Protein AF-0000000085169275 (afdb_homodimer)

InterPro domains:
  IPR006862 Acyl-CoA thioester hydrolase/bile acid-CoA amino acid N-acetyltransferase [PF04775] (16-142)
  IPR014940 BAAT/Acyl-CoA thioester hydrolase C-terminal [PF08840] (205-434)
  IPR016662 Acyl-CoA thioesterase, long chain [PIRSF016521] (6-436)
  IPR029058 Alpha/Beta hydrolase fold [G3DSA:3.40.50.1820] (133-433)
  IPR029058 Alpha/Beta hydrolase fold [SSF53474] (68-431)
  IPR042490 Acyl-CoA thioester hydrolase/BAAT, N-terminal [G3DSA:2.60.40.2240] (1-129)

Structure (mmCIF, N/CA/C/O backbone):
data_AF-0000000085169275-model_v1
#
loop_
_entity.id
_entity.type
_entity.pdbx_description
1 polymer 'Acyl coenzyme A thioester hydrolase protein'
#
loop_
_atom_site.group_PDB
_atom_site.id
_atom_site.type_symbol
_atom_site.label_atom_id
_atom_site.label_alt_id
_atom_site.label_comp_id
_atom_site.label_asym_id
_atom_site.label_entity_id
_atom_site.label_seq_id
_atom_site.pdbx_PDB_ins_code
_atom_site.Cartn_x
_atom_site.Cartn_y
_atom_site.Cartn_z
_atom_site.occupancy
_atom_site.B_iso_or_equiv
_atom_site.auth_seq_id
_atom_site.auth_comp_id
_atom_site.auth_asym_id
_atom_site.auth_atom_id
_atom_site.pdbx_PDB_model_num
ATOM 1 N N . MET A 1 1 ? -30 19.844 -16.094 1 46.97 1 MET A N 1
ATOM 2 C CA . MET A 1 1 ? -29.516 19.359 -14.812 1 46.97 1 MET A CA 1
ATOM 3 C C . MET A 1 1 ? -28.266 18.5 -14.984 1 46.97 1 MET A C 1
ATOM 5 O O . MET A 1 1 ? -28.203 17.688 -15.898 1 46.97 1 MET A O 1
ATOM 9 N N . PRO A 1 2 ? -27.172 18.828 -14.406 1 62.31 2 PRO A N 1
ATOM 10 C CA . PRO A 1 2 ? -25.984 18.062 -14.766 1 62.31 2 PRO A CA 1
ATOM 11 C C . PRO A 1 2 ? -26.141 16.578 -14.469 1 62.31 2 PRO A C 1
ATOM 13 O O . PRO A 1 2 ? -26.734 16.203 -13.461 1 62.31 2 PRO A O 1
ATOM 16 N N . ASN A 1 3 ? -25.922 15.734 -15.469 1 85 3 ASN A N 1
ATOM 17 C CA . ASN A 1 3 ? -26.078 14.289 -15.414 1 85 3 ASN A CA 1
ATOM 18 C C . ASN A 1 3 ? -24.734 13.57 -15.438 1 85 3 ASN A C 1
ATOM 20 O O . ASN A 1 3 ? -23.875 13.867 -16.281 1 85 3 ASN A O 1
ATOM 24 N N . PHE A 1 4 ? -24.672 12.797 -14.398 1 91.81 4 PHE A N 1
ATOM 25 C CA . PHE A 1 4 ? -23.453 11.984 -14.367 1 91.81 4 PHE A CA 1
ATOM 26 C C . PHE A 1 4 ? -23.375 11.07 -15.586 1 91.81 4 PHE A C 1
ATOM 28 O O . PHE A 1 4 ? -24.406 10.656 -16.125 1 91.81 4 PHE A O 1
ATOM 35 N N . SER A 1 5 ? -22.312 10.891 -16.078 1 96.75 5 SER A N 1
ATOM 36 C CA . SER A 1 5 ? -21.969 9.742 -16.922 1 96.75 5 SER A CA 1
ATOM 37 C C . SER A 1 5 ? -20.766 8.992 -16.359 1 96.75 5 SER A C 1
ATOM 39 O O . SER A 1 5 ? -19.906 9.578 -15.688 1 96.75 5 SER A O 1
ATOM 41 N N . ILE A 1 6 ? -20.734 7.711 -16.516 1 97.94 6 ILE A N 1
ATOM 42 C CA . ILE A 1 6 ? -19.609 6.879 -16.078 1 97.94 6 ILE A CA 1
ATOM 43 C C . ILE A 1 6 ? -19.234 5.91 -17.203 1 97.94 6 ILE A C 1
ATOM 45 O O . ILE A 1 6 ? -20.094 5.23 -17.766 1 97.94 6 ILE A O 1
ATOM 49 N N . ASP A 1 7 ? -17.922 5.902 -17.516 1 98.25 7 ASP A N 1
ATOM 50 C CA . ASP A 1 7 ? -17.406 5.082 -18.609 1 98.25 7 ASP A CA 1
ATOM 51 C C . ASP A 1 7 ? -16.266 4.191 -18.125 1 98.25 7 ASP A C 1
ATOM 53 O O . ASP A 1 7 ? -15.508 4.574 -17.234 1 98.25 7 ASP A O 1
ATOM 57 N N . VAL A 1 8 ? -16.234 3.006 -18.688 1 98.25 8 VAL A N 1
ATOM 58 C CA . VAL A 1 8 ? -15.18 2.037 -18.406 1 98.25 8 VAL A CA 1
ATOM 59 C C . VAL A 1 8 ? -14.492 1.615 -19.703 1 98.25 8 VAL A C 1
ATOM 61 O O . VAL A 1 8 ? -15.156 1.294 -20.688 1 98.25 8 VAL A O 1
ATOM 64 N N . SER A 1 9 ? -13.141 1.667 -19.672 1 97.31 9 SER A N 1
ATOM 65 C CA . SER A 1 9 ? -12.383 1.229 -20.844 1 97.31 9 SER A CA 1
ATOM 66 C C . SER A 1 9 ? -11.18 0.385 -20.438 1 97.31 9 SER A C 1
ATOM 68 O O . SER A 1 9 ? -10.352 0.825 -19.641 1 97.31 9 SER A O 1
ATOM 70 N N . PRO A 1 10 ? -10.992 -0.845 -21.062 1 97.06 10 PRO A N 1
ATOM 71 C CA . PRO A 1 10 ? -12.023 -1.525 -21.859 1 97.06 10 PRO A CA 1
ATOM 72 C C . PRO A 1 10 ? -13.188 -2.018 -21 1 97.06 10 PRO A C 1
ATOM 74 O O . PRO A 1 10 ? -12.992 -2.412 -19.844 1 97.06 10 PRO A O 1
ATOM 77 N N . ALA A 1 11 ? -14.375 -2.039 -21.516 1 98.25 11 ALA A N 1
ATOM 78 C CA . ALA A 1 11 ? -15.57 -2.457 -20.797 1 98.25 11 ALA A CA 1
ATOM 79 C C . ALA A 1 11 ? -15.586 -3.969 -20.578 1 98.25 11 ALA A C 1
ATOM 81 O O . ALA A 1 11 ? -16.125 -4.461 -19.594 1 98.25 11 ALA A O 1
ATOM 82 N N . ASP A 1 12 ? -15.086 -4.656 -21.547 1 98.38 12 ASP A N 1
ATOM 83 C CA . ASP A 1 12 ? -15.039 -6.117 -21.562 1 98.38 12 ASP A CA 1
ATOM 84 C C . ASP A 1 12 ? -13.648 -6.621 -21.938 1 98.38 12 ASP A C 1
ATOM 86 O O . ASP A 1 12 ? -13.188 -6.398 -23.062 1 98.38 12 ASP A O 1
ATOM 90 N N . ASP A 1 13 ? -12.961 -7.238 -21 1 98 13 ASP A N 1
ATOM 91 C CA . ASP A 1 13 ? -11.617 -7.762 -21.234 1 98 13 ASP A CA 1
ATOM 92 C C . ASP A 1 13 ? -11.242 -8.805 -20.188 1 98 13 ASP A C 1
ATOM 94 O O . ASP A 1 13 ? -12.055 -9.141 -19.312 1 98 13 ASP A O 1
ATOM 98 N N . LEU A 1 14 ? -10.086 -9.375 -20.344 1 97.88 14 LEU A N 1
ATOM 99 C CA . LEU A 1 14 ? -9.57 -10.359 -19.391 1 97.88 14 LEU A CA 1
ATOM 100 C C . LEU A 1 14 ? -9.422 -9.766 -18 1 97.88 14 LEU A C 1
ATOM 102 O O . LEU A 1 14 ? -9.297 -8.547 -17.844 1 97.88 14 LEU A O 1
ATOM 106 N N . ILE A 1 15 ? -9.438 -10.617 -17.031 1 98.06 15 ILE A N 1
ATOM 107 C CA . ILE A 1 15 ? -9.508 -10.25 -15.617 1 98.06 15 ILE A CA 1
ATOM 108 C C . ILE A 1 15 ? -8.227 -9.523 -15.203 1 98.06 15 ILE A C 1
ATOM 110 O O . ILE A 1 15 ? -8.227 -8.734 -14.258 1 98.06 15 ILE A O 1
ATOM 114 N N . ASP A 1 16 ? -7.078 -9.766 -15.891 1 96.75 16 ASP A N 1
ATOM 115 C CA . ASP A 1 16 ? -5.793 -9.203 -15.492 1 96.75 16 ASP A CA 1
ATOM 116 C C . ASP A 1 16 ? -5.527 -7.879 -16.219 1 96.75 16 ASP A C 1
ATOM 118 O O . ASP A 1 16 ? -4.414 -7.355 -16.172 1 96.75 16 ASP A O 1
ATOM 122 N N . VAL A 1 17 ? -6.531 -7.332 -16.938 1 95.81 17 VAL A N 1
ATOM 123 C CA . VAL A 1 17 ? -6.406 -6.051 -17.609 1 95.81 17 VAL A CA 1
ATOM 124 C C . VAL A 1 17 ? -7.055 -4.949 -16.781 1 95.81 17 VAL A C 1
ATOM 126 O O . VAL A 1 17 ? -8.25 -5.012 -16.469 1 95.81 17 VAL A O 1
ATOM 129 N N . PRO A 1 18 ? -6.242 -3.975 -16.375 1 96.31 18 PRO A N 1
ATOM 130 C CA . PRO A 1 18 ? -6.863 -2.869 -15.641 1 96.31 18 PRO A CA 1
ATOM 131 C C . PRO A 1 18 ? -7.828 -2.057 -16.5 1 96.31 18 PRO A C 1
ATOM 133 O O . PRO A 1 18 ? -7.73 -2.08 -17.734 1 96.31 18 PRO A O 1
ATOM 136 N N . ARG A 1 19 ? -8.742 -1.396 -15.82 1 97.81 19 ARG A N 1
ATOM 137 C CA . ARG A 1 19 ? -9.758 -0.597 -16.5 1 97.81 19 ARG A CA 1
ATOM 138 C C . ARG A 1 19 ? -9.641 0.876 -16.141 1 97.81 19 ARG A C 1
ATOM 140 O O . ARG A 1 19 ? -9.359 1.21 -14.977 1 97.81 19 ARG A O 1
ATOM 147 N N . ARG A 1 20 ? -9.812 1.676 -17.109 1 97.12 20 ARG A N 1
ATOM 148 C CA . ARG A 1 20 ? -9.977 3.1 -16.844 1 97.12 20 ARG A CA 1
ATOM 149 C C . ARG A 1 20 ? -11.438 3.436 -16.578 1 97.12 20 ARG A C 1
ATOM 151 O O . ARG A 1 20 ? -12.32 3.133 -17.391 1 97.12 20 ARG A O 1
ATOM 158 N N . ILE A 1 21 ? -11.703 4.008 -15.461 1 98.62 21 ILE A N 1
ATOM 159 C CA . ILE A 1 21 ? -13.047 4.41 -15.055 1 98.62 21 ILE A CA 1
ATOM 160 C C . ILE A 1 21 ? -13.117 5.93 -14.922 1 98.62 21 ILE A C 1
ATOM 162 O O . ILE A 1 21 ? -12.375 6.523 -14.133 1 98.62 21 ILE A O 1
ATOM 166 N N . ILE A 1 22 ? -14.023 6.555 -15.68 1 98.38 22 ILE A N 1
ATOM 167 C CA . ILE A 1 22 ? -14.117 8.008 -15.703 1 98.38 22 ILE A CA 1
ATOM 168 C C . ILE A 1 22 ? -15.562 8.438 -15.453 1 98.38 22 ILE A C 1
ATOM 170 O O . ILE A 1 22 ? -16.484 7.93 -16.094 1 98.38 22 ILE A O 1
ATOM 174 N N . VAL A 1 23 ? -15.727 9.289 -14.539 1 97.94 23 VAL A N 1
ATOM 175 C CA . VAL A 1 23 ? -17 9.953 -14.289 1 97.94 23 VAL A CA 1
ATOM 176 C C . VAL A 1 23 ? -16.969 11.375 -14.836 1 97.94 23 VAL A C 1
ATOM 178 O O . VAL A 1 23 ? -15.961 12.078 -14.695 1 97.94 23 VAL A O 1
ATOM 181 N N . ARG A 1 24 ? -18.031 11.805 -15.492 1 96.69 24 ARG A N 1
ATOM 182 C CA . ARG A 1 24 ? -18.172 13.172 -15.984 1 96.69 24 ARG A CA 1
ATOM 183 C C . ARG A 1 24 ? -19.516 13.766 -15.547 1 96.69 24 ARG A C 1
ATOM 185 O O . ARG A 1 24 ? -20.422 13.047 -15.125 1 96.69 24 ARG A O 1
ATOM 192 N N . GLY A 1 25 ? -19.609 15.109 -15.633 1 94 25 GLY A N 1
ATOM 193 C CA . GLY A 1 25 ? -20.875 15.797 -15.438 1 94 25 GLY A CA 1
ATOM 194 C C . GLY A 1 25 ? -21.047 16.312 -14.023 1 94 25 GLY A C 1
ATOM 195 O O . GLY A 1 25 ? -22.078 16.906 -13.703 1 94 25 GLY A O 1
ATOM 196 N N . ALA A 1 26 ? -20.047 16.078 -13.117 1 92.31 26 ALA A N 1
ATOM 197 C CA . ALA A 1 26 ? -20.125 16.609 -11.758 1 92.31 26 ALA A CA 1
ATOM 198 C C . ALA A 1 26 ? -19.828 18.109 -11.734 1 92.31 26 ALA A C 1
ATOM 200 O O . ALA A 1 26 ? -19.281 18.656 -12.703 1 92.31 26 ALA A O 1
ATOM 201 N N . HIS A 1 27 ? -20.281 18.766 -10.695 1 89.44 27 HIS A N 1
ATOM 202 C CA . HIS A 1 27 ? -19.797 20.125 -10.453 1 89.44 27 HIS A CA 1
ATOM 203 C C . HIS A 1 27 ? -18.344 20.109 -10.016 1 89.44 27 HIS A C 1
ATOM 205 O O . HIS A 1 27 ? -17.906 19.188 -9.328 1 89.44 27 HIS A O 1
ATOM 211 N N . PRO A 1 28 ? -17.609 21.109 -10.477 1 85.94 28 PRO A N 1
ATOM 212 C CA . PRO A 1 28 ? -16.234 21.203 -9.977 1 85.94 28 PRO A CA 1
ATOM 213 C C . PRO A 1 28 ? -16.156 21.141 -8.453 1 85.94 28 PRO A C 1
ATOM 215 O O . PRO A 1 28 ? -16.891 21.859 -7.762 1 85.94 28 PRO A O 1
ATOM 218 N N . GLY A 1 29 ? -15.312 20.219 -8.023 1 84.19 29 GLY A N 1
ATOM 219 C CA . GLY A 1 29 ? -15.086 20.125 -6.594 1 84.19 29 GLY A CA 1
ATOM 220 C C . GLY A 1 29 ? -16.141 19.312 -5.875 1 84.19 29 GLY A C 1
ATOM 221 O O . GLY A 1 29 ? -16.062 19.094 -4.664 1 84.19 29 GLY A O 1
ATOM 222 N N . GLU A 1 30 ? -17.078 18.766 -6.551 1 86.75 30 GLU A N 1
ATOM 223 C CA . GLU A 1 30 ? -18.172 17.984 -5.953 1 86.75 30 GLU A CA 1
ATOM 224 C C . GLU A 1 30 ? -17.703 16.594 -5.551 1 86.75 30 GLU A C 1
ATOM 226 O O . GLU A 1 30 ? -17 15.922 -6.316 1 86.75 30 GLU A O 1
ATOM 231 N N . PRO A 1 31 ? -18.016 16.203 -4.316 1 90.06 31 PRO A N 1
ATOM 232 C CA . PRO A 1 31 ? -17.797 14.797 -3.99 1 90.06 31 PRO A CA 1
ATOM 233 C C . PRO A 1 31 ? -18.719 13.859 -4.75 1 90.06 31 PRO A C 1
ATOM 235 O O . PRO A 1 31 ? -19.906 14.164 -4.906 1 90.06 31 PRO A O 1
ATOM 238 N N . VAL A 1 32 ? -18.156 12.828 -5.266 1 94 32 VAL A N 1
ATOM 239 C CA . VAL A 1 32 ? -18.906 11.82 -6.008 1 94 32 VAL A CA 1
ATOM 240 C C . VAL A 1 32 ? -18.641 10.438 -5.418 1 94 32 VAL A C 1
ATOM 242 O O . VAL A 1 32 ? -17.516 10.133 -5.023 1 94 32 VAL A O 1
ATOM 245 N N . ARG A 1 33 ? -19.688 9.695 -5.297 1 96.69 33 ARG A N 1
ATOM 246 C CA . ARG A 1 33 ? -19.547 8.328 -4.816 1 96.69 33 ARG A CA 1
ATOM 247 C C . ARG A 1 33 ? -19.672 7.328 -5.965 1 96.69 33 ARG A C 1
ATOM 249 O O . ARG A 1 33 ? -20.578 7.453 -6.801 1 96.69 33 ARG A O 1
ATOM 256 N N . ILE A 1 34 ? -18.781 6.387 -6.086 1 98.44 34 ILE A N 1
ATOM 257 C CA . ILE A 1 34 ? -18.891 5.262 -7.012 1 98.44 34 ILE A CA 1
ATOM 258 C C . ILE A 1 34 ? -19.078 3.965 -6.227 1 98.44 34 ILE A C 1
ATOM 260 O O . ILE A 1 34 ? -18.297 3.676 -5.309 1 98.44 34 ILE A O 1
ATOM 264 N N . SER A 1 35 ? -20.094 3.23 -6.512 1 98.56 35 SER A N 1
ATOM 265 C CA . SER A 1 35 ? -20.312 1.91 -5.934 1 98.56 35 SER A CA 1
ATOM 266 C C . SER A 1 35 ? -20.094 0.811 -6.965 1 98.56 35 SER A C 1
ATOM 268 O O . SER A 1 35 ? -20.359 1.004 -8.156 1 98.56 35 SER A O 1
ATOM 270 N N . SER A 1 36 ? -19.609 -0.301 -6.555 1 98.75 36 SER A N 1
ATOM 271 C CA . SER A 1 36 ? -19.406 -1.469 -7.406 1 98.75 36 SER A CA 1
ATOM 272 C C . SER A 1 36 ? -20.109 -2.693 -6.84 1 98.75 36 SER A C 1
ATOM 274 O O . SER A 1 36 ? -20.156 -2.891 -5.625 1 98.75 36 SER A O 1
ATOM 276 N N . ALA A 1 37 ? -20.703 -3.453 -7.684 1 98.69 37 ALA A N 1
ATOM 277 C CA . ALA A 1 37 ? -21.375 -4.699 -7.32 1 98.69 37 ALA A CA 1
ATOM 278 C C . ALA A 1 37 ? -21.078 -5.797 -8.344 1 98.69 37 ALA A C 1
ATOM 280 O O . ALA A 1 37 ? -21.312 -5.617 -9.539 1 98.69 37 ALA A O 1
ATOM 281 N N . THR A 1 38 ? -20.578 -6.895 -7.914 1 98.5 38 THR A N 1
ATOM 282 C CA . THR A 1 38 ? -20.266 -8.047 -8.75 1 98.5 38 THR A CA 1
ATOM 283 C C . THR A 1 38 ? -20.953 -9.305 -8.219 1 98.5 38 THR A C 1
ATOM 285 O O . THR A 1 38 ? -20.875 -9.594 -7.023 1 98.5 38 THR A O 1
ATOM 288 N N . LEU A 1 39 ? -21.578 -10 -9.086 1 96.19 39 LEU A N 1
ATOM 289 C CA . LEU A 1 39 ? -22.094 -11.305 -8.711 1 96.19 39 LEU A CA 1
ATOM 290 C C . LEU A 1 39 ? -21.047 -12.391 -8.906 1 96.19 39 LEU A C 1
ATOM 292 O O . LEU A 1 39 ? -20.547 -12.594 -10.023 1 96.19 39 LEU A O 1
ATOM 296 N N . ARG A 1 40 ? -20.703 -13.031 -7.852 1 95.62 40 ARG A N 1
ATOM 297 C CA . ARG A 1 40 ? -19.75 -14.125 -7.867 1 95.62 40 ARG A CA 1
ATOM 298 C C . ARG A 1 40 ? -20.359 -15.398 -7.305 1 95.62 40 ARG A C 1
ATOM 300 O O . ARG A 1 40 ? -20.609 -15.5 -6.102 1 95.62 40 ARG A O 1
ATOM 307 N N . ASN A 1 41 ? -20.594 -16.359 -8.172 1 94.75 41 ASN A N 1
ATOM 308 C CA . ASN A 1 41 ? -21.172 -17.641 -7.812 1 94.75 41 ASN A CA 1
ATOM 309 C C . ASN A 1 41 ? -22.422 -17.484 -6.957 1 94.75 41 ASN A C 1
ATOM 311 O O . ASN A 1 41 ? -22.531 -18.094 -5.895 1 94.75 41 ASN A O 1
ATOM 315 N N . GLY A 1 42 ? -23.172 -16.562 -7.297 1 93.44 42 GLY A N 1
ATOM 316 C CA . GLY A 1 42 ? -24.469 -16.391 -6.664 1 93.44 42 GLY A CA 1
ATOM 317 C C . GLY A 1 42 ? -24.438 -15.406 -5.508 1 93.44 42 GLY A C 1
ATOM 318 O O . GLY A 1 42 ? -25.484 -15.07 -4.949 1 93.44 42 GLY A O 1
ATOM 319 N N . THR A 1 43 ? -23.281 -14.898 -5.125 1 95.5 43 THR A N 1
ATOM 320 C CA . THR A 1 43 ? -23.156 -13.953 -4.027 1 95.5 43 THR A CA 1
ATOM 321 C C . THR A 1 43 ? -22.75 -12.578 -4.547 1 95.5 43 THR A C 1
ATOM 323 O O . THR A 1 43 ? -21.844 -12.461 -5.371 1 95.5 43 THR A O 1
ATOM 326 N N . GLN A 1 44 ? -23.391 -11.625 -4.004 1 97.25 44 GLN A N 1
ATOM 327 C CA . GLN A 1 44 ? -23.047 -10.258 -4.375 1 97.25 44 GLN A CA 1
ATOM 328 C C . GLN A 1 44 ? -21.859 -9.742 -3.566 1 97.25 44 GLN A C 1
ATOM 330 O O . GLN A 1 44 ? -21.812 -9.898 -2.344 1 97.25 44 GLN A O 1
ATOM 335 N N . TRP A 1 45 ? -20.938 -9.242 -4.246 1 98.38 45 TRP A N 1
ATOM 336 C CA . TRP A 1 45 ? -19.797 -8.531 -3.65 1 98.38 45 TRP A CA 1
ATOM 337 C C . TRP A 1 45 ? -19.875 -7.039 -3.947 1 98.38 45 TRP A C 1
ATOM 339 O O . TRP A 1 45 ? -20.188 -6.637 -5.07 1 98.38 45 TRP A O 1
ATOM 349 N N . ARG A 1 46 ? -19.594 -6.184 -2.934 1 98.5 46 ARG A N 1
ATOM 350 C CA . ARG A 1 46 ? -19.812 -4.754 -3.129 1 98.5 46 ARG A CA 1
ATOM 351 C C . ARG A 1 46 ? -18.672 -3.945 -2.523 1 98.5 46 ARG A C 1
ATOM 353 O O . ARG A 1 46 ? -17.984 -4.41 -1.602 1 98.5 46 ARG A O 1
ATOM 360 N N . SER A 1 47 ? -18.406 -2.764 -3.08 1 98.62 47 SER A N 1
ATOM 361 C CA . SER A 1 47 ? -17.531 -1.74 -2.518 1 98.62 47 SER A CA 1
ATOM 362 C C . SER A 1 47 ? -18.016 -0.34 -2.867 1 98.62 47 SER A C 1
ATOM 364 O O . SER A 1 47 ? -18.891 -0.177 -3.73 1 98.62 47 SER A O 1
ATOM 366 N N . THR A 1 48 ? -17.594 0.619 -2.15 1 98.31 48 THR A N 1
ATOM 367 C CA . THR A 1 48 ? -17.844 2.025 -2.439 1 98.31 48 THR A CA 1
ATOM 368 C C . THR A 1 48 ? -16.594 2.861 -2.221 1 98.31 48 THR A C 1
ATOM 370 O O . THR A 1 48 ? -15.719 2.484 -1.435 1 98.31 48 THR A O 1
ATOM 373 N N . ALA A 1 49 ? -16.484 3.941 -2.975 1 97.88 49 ALA A N 1
ATOM 374 C CA . ALA A 1 49 ? -15.438 4.941 -2.766 1 97.88 49 ALA A CA 1
ATOM 375 C C . ALA A 1 49 ? -15.93 6.336 -3.148 1 97.88 49 ALA A C 1
ATOM 377 O O . ALA A 1 49 ? -16.781 6.48 -4.023 1 97.88 49 ALA A O 1
ATOM 378 N N . CYS A 1 50 ? -15.438 7.324 -2.496 1 96.19 50 CYS A N 1
ATOM 379 C CA . CYS A 1 50 ? -15.781 8.719 -2.76 1 96.19 50 CYS A CA 1
ATOM 380 C C . CYS A 1 50 ? -14.586 9.477 -3.32 1 96.19 50 CYS A C 1
ATOM 382 O O . CYS A 1 50 ? -13.453 9.289 -2.867 1 96.19 50 CYS A O 1
ATOM 384 N N . TYR A 1 51 ? -14.859 10.289 -4.312 1 95.69 51 TYR A N 1
ATOM 385 C CA . TYR A 1 51 ? -13.859 11.109 -4.988 1 95.69 51 TYR A CA 1
ATOM 386 C C . TYR A 1 51 ? -14.305 12.562 -5.066 1 95.69 51 TYR A C 1
ATOM 388 O O . TYR A 1 51 ? -15.484 12.867 -4.871 1 95.69 51 TYR A O 1
ATOM 396 N N . ILE A 1 52 ? -13.359 13.445 -5.34 1 92.06 52 ILE A N 1
ATOM 397 C CA . ILE A 1 52 ? -13.672 14.844 -5.609 1 92.06 52 ILE A CA 1
ATOM 398 C C . ILE A 1 52 ? -13.492 15.133 -7.098 1 92.06 52 ILE A C 1
ATOM 400 O O . ILE A 1 52 ? -12.43 14.875 -7.664 1 92.06 52 ILE A O 1
ATOM 404 N N . ALA A 1 53 ? -14.508 15.641 -7.652 1 92.38 53 ALA A N 1
ATOM 405 C CA . ALA A 1 53 ? -14.43 15.992 -9.07 1 92.38 53 ALA A CA 1
ATOM 406 C C . ALA A 1 53 ? -13.414 17.109 -9.297 1 92.38 53 ALA A C 1
ATOM 408 O O . ALA A 1 53 ? -13.297 18.031 -8.484 1 92.38 53 ALA A O 1
ATOM 409 N N . ASP A 1 54 ? -12.773 17.047 -10.469 1 89.94 54 ASP A N 1
ATOM 410 C CA . ASP A 1 54 ? -11.789 18.062 -10.797 1 89.94 54 ASP A CA 1
ATOM 411 C C . ASP A 1 54 ? -12.469 19.344 -11.305 1 89.94 54 ASP A C 1
ATOM 413 O O . ASP A 1 54 ? -13.695 19.469 -11.211 1 89.94 54 ASP A O 1
ATOM 417 N N . ALA A 1 55 ? -11.672 20.328 -11.758 1 87.25 55 ALA A N 1
ATOM 418 C CA . ALA A 1 55 ? -12.172 21.641 -12.156 1 87.25 55 ALA A CA 1
ATOM 419 C C . ALA A 1 55 ? -13.094 21.531 -13.367 1 87.25 55 ALA A C 1
ATOM 421 O O . ALA A 1 55 ? -13.875 22.438 -13.648 1 87.25 55 ALA A O 1
ATOM 422 N N . HIS A 1 56 ? -13 20.359 -14.07 1 91.38 56 HIS A N 1
ATOM 423 C CA . HIS A 1 56 ? -13.828 20.141 -15.25 1 91.38 56 HIS A CA 1
ATOM 424 C C . HIS A 1 56 ? -15.008 19.219 -14.945 1 91.38 56 HIS A C 1
ATOM 426 O O . HIS A 1 56 ? -15.742 18.828 -15.852 1 91.38 56 HIS A O 1
ATOM 432 N N . GLY A 1 57 ? -15.125 18.875 -13.664 1 92.12 57 GLY A N 1
ATOM 433 C CA . GLY A 1 57 ? -16.234 18.016 -13.258 1 92.12 57 GLY A CA 1
ATOM 434 C C . GLY A 1 57 ? -16 16.562 -13.555 1 92.12 57 GLY A C 1
ATOM 435 O O . GLY A 1 57 ? -16.953 15.797 -13.742 1 92.12 57 GLY A O 1
ATOM 436 N N . ASN A 1 58 ? -14.75 16.156 -13.695 1 95.88 58 ASN A N 1
ATOM 437 C CA . ASN A 1 58 ? -14.406 14.773 -14.008 1 95.88 58 ASN A CA 1
ATOM 438 C C . ASN A 1 58 ? -13.75 14.078 -12.82 1 95.88 58 ASN A C 1
ATOM 440 O O . ASN A 1 58 ? -13.141 14.727 -11.977 1 95.88 58 ASN A O 1
ATOM 444 N N . VAL A 1 59 ? -14.031 12.797 -12.711 1 97.19 59 VAL A N 1
ATOM 445 C CA . VAL A 1 59 ? -13.273 11.898 -11.852 1 97.19 59 VAL A CA 1
ATOM 446 C C . VAL A 1 59 ? -12.641 10.789 -12.688 1 97.19 59 VAL A C 1
ATOM 448 O O . VAL A 1 59 ? -13.336 10.07 -13.406 1 97.19 59 VAL A O 1
ATOM 451 N N . ASP A 1 60 ? -11.352 10.758 -12.766 1 97.94 60 ASP A N 1
ATOM 452 C CA . ASP A 1 60 ? -10.594 9.633 -13.305 1 97.94 60 ASP A CA 1
ATOM 453 C C . ASP A 1 60 ? -10.039 8.766 -12.18 1 97.94 60 ASP A C 1
ATOM 455 O O . ASP A 1 60 ? -9.055 9.133 -11.531 1 97.94 60 ASP A O 1
ATOM 459 N N . VAL A 1 61 ? -10.578 7.555 -11.984 1 97.94 61 VAL A N 1
ATOM 460 C CA . VAL A 1 61 ? -10.258 6.688 -10.859 1 97.94 61 VAL A CA 1
ATOM 461 C C . VAL A 1 61 ? -8.766 6.375 -10.852 1 97.94 61 VAL A C 1
ATOM 463 O O . VAL A 1 61 ? -8.188 6.098 -9.797 1 97.94 61 VAL A O 1
ATOM 466 N N . SER A 1 62 ? -8.102 6.43 -12.008 1 97.44 62 SER A N 1
ATOM 467 C CA . SER A 1 62 ? -6.676 6.137 -12.094 1 97.44 62 SER A CA 1
ATOM 468 C C . SER A 1 62 ? -5.836 7.348 -11.695 1 97.44 62 SER A C 1
ATOM 470 O O . SER A 1 62 ? -4.613 7.242 -11.555 1 97.44 62 SER A O 1
ATOM 472 N N . MET A 1 63 ? -6.5 8.516 -11.484 1 95.81 63 MET A N 1
ATOM 473 C CA . MET A 1 63 ? -5.754 9.734 -11.195 1 95.81 63 MET A CA 1
ATOM 474 C C . MET A 1 63 ? -6.258 10.383 -9.906 1 95.81 63 MET A C 1
ATOM 476 O O . MET A 1 63 ? -5.492 11.047 -9.203 1 95.81 63 MET A O 1
ATOM 480 N N . ASN A 1 64 ? -7.547 10.242 -9.68 1 95.31 64 ASN A N 1
ATOM 481 C CA . ASN A 1 64 ? -8.148 10.859 -8.5 1 95.31 64 ASN A CA 1
ATOM 482 C C . ASN A 1 64 ? -8.07 9.938 -7.285 1 95.31 64 ASN A C 1
ATOM 484 O O . ASN A 1 64 ? -8.414 8.758 -7.371 1 95.31 64 ASN A O 1
ATOM 488 N N . PRO A 1 65 ? -7.625 10.414 -6.172 1 94.56 65 PRO A N 1
ATOM 489 C CA . PRO A 1 65 ? -7.602 9.586 -4.965 1 94.56 65 PRO A CA 1
ATOM 490 C C . PRO A 1 65 ? -8.992 9.391 -4.352 1 94.56 65 PRO A C 1
ATOM 492 O O . PRO A 1 65 ? -9.805 10.32 -4.355 1 94.56 65 PRO A O 1
ATOM 495 N N . ALA A 1 66 ? -9.227 8.18 -3.869 1 95.25 66 ALA A N 1
ATOM 496 C CA . ALA A 1 66 ? -10.398 7.953 -3.025 1 95.25 66 ALA A CA 1
ATOM 497 C C . ALA A 1 66 ? -10.234 8.625 -1.665 1 95.25 66 ALA A C 1
ATOM 499 O O . ALA A 1 66 ? -9.242 8.383 -0.967 1 95.25 66 ALA A O 1
ATOM 500 N N . ILE A 1 67 ? -11.227 9.414 -1.262 1 90.75 67 ILE A N 1
ATOM 501 C CA . ILE A 1 67 ? -11.086 10.18 -0.028 1 90.75 67 ILE A CA 1
ATOM 502 C C . ILE A 1 67 ? -11.875 9.5 1.092 1 90.75 67 ILE A C 1
ATOM 504 O O . ILE A 1 67 ? -11.719 9.852 2.266 1 90.75 67 ILE A O 1
ATOM 508 N N . ASP A 1 68 ? -12.758 8.609 0.74 1 90.88 68 ASP A N 1
ATOM 509 C CA . ASP A 1 68 ? -13.57 7.824 1.66 1 90.88 68 ASP A CA 1
ATOM 510 C C . ASP A 1 68 ? -14.023 6.52 1.01 1 90.88 68 ASP A C 1
ATOM 512 O O . ASP A 1 68 ? -13.844 6.324 -0.193 1 90.88 68 ASP A O 1
ATOM 516 N N . GLY A 1 69 ? -14.484 5.621 1.859 1 94.75 69 GLY A N 1
ATOM 517 C CA . GLY A 1 69 ? -14.984 4.363 1.331 1 94.75 69 GLY A CA 1
ATOM 518 C C . GLY A 1 69 ? -14.148 3.168 1.745 1 94.75 69 GLY A C 1
ATOM 519 O O . GLY A 1 69 ? -13.625 3.125 2.861 1 94.75 69 GLY A O 1
ATOM 520 N N . ASP A 1 70 ? -14.102 2.188 0.807 1 96.69 70 ASP A N 1
ATOM 521 C CA . ASP A 1 70 ? -13.594 0.866 1.166 1 96.69 70 ASP A CA 1
ATOM 522 C C . ASP A 1 70 ? -12.102 0.755 0.88 1 96.69 70 ASP A C 1
ATOM 524 O O . ASP A 1 70 ? -11.477 -0.264 1.186 1 96.69 70 ASP A O 1
ATOM 528 N N . TYR A 1 71 ? -11.539 1.78 0.302 1 93.81 71 TYR A N 1
ATOM 529 C CA . TYR A 1 71 ? -10.094 1.908 0.15 1 93.81 71 TYR A CA 1
ATOM 530 C C . TYR A 1 71 ? -9.688 3.371 0.042 1 93.81 71 TYR A C 1
ATOM 532 O O . TYR A 1 71 ? -10.539 4.258 -0.054 1 93.81 71 TYR A O 1
ATOM 540 N N . TYR A 1 72 ? -8.43 3.68 0.105 1 90.69 72 TYR A N 1
ATOM 541 C CA . TYR A 1 72 ? -7.961 5.051 -0.08 1 90.69 72 TYR A CA 1
ATOM 542 C C . TYR A 1 72 ? -6.715 5.09 -0.952 1 90.69 72 TYR A C 1
ATOM 544 O O . TYR A 1 72 ? -6.035 4.074 -1.122 1 90.69 72 TYR A O 1
ATOM 552 N N . GLY A 1 73 ? -6.484 6.277 -1.512 1 91.81 73 GLY A N 1
ATOM 553 C CA . GLY A 1 73 ? -5.391 6.473 -2.449 1 91.81 73 GLY A CA 1
ATOM 554 C C . GLY A 1 73 ? -5.824 6.375 -3.9 1 91.81 73 GLY A C 1
ATOM 555 O O . GLY A 1 73 ? -7.012 6.484 -4.207 1 91.81 73 GLY A O 1
ATOM 556 N N . ILE A 1 74 ? -4.812 6.32 -4.762 1 95.5 74 ILE A N 1
ATOM 557 C CA . ILE A 1 74 ? -5.074 6.191 -6.191 1 95.5 74 ILE A CA 1
ATOM 558 C C . ILE A 1 74 ? -4.891 4.734 -6.621 1 95.5 74 ILE A C 1
ATOM 560 O O . ILE A 1 74 ? -3.799 4.176 -6.48 1 95.5 74 ILE A O 1
ATOM 564 N N . ASP A 1 75 ? -5.949 4.156 -7.113 1 96.56 75 ASP A N 1
ATOM 565 C CA . ASP A 1 75 ? -5.938 2.785 -7.613 1 96.56 75 ASP A CA 1
ATOM 566 C C . ASP A 1 75 ? -7.031 2.572 -8.656 1 96.56 75 ASP A C 1
ATOM 568 O O . ASP A 1 75 ? -8.219 2.551 -8.328 1 96.56 75 ASP A O 1
ATOM 572 N N . PRO A 1 76 ? -6.652 2.365 -9.891 1 97.69 76 PRO A N 1
ATOM 573 C CA . PRO A 1 76 ? -7.676 2.262 -10.938 1 97.69 76 PRO A CA 1
ATOM 574 C C . PRO A 1 76 ? -8.633 1.094 -10.711 1 97.69 76 PRO A C 1
ATOM 576 O O . PRO A 1 76 ? -9.742 1.087 -11.25 1 97.69 76 PRO A O 1
ATOM 579 N N . MET A 1 77 ? -8.211 0.125 -9.898 1 98.38 77 MET A N 1
ATOM 580 C CA . MET A 1 77 ? -9.031 -1.073 -9.742 1 98.38 77 MET A CA 1
ATOM 581 C C . MET A 1 77 ? -9.43 -1.272 -8.281 1 98.38 77 MET A C 1
ATOM 583 O O . MET A 1 77 ? -9.852 -2.363 -7.895 1 98.38 77 MET A O 1
ATOM 587 N N . GLY A 1 78 ? -9.281 -0.224 -7.512 1 98.19 78 GLY A N 1
ATOM 588 C CA . GLY A 1 78 ? -9.602 -0.285 -6.094 1 98.19 78 GLY A CA 1
ATOM 589 C C . GLY A 1 78 ? -11.031 -0.689 -5.82 1 98.19 78 GLY A C 1
ATOM 590 O O . GLY A 1 78 ? -11.32 -1.35 -4.82 1 98.19 78 GLY A O 1
ATOM 591 N N . LEU A 1 79 ? -11.961 -0.353 -6.723 1 98.69 79 LEU A N 1
ATOM 592 C CA . LEU A 1 79 ? -13.391 -0.612 -6.57 1 98.69 79 LEU A CA 1
ATOM 593 C C . LEU A 1 79 ? -13.688 -2.102 -6.703 1 98.69 79 LEU A C 1
ATOM 595 O O . LEU A 1 79 ? -14.781 -2.553 -6.352 1 98.69 79 LEU A O 1
ATOM 599 N N . LEU A 1 80 ? -12.688 -2.861 -7.215 1 98.5 80 LEU A N 1
ATOM 600 C CA . LEU A 1 80 ? -12.898 -4.293 -7.387 1 98.5 80 LEU A CA 1
ATOM 601 C C . LEU A 1 80 ? -12.242 -5.082 -6.258 1 98.5 80 LEU A C 1
ATOM 603 O O . LEU A 1 80 ? -12.898 -5.883 -5.594 1 98.5 80 LEU A O 1
ATOM 607 N N . TRP A 1 81 ? -10.969 -4.852 -6.008 1 98.06 81 TRP A N 1
ATOM 608 C CA . TRP A 1 81 ? -10.289 -5.676 -5.016 1 98.06 81 TRP A CA 1
ATOM 609 C C . TRP A 1 81 ? -10.812 -5.383 -3.613 1 98.06 81 TRP A C 1
ATOM 611 O O . TRP A 1 81 ? -10.672 -6.203 -2.705 1 98.06 81 TRP A O 1
ATOM 621 N N . SER A 1 82 ? -11.477 -4.203 -3.385 1 98.38 82 SER A N 1
ATOM 622 C CA . SER A 1 82 ? -11.938 -3.82 -2.055 1 98.38 82 SER A CA 1
ATOM 623 C C . SER A 1 82 ? -13.352 -4.324 -1.795 1 98.38 82 SER A C 1
ATOM 625 O O . SER A 1 82 ? -13.93 -4.059 -0.738 1 98.38 82 SER A O 1
ATOM 627 N N . GLN A 1 83 ? -13.914 -5.086 -2.701 1 98.5 83 GLN A N 1
ATOM 628 C CA . GLN A 1 83 ? -15.266 -5.602 -2.506 1 98.5 83 GLN A CA 1
ATOM 629 C C . GLN A 1 83 ? -15.312 -6.578 -1.335 1 98.5 83 GLN A C 1
ATOM 631 O O . GLN A 1 83 ? -14.344 -7.289 -1.07 1 98.5 83 GLN A O 1
ATOM 636 N N . LYS A 1 84 ? -16.469 -6.578 -0.672 1 97.62 84 LYS A N 1
ATOM 637 C CA . LYS A 1 84 ? -16.812 -7.539 0.369 1 97.62 84 LYS A CA 1
ATOM 638 C C . LYS A 1 84 ? -18.109 -8.258 0.037 1 97.62 84 LYS A C 1
ATOM 640 O O . LYS A 1 84 ? -19.016 -7.68 -0.573 1 97.62 84 LYS A O 1
ATOM 645 N N . PRO A 1 85 ? -18.172 -9.516 0.416 1 96.62 85 PRO A N 1
ATOM 646 C CA . PRO A 1 85 ? -19.438 -10.203 0.182 1 96.62 85 PRO A CA 1
ATOM 647 C C . PRO A 1 85 ? -20.562 -9.672 1.06 1 96.62 85 PRO A C 1
ATOM 649 O O . PRO A 1 85 ? -20.344 -9.359 2.234 1 96.62 85 PRO A O 1
ATOM 652 N N . VAL A 1 86 ? -21.656 -9.492 0.459 1 96.31 86 VAL A N 1
ATOM 653 C CA . VAL A 1 86 ? -22.828 -9.031 1.202 1 96.31 86 VAL A CA 1
ATOM 654 C C . VAL A 1 86 ? -23.234 -10.086 2.229 1 96.31 86 VAL A C 1
ATOM 656 O O . VAL A 1 86 ? -23.609 -9.75 3.355 1 96.31 86 VAL A O 1
ATOM 659 N N . GLN A 1 87 ? -23.125 -11.328 1.789 1 91.12 87 GLN A N 1
ATOM 660 C CA . GLN A 1 87 ? -23.375 -12.43 2.711 1 91.12 87 GLN A CA 1
ATOM 661 C C . GLN A 1 87 ? -22.109 -12.859 3.43 1 91.12 87 GLN A C 1
ATOM 663 O O . GLN A 1 87 ? -21.125 -13.25 2.787 1 91.12 87 GLN A O 1
ATOM 668 N N . ALA A 1 88 ? -22.219 -12.875 4.727 1 85 88 ALA A N 1
ATOM 669 C CA . ALA A 1 88 ? -21.047 -13.211 5.547 1 85 88 ALA A CA 1
ATOM 670 C C . ALA A 1 88 ? -20.594 -14.641 5.297 1 85 88 ALA A C 1
ATOM 672 O O . ALA A 1 88 ? -21.422 -15.547 5.137 1 85 88 ALA A O 1
ATOM 673 N N . GLY A 1 89 ? -19.312 -14.859 5.27 1 84.62 89 GLY A N 1
ATOM 674 C CA . GLY A 1 89 ? -18.734 -16.203 5.195 1 84.62 89 GLY A CA 1
ATOM 675 C C . GLY A 1 89 ? -18.469 -16.656 3.775 1 84.62 89 GLY A C 1
ATOM 676 O O . GLY A 1 89 ? -17.812 -17.672 3.557 1 84.62 89 GLY A O 1
ATOM 677 N N . ARG A 1 90 ? -19.016 -15.914 2.826 1 86.88 90 ARG A N 1
ATOM 678 C CA . ARG A 1 90 ? -18.781 -16.281 1.435 1 86.88 90 ARG A CA 1
ATOM 679 C C . ARG A 1 90 ? -17.406 -15.844 0.968 1 86.88 90 ARG A C 1
ATOM 681 O O . ARG A 1 90 ? -16.938 -14.758 1.324 1 86.88 90 ARG A O 1
ATOM 688 N N . ARG A 1 91 ? -16.797 -16.766 0.142 1 89 91 ARG A N 1
ATOM 689 C CA . ARG A 1 91 ? -15.414 -16.453 -0.241 1 89 91 ARG A CA 1
ATOM 690 C C . ARG A 1 91 ? -15.18 -16.766 -1.716 1 89 91 ARG A C 1
ATOM 692 O O . ARG A 1 91 ? -14.078 -16.562 -2.227 1 89 91 ARG A O 1
ATOM 699 N N . ASP A 1 92 ? -16.203 -17.188 -2.451 1 89.31 92 ASP A N 1
ATOM 700 C CA . ASP A 1 92 ? -16.016 -17.531 -3.857 1 89.31 92 ASP A CA 1
ATOM 701 C C . ASP A 1 92 ? -15.672 -16.297 -4.68 1 89.31 92 ASP A C 1
ATOM 703 O O . ASP A 1 92 ? -16.438 -15.32 -4.688 1 89.31 92 ASP A O 1
ATOM 707 N N . GLN A 1 93 ? -14.648 -16.438 -5.418 1 92 93 GLN A N 1
ATOM 708 C CA . GLN A 1 93 ? -14.203 -15.281 -6.195 1 92 93 GLN A CA 1
ATOM 709 C C . GLN A 1 93 ? -14.672 -15.383 -7.645 1 92 93 GLN A C 1
ATOM 711 O O . GLN A 1 93 ? -14.711 -14.383 -8.359 1 92 93 GLN A O 1
ATOM 716 N N . PHE A 1 94 ? -14.984 -16.625 -8.055 1 94.94 94 PHE A N 1
ATOM 717 C CA . PHE A 1 94 ? -15.352 -16.875 -9.438 1 94.94 94 PHE A CA 1
ATOM 718 C C . PHE A 1 94 ? -16.641 -17.688 -9.523 1 94.94 94 PHE A C 1
ATOM 720 O O . PHE A 1 94 ? -17.094 -18.234 -8.516 1 94.94 94 PHE A O 1
ATOM 727 N N . HIS A 1 95 ? -17.172 -17.719 -10.727 1 95 95 HIS A N 1
ATOM 728 C CA . HIS A 1 95 ? -18.266 -18.625 -11 1 95 95 HIS A CA 1
ATOM 729 C C . HIS A 1 95 ? -17.797 -20.078 -11.047 1 95 95 HIS A C 1
ATOM 731 O O . HIS A 1 95 ? -16.609 -20.328 -11.312 1 95 95 HIS A O 1
ATOM 737 N N . ALA A 1 96 ? -18.734 -20.938 -10.766 1 93 96 ALA A N 1
ATOM 738 C CA . ALA A 1 96 ? -18.422 -22.344 -10.984 1 93 96 ALA A CA 1
ATOM 739 C C . ALA A 1 96 ? -18 -22.594 -12.43 1 93 96 ALA A C 1
ATOM 741 O O . ALA A 1 96 ? -17.078 -23.375 -12.695 1 93 96 ALA A O 1
ATOM 742 N N . ASP A 1 97 ? -18.703 -21.938 -13.297 1 95.62 97 ASP A N 1
ATOM 743 C CA . ASP A 1 97 ? -18.312 -21.953 -14.703 1 95.62 97 ASP A CA 1
ATOM 744 C C . ASP A 1 97 ? -17.281 -20.859 -15 1 95.62 97 ASP A C 1
ATOM 746 O O . ASP A 1 97 ? -17.641 -19.703 -15.203 1 95.62 97 ASP A O 1
ATOM 750 N N . VAL A 1 98 ? -16.031 -21.281 -15.188 1 95.56 98 VAL A N 1
ATOM 751 C CA . VAL A 1 98 ? -14.953 -20.312 -15.32 1 95.56 98 VAL A CA 1
ATOM 752 C C . VAL A 1 98 ? -15.039 -19.625 -16.688 1 95.56 98 VAL A C 1
ATOM 754 O O . VAL A 1 98 ? -14.422 -18.578 -16.906 1 95.56 98 VAL A O 1
ATOM 757 N N . MET A 1 99 ? -15.852 -20.188 -17.562 1 96.81 99 MET A N 1
ATOM 758 C CA . MET A 1 99 ? -16.016 -19.578 -18.875 1 96.81 99 MET A CA 1
ATOM 759 C C . MET A 1 99 ? -16.984 -18.406 -18.812 1 96.81 99 MET A C 1
ATOM 761 O O . MET A 1 99 ? -17.047 -17.594 -19.75 1 96.81 99 MET A O 1
ATOM 765 N N . ALA A 1 100 ? -17.781 -18.375 -17.797 1 96.75 100 ALA A N 1
ATOM 766 C CA . ALA A 1 100 ? -18.719 -17.281 -17.609 1 96.75 100 ALA A CA 1
ATOM 767 C C . ALA A 1 100 ? -18.016 -16.016 -17.125 1 96.75 100 ALA A C 1
ATOM 769 O O . ALA A 1 100 ? -17.172 -16.078 -16.234 1 96.75 100 ALA A O 1
ATOM 770 N N . PRO A 1 101 ? -18.359 -14.922 -17.734 1 97.06 101 PRO A N 1
ATOM 771 C CA . PRO A 1 101 ? -17.703 -13.68 -17.312 1 97.06 101 PRO A CA 1
ATOM 772 C C . PRO A 1 101 ? -18.188 -13.18 -15.961 1 97.06 101 PRO A C 1
ATOM 774 O O . PRO A 1 101 ? -19.297 -13.508 -15.539 1 97.06 101 PRO A O 1
ATOM 777 N N . LEU A 1 102 ? -17.406 -12.461 -15.25 1 97.88 102 LEU A N 1
ATOM 778 C CA . LEU A 1 102 ? -17.797 -11.703 -14.07 1 97.88 102 LEU A CA 1
ATOM 779 C C . LEU A 1 102 ? -18.281 -10.305 -14.453 1 97.88 102 LEU A C 1
ATOM 781 O O . LEU A 1 102 ? -17.531 -9.531 -15.055 1 97.88 102 LEU A O 1
ATOM 785 N N . GLU A 1 103 ? -19.469 -10 -14.109 1 98.25 103 GLU A N 1
ATOM 786 C CA . GLU A 1 103 ? -20.062 -8.703 -14.445 1 98.25 103 GLU A CA 1
ATOM 787 C C . GLU A 1 103 ? -20.172 -7.812 -13.219 1 98.25 103 GLU A C 1
ATOM 789 O O . GLU A 1 103 ? -20.766 -8.203 -12.211 1 98.25 103 GLU A O 1
ATOM 794 N N . THR A 1 104 ? -19.578 -6.672 -13.297 1 98.69 104 THR A N 1
ATOM 795 C CA . THR A 1 104 ? -19.625 -5.672 -12.242 1 98.69 104 THR A CA 1
ATOM 796 C C . THR A 1 104 ? -20.469 -4.473 -12.672 1 98.69 104 THR A C 1
ATOM 798 O O . THR A 1 104 ? -20.25 -3.908 -13.742 1 98.69 104 THR A O 1
ATOM 801 N N . THR A 1 105 ? -21.422 -4.086 -11.891 1 98.81 105 THR A N 1
ATOM 802 C CA . THR A 1 105 ? -22.141 -2.834 -12.086 1 98.81 105 THR A CA 1
ATOM 803 C C . THR A 1 105 ? -21.484 -1.702 -11.305 1 98.81 105 THR A C 1
ATOM 805 O O . THR A 1 105 ? -21.297 -1.808 -10.086 1 98.81 105 THR A O 1
ATOM 808 N N . LEU A 1 106 ? -21.078 -0.669 -11.984 1 98.69 106 LEU A N 1
ATOM 809 C CA . LEU A 1 106 ? -20.578 0.556 -11.367 1 98.69 106 LEU A CA 1
ATOM 810 C C . LEU A 1 106 ? -21.656 1.644 -11.391 1 98.69 106 LEU A C 1
ATOM 812 O O . LEU A 1 106 ? -22.266 1.897 -12.43 1 98.69 106 LEU A O 1
ATOM 816 N N . THR A 1 107 ? -21.906 2.252 -10.258 1 98.38 107 THR A N 1
ATOM 817 C CA . THR A 1 107 ? -22.906 3.314 -10.156 1 98.38 107 THR A CA 1
ATOM 818 C C . THR A 1 107 ? -22.297 4.559 -9.516 1 98.38 107 THR A C 1
ATOM 820 O O . THR A 1 107 ? -21.703 4.48 -8.438 1 98.38 107 THR A O 1
ATOM 823 N N . VAL A 1 108 ? -22.453 5.672 -10.172 1 97.5 108 VAL A N 1
ATOM 824 C CA . VAL A 1 108 ? -22.016 6.953 -9.625 1 97.5 108 VAL A CA 1
ATOM 825 C C . VAL A 1 108 ? -23.219 7.719 -9.078 1 97.5 108 VAL A C 1
ATOM 827 O O . VAL A 1 108 ? -24.297 7.715 -9.688 1 97.5 108 VAL A O 1
ATOM 830 N N . SER A 1 109 ? -23.047 8.266 -7.938 1 94.94 109 SER A N 1
ATOM 831 C CA . SER A 1 109 ? -24.078 9.078 -7.297 1 94.94 109 SER A CA 1
ATOM 832 C C . SER A 1 109 ? -23.469 10.297 -6.605 1 94.94 109 SER A C 1
ATOM 834 O O . SER A 1 109 ? -22.281 10.305 -6.281 1 94.94 109 SER A O 1
ATOM 836 N N . ALA A 1 110 ? -24.281 11.305 -6.48 1 88 110 ALA A N 1
ATOM 837 C CA . ALA A 1 110 ? -23.859 12.516 -5.785 1 88 110 ALA A CA 1
ATOM 838 C C . ALA A 1 110 ? -24.047 12.375 -4.277 1 88 110 ALA A C 1
ATOM 840 O O . ALA A 1 110 ? -24.891 11.609 -3.816 1 88 110 ALA A O 1
ATOM 841 N N . LEU A 1 111 ? -23.125 13.016 -3.578 1 84.94 111 LEU A N 1
ATOM 842 C CA . LEU A 1 111 ? -23.359 13.227 -2.154 1 84.94 111 LEU A CA 1
ATOM 843 C C . LEU A 1 111 ? -24.062 14.555 -1.906 1 84.94 111 LEU A C 1
ATOM 845 O O . LEU A 1 111 ? -23.781 15.547 -2.584 1 84.94 111 LEU A O 1
ATOM 849 N N . GLU A 1 112 ? -25.078 14.531 -1.14 1 77.69 112 GLU A N 1
ATOM 850 C CA . GLU A 1 112 ? -25.844 15.742 -0.876 1 77.69 112 GLU A CA 1
ATOM 851 C C . GLU A 1 112 ? -24.938 16.875 -0.423 1 77.69 112 GLU A C 1
ATOM 853 O O . GLU A 1 112 ? -24.141 16.719 0.495 1 77.69 112 GLU A O 1
ATOM 858 N N . GLN A 1 113 ? -24.922 17.891 -1.213 1 75.25 113 GLN A N 1
ATOM 859 C CA . GLN A 1 113 ? -24.219 19.125 -0.872 1 75.25 113 GLN A CA 1
ATOM 860 C C . GLN A 1 113 ? -25.172 20.312 -0.802 1 75.25 113 GLN A C 1
ATOM 862 O O . GLN A 1 113 ? -25.984 20.516 -1.711 1 75.25 113 GLN A O 1
ATOM 867 N N . PRO A 1 114 ? -25.094 20.969 0.318 1 73.38 114 PRO A N 1
ATOM 868 C CA . PRO A 1 114 ? -25.969 22.141 0.391 1 73.38 114 PRO A CA 1
ATOM 869 C C . PRO A 1 114 ? -25.766 23.109 -0.777 1 73.38 114 PRO A C 1
ATOM 871 O O . PRO A 1 114 ? -24.641 23.438 -1.127 1 73.38 114 PRO A O 1
ATOM 874 N N . GLY A 1 115 ? -26.859 23.484 -1.414 1 71.31 115 GLY A N 1
ATOM 875 C CA . GLY A 1 115 ? -26.828 24.531 -2.422 1 71.31 115 GLY A CA 1
ATOM 876 C C . GLY A 1 115 ? -26.547 24 -3.818 1 71.31 115 GLY A C 1
ATOM 877 O O . GLY A 1 115 ? -26.609 24.75 -4.793 1 71.31 115 GLY A O 1
ATOM 878 N N . LEU A 1 116 ? -26.188 22.797 -3.844 1 75.62 116 LEU A N 1
ATOM 879 C CA . LEU A 1 116 ? -25.891 22.25 -5.164 1 75.62 116 LEU A CA 1
ATOM 880 C C . LEU A 1 116 ? -27.031 21.344 -5.641 1 75.62 116 LEU A C 1
ATOM 882 O O . LEU A 1 116 ? -27.516 20.5 -4.887 1 75.62 116 LEU A O 1
ATOM 886 N N . PRO A 1 117 ? -27.562 21.641 -6.812 1 78.69 117 PRO A N 1
ATOM 887 C CA . PRO A 1 117 ? -28.578 20.734 -7.348 1 78.69 117 PRO A CA 1
ATOM 888 C C . PRO A 1 117 ? -28.062 19.297 -7.484 1 78.69 117 PRO A C 1
ATOM 890 O O . PRO A 1 117 ? -26.891 19.078 -7.816 1 78.69 117 PRO A O 1
ATOM 893 N N . PRO A 1 118 ? -28.906 18.406 -7.148 1 78.19 118 PRO A N 1
ATOM 894 C CA . PRO A 1 118 ? -28.469 17.016 -7.211 1 78.19 118 PRO A CA 1
ATOM 895 C C . PRO A 1 118 ? -28.25 16.531 -8.641 1 78.19 118 PRO A C 1
ATOM 897 O O . PRO A 1 118 ? -28.984 16.922 -9.555 1 78.19 118 PRO A O 1
ATOM 900 N N . CYS A 1 119 ? -27.203 15.789 -8.875 1 84 119 CYS A N 1
ATOM 901 C CA . CYS A 1 119 ? -26.922 15.148 -10.156 1 84 119 CYS A CA 1
ATOM 902 C C . CYS A 1 119 ? -27.594 13.781 -10.242 1 84 119 CYS A C 1
ATOM 904 O O . CYS A 1 119 ? -27.656 13.047 -9.25 1 84 119 CYS A O 1
ATOM 906 N N . THR A 1 120 ? -28.125 13.398 -11.359 1 89.69 120 THR A N 1
ATOM 907 C CA . THR A 1 120 ? -28.766 12.102 -11.562 1 89.69 120 THR A CA 1
ATOM 908 C C . THR A 1 120 ? -27.734 10.992 -11.609 1 89.69 120 THR A C 1
ATOM 910 O O . THR A 1 120 ? -26.734 11.094 -12.328 1 89.69 120 THR A O 1
ATOM 913 N N . PRO A 1 121 ? -27.953 9.984 -10.875 1 93.69 121 PRO A N 1
ATOM 914 C CA . PRO A 1 121 ? -27.031 8.859 -10.891 1 93.69 121 PRO A CA 1
ATOM 915 C C . PRO A 1 121 ? -26.922 8.195 -12.266 1 93.69 121 PRO A C 1
ATOM 917 O O . PRO A 1 121 ? -27.844 8.305 -13.078 1 93.69 121 PRO A O 1
ATOM 920 N N . ALA A 1 122 ? -25.844 7.566 -12.57 1 97 122 ALA A N 1
ATOM 921 C CA . ALA A 1 122 ? -25.578 6.812 -13.797 1 97 122 ALA A CA 1
ATOM 922 C C . ALA A 1 122 ? -24.875 5.496 -13.484 1 97 122 ALA A C 1
ATOM 924 O O . ALA A 1 122 ? -24.25 5.344 -12.4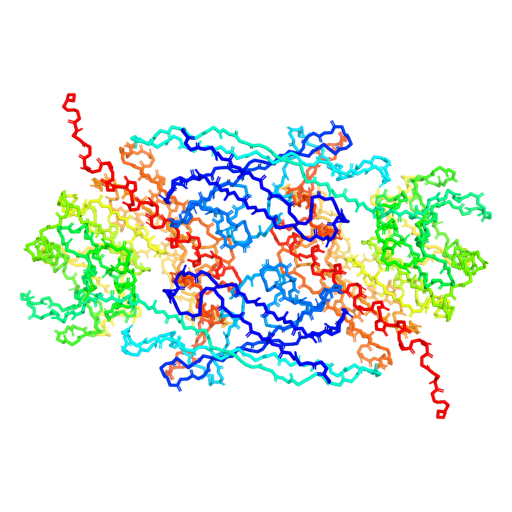3 1 97 122 ALA A O 1
ATOM 925 N N . SER A 1 123 ? -25.031 4.535 -14.359 1 97.75 123 SER A N 1
ATOM 926 C CA . SER A 1 123 ? -24.406 3.23 -14.164 1 97.75 123 SER A CA 1
ATOM 927 C C . SER A 1 123 ? -23.781 2.713 -15.453 1 97.75 123 SER A C 1
ATOM 929 O O . SER A 1 123 ? -24.156 3.15 -16.547 1 97.75 123 SER A O 1
ATOM 931 N N . THR A 1 124 ? -22.828 1.877 -15.383 1 98.19 124 THR A N 1
ATOM 932 C CA . THR A 1 124 ? -22.219 1.152 -16.484 1 98.19 124 THR A CA 1
ATOM 933 C C . THR A 1 124 ? -21.781 -0.242 -16.047 1 98.19 124 THR A C 1
ATOM 935 O O . THR A 1 124 ? -21.969 -0.618 -14.891 1 98.19 124 THR A O 1
ATOM 938 N N . ARG A 1 125 ? -21.359 -1.021 -17.016 1 98.31 125 ARG A N 1
ATOM 939 C CA . ARG A 1 125 ? -20.953 -2.389 -16.734 1 98.31 125 ARG A CA 1
ATOM 940 C C . ARG A 1 125 ? -19.469 -2.598 -17.047 1 98.31 125 ARG A C 1
ATOM 942 O O . ARG A 1 125 ? -18.984 -2.092 -18.062 1 98.31 125 ARG A O 1
ATOM 949 N N . LEU A 1 126 ? -18.781 -3.238 -16.203 1 98.5 126 LEU A N 1
ATOM 950 C CA . LEU A 1 126 ? -17.406 -3.721 -16.359 1 98.5 126 LEU A CA 1
ATOM 951 C C . LEU A 1 126 ? -17.359 -5.246 -16.344 1 98.5 126 LEU A C 1
ATOM 953 O O . LEU A 1 126 ? -17.828 -5.879 -15.398 1 98.5 126 LEU A O 1
ATOM 957 N N . VAL A 1 127 ? -16.797 -5.844 -17.422 1 98.62 127 VAL A N 1
ATOM 958 C CA . VAL A 1 127 ? -16.797 -7.297 -17.562 1 98.62 127 VAL A CA 1
ATOM 959 C C . VAL A 1 127 ? -15.367 -7.82 -17.484 1 98.62 127 VAL A C 1
ATOM 961 O O . VAL A 1 127 ? -14.484 -7.359 -18.203 1 98.62 127 VAL A O 1
ATOM 964 N N . GLN A 1 128 ? -15.141 -8.758 -16.594 1 98.31 128 GLN A N 1
ATOM 965 C CA . GLN A 1 128 ? -13.875 -9.477 -16.5 1 98.31 128 GLN A CA 1
ATOM 966 C C . GLN A 1 128 ? -14.023 -10.93 -16.953 1 98.31 128 GLN A C 1
ATOM 968 O O . GLN A 1 128 ? -14.992 -11.602 -16.594 1 98.31 128 GLN A O 1
ATOM 973 N N . ARG A 1 129 ? -13.062 -11.375 -17.75 1 98.38 129 ARG A N 1
ATOM 974 C CA . ARG A 1 129 ? -13.078 -12.742 -18.234 1 98.38 129 ARG A CA 1
ATOM 975 C C . ARG A 1 129 ? -11.797 -13.484 -17.844 1 98.38 129 ARG A C 1
ATOM 977 O O . ARG A 1 129 ? -10.711 -12.914 -17.875 1 98.38 129 ARG A O 1
ATOM 984 N N . LEU A 1 130 ? -11.992 -14.719 -17.438 1 98.06 130 LEU A N 1
ATOM 985 C CA . LEU A 1 130 ? -10.844 -15.594 -17.219 1 98.06 130 LEU A CA 1
ATOM 986 C C . LEU A 1 130 ? -10.383 -16.203 -18.531 1 98.06 130 LEU A C 1
ATOM 988 O O . LEU A 1 130 ? -9.18 -16.344 -18.781 1 98.06 130 LEU A O 1
ATOM 992 N N . ALA A 1 131 ? -11.328 -16.547 -19.344 1 98.25 131 ALA A N 1
ATOM 993 C CA . ALA A 1 131 ? -11.07 -17.125 -20.656 1 98.25 131 ALA A CA 1
ATOM 994 C C . ALA A 1 131 ? -11.453 -16.172 -21.781 1 98.25 131 ALA A C 1
ATOM 996 O O . ALA A 1 131 ? -12.609 -15.75 -21.875 1 98.25 131 ALA A O 1
ATOM 997 N N . GLY A 1 132 ? -10.484 -15.82 -22.594 1 97.25 132 GLY A N 1
ATOM 998 C CA . GLY A 1 132 ? -10.75 -14.984 -23.75 1 97.25 132 GLY A CA 1
ATOM 999 C C . GLY A 1 132 ? -11.5 -15.703 -24.859 1 97.25 132 GLY A C 1
ATOM 1000 O O . GLY A 1 132 ? -11.695 -16.922 -24.797 1 97.25 132 GLY A O 1
ATOM 1001 N N . ALA A 1 133 ? -11.906 -14.961 -25.859 1 96.69 133 ALA A N 1
ATOM 1002 C CA . ALA A 1 133 ? -12.602 -15.539 -27 1 96.69 133 ALA A CA 1
ATOM 1003 C C . ALA A 1 133 ? -11.734 -16.578 -27.703 1 96.69 133 ALA A C 1
ATOM 1005 O O . ALA A 1 133 ? -10.562 -16.328 -27.984 1 96.69 133 ALA A O 1
ATOM 1006 N N . GLY A 1 134 ? -12.234 -17.734 -27.875 1 98 134 GLY A N 1
ATOM 1007 C CA . GLY A 1 134 ? -11.539 -18.781 -28.625 1 98 134 GLY A CA 1
ATOM 1008 C C . GLY A 1 134 ? -10.828 -19.781 -27.719 1 98 134 GLY A C 1
ATOM 1009 O O . GLY A 1 134 ? -10.453 -20.859 -28.172 1 98 134 GLY A O 1
ATOM 1010 N N . VAL A 1 135 ? -10.633 -19.453 -26.453 1 98.62 135 VAL A N 1
ATOM 1011 C CA . VAL A 1 135 ? -10.039 -20.406 -25.516 1 98.62 135 VAL A CA 1
ATOM 1012 C C . VAL A 1 135 ? -10.977 -21.609 -25.344 1 98.62 135 VAL A C 1
ATOM 1014 O O . VAL A 1 135 ? -12.195 -21.438 -25.25 1 98.62 135 VAL A O 1
ATOM 1017 N N . THR A 1 136 ? -10.391 -22.797 -25.328 1 98.5 136 THR A N 1
ATOM 1018 C CA . THR A 1 136 ? -11.219 -23.984 -25.203 1 98.5 136 THR A CA 1
ATOM 1019 C C . THR A 1 136 ? -10.953 -24.688 -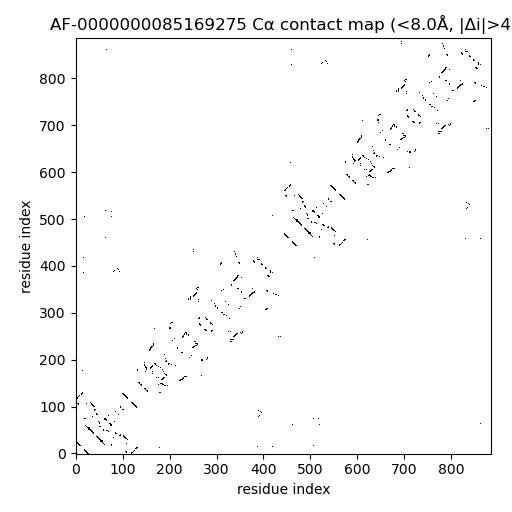23.875 1 98.5 136 THR A C 1
ATOM 1021 O O . THR A 1 136 ? -9.867 -24.547 -23.297 1 98.5 136 THR A O 1
ATOM 1024 N N . ARG A 1 137 ? -11.898 -25.312 -23.359 1 98.56 137 ARG A N 1
ATOM 1025 C CA . ARG A 1 137 ? -11.891 -26.078 -22.109 1 98.56 137 ARG A CA 1
ATOM 1026 C C . ARG A 1 137 ? -12.266 -27.531 -22.359 1 98.56 137 ARG A C 1
ATOM 1028 O O . ARG A 1 137 ? -13.266 -27.828 -23.031 1 98.56 137 ARG A O 1
ATOM 1035 N N . ARG A 1 138 ? -11.477 -28.469 -21.828 1 98.44 138 ARG A N 1
ATOM 1036 C CA . ARG A 1 138 ? -11.773 -29.891 -21.953 1 98.44 138 ARG A CA 1
ATOM 1037 C C . ARG A 1 138 ? -11.492 -30.625 -20.641 1 98.44 138 ARG A C 1
ATOM 1039 O O . ARG A 1 138 ? -10.383 -30.562 -20.109 1 98.44 138 ARG A O 1
ATOM 1046 N N . GLU A 1 139 ? -12.445 -31.359 -20.156 1 97.94 139 GLU A N 1
ATOM 1047 C CA . GLU A 1 139 ? -12.227 -32.219 -19 1 97.94 139 GLU A CA 1
ATOM 1048 C C . GLU A 1 139 ? -11.352 -33.406 -19.359 1 97.94 139 GLU A C 1
ATOM 1050 O O . GLU A 1 139 ? -11.492 -34 -20.438 1 97.94 139 GLU A O 1
ATOM 1055 N N . VAL A 1 140 ? -10.492 -33.75 -18.516 1 98.44 140 VAL A N 1
ATOM 1056 C CA . VAL A 1 140 ? -9.578 -34.875 -18.734 1 98.44 140 VAL A CA 1
ATOM 1057 C C . VAL A 1 140 ? -9.844 -35.969 -17.688 1 98.44 140 VAL A C 1
ATOM 1059 O O . VAL A 1 140 ? -9.812 -35.688 -16.484 1 98.44 140 VAL A O 1
ATOM 1062 N N . ARG A 1 141 ? -10.203 -37.125 -18.141 1 97.5 141 ARG A N 1
ATOM 1063 C CA . ARG A 1 141 ? -10.344 -38.344 -17.359 1 97.5 141 ARG A CA 1
ATOM 1064 C C . ARG A 1 141 ? -9.648 -39.531 -18.031 1 97.5 141 ARG A C 1
ATOM 1066 O O . ARG A 1 141 ? -10.305 -40.469 -18.484 1 97.5 141 ARG A O 1
ATOM 1073 N N . GLU A 1 142 ? -8.398 -39.375 -18.172 1 95.56 142 GLU A N 1
ATOM 1074 C CA . GLU A 1 142 ? -7.578 -40.344 -18.891 1 95.56 142 GLU A CA 1
ATOM 1075 C C . GLU A 1 142 ? -6.367 -40.781 -18.078 1 95.56 142 GLU A C 1
ATOM 1077 O O . GLU A 1 142 ? -5.762 -39.969 -17.375 1 95.56 142 GLU A O 1
ATOM 1082 N N . LEU A 1 143 ? -6.09 -42.125 -18.203 1 95.62 143 LEU A N 1
ATOM 1083 C CA . LEU A 1 143 ? -4.895 -42.656 -17.562 1 95.62 143 LEU A CA 1
ATOM 1084 C C . LEU A 1 143 ? -4.891 -42.375 -16.062 1 95.62 143 LEU A C 1
ATOM 1086 O O . LEU A 1 143 ? -3.844 -42.062 -15.492 1 95.62 143 LEU A O 1
ATOM 1090 N N . GLY A 1 144 ? -6.082 -42.312 -15.492 1 96 144 GLY A N 1
ATOM 1091 C CA . GLY A 1 144 ? -6.215 -42.031 -14.07 1 96 144 GLY A CA 1
ATOM 1092 C C . GLY A 1 144 ? -6.09 -40.562 -13.727 1 96 144 GLY A C 1
ATOM 1093 O O . GLY A 1 144 ? -6.262 -40.188 -12.57 1 96 144 GLY A O 1
ATOM 1094 N N . LEU A 1 145 ? -5.75 -39.781 -14.719 1 98.25 145 LEU A N 1
ATOM 1095 C CA . LEU A 1 145 ? -5.605 -38.344 -14.508 1 98.25 145 LEU A CA 1
ATOM 1096 C C . LEU A 1 145 ? -6.969 -37.688 -14.453 1 98.25 145 LEU A C 1
ATOM 1098 O O . LEU A 1 145 ? -7.879 -38.031 -15.195 1 98.25 145 LEU A O 1
ATOM 1102 N N . VAL A 1 146 ? -7.129 -36.75 -13.516 1 98.56 146 VAL A N 1
ATOM 1103 C CA . VAL A 1 146 ? -8.344 -35.969 -13.383 1 98.56 146 VAL A CA 1
ATOM 1104 C C . VAL A 1 146 ? -7.984 -34.469 -13.43 1 98.56 146 VAL A C 1
ATOM 1106 O O . VAL A 1 146 ? -7.223 -34 -12.594 1 98.56 146 VAL A O 1
ATOM 1109 N N . GLY A 1 147 ? -8.484 -33.781 -14.414 1 98.56 147 GLY A N 1
ATOM 1110 C CA . GLY A 1 147 ? -8.195 -32.344 -14.547 1 98.56 147 GLY A CA 1
ATOM 1111 C C . GLY A 1 147 ? -8.914 -31.719 -15.719 1 98.56 147 GLY A C 1
ATOM 1112 O O . GLY A 1 147 ? -9.945 -32.219 -16.172 1 98.56 147 GLY A O 1
ATOM 1113 N N . THR A 1 148 ? -8.531 -30.531 -16 1 98.75 148 THR A N 1
ATOM 1114 C CA . THR A 1 148 ? -9.086 -29.781 -17.125 1 98.75 148 THR A CA 1
ATOM 1115 C C . THR A 1 148 ? -7.969 -29.156 -17.953 1 98.75 148 THR A C 1
ATOM 1117 O O . THR A 1 148 ? -7.043 -28.547 -17.406 1 98.75 148 THR A O 1
ATOM 1120 N N . LEU A 1 149 ? -8.047 -29.344 -19.266 1 98.88 149 LEU A N 1
ATOM 1121 C CA . LEU A 1 149 ? -7.105 -28.734 -20.203 1 98.88 149 LEU A CA 1
ATOM 1122 C C . LEU A 1 149 ? -7.715 -27.516 -20.875 1 98.88 149 LEU A C 1
ATOM 1124 O O . LEU A 1 149 ? -8.836 -27.578 -21.391 1 98.88 149 LEU A O 1
ATOM 1128 N N . PHE A 1 150 ? -7.047 -26.422 -20.797 1 98.88 150 PHE A N 1
ATOM 1129 C CA . PHE A 1 150 ? -7.406 -25.203 -21.516 1 98.88 150 PHE A CA 1
ATOM 1130 C C . PHE A 1 150 ? -6.402 -24.922 -22.625 1 98.88 150 PHE A C 1
ATOM 1132 O O . PHE A 1 150 ? -5.191 -25 -22.406 1 98.88 150 PHE A O 1
ATOM 1139 N N . LEU A 1 151 ? -6.887 -24.594 -23.797 1 98.81 151 LEU A N 1
ATOM 1140 C CA . LEU A 1 151 ? -6.02 -24.281 -24.938 1 98.81 151 LEU A CA 1
ATOM 1141 C C . LEU A 1 151 ? -6.273 -22.875 -25.438 1 98.81 151 LEU A C 1
ATOM 1143 O O . LEU A 1 151 ? -7.414 -22.406 -25.438 1 98.81 151 LEU A O 1
ATOM 1147 N N . PRO A 1 152 ? -5.168 -22.203 -25.875 1 98.5 152 PRO A N 1
ATOM 1148 C CA . PRO A 1 152 ? -5.32 -20.859 -26.453 1 98.5 152 PRO A CA 1
ATOM 1149 C C . PRO A 1 152 ? -6.18 -20.859 -27.719 1 98.5 152 PRO A C 1
ATOM 1151 O O . PRO A 1 152 ? -6.406 -21.906 -28.312 1 98.5 152 PRO A O 1
ATOM 1154 N N . ALA A 1 153 ? -6.617 -19.672 -28.047 1 97.56 153 ALA A N 1
ATOM 1155 C CA . ALA A 1 153 ? -7.469 -19.484 -29.219 1 97.56 153 ALA A CA 1
ATOM 1156 C C . ALA A 1 153 ? -6.68 -19.703 -30.516 1 97.56 153 ALA A C 1
ATOM 1158 O O . ALA A 1 153 ? -7.234 -20.141 -31.516 1 97.56 153 ALA A O 1
ATOM 1159 N N . THR A 1 154 ? -5.422 -19.422 -30.5 1 96.69 154 THR A N 1
ATOM 1160 C CA . THR A 1 154 ? -4.594 -19.516 -31.688 1 96.69 154 THR A CA 1
ATOM 1161 C C . THR A 1 154 ? -4.109 -20.953 -31.891 1 96.69 154 THR A C 1
ATOM 1163 O O . THR A 1 154 ? -4.043 -21.734 -30.938 1 96.69 154 THR A O 1
ATOM 1166 N N . PRO A 1 155 ? -3.74 -21.266 -33.094 1 94.69 155 PRO A N 1
ATOM 1167 C CA . PRO A 1 155 ? -3.201 -22.609 -33.344 1 94.69 155 PRO A CA 1
ATOM 1168 C C . PRO A 1 155 ? -1.843 -22.828 -32.688 1 94.69 155 PRO A C 1
ATOM 1170 O O . PRO A 1 155 ? -1.03 -21.906 -32.625 1 94.69 155 PRO A O 1
ATOM 1173 N N . GLY A 1 156 ? -1.554 -23.984 -32.312 1 90.12 156 GLY A N 1
ATOM 1174 C CA . GLY A 1 156 ? -0.306 -24.359 -31.656 1 90.12 156 GLY A CA 1
ATOM 1175 C C . GLY A 1 156 ? 0.854 -24.5 -32.625 1 90.12 156 GLY A C 1
ATOM 1176 O O . GLY A 1 156 ? 0.723 -24.188 -33.812 1 90.12 156 GLY A O 1
ATOM 1177 N N . PRO A 1 157 ? 1.882 -24.969 -32.125 1 96.12 157 PRO A N 1
ATOM 1178 C CA . PRO A 1 157 ? 2.119 -25.422 -30.766 1 96.12 157 PRO A CA 1
ATOM 1179 C C . PRO A 1 157 ? 2.275 -24.266 -29.781 1 96.12 157 PRO A C 1
ATOM 1181 O O . PRO A 1 157 ? 2.803 -23.219 -30.141 1 96.12 157 PRO A O 1
ATOM 1184 N N . HIS A 1 158 ? 1.794 -24.391 -28.578 1 98.38 158 HIS A N 1
ATOM 1185 C CA . HIS A 1 158 ? 1.948 -23.453 -27.469 1 98.38 158 HIS A CA 1
ATOM 1186 C C . HIS A 1 158 ? 2.811 -24.062 -26.359 1 98.38 158 HIS A C 1
ATOM 1188 O O . HIS A 1 158 ? 2.82 -25.281 -26.172 1 98.38 158 HIS A O 1
ATOM 1194 N N . PRO A 1 159 ? 3.643 -23.172 -25.703 1 98.62 159 PRO A N 1
ATOM 1195 C CA . PRO A 1 159 ? 4.23 -23.703 -24.469 1 98.62 159 PRO A CA 1
ATOM 1196 C C . PRO A 1 159 ? 3.176 -24.156 -23.453 1 98.62 159 PRO A C 1
ATOM 1198 O O . PRO A 1 159 ? 2.018 -23.734 -23.531 1 98.62 159 PRO A O 1
ATOM 1201 N N . ALA A 1 160 ? 3.598 -25.016 -22.516 1 98.88 160 ALA A N 1
ATOM 1202 C CA . ALA A 1 160 ? 2.59 -25.594 -21.625 1 98.88 160 ALA A CA 1
ATOM 1203 C C . ALA A 1 160 ? 2.904 -25.312 -20.172 1 98.88 160 ALA A C 1
ATOM 1205 O O . ALA A 1 160 ? 4.051 -25.031 -19.812 1 98.88 160 ALA A O 1
ATOM 1206 N N . VAL A 1 161 ? 1.874 -25.328 -19.391 1 98.94 161 VAL A N 1
ATOM 1207 C CA . VAL A 1 161 ? 2.002 -25.188 -17.938 1 98.94 161 VAL A CA 1
ATOM 1208 C C . VAL A 1 161 ? 1.044 -26.156 -17.234 1 98.94 161 VAL A C 1
ATOM 1210 O O . VAL A 1 161 ? -0.112 -26.297 -17.641 1 98.94 161 VAL A O 1
ATOM 1213 N N . MET A 1 162 ? 1.509 -26.922 -16.297 1 98.94 162 MET A N 1
ATOM 1214 C CA . MET A 1 162 ? 0.673 -27.719 -15.414 1 98.94 162 MET A CA 1
ATOM 1215 C C . MET A 1 162 ? 0.472 -27.016 -14.078 1 98.94 162 MET A C 1
ATOM 1217 O O . MET A 1 162 ? 1.438 -26.562 -13.453 1 98.94 162 MET A O 1
ATOM 1221 N N . ILE A 1 163 ? -0.772 -26.891 -13.672 1 98.88 163 ILE A N 1
ATOM 1222 C CA . ILE A 1 163 ? -1.136 -26.109 -12.492 1 98.88 163 ILE A CA 1
ATOM 1223 C C . ILE A 1 163 ? -1.618 -27.047 -11.383 1 98.88 163 ILE A C 1
ATOM 1225 O O . ILE A 1 163 ? -2.471 -27.906 -11.617 1 98.88 163 ILE A O 1
ATOM 1229 N N . LEU A 1 164 ? -1.058 -26.812 -10.18 1 98.56 164 LEU A N 1
ATOM 1230 C CA . LEU A 1 164 ? -1.369 -27.656 -9.039 1 98.56 164 LEU A CA 1
ATOM 1231 C C . LEU A 1 164 ? -1.862 -26.828 -7.863 1 98.56 164 LEU A C 1
ATOM 1233 O O . LEU A 1 164 ? -1.194 -25.875 -7.445 1 98.56 164 LEU A O 1
ATOM 1237 N N . ASN A 1 165 ? -2.986 -27.203 -7.254 1 96.38 165 ASN A N 1
ATOM 1238 C CA . ASN A 1 165 ? -3.611 -26.469 -6.156 1 96.38 165 ASN A CA 1
ATOM 1239 C C . ASN A 1 165 ? -2.965 -26.812 -4.816 1 96.38 165 ASN A C 1
ATOM 1241 O O . ASN A 1 165 ? -2.143 -27.719 -4.73 1 96.38 165 ASN A O 1
ATOM 1245 N N . GLY A 1 166 ? -3.426 -26.031 -3.832 1 94.75 166 GLY A N 1
ATOM 1246 C CA . GLY A 1 166 ? -2.955 -26.234 -2.473 1 94.75 166 GLY A CA 1
ATOM 1247 C C . GLY A 1 166 ? -3.828 -27.203 -1.682 1 94.75 166 GLY A C 1
ATOM 1248 O O . GLY A 1 166 ? -4.395 -28.141 -2.242 1 94.75 166 GLY A O 1
ATOM 1249 N N . SER A 1 167 ? -3.902 -26.953 -0.394 1 92.19 167 SER A N 1
ATOM 1250 C CA . SER A 1 167 ? -4.547 -27.891 0.534 1 92.19 167 SER A CA 1
ATOM 1251 C C . SER A 1 167 ? -6.059 -27.906 0.331 1 92.19 167 SER A C 1
ATOM 1253 O O . SER A 1 167 ? -6.746 -28.781 0.864 1 92.19 167 SER A O 1
ATOM 1255 N N . GLY A 1 168 ? -6.52 -26.984 -0.448 1 91.06 168 GLY A N 1
ATOM 1256 C CA . GLY A 1 168 ? -7.941 -26.984 -0.758 1 91.06 168 GLY A CA 1
ATOM 1257 C C . GLY A 1 168 ? -8.32 -27.984 -1.827 1 91.06 168 GLY A C 1
ATOM 1258 O O . GLY A 1 168 ? -9.492 -28.312 -1.997 1 91.06 168 GLY A O 1
ATOM 1259 N N . GLY A 1 169 ? -7.344 -28.547 -2.51 1 95.25 169 GLY A N 1
ATOM 1260 C CA . GLY A 1 169 ? -7.566 -29.531 -3.562 1 95.25 169 GLY A CA 1
ATOM 1261 C C . GLY A 1 169 ? -8.375 -28.984 -4.723 1 95.25 169 GLY A C 1
ATOM 1262 O O . GLY A 1 169 ? -8.297 -27.797 -5.031 1 95.25 169 GLY A O 1
ATOM 1263 N N . GLY A 1 170 ? -8.93 -29.953 -5.484 1 95.88 170 GLY A N 1
ATOM 1264 C CA . GLY A 1 170 ? -9.773 -29.562 -6.602 1 95.88 170 GLY A CA 1
ATOM 1265 C C . GLY A 1 170 ? -8.977 -29.203 -7.848 1 95.88 170 GLY A C 1
ATOM 1266 O O . GLY A 1 170 ? -7.809 -29.578 -7.969 1 95.88 170 GLY A O 1
ATOM 1267 N N . ILE A 1 171 ? -9.703 -28.656 -8.805 1 97.38 171 ILE A N 1
ATOM 1268 C CA . ILE A 1 171 ? -9.148 -28.297 -10.102 1 97.38 171 ILE A CA 1
ATOM 1269 C C . ILE A 1 171 ? -9.078 -26.781 -10.234 1 97.38 171 ILE A C 1
ATOM 1271 O O . ILE A 1 171 ? -10.109 -26.109 -10.234 1 97.38 171 ILE A O 1
ATOM 1275 N N . ASN A 1 172 ? -7.91 -26.25 -10.352 1 96.44 172 ASN A N 1
ATOM 1276 C CA . ASN A 1 172 ? -7.734 -24.797 -10.445 1 96.44 172 ASN A CA 1
ATOM 1277 C C . ASN A 1 172 ? -8.016 -24.297 -11.859 1 96.44 172 ASN A C 1
ATOM 1279 O O . ASN A 1 172 ? -7.125 -23.781 -12.531 1 96.44 172 ASN A O 1
ATOM 1283 N N . GLU A 1 173 ? -9.211 -24.312 -12.234 1 97.62 173 GLU A N 1
ATOM 1284 C CA . GLU A 1 173 ? -9.602 -23.953 -13.594 1 97.62 173 GLU A CA 1
ATOM 1285 C C . GLU A 1 173 ? -9.391 -22.453 -13.844 1 97.62 173 GLU A C 1
ATOM 1287 O O . GLU A 1 173 ? -8.969 -22.062 -14.93 1 97.62 173 GLU A O 1
ATOM 1292 N N . PRO A 1 174 ? -9.695 -21.578 -12.867 1 97.38 174 PRO A N 1
ATOM 1293 C CA . PRO A 1 174 ? -9.508 -20.156 -13.133 1 97.38 174 PRO A CA 1
ATOM 1294 C C . PRO A 1 174 ? -8.086 -19.828 -13.57 1 97.38 174 PRO A C 1
ATOM 1296 O O . PRO A 1 174 ? -7.891 -19.094 -14.555 1 97.38 174 PRO A O 1
ATOM 1299 N N . ARG A 1 175 ? -7.137 -20.344 -12.906 1 97.5 175 ARG A N 1
ATOM 1300 C CA . ARG A 1 175 ? -5.746 -20.062 -13.258 1 97.5 175 ARG A CA 1
ATOM 1301 C C . ARG A 1 175 ? -5.402 -20.641 -14.625 1 97.5 175 ARG A C 1
ATOM 1303 O O . ARG A 1 175 ? -4.699 -20 -15.414 1 97.5 175 ARG A O 1
ATOM 1310 N N . ALA A 1 176 ? -5.852 -21.797 -14.898 1 98.5 176 ALA A N 1
ATOM 1311 C CA . ALA A 1 176 ? -5.59 -22.438 -16.188 1 98.5 176 ALA A CA 1
ATOM 1312 C C . ALA A 1 176 ? -6.203 -21.641 -17.328 1 98.5 176 ALA A C 1
ATOM 1314 O O . ALA A 1 176 ? -5.574 -21.453 -18.375 1 98.5 176 ALA A O 1
ATOM 1315 N N . ALA A 1 177 ? -7.43 -21.219 -17.125 1 98.62 177 ALA A N 1
ATOM 1316 C CA . ALA A 1 177 ? -8.117 -20.438 -18.141 1 98.62 177 ALA A CA 1
ATOM 1317 C C . ALA A 1 177 ? -7.344 -19.156 -18.469 1 98.62 177 ALA A C 1
ATOM 1319 O O . ALA A 1 177 ? -7.199 -18.797 -19.641 1 98.62 177 ALA A O 1
ATOM 1320 N N . LEU A 1 178 ? -6.883 -18.5 -17.453 1 98.19 178 LEU A N 1
ATOM 1321 C CA . LEU A 1 178 ? -6.164 -17.25 -17.672 1 98.19 178 LEU A CA 1
ATOM 1322 C C . LEU A 1 178 ? -4.824 -17.516 -18.344 1 98.19 178 LEU A C 1
ATOM 1324 O O . LEU A 1 178 ? -4.406 -16.734 -19.219 1 98.19 178 LEU A O 1
ATOM 1328 N N . TYR A 1 179 ? -4.105 -18.609 -17.938 1 98.44 179 TYR A N 1
ATOM 1329 C CA . TYR A 1 179 ? -2.869 -18.969 -18.625 1 98.44 179 TYR A CA 1
ATOM 1330 C C . TYR A 1 179 ? -3.123 -19.234 -20.109 1 98.44 179 TYR A C 1
ATOM 1332 O O . TYR A 1 179 ? -2.354 -18.797 -20.969 1 98.44 179 TYR A O 1
ATOM 1340 N N . ALA A 1 180 ? -4.191 -19.953 -20.406 1 98.75 180 ALA A N 1
ATOM 1341 C CA . ALA A 1 180 ? -4.523 -20.25 -21.797 1 98.75 180 ALA A CA 1
ATOM 1342 C C . ALA A 1 180 ? -4.816 -18.953 -22.562 1 98.75 180 ALA A C 1
ATOM 1344 O O . ALA A 1 180 ? -4.422 -18.828 -23.734 1 98.75 180 ALA A O 1
ATOM 1345 N N . SER A 1 181 ? -5.496 -18.062 -21.891 1 98.12 181 SER A N 1
ATOM 1346 C CA . SER A 1 181 ? -5.816 -16.781 -22.5 1 98.12 181 SER A CA 1
ATOM 1347 C C . SER A 1 181 ? -4.555 -15.977 -22.797 1 98.12 181 SER A C 1
ATOM 1349 O O . SER A 1 181 ? -4.574 -15.062 -23.625 1 98.12 181 SER A O 1
ATOM 1351 N N . ARG A 1 182 ? -3.486 -16.375 -22.141 1 96.38 182 ARG A N 1
ATOM 1352 C CA . ARG A 1 182 ? -2.221 -15.68 -22.344 1 96.38 182 ARG A CA 1
ATOM 1353 C C . ARG A 1 182 ? -1.233 -16.547 -23.125 1 96.38 182 ARG A C 1
ATOM 1355 O O . ARG A 1 182 ? -0.028 -16.281 -23.109 1 96.38 182 ARG A O 1
ATOM 1362 N N . GLY A 1 183 ? -1.683 -17.625 -23.719 1 97.5 183 GLY A N 1
ATOM 1363 C CA . GLY A 1 183 ? -0.917 -18.281 -24.766 1 97.5 183 GLY A CA 1
ATOM 1364 C C . GLY A 1 183 ? -0.267 -19.578 -24.312 1 97.5 183 GLY A C 1
ATOM 1365 O O . GLY A 1 183 ? 0.609 -20.094 -25 1 97.5 183 GLY A O 1
ATOM 1366 N N . TYR A 1 184 ? -0.682 -20.141 -23.203 1 98.69 184 TYR A N 1
ATOM 1367 C CA . TYR A 1 184 ? -0.117 -21.391 -22.734 1 98.69 184 TYR A CA 1
ATOM 1368 C C . TYR A 1 184 ? -1.157 -22.5 -22.766 1 98.69 184 TYR A C 1
ATOM 1370 O O . TYR A 1 184 ? -2.322 -22.281 -22.422 1 98.69 184 TYR A O 1
ATOM 1378 N N . ALA A 1 185 ? -0.782 -23.625 -23.297 1 98.88 185 ALA A N 1
ATOM 1379 C CA . ALA A 1 185 ? -1.591 -24.812 -22.984 1 98.88 185 ALA A CA 1
ATOM 1380 C C . ALA A 1 185 ? -1.554 -25.125 -21.484 1 98.88 185 ALA A C 1
ATOM 1382 O O . ALA A 1 185 ? -0.494 -25.438 -20.938 1 98.88 185 ALA A O 1
ATOM 1383 N N . ALA A 1 186 ? -2.703 -25 -20.922 1 98.94 186 ALA A N 1
ATOM 1384 C CA . ALA A 1 186 ? -2.729 -25.047 -19.469 1 98.94 186 ALA A CA 1
ATOM 1385 C C . ALA A 1 186 ? -3.516 -26.266 -18.969 1 98.94 186 ALA A C 1
ATOM 1387 O O . ALA A 1 186 ? -4.691 -26.422 -19.312 1 98.94 186 ALA A O 1
ATOM 1388 N N . PHE A 1 187 ? -2.879 -27.047 -18.172 1 98.88 187 PHE A N 1
ATOM 1389 C CA . PHE A 1 187 ? -3.49 -28.234 -17.609 1 98.88 187 PHE A CA 1
ATOM 1390 C C . PHE A 1 187 ? -3.641 -28.125 -16.109 1 98.88 187 PHE A C 1
ATOM 1392 O O . PHE A 1 187 ? -2.656 -28.219 -15.367 1 98.88 187 PHE A O 1
ATOM 1399 N N . ALA A 1 188 ? -4.836 -27.875 -15.656 1 98.81 188 ALA A N 1
ATOM 1400 C CA . ALA A 1 188 ? -5.137 -27.922 -14.227 1 98.81 188 ALA A CA 1
ATOM 1401 C C . ALA A 1 188 ? -5.359 -29.359 -13.758 1 98.81 188 ALA A C 1
ATOM 1403 O O . ALA A 1 188 ? -6.418 -29.938 -14 1 98.81 188 ALA A O 1
ATOM 1404 N N . LEU A 1 189 ? -4.41 -29.859 -13.016 1 98.81 189 LEU A N 1
ATOM 1405 C CA . LEU A 1 189 ? -4.438 -31.25 -12.578 1 98.81 189 LEU A CA 1
ATOM 1406 C C . LEU A 1 189 ? -4.82 -31.344 -11.102 1 98.81 189 LEU A C 1
ATOM 1408 O O . LEU A 1 189 ? -4.16 -30.766 -10.242 1 98.81 189 LEU A O 1
ATOM 1412 N N . ALA A 1 190 ? -5.883 -32.062 -10.812 1 98.62 190 ALA A N 1
ATOM 1413 C CA . ALA A 1 190 ? -6.258 -32.344 -9.438 1 98.62 190 ALA A CA 1
ATOM 1414 C C . ALA A 1 190 ? -5.516 -33.594 -8.922 1 98.62 190 ALA A C 1
ATOM 1416 O O . ALA A 1 190 ? -5.07 -34.406 -9.711 1 98.62 190 ALA A O 1
ATOM 1417 N N . TYR A 1 191 ? -5.387 -33.594 -7.633 1 98.12 191 TYR A N 1
ATOM 1418 C CA . TYR A 1 191 ? -4.754 -34.812 -7.074 1 98.12 191 TYR A CA 1
ATOM 1419 C C . TYR A 1 191 ? -5.457 -35.25 -5.797 1 98.12 191 TYR A C 1
ATOM 1421 O O . TYR A 1 191 ? -5.199 -36.312 -5.277 1 98.12 191 TYR A O 1
ATOM 1429 N N . PHE A 1 192 ? -6.383 -34.5 -5.312 1 97 192 PHE A N 1
ATOM 1430 C CA . PHE A 1 192 ? -7.379 -34.875 -4.316 1 97 192 PHE A CA 1
ATOM 1431 C C . PHE A 1 192 ? -8.547 -33.906 -4.316 1 97 192 PHE A C 1
ATOM 1433 O O . PHE A 1 192 ? -8.469 -32.844 -4.941 1 97 192 PHE A O 1
ATOM 1440 N N . LYS A 1 193 ? -9.688 -34.281 -3.744 1 96.56 193 LYS A N 1
ATOM 1441 C CA . LYS A 1 193 ? -10.922 -33.5 -3.674 1 96.56 193 LYS A CA 1
ATOM 1442 C C . LYS A 1 193 ? -11.453 -33.188 -5.07 1 96.56 193 LYS A C 1
ATOM 1444 O O . LYS A 1 193 ? -11.773 -32.031 -5.375 1 96.56 193 LYS A O 1
ATOM 1449 N N . ALA A 1 194 ? -11.406 -34.156 -5.898 1 96.25 194 ALA A N 1
ATOM 1450 C CA . ALA A 1 194 ? -11.977 -34.125 -7.242 1 96.25 194 ALA A CA 1
ATOM 1451 C C . ALA A 1 194 ? -12.586 -35.5 -7.59 1 96.25 194 ALA A C 1
ATOM 1453 O O . ALA A 1 194 ? -12.266 -36.5 -6.965 1 96.25 194 ALA A O 1
ATOM 1454 N N . PRO A 1 195 ? -13.516 -35.469 -8.555 1 92.5 195 PRO A N 1
ATOM 1455 C CA . PRO A 1 195 ? -14.195 -36.719 -8.859 1 92.5 195 PRO A CA 1
ATOM 1456 C C . PRO A 1 195 ? -13.227 -37.844 -9.219 1 92.5 195 PRO A C 1
ATOM 1458 O O . PRO A 1 195 ? -12.375 -37.688 -10.094 1 92.5 195 PRO A O 1
ATOM 1461 N N . GLY A 1 196 ? -13.375 -38.906 -8.469 1 94 196 GLY A N 1
ATOM 1462 C CA . GLY A 1 196 ? -12.562 -40.094 -8.773 1 94 196 GLY A CA 1
ATOM 1463 C C . GLY A 1 196 ? -11.266 -40.125 -7.984 1 94 196 GLY A C 1
ATOM 1464 O O . GLY A 1 196 ? -10.547 -41.125 -8.023 1 94 196 GLY A O 1
ATOM 1465 N N . LEU A 1 197 ? -10.945 -39.125 -7.27 1 96.88 197 LEU A N 1
ATOM 1466 C CA . LEU A 1 197 ? -9.734 -39.062 -6.465 1 96.88 197 LEU A CA 1
ATOM 1467 C C . LEU A 1 197 ? -10.07 -39.094 -4.977 1 96.88 197 LEU A C 1
ATOM 1469 O O . LEU A 1 197 ? -11.234 -38.969 -4.594 1 96.88 197 LEU A O 1
ATOM 1473 N N . SER A 1 198 ? -9.062 -39.312 -4.23 1 96.81 198 SER A N 1
ATOM 1474 C CA . SER A 1 198 ? -9.219 -39.281 -2.779 1 96.81 198 SER A CA 1
ATOM 1475 C C . SER A 1 198 ? -9.734 -37.906 -2.322 1 96.81 198 SER A C 1
ATOM 1477 O O . SER A 1 198 ? -9.469 -36.906 -2.971 1 96.81 198 SER A O 1
ATOM 1479 N N . ASP A 1 199 ? -10.406 -37.938 -1.188 1 97 199 ASP A N 1
ATOM 1480 C CA . ASP A 1 199 ? -10.812 -36.656 -0.567 1 97 199 ASP A CA 1
ATOM 1481 C C . ASP A 1 199 ? -9.656 -36.062 0.228 1 97 199 ASP A C 1
ATOM 1483 O O . ASP A 1 199 ? -9.758 -34.906 0.69 1 97 199 ASP A O 1
ATOM 1487 N N . TYR A 1 200 ? -8.586 -36.812 0.322 1 97.5 200 TYR A N 1
ATOM 1488 C CA . TYR A 1 200 ? -7.5 -36.438 1.213 1 97.5 200 TYR A CA 1
ATOM 1489 C C . TYR A 1 200 ? -6.16 -36.438 0.483 1 97.5 200 TYR A C 1
ATOM 1491 O O . TYR A 1 200 ? -5.996 -37.156 -0.505 1 97.5 200 TYR A O 1
ATOM 1499 N N . ILE A 1 201 ? -5.234 -35.656 0.975 1 97.94 201 ILE A N 1
ATOM 1500 C CA . ILE A 1 201 ? -3.938 -35.5 0.325 1 97.94 201 ILE A CA 1
ATOM 1501 C C . ILE A 1 201 ? -3.01 -36.656 0.721 1 97.94 201 ILE A C 1
ATOM 1503 O O . ILE A 1 201 ? -1.995 -36.875 0.063 1 97.94 201 ILE A O 1
ATOM 1507 N N . SER A 1 202 ? -3.279 -37.438 1.717 1 97.94 202 SER A N 1
ATOM 1508 C CA . SER A 1 202 ? -2.416 -38.469 2.316 1 97.94 202 SER A CA 1
ATOM 1509 C C . SER A 1 202 ? -1.997 -39.5 1.291 1 97.94 202 SER A C 1
ATOM 1511 O O . SER A 1 202 ? -2.814 -39.969 0.485 1 97.94 202 SER A O 1
ATOM 1513 N N . ASN A 1 203 ? -0.707 -39.75 1.336 1 97.94 203 ASN A N 1
ATOM 1514 C CA . ASN A 1 203 ? -0.136 -40.875 0.586 1 97.94 203 ASN A CA 1
ATOM 1515 C C . ASN A 1 203 ? -0.315 -40.688 -0.918 1 97.94 203 ASN A C 1
ATOM 1517 O O . ASN A 1 203 ? -0.666 -41.625 -1.628 1 97.94 203 ASN A O 1
ATOM 1521 N N . THR A 1 204 ? -0.168 -39.531 -1.425 1 98.31 204 THR A N 1
ATOM 1522 C CA . THR A 1 204 ? -0.26 -39.219 -2.85 1 98.31 204 THR A CA 1
ATOM 1523 C C . THR A 1 204 ? 1.048 -39.562 -3.559 1 98.31 204 THR A C 1
ATOM 1525 O O . THR A 1 204 ? 2.1 -39 -3.234 1 98.31 204 THR A O 1
ATOM 1528 N N . PRO A 1 205 ? 1.053 -40.438 -4.5 1 98.44 205 PRO A N 1
ATOM 1529 C CA . PRO A 1 205 ? 2.285 -40.812 -5.199 1 98.44 205 PRO A CA 1
ATOM 1530 C C . PRO A 1 205 ? 2.756 -39.75 -6.176 1 98.44 205 PRO A C 1
ATOM 1532 O O . PRO A 1 205 ? 1.966 -39.25 -6.992 1 98.44 205 PRO A O 1
ATOM 1535 N N . LEU A 1 206 ? 4.043 -39.438 -6.188 1 98.75 206 LEU A N 1
ATOM 1536 C CA . LEU A 1 206 ? 4.602 -38.406 -7.078 1 98.75 206 LEU A CA 1
ATOM 1537 C C . LEU A 1 206 ? 4.508 -38.875 -8.531 1 98.75 206 LEU A C 1
ATOM 1539 O O . LEU A 1 206 ? 4.457 -38.031 -9.445 1 98.75 206 LEU A O 1
ATOM 1543 N N . GLU A 1 207 ? 4.41 -40.188 -8.75 1 98.44 207 GLU A N 1
ATOM 1544 C CA . GLU A 1 207 ? 4.316 -40.719 -10.102 1 98.44 207 GLU A CA 1
ATOM 1545 C C . GLU A 1 207 ? 3.027 -40.281 -10.789 1 98.44 207 GLU A C 1
ATOM 1547 O O . GLU A 1 207 ? 2.959 -40.25 -12.016 1 98.44 207 GLU A O 1
ATOM 1552 N N . TYR A 1 208 ? 2.029 -40 -10.016 1 98.56 208 TYR A N 1
ATOM 1553 C CA . TYR A 1 208 ? 0.793 -39.469 -10.57 1 98.56 208 TYR A CA 1
ATOM 1554 C C . TYR A 1 208 ? 1.061 -38.188 -11.352 1 98.56 208 TYR A C 1
ATOM 1556 O O . TYR A 1 208 ? 0.554 -38 -12.469 1 98.56 208 TYR A O 1
ATOM 1564 N N . PHE A 1 209 ? 1.835 -37.344 -10.836 1 98.81 209 PHE A N 1
ATOM 1565 C CA . PHE A 1 209 ? 2.152 -36.062 -11.469 1 98.81 209 PHE A CA 1
ATOM 1566 C C . PHE A 1 209 ? 3.109 -36.25 -12.633 1 98.81 209 PHE A C 1
ATOM 1568 O O . PHE A 1 209 ? 3.035 -35.531 -13.633 1 98.81 209 PHE A O 1
ATOM 1575 N N . GLU A 1 210 ? 4.031 -37.219 -12.469 1 98.69 210 GLU A N 1
ATOM 1576 C CA . GLU A 1 210 ? 4.879 -37.562 -13.602 1 98.69 210 GLU A CA 1
ATOM 1577 C C . GLU A 1 210 ? 4.043 -37.969 -14.812 1 98.69 210 GLU A C 1
ATOM 1579 O O . GLU A 1 210 ? 4.316 -37.531 -15.93 1 98.69 210 GLU A O 1
ATOM 1584 N N . ARG A 1 211 ? 3.078 -38.781 -14.555 1 98.56 211 ARG A N 1
ATOM 1585 C CA . ARG A 1 211 ? 2.16 -39.156 -15.617 1 98.56 211 ARG A CA 1
ATOM 1586 C C . ARG A 1 211 ? 1.441 -37.969 -16.203 1 98.56 211 ARG A C 1
ATOM 1588 O O . ARG A 1 211 ? 1.19 -37.906 -17.406 1 98.56 211 ARG A O 1
ATOM 1595 N N . GLY A 1 212 ? 1.056 -37.031 -15.359 1 98.81 212 GLY A N 1
ATOM 1596 C CA . GLY A 1 212 ? 0.442 -35.812 -15.828 1 98.81 212 GLY A CA 1
ATOM 1597 C C . GLY A 1 212 ? 1.331 -35 -16.781 1 98.81 212 GLY A C 1
ATOM 1598 O O . GLY A 1 212 ? 0.864 -34.5 -17.797 1 98.81 212 GLY A O 1
ATOM 1599 N N . LEU A 1 213 ? 2.596 -34.906 -16.422 1 98.81 213 LEU A N 1
ATOM 1600 C CA . LEU A 1 213 ? 3.568 -34.219 -17.266 1 98.81 213 LEU A CA 1
ATOM 1601 C C . LEU A 1 213 ? 3.727 -34.906 -18.609 1 98.81 213 LEU A C 1
ATOM 1603 O O . LEU A 1 213 ? 3.748 -34.281 -19.656 1 98.81 213 LEU A O 1
ATOM 1607 N N . ASP A 1 214 ? 3.855 -36.25 -18.547 1 98.62 214 ASP A N 1
ATOM 1608 C CA . ASP A 1 214 ? 4 -37.031 -19.766 1 98.62 214 ASP A CA 1
ATOM 1609 C C . ASP A 1 214 ? 2.764 -36.906 -20.641 1 98.62 214 ASP A C 1
ATOM 1611 O O . ASP A 1 214 ? 2.877 -36.75 -21.859 1 98.62 214 ASP A O 1
ATOM 1615 N N . TRP A 1 215 ? 1.654 -37 -20.062 1 98.75 215 TRP A N 1
ATOM 1616 C CA . TRP A 1 215 ? 0.4 -36.875 -20.797 1 98.75 215 TRP A CA 1
ATOM 1617 C C . TRP A 1 215 ? 0.292 -35.531 -21.484 1 98.75 215 TRP A C 1
ATOM 1619 O O . TRP A 1 215 ? -0.08 -35.438 -22.656 1 98.75 215 TRP A O 1
ATOM 1629 N N . LEU A 1 216 ? 0.541 -34.469 -20.719 1 98.75 216 LEU A N 1
ATOM 1630 C CA . LEU A 1 216 ? 0.461 -33.094 -21.25 1 98.75 216 LEU A CA 1
ATOM 1631 C C . LEU A 1 216 ? 1.366 -32.938 -22.469 1 98.75 216 LEU A C 1
ATOM 1633 O O . LEU A 1 216 ? 0.96 -32.375 -23.469 1 98.75 216 LEU A O 1
ATOM 1637 N N . ARG A 1 217 ? 2.557 -33.469 -22.406 1 98.38 217 ARG A N 1
ATOM 1638 C CA . ARG A 1 217 ? 3.5 -33.406 -23.516 1 98.38 217 ARG A CA 1
ATOM 1639 C C . ARG A 1 217 ? 2.959 -34.156 -24.734 1 98.38 217 ARG A C 1
ATOM 1641 O O . ARG A 1 217 ? 3.021 -33.656 -25.859 1 98.38 217 ARG A O 1
ATOM 1648 N N . ALA A 1 218 ? 2.479 -35.312 -24.484 1 98.25 218 ALA A N 1
ATOM 1649 C CA . ALA A 1 218 ? 1.951 -36.125 -25.562 1 98.25 218 ALA A CA 1
ATOM 1650 C C . ALA A 1 218 ? 0.724 -35.469 -26.203 1 98.25 218 ALA A C 1
ATOM 1652 O O . ALA A 1 218 ? 0.541 -35.531 -27.422 1 98.25 218 ALA A O 1
ATOM 1653 N N . GLU A 1 219 ? -0.077 -34.906 -25.375 1 97.75 219 GLU A N 1
ATOM 1654 C CA . GLU A 1 219 ? -1.373 -34.406 -25.797 1 97.75 219 GLU A CA 1
ATOM 1655 C C . GLU A 1 219 ? -1.214 -33.125 -26.625 1 97.75 219 GLU A C 1
ATOM 1657 O O . GLU A 1 219 ? -1.903 -32.938 -27.641 1 97.75 219 GLU A O 1
ATOM 1662 N N . VAL A 1 220 ? -0.297 -32.188 -26.203 1 98.12 220 VAL A N 1
ATOM 1663 C CA . VAL A 1 220 ? -0.336 -30.875 -26.812 1 98.12 220 VAL A CA 1
ATOM 1664 C C . VAL A 1 220 ? 0.949 -30.641 -27.609 1 98.12 220 VAL A C 1
ATOM 1666 O O . VAL A 1 220 ? 1.072 -29.641 -28.312 1 98.12 220 VAL A O 1
ATOM 1669 N N . SER A 1 221 ? 1.966 -31.531 -27.516 1 98.19 221 SER A N 1
ATOM 1670 C CA . SER A 1 221 ? 3.242 -31.312 -28.188 1 98.19 221 SER A CA 1
ATOM 1671 C C . SER A 1 221 ? 3.693 -29.859 -28.031 1 98.19 221 SER A C 1
ATOM 1673 O O . SER A 1 221 ? 3.793 -29.125 -29.016 1 98.19 221 SER A O 1
ATOM 1675 N N . PRO A 1 222 ? 4.09 -29.531 -26.828 1 98.38 222 PRO A N 1
ATOM 1676 C CA . PRO A 1 222 ? 4.316 -28.125 -26.516 1 98.38 222 PRO A CA 1
ATOM 1677 C C . PRO A 1 222 ? 5.465 -27.516 -27.312 1 98.38 222 PRO A C 1
ATOM 1679 O O . PRO A 1 222 ? 6.414 -28.219 -27.672 1 98.38 222 PRO A O 1
ATOM 1682 N N . LEU A 1 223 ? 5.324 -26.203 -27.578 1 97.25 223 LEU A N 1
ATOM 1683 C CA . LEU A 1 223 ? 6.363 -25.438 -28.25 1 97.25 223 LEU A CA 1
ATOM 1684 C C . LEU A 1 223 ? 7.719 -25.641 -27.578 1 97.25 223 LEU A C 1
ATOM 1686 O O . LEU A 1 223 ? 7.867 -25.391 -26.391 1 97.25 223 LEU A O 1
ATOM 1690 N N . HIS A 1 224 ? 8.766 -26.188 -28.344 1 96.25 224 HIS A N 1
ATOM 1691 C CA . HIS A 1 224 ? 10.125 -26.422 -27.891 1 96.25 224 HIS A CA 1
ATOM 1692 C C . HIS A 1 224 ? 10.148 -27.422 -26.734 1 96.25 224 HIS A C 1
ATOM 1694 O O . HIS A 1 224 ? 11.047 -27.391 -25.891 1 96.25 224 HIS A O 1
ATOM 1700 N N . ASP A 1 225 ? 9.047 -28.172 -26.547 1 97.62 225 ASP A N 1
ATOM 1701 C CA . ASP A 1 225 ? 8.898 -29.125 -25.453 1 97.62 225 ASP A CA 1
ATOM 1702 C C . ASP A 1 225 ? 8.945 -28.438 -24.094 1 97.62 225 ASP A C 1
ATOM 1704 O O . ASP A 1 225 ? 9.477 -28.984 -23.125 1 97.62 225 ASP A O 1
ATOM 1708 N N . PHE A 1 226 ? 8.539 -27.188 -24.109 1 98.44 226 PHE A N 1
ATOM 1709 C CA . PHE A 1 226 ? 8.562 -26.391 -22.875 1 98.44 226 PHE A CA 1
ATOM 1710 C C . PHE A 1 226 ? 7.348 -26.719 -22.016 1 98.44 226 PHE A C 1
ATOM 1712 O O . PHE A 1 226 ? 6.207 -26.469 -22.406 1 98.44 226 PHE A O 1
ATOM 1719 N N . VAL A 1 227 ? 7.555 -27.266 -20.766 1 98.81 227 VAL A N 1
ATOM 1720 C CA . VAL A 1 227 ? 6.496 -27.516 -19.797 1 98.81 227 VAL A CA 1
ATOM 1721 C C . VAL A 1 227 ? 6.883 -26.922 -18.453 1 98.81 227 VAL A C 1
ATOM 1723 O O . VAL A 1 227 ? 7.797 -27.422 -17.781 1 98.81 227 VAL A O 1
ATOM 1726 N N . ALA A 1 228 ? 6.215 -25.859 -18.078 1 98.88 228 ALA A N 1
ATOM 1727 C CA . ALA A 1 228 ? 6.371 -25.281 -16.75 1 98.88 228 ALA A CA 1
ATOM 1728 C C . ALA A 1 228 ? 5.402 -25.922 -15.758 1 98.88 228 ALA A C 1
ATOM 1730 O O . ALA A 1 228 ? 4.395 -26.516 -16.156 1 98.88 228 ALA A O 1
ATOM 1731 N N . ILE A 1 229 ? 5.707 -25.844 -14.453 1 98.94 229 ILE A N 1
ATOM 1732 C CA . ILE A 1 229 ? 4.781 -26.25 -13.406 1 98.94 229 ILE A CA 1
ATOM 1733 C C . ILE A 1 229 ? 4.574 -25.094 -12.43 1 98.94 229 ILE A C 1
ATOM 1735 O O . ILE A 1 229 ? 5.52 -24.375 -12.102 1 98.94 229 ILE A O 1
ATOM 1739 N N . SER A 1 230 ? 3.342 -24.828 -12.117 1 98.81 230 SER A N 1
ATOM 1740 C CA . SER A 1 230 ? 2.932 -23.766 -11.219 1 98.81 230 SER A CA 1
ATOM 1741 C C . SER A 1 230 ? 2.072 -24.297 -10.078 1 98.81 230 SER A C 1
ATOM 1743 O O . SER A 1 230 ? 1.115 -25.031 -10.312 1 98.81 230 SER A O 1
ATOM 1745 N N . GLY A 1 231 ? 2.41 -23.938 -8.844 1 98.56 231 GLY A N 1
ATOM 1746 C CA . GLY A 1 231 ? 1.663 -24.438 -7.695 1 98.56 231 GLY A CA 1
ATOM 1747 C C . GLY A 1 231 ? 1.489 -23.406 -6.605 1 98.56 231 GLY A C 1
ATOM 1748 O O . GLY A 1 231 ? 2.338 -22.531 -6.434 1 98.56 231 GLY A O 1
ATOM 1749 N N . GLN A 1 232 ? 0.418 -23.547 -5.84 1 96.94 232 GLN A N 1
ATOM 1750 C CA . GLN A 1 232 ? 0.052 -22.641 -4.758 1 96.94 232 GLN A CA 1
ATOM 1751 C C . GLN A 1 232 ? 0.117 -23.344 -3.404 1 96.94 232 GLN A C 1
ATOM 1753 O O . GLN A 1 232 ? -0.453 -24.438 -3.232 1 96.94 232 GLN A O 1
ATOM 1758 N N . SER A 1 233 ? 0.743 -22.672 -2.387 1 97.31 233 SER A N 1
ATOM 1759 C CA . SER A 1 233 ? 0.752 -23.203 -1.029 1 97.31 233 SER A CA 1
ATOM 1760 C C . SER A 1 233 ? 1.288 -24.641 -1.001 1 97.31 233 SER A C 1
ATOM 1762 O O . SER A 1 233 ? 2.398 -24.891 -1.467 1 97.31 233 SER A O 1
ATOM 1764 N N . ARG A 1 234 ? 0.433 -25.672 -0.667 1 97.25 234 ARG A N 1
ATOM 1765 C CA . ARG A 1 234 ? 0.816 -27.078 -0.771 1 97.25 234 ARG A CA 1
ATOM 1766 C C . ARG A 1 234 ? 1.236 -27.422 -2.193 1 97.25 234 ARG A C 1
ATOM 1768 O O . ARG A 1 234 ? 2.125 -28.25 -2.398 1 97.25 234 ARG A O 1
ATOM 1775 N N . GLY A 1 235 ? 0.573 -26.812 -3.096 1 98.12 235 GLY A N 1
ATOM 1776 C CA . GLY A 1 235 ? 0.979 -26.953 -4.484 1 98.12 235 GLY A CA 1
ATOM 1777 C C . GLY A 1 235 ? 2.338 -26.344 -4.777 1 98.12 235 GLY A C 1
ATOM 1778 O O . GLY A 1 235 ? 3.066 -26.828 -5.645 1 98.12 235 GLY A O 1
ATOM 1779 N N . GLY A 1 236 ? 2.68 -25.266 -4.082 1 98.69 236 GLY A N 1
ATOM 1780 C CA . GLY A 1 236 ? 4.012 -24.688 -4.184 1 98.69 236 GLY A CA 1
ATOM 1781 C C . GLY A 1 236 ? 5.102 -25.609 -3.67 1 98.69 236 GLY A C 1
ATOM 1782 O O . GLY A 1 236 ? 6.152 -25.734 -4.301 1 98.69 236 GLY A O 1
ATOM 1783 N N . GLU A 1 237 ? 4.855 -26.234 -2.541 1 98.62 237 GLU A N 1
ATOM 1784 C CA . GLU A 1 237 ? 5.707 -27.312 -2.035 1 98.62 237 GLU A CA 1
ATOM 1785 C C . GLU A 1 237 ? 5.895 -28.406 -3.082 1 98.62 237 GLU A C 1
ATOM 1787 O O . GLU A 1 237 ? 7.02 -28.812 -3.359 1 98.62 237 GLU A O 1
ATOM 1792 N N . LEU A 1 238 ? 4.84 -28.734 -3.689 1 98.88 238 LEU A N 1
ATOM 1793 C CA . LEU A 1 238 ? 4.805 -29.859 -4.609 1 98.88 238 LEU A CA 1
ATOM 1794 C C . LEU A 1 238 ? 5.59 -29.562 -5.879 1 98.88 238 LEU A C 1
ATOM 1796 O O . LEU A 1 238 ? 6.328 -30.406 -6.379 1 98.88 238 LEU A O 1
ATOM 1800 N N . VAL A 1 239 ? 5.473 -28.375 -6.41 1 98.94 239 VAL A N 1
ATOM 1801 C CA . VAL A 1 239 ? 6.145 -28.094 -7.676 1 98.94 239 VAL A CA 1
ATOM 1802 C C . VAL A 1 239 ? 7.652 -28.016 -7.457 1 98.94 239 VAL A C 1
ATOM 1804 O O . VAL A 1 239 ? 8.43 -28.406 -8.336 1 98.94 239 VAL A O 1
ATOM 1807 N N . LEU A 1 240 ? 8.07 -27.531 -6.281 1 98.94 240 LEU A N 1
ATOM 1808 C CA . LEU A 1 240 ? 9.492 -27.609 -5.961 1 98.94 240 LEU A CA 1
ATOM 1809 C C . LEU A 1 240 ? 9.945 -29.047 -5.859 1 98.94 240 LEU A C 1
ATOM 1811 O O . LEU A 1 240 ? 11 -29.422 -6.387 1 98.94 240 LEU A O 1
ATOM 1815 N N . LEU A 1 241 ? 9.156 -29.859 -5.262 1 98.94 241 LEU A N 1
ATOM 1816 C CA . LEU A 1 241 ? 9.461 -31.281 -5.09 1 98.94 241 LEU A CA 1
ATOM 1817 C C . LEU A 1 241 ? 9.508 -31.984 -6.438 1 98.94 241 LEU A C 1
ATOM 1819 O O . LEU A 1 241 ? 10.414 -32.781 -6.691 1 98.94 241 LEU A O 1
ATOM 1823 N N . LEU A 1 242 ? 8.531 -31.734 -7.312 1 98.94 242 LEU A N 1
ATOM 1824 C CA . LEU A 1 242 ? 8.484 -32.344 -8.633 1 98.94 242 LEU A CA 1
ATOM 1825 C C . LEU A 1 242 ? 9.68 -31.922 -9.477 1 98.94 242 LEU A C 1
ATOM 1827 O O . LEU A 1 242 ? 10.273 -32.75 -10.18 1 98.94 242 LEU A O 1
ATOM 1831 N N . GLY A 1 243 ? 10.031 -30.625 -9.43 1 98.88 243 GLY A N 1
ATOM 1832 C CA . GLY A 1 243 ? 11.211 -30.156 -10.141 1 98.88 243 GLY A CA 1
ATOM 1833 C C . GLY A 1 243 ? 12.484 -30.859 -9.719 1 98.88 243 GLY A C 1
ATOM 1834 O O . GLY A 1 243 ? 13.359 -31.125 -10.547 1 98.88 243 GLY A O 1
ATOM 1835 N N . ALA A 1 244 ? 12.547 -31.172 -8.461 1 98.88 244 ALA A N 1
ATOM 1836 C CA . ALA A 1 244 ? 13.734 -31.844 -7.914 1 98.88 244 ALA A CA 1
ATOM 1837 C C . ALA A 1 244 ? 13.719 -33.344 -8.234 1 98.88 244 ALA A C 1
ATOM 1839 O O . ALA A 1 244 ? 14.773 -33.938 -8.438 1 98.88 244 ALA A O 1
ATOM 1840 N N . THR A 1 245 ? 12.594 -33.938 -8.297 1 98.81 245 THR A N 1
ATOM 1841 C CA . THR A 1 245 ? 12.445 -35.375 -8.453 1 98.81 245 THR A CA 1
ATOM 1842 C C . THR A 1 245 ? 12.5 -35.781 -9.922 1 98.81 245 THR A C 1
ATOM 1844 O O . THR A 1 245 ? 13.031 -36.844 -10.266 1 98.81 245 THR A O 1
ATOM 1847 N N . PHE A 1 246 ? 11.922 -34.938 -10.758 1 98.62 246 PHE A N 1
ATOM 1848 C CA . PHE A 1 246 ? 11.875 -35.188 -12.195 1 98.62 246 PHE A CA 1
ATOM 1849 C C . PHE A 1 246 ? 12.453 -34 -12.961 1 98.62 246 PHE A C 1
ATOM 1851 O O . PHE A 1 246 ? 11.789 -33.438 -13.844 1 98.62 246 PHE A O 1
ATOM 1858 N N . PRO A 1 247 ? 13.719 -33.688 -12.773 1 98.44 247 PRO A N 1
ATOM 1859 C CA . PRO A 1 247 ? 14.297 -32.469 -13.312 1 98.44 247 PRO A CA 1
ATOM 1860 C C . PRO A 1 247 ? 14.281 -32.438 -14.844 1 98.44 247 PRO A C 1
ATOM 1862 O O . PRO A 1 247 ? 14.211 -31.359 -15.438 1 98.44 247 PRO A O 1
ATOM 1865 N N . GLN A 1 248 ? 14.234 -33.562 -15.469 1 97.56 248 GLN A N 1
ATOM 1866 C CA . GLN A 1 248 ? 14.312 -33.594 -16.922 1 97.56 248 GLN A CA 1
ATOM 1867 C C . GLN A 1 248 ? 12.953 -33.344 -17.562 1 97.56 248 GLN A C 1
ATOM 1869 O O . GLN A 1 248 ? 12.859 -33.062 -18.766 1 97.56 248 GLN A O 1
ATOM 1874 N N . LYS A 1 249 ? 11.961 -33.312 -16.719 1 98.38 249 LYS A N 1
ATOM 1875 C CA . LYS A 1 249 ? 10.609 -33.219 -17.266 1 98.38 249 LYS A CA 1
ATOM 1876 C C . LYS A 1 249 ? 10.039 -31.812 -17.031 1 98.38 249 LYS A C 1
ATOM 1878 O O . LYS A 1 249 ? 8.938 -31.516 -17.5 1 98.38 249 LYS A O 1
ATOM 1883 N N . VAL A 1 250 ? 10.727 -30.953 -16.391 1 98.62 250 VAL A N 1
ATOM 1884 C CA . VAL A 1 250 ? 10.211 -29.656 -15.992 1 98.62 250 VAL A CA 1
ATOM 1885 C C . VAL A 1 250 ? 11.102 -28.547 -16.578 1 98.62 250 VAL A C 1
ATOM 1887 O O . VAL A 1 250 ? 12.32 -28.562 -16.391 1 98.62 250 VAL A O 1
ATOM 1890 N N . SER A 1 251 ? 10.438 -27.594 -17.203 1 98.5 251 SER A N 1
ATOM 1891 C CA . SER A 1 251 ? 11.195 -26.547 -17.891 1 98.5 251 SER A CA 1
ATOM 1892 C C . SER A 1 251 ? 11.281 -25.281 -17.047 1 98.5 251 SER A C 1
ATOM 1894 O O . SER A 1 251 ? 12.141 -24.438 -17.281 1 98.5 251 SER A O 1
ATOM 1896 N N . ALA A 1 252 ? 10.406 -25.062 -16.109 1 98.88 252 ALA A N 1
ATOM 1897 C CA . ALA A 1 252 ? 10.367 -23.938 -15.203 1 98.88 252 ALA A CA 1
ATOM 1898 C C . ALA A 1 252 ? 9.477 -24.234 -13.992 1 98.88 252 ALA A C 1
ATOM 1900 O O . ALA A 1 252 ? 8.477 -24.938 -14.109 1 98.88 252 ALA A O 1
ATOM 1901 N N . VAL A 1 253 ? 9.844 -23.688 -12.828 1 98.94 253 VAL A N 1
ATOM 1902 C CA . VAL A 1 253 ? 9.094 -23.922 -11.594 1 98.94 253 VAL A CA 1
ATOM 1903 C C . VAL A 1 253 ? 8.594 -22.594 -11.039 1 98.94 253 VAL A C 1
ATOM 1905 O O . VAL A 1 253 ? 9.383 -21.688 -10.773 1 98.94 253 VAL A O 1
ATOM 1908 N N . LEU A 1 254 ? 7.305 -22.438 -10.938 1 98.88 254 LEU A N 1
ATOM 1909 C CA . LEU A 1 254 ? 6.676 -21.297 -10.297 1 98.88 254 LEU A CA 1
ATOM 1910 C C . LEU A 1 254 ? 6.016 -21.688 -8.984 1 98.88 254 LEU A C 1
ATOM 1912 O O . LEU A 1 254 ? 4.984 -22.359 -8.977 1 98.88 254 LEU A O 1
ATOM 1916 N N . ALA A 1 255 ? 6.547 -21.219 -7.859 1 98.88 255 ALA A N 1
ATOM 1917 C CA . ALA A 1 255 ? 6.059 -21.609 -6.539 1 98.88 255 ALA A CA 1
ATOM 1918 C C . ALA A 1 255 ? 5.445 -20.422 -5.805 1 98.88 255 ALA A C 1
ATOM 1920 O O . ALA A 1 255 ? 6.16 -19.516 -5.363 1 98.88 255 ALA A O 1
ATOM 1921 N N . TYR A 1 256 ? 4.125 -20.453 -5.656 1 98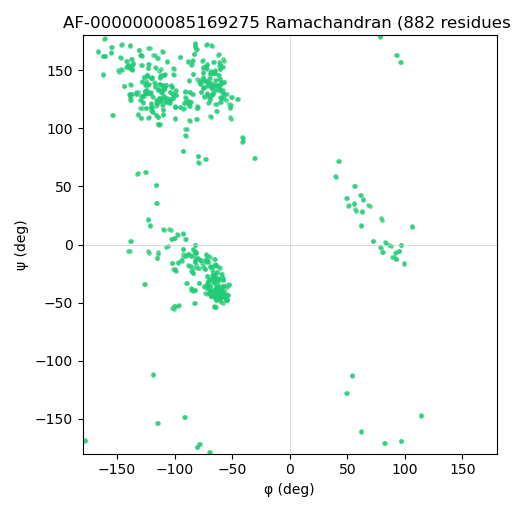.56 256 TYR A N 1
ATOM 1922 C CA . TYR A 1 256 ? 3.393 -19.438 -4.906 1 98.56 256 TYR A CA 1
ATOM 1923 C C . TYR A 1 256 ? 3.271 -19.828 -3.436 1 98.56 256 TYR A C 1
ATOM 1925 O O . TYR A 1 256 ? 2.676 -20.859 -3.107 1 98.56 256 TYR A O 1
ATOM 1933 N N . VAL A 1 257 ? 3.723 -19.016 -2.518 1 98.56 257 VAL A N 1
ATOM 1934 C CA . VAL A 1 257 ? 3.729 -19.219 -1.072 1 98.56 257 VAL A CA 1
ATOM 1935 C C . VAL A 1 257 ? 4.078 -20.672 -0.747 1 98.56 257 VAL A C 1
ATOM 1937 O O . VAL A 1 257 ? 3.346 -21.344 -0.016 1 98.56 257 VAL A O 1
ATOM 1940 N N . PRO A 1 258 ? 5.227 -21.094 -1.19 1 98.69 258 PRO A N 1
ATOM 1941 C CA . PRO A 1 258 ? 5.602 -22.5 -1.033 1 98.69 258 PRO A CA 1
ATOM 1942 C C . PRO A 1 258 ? 6.172 -22.812 0.349 1 98.69 258 PRO A C 1
ATOM 1944 O O . PRO A 1 258 ? 6.371 -21.891 1.156 1 98.69 258 PRO A O 1
ATOM 1947 N N . SER A 1 259 ? 6.328 -24.094 0.569 1 98.56 259 SER A N 1
ATOM 1948 C CA . SER A 1 259 ? 7.238 -24.562 1.606 1 98.56 259 SER A CA 1
ATOM 1949 C C . SER A 1 259 ? 8.562 -25.031 1.01 1 98.56 259 SER A C 1
ATOM 1951 O O . SER A 1 259 ? 8.633 -25.391 -0.169 1 98.56 259 SER A O 1
ATOM 1953 N N . ALA A 1 260 ? 9.562 -24.906 1.802 1 98.75 260 ALA A N 1
ATOM 1954 C CA . ALA A 1 260 ? 10.867 -25.469 1.446 1 98.75 260 ALA A CA 1
ATOM 1955 C C . ALA A 1 260 ? 10.992 -26.922 1.921 1 98.75 260 ALA A C 1
ATOM 1957 O O . ALA A 1 260 ? 11.945 -27.609 1.568 1 98.75 260 ALA A O 1
ATOM 1958 N N . LEU A 1 261 ? 10.008 -27.359 2.688 1 98.75 261 LEU A N 1
ATOM 1959 C CA . LEU A 1 261 ? 10.023 -28.656 3.354 1 98.75 261 LEU A CA 1
ATOM 1960 C C . LEU A 1 261 ? 8.805 -29.484 2.957 1 98.75 261 LEU A C 1
ATOM 1962 O O . LEU A 1 261 ? 7.754 -28.922 2.621 1 98.75 261 LEU A O 1
ATOM 1966 N N . VAL A 1 262 ? 8.984 -30.797 3.01 1 98.75 262 VAL A N 1
ATOM 1967 C CA . VAL A 1 262 ? 7.84 -31.688 2.887 1 98.75 262 VAL A CA 1
ATOM 1968 C C . VAL A 1 262 ? 7.02 -31.672 4.176 1 98.75 262 VAL A C 1
ATOM 1970 O O . VAL A 1 262 ? 7.566 -31.828 5.27 1 98.75 262 VAL A O 1
ATOM 1973 N N . HIS A 1 263 ? 5.789 -31.438 4.016 1 98.19 263 HIS A N 1
ATOM 1974 C CA . HIS A 1 263 ? 4.906 -31.375 5.176 1 98.19 263 HIS A CA 1
ATOM 1975 C C . HIS A 1 263 ? 4.012 -32.625 5.246 1 98.19 263 HIS A C 1
ATOM 1977 O O . HIS A 1 263 ? 3.748 -33.25 4.227 1 98.19 263 HIS A O 1
ATOM 1983 N N . SER A 1 264 ? 3.537 -32.906 6.465 1 97.62 264 SER A N 1
ATOM 1984 C CA . SER A 1 264 ? 2.547 -33.938 6.664 1 97.62 264 SER A CA 1
ATOM 1985 C C . SER A 1 264 ? 1.191 -33.562 6.094 1 97.62 264 SER A C 1
ATOM 1987 O O . SER A 1 264 ? 1.041 -32.469 5.547 1 97.62 264 SER A O 1
ATOM 1989 N N . GLY A 1 265 ? 0.222 -34.438 6.254 1 96.12 265 GLY A N 1
ATOM 1990 C CA . GLY A 1 265 ? -1.09 -34.188 5.672 1 96.12 265 GLY A CA 1
ATOM 1991 C C . GLY A 1 265 ? -1.809 -33 6.297 1 96.12 265 GLY A C 1
ATOM 1992 O O . GLY A 1 265 ? -2.654 -32.375 5.656 1 96.12 265 GLY A O 1
ATOM 1993 N N . GLN A 1 266 ? -1.499 -32.719 7.535 1 93.75 266 GLN A N 1
ATOM 1994 C CA . GLN A 1 266 ? -2.09 -31.609 8.281 1 93.75 266 GLN A CA 1
ATOM 1995 C C . GLN A 1 266 ? -3.613 -31.625 8.18 1 93.75 266 GLN A C 1
ATOM 1997 O O . GLN A 1 266 ? -4.242 -32.656 8.414 1 93.75 266 GLN A O 1
ATOM 2002 N N . ASN A 1 267 ? -4.195 -30.484 7.785 1 88.88 267 ASN A N 1
ATOM 2003 C CA . ASN A 1 267 ? -5.652 -30.391 7.793 1 88.88 267 ASN A CA 1
ATOM 2004 C C . ASN A 1 267 ? -6.27 -31.125 6.605 1 88.88 267 ASN A C 1
ATOM 2006 O O . ASN A 1 267 ? -7.469 -31.406 6.602 1 88.88 267 ASN A O 1
ATOM 2010 N N . ALA A 1 268 ? -5.516 -31.484 5.633 1 93.5 268 ALA A N 1
ATOM 2011 C CA . ALA A 1 268 ? -6.023 -32.156 4.441 1 93.5 268 ALA A CA 1
ATOM 2012 C C . ALA A 1 268 ? -5.828 -33.656 4.535 1 93.5 268 ALA A C 1
ATOM 2014 O O . ALA A 1 268 ? -6.109 -34.406 3.58 1 93.5 268 ALA A O 1
ATOM 2015 N N . ALA A 1 269 ? -5.434 -34.094 5.684 1 96.31 269 ALA A N 1
ATOM 2016 C CA . ALA A 1 269 ? -5.082 -35.5 5.875 1 96.31 269 ALA A CA 1
ATOM 2017 C C . ALA A 1 269 ? -6.332 -36.375 5.945 1 96.31 269 ALA A C 1
ATOM 2019 O O . ALA A 1 269 ? -7.414 -35.906 6.301 1 96.31 269 ALA A O 1
ATOM 2020 N N . ASP A 1 270 ? -6.121 -37.562 5.547 1 96.5 270 ASP A N 1
ATOM 2021 C CA . ASP A 1 270 ? -7.078 -38.625 5.918 1 96.5 270 ASP A CA 1
ATOM 2022 C C . ASP A 1 270 ? -7.168 -38.75 7.434 1 96.5 270 ASP A C 1
ATOM 2024 O O . ASP A 1 270 ? -6.172 -39.062 8.094 1 96.5 270 ASP A O 1
ATOM 2028 N N . PRO A 1 271 ? -8.359 -38.594 7.906 1 95.38 271 PRO A N 1
ATOM 2029 C CA . PRO A 1 271 ? -8.484 -38.656 9.367 1 95.38 271 PRO A CA 1
ATOM 2030 C C . PRO A 1 271 ? -7.996 -40 9.93 1 95.38 271 PRO A C 1
ATOM 2032 O O . PRO A 1 271 ? -7.523 -40.031 11.07 1 95.38 271 PRO A O 1
ATOM 2035 N N . THR A 1 272 ? -8.094 -40.969 9.164 1 96.94 272 THR A N 1
ATOM 2036 C CA . THR A 1 272 ? -7.645 -42.281 9.625 1 96.94 272 THR A CA 1
ATOM 2037 C C . THR A 1 272 ? -6.121 -42.344 9.711 1 96.94 272 THR A C 1
ATOM 2039 O O . THR A 1 272 ? -5.566 -43.094 10.508 1 96.94 272 THR A O 1
ATOM 2042 N N . ILE A 1 273 ? -5.441 -41.594 8.945 1 95.88 273 ILE A N 1
ATOM 2043 C CA . ILE A 1 273 ? -3.984 -41.531 8.93 1 95.88 273 ILE A CA 1
ATOM 2044 C C . ILE A 1 273 ? -3.492 -40.5 9.914 1 95.88 273 ILE A C 1
ATOM 2046 O O . ILE A 1 273 ? -2.467 -40.688 10.578 1 95.88 273 ILE A O 1
ATOM 2050 N N . GLY A 1 274 ? -4.324 -39.438 10.047 1 95.69 274 GLY A N 1
ATOM 2051 C CA . GLY A 1 274 ? -3.986 -38.375 10.969 1 95.69 274 GLY A CA 1
ATOM 2052 C C . GLY A 1 274 ? -3.213 -37.25 10.32 1 95.69 274 GLY A C 1
ATOM 2053 O O . GLY A 1 274 ? -2.574 -37.438 9.281 1 95.69 274 GLY A O 1
ATOM 2054 N N . ARG A 1 275 ? -3.152 -36.062 10.992 1 95.81 275 ARG A N 1
ATOM 2055 C CA . ARG A 1 275 ? -2.586 -34.844 10.43 1 95.81 275 ARG A CA 1
ATOM 2056 C C . ARG A 1 275 ? -1.066 -34.938 10.352 1 95.81 275 ARG A C 1
ATOM 2058 O O . ARG A 1 275 ? -0.434 -34.156 9.625 1 95.81 275 ARG A O 1
ATOM 2065 N N . GLU A 1 276 ? -0.456 -35.906 11.047 1 97.12 276 GLU A N 1
ATOM 2066 C CA . GLU A 1 276 ? 0.997 -36.062 11.039 1 97.12 276 GLU A CA 1
ATOM 2067 C C . GLU A 1 276 ? 1.427 -37.219 10.156 1 97.12 276 GLU A C 1
ATOM 2069 O O . GLU A 1 276 ? 2.588 -37.625 10.188 1 97.12 276 GLU A O 1
ATOM 2074 N N . GLY A 1 277 ? 0.53 -37.688 9.391 1 97 277 GLY A N 1
ATOM 2075 C CA . GLY A 1 277 ? 0.829 -38.781 8.461 1 97 277 GLY A CA 1
ATOM 2076 C C . GLY A 1 277 ? 1.499 -38.312 7.188 1 97 277 GLY A C 1
ATOM 2077 O O . GLY A 1 277 ? 1.536 -37.094 6.914 1 97 277 GLY A O 1
ATOM 2078 N N . PRO A 1 278 ? 2.029 -39.281 6.414 1 97.62 278 PRO A N 1
ATOM 2079 C CA . PRO A 1 278 ? 2.748 -38.906 5.188 1 97.62 278 PRO A CA 1
ATOM 2080 C C . PRO A 1 278 ? 1.832 -38.344 4.121 1 97.62 278 PRO A C 1
ATOM 2082 O O . PRO A 1 278 ? 0.677 -38.75 3.994 1 97.62 278 PRO A O 1
ATOM 2085 N N . THR A 1 279 ? 2.396 -37.438 3.377 1 98.19 279 THR A N 1
ATOM 2086 C CA . THR A 1 279 ? 1.676 -36.812 2.277 1 98.19 279 THR A CA 1
ATOM 2087 C C . THR A 1 279 ? 2.096 -37.406 0.94 1 98.19 279 THR A C 1
ATOM 2089 O O . THR A 1 279 ? 1.251 -37.875 0.171 1 98.19 279 THR A O 1
ATOM 2092 N N . TRP A 1 280 ? 3.381 -37.375 0.692 1 98.69 280 TRP A N 1
ATOM 2093 C CA . TRP A 1 280 ? 3.9 -37.75 -0.621 1 98.69 280 TRP A CA 1
ATOM 2094 C C . TRP A 1 280 ? 4.602 -39.094 -0.568 1 98.69 280 TRP A C 1
ATOM 2096 O O . TRP A 1 280 ? 5.312 -39.406 0.393 1 98.69 280 TRP A O 1
ATOM 2106 N N . LEU A 1 281 ? 4.352 -39.906 -1.562 1 98.56 281 LEU A N 1
ATOM 2107 C CA . LEU A 1 281 ? 5.059 -41.156 -1.77 1 98.56 281 LEU A CA 1
ATOM 2108 C C . LEU A 1 281 ? 5.926 -41.094 -3.021 1 98.56 281 LEU A C 1
ATOM 2110 O O . LEU A 1 281 ? 5.57 -40.438 -3.996 1 98.56 281 LEU A O 1
ATOM 2114 N N . LEU A 1 282 ? 7.047 -41.75 -2.988 1 98.62 282 LEU A N 1
ATOM 2115 C CA . LEU A 1 282 ? 7.895 -42 -4.148 1 98.62 282 LEU A CA 1
ATOM 2116 C C . LEU A 1 282 ? 8.258 -43.469 -4.238 1 98.62 282 LEU A C 1
ATOM 2118 O O . LEU A 1 282 ? 8.844 -44.031 -3.305 1 98.62 282 LEU A O 1
ATOM 2122 N N . ARG A 1 283 ? 7.836 -44.125 -5.328 1 97.88 283 ARG A N 1
ATOM 2123 C CA . ARG A 1 283 ? 8.047 -45.531 -5.52 1 97.88 283 ARG A CA 1
ATOM 2124 C C . ARG A 1 283 ? 7.469 -46.344 -4.355 1 97.88 283 ARG A C 1
ATOM 2126 O O . ARG A 1 283 ? 8.141 -47.219 -3.809 1 97.88 283 ARG A O 1
ATOM 2133 N N . GLY A 1 284 ? 6.43 -45.844 -3.916 1 97.44 284 GLY A N 1
ATOM 2134 C CA . GLY A 1 284 ? 5.68 -46.562 -2.896 1 97.44 284 GLY A CA 1
ATOM 2135 C C . GLY A 1 284 ? 6.16 -46.281 -1.487 1 97.44 284 GLY A C 1
ATOM 2136 O O . GLY A 1 284 ? 5.574 -46.75 -0.516 1 97.44 284 GLY A O 1
ATOM 2137 N N . GLN A 1 285 ? 7.145 -45.469 -1.344 1 98.31 285 GLN A N 1
ATOM 2138 C CA . GLN A 1 285 ? 7.707 -45.188 -0.028 1 98.31 285 GLN A CA 1
ATOM 2139 C C . GLN A 1 285 ? 7.383 -43.75 0.403 1 98.31 285 GLN A C 1
ATOM 2141 O O . GLN A 1 285 ? 7.52 -42.812 -0.386 1 98.31 285 GLN A O 1
ATOM 2146 N N . PRO A 1 286 ? 6.965 -43.625 1.673 1 98.25 286 PRO A N 1
ATOM 2147 C CA . PRO A 1 286 ? 6.695 -42.25 2.145 1 98.25 286 PRO A CA 1
ATOM 2148 C C . PRO A 1 286 ? 7.953 -41.406 2.217 1 98.25 286 PRO A C 1
ATOM 2150 O O . PRO A 1 286 ? 9.008 -41.875 2.633 1 98.25 286 PRO A O 1
ATOM 2153 N N . LEU A 1 287 ? 7.828 -40.156 1.781 1 98.62 287 LEU A N 1
ATOM 2154 C CA . LEU A 1 287 ? 8.914 -39.219 1.971 1 98.62 287 LEU A CA 1
ATOM 2155 C C . LEU A 1 287 ? 8.906 -38.656 3.393 1 98.62 287 LEU A C 1
ATOM 2157 O O . LEU A 1 287 ? 7.844 -38.406 3.963 1 98.62 287 LEU A O 1
ATOM 2161 N N . PRO A 1 288 ? 10.109 -38.469 3.951 1 98.06 288 PRO A N 1
ATOM 2162 C CA . PRO A 1 288 ? 10.148 -37.844 5.27 1 98.06 288 PRO A CA 1
ATOM 2163 C C . PRO A 1 288 ? 9.531 -36.438 5.27 1 98.06 288 PRO A C 1
ATOM 2165 O O . PRO A 1 288 ? 9.711 -35.688 4.316 1 98.06 288 PRO A O 1
ATOM 2168 N N . HIS A 1 289 ? 8.797 -36.156 6.309 1 98.31 289 HIS A N 1
ATOM 2169 C CA . HIS A 1 289 ? 8.18 -34.844 6.422 1 98.31 289 HIS A CA 1
ATOM 2170 C C . HIS A 1 289 ? 8.602 -34.156 7.707 1 98.31 289 HIS A C 1
ATOM 2172 O O . HIS A 1 289 ? 9.18 -34.781 8.602 1 98.31 289 HIS A O 1
ATOM 2178 N N . GLN A 1 290 ? 8.297 -32.906 7.828 1 97.25 290 GLN A N 1
ATOM 2179 C CA . GLN A 1 290 ? 8.836 -32.031 8.844 1 97.25 290 GLN A CA 1
ATOM 2180 C C . GLN A 1 290 ? 8.414 -32.469 10.25 1 97.25 290 GLN A C 1
ATOM 2182 O O . GLN A 1 290 ? 9.164 -32.281 11.211 1 97.25 290 GLN A O 1
ATOM 2187 N N . TRP A 1 291 ? 7.262 -33.094 10.336 1 97.38 291 TRP A N 1
ATOM 2188 C CA . TRP A 1 291 ? 6.742 -33.438 11.656 1 97.38 291 TRP A CA 1
ATOM 2189 C C . TRP A 1 291 ? 7.316 -34.781 12.117 1 97.38 291 TRP A C 1
ATOM 2191 O O . TRP A 1 291 ? 7.246 -35.094 13.305 1 97.38 291 TRP A O 1
ATOM 2201 N N . GLN A 1 292 ? 7.809 -35.531 11.227 1 96.62 292 GLN A N 1
ATOM 2202 C CA . GLN A 1 292 ? 8.312 -36.875 11.547 1 96.62 292 GLN A CA 1
ATOM 2203 C C . GLN A 1 292 ? 9.523 -36.781 12.477 1 96.62 292 GLN A C 1
ATOM 2205 O O . GLN A 1 292 ? 10.539 -36.188 12.125 1 96.62 292 GLN A O 1
ATOM 2210 N N . ASP A 1 293 ? 9.398 -37.375 13.609 1 96.75 293 ASP A N 1
ATOM 2211 C CA . ASP A 1 293 ? 10.469 -37.438 14.594 1 96.75 293 ASP A CA 1
ATOM 2212 C C . ASP A 1 293 ? 11.031 -36.031 14.875 1 96.75 293 ASP A C 1
ATOM 2214 O O . ASP A 1 293 ? 12.25 -35.875 14.984 1 96.75 293 ASP A O 1
ATOM 2218 N N . ASN A 1 294 ? 10.188 -35.031 14.836 1 98.25 294 ASN A N 1
ATOM 2219 C CA . ASN A 1 294 ? 10.578 -33.625 15.109 1 98.25 294 ASN A CA 1
ATOM 2220 C C . ASN A 1 294 ? 10.477 -33.312 16.594 1 98.25 294 ASN A C 1
ATOM 2222 O O . ASN A 1 294 ? 9.398 -33.406 17.188 1 98.25 294 ASN A O 1
ATOM 2226 N N . ARG A 1 295 ? 11.562 -32.844 17.438 1 97.5 295 ARG A N 1
ATOM 2227 C CA . ARG A 1 295 ? 11.656 -32.656 18.875 1 97.5 295 ARG A CA 1
ATOM 2228 C C . ARG A 1 295 ? 10.961 -31.391 19.312 1 97.5 295 ARG A C 1
ATOM 2230 O O . ARG A 1 295 ? 10.633 -31.219 20.5 1 97.5 295 ARG A O 1
ATOM 2237 N N . THR A 1 296 ? 10.648 -30.531 18.219 1 98.44 296 THR A N 1
ATOM 2238 C CA . THR A 1 296 ? 10.195 -29.219 18.625 1 98.44 296 THR A CA 1
ATOM 2239 C C . THR A 1 296 ? 8.812 -28.906 18.047 1 98.44 296 THR A C 1
ATOM 2241 O O . THR A 1 296 ? 8.156 -27.969 18.469 1 98.44 296 THR A O 1
ATOM 2244 N N . ALA A 1 297 ? 8.312 -29.781 17.203 1 98 297 ALA A N 1
ATOM 2245 C CA . ALA A 1 297 ? 7.043 -29.531 16.531 1 98 297 ALA A CA 1
ATOM 2246 C C . ALA A 1 297 ? 5.879 -29.625 17.516 1 98 297 ALA A C 1
ATOM 2248 O O . ALA A 1 297 ? 5.789 -30.578 18.281 1 98 297 ALA A O 1
ATOM 2249 N N . SER A 1 298 ? 5.105 -28.578 17.5 1 97.81 298 SER A N 1
ATOM 2250 C CA . SER A 1 298 ? 3.918 -28.562 18.344 1 97.81 298 SER A CA 1
ATOM 2251 C C . SER A 1 298 ? 2.76 -27.844 17.656 1 97.81 298 SER A C 1
ATOM 2253 O O . SER A 1 298 ? 2.947 -26.797 17.031 1 97.81 298 SER A O 1
ATOM 2255 N N . TRP A 1 299 ? 1.577 -28.438 17.75 1 96.12 299 TRP A N 1
ATOM 2256 C CA . TRP A 1 299 ? 0.374 -27.812 17.219 1 96.12 299 TRP A CA 1
ATOM 2257 C C . TRP A 1 299 ? -0.216 -26.828 18.234 1 96.12 299 TRP A C 1
ATOM 2259 O O . TRP A 1 299 ? -1.131 -26.062 17.906 1 96.12 299 TRP A O 1
ATOM 2269 N N . ALA A 1 300 ? 0.24 -26.672 19.375 1 96.56 300 ALA A N 1
ATOM 2270 C CA . ALA A 1 300 ? -0.348 -25.938 20.484 1 96.56 300 ALA A CA 1
ATOM 2271 C C . ALA A 1 300 ? -0.545 -24.469 20.141 1 96.56 300 ALA A C 1
ATOM 2273 O O . ALA A 1 300 ? -1.595 -23.891 20.422 1 96.56 300 ALA A O 1
ATOM 2274 N N . PRO A 1 301 ? 0.479 -23.922 19.5 1 95.69 301 PRO A N 1
ATOM 2275 C CA . PRO A 1 301 ? 0.272 -22.5 19.203 1 95.69 301 PRO A CA 1
ATOM 2276 C C . PRO A 1 301 ? -0.925 -22.266 18.281 1 95.69 301 PRO A C 1
ATOM 2278 O O . PRO A 1 301 ? -1.567 -21.203 18.359 1 95.69 301 PRO A O 1
ATOM 2281 N N . PHE A 1 302 ? -1.202 -23.188 17.484 1 94 302 PHE A N 1
ATOM 2282 C CA . PHE A 1 302 ? -2.352 -23.094 16.594 1 94 302 PHE A CA 1
ATOM 2283 C C . PHE A 1 302 ? -3.631 -23.5 17.312 1 94 302 PHE A C 1
ATOM 2285 O O . PHE A 1 302 ? -4.629 -22.766 17.281 1 94 302 PHE A O 1
ATOM 2292 N N . ASP A 1 303 ? -3.613 -24.609 17.938 1 93.69 303 ASP A N 1
ATOM 2293 C CA . ASP A 1 303 ? -4.805 -25.203 18.531 1 93.69 303 ASP A CA 1
ATOM 2294 C C . ASP A 1 303 ? -5.258 -24.406 19.766 1 93.69 303 ASP A C 1
ATOM 2296 O O . ASP A 1 303 ? -6.453 -24.297 20.031 1 93.69 303 ASP A O 1
ATOM 2300 N N . GLU A 1 304 ? -4.328 -23.812 20.484 1 93.69 304 GLU A N 1
ATOM 2301 C CA . GLU A 1 304 ? -4.637 -23.188 21.75 1 93.69 304 GLU A CA 1
ATOM 2302 C C . GLU A 1 304 ? -4.414 -21.688 21.703 1 93.69 304 GLU A C 1
ATOM 2304 O O . GLU A 1 304 ? -4.773 -20.953 22.625 1 93.69 304 GLU A O 1
ATOM 2309 N N . GLY A 1 305 ? -3.773 -21.297 20.625 1 91.75 305 GLY A N 1
ATOM 2310 C CA . GLY A 1 305 ? -3.496 -19.875 20.5 1 91.75 305 GLY A CA 1
ATOM 2311 C C . GLY A 1 305 ? -4.746 -19.047 20.312 1 91.75 305 GLY A C 1
ATOM 2312 O O . GLY A 1 305 ? -5.84 -19.578 20.125 1 91.75 305 GLY A O 1
ATOM 2313 N N . PRO A 1 306 ? -4.594 -17.75 20.375 1 92.19 306 PRO A N 1
ATOM 2314 C CA . PRO A 1 306 ? -5.742 -16.844 20.25 1 92.19 306 PRO A CA 1
ATOM 2315 C C . PRO A 1 306 ? -6.273 -16.781 18.812 1 92.19 306 PRO A C 1
ATOM 2317 O O . PRO A 1 306 ? -5.527 -17.031 17.859 1 92.19 306 PRO A O 1
ATOM 2320 N N . ALA A 1 307 ? -7.594 -16.5 18.719 1 91.62 307 ALA A N 1
ATOM 2321 C CA . ALA A 1 307 ? -8.195 -16.234 17.406 1 91.62 307 ALA A CA 1
ATOM 2322 C C . ALA A 1 307 ? -7.832 -14.844 16.906 1 91.62 307 ALA A C 1
ATOM 2324 O O . ALA A 1 307 ? -7.738 -13.898 17.688 1 91.62 307 ALA A O 1
ATOM 2325 N N . PRO A 1 308 ? -7.711 -14.648 15.68 1 94.25 308 PRO A N 1
ATOM 2326 C CA . PRO A 1 308 ? -7.758 -15.68 14.648 1 94.25 308 PRO A CA 1
ATOM 2327 C C . PRO A 1 308 ? -6.531 -16.594 14.656 1 94.25 308 PRO A C 1
ATOM 2329 O O . PRO A 1 308 ? -5.402 -16.109 14.781 1 94.25 308 PRO A O 1
ATOM 2332 N N . HIS A 1 309 ? -6.766 -17.844 14.516 1 95.06 309 HIS A N 1
ATOM 2333 C CA . HIS A 1 309 ? -5.703 -18.828 14.609 1 95.06 309 HIS A CA 1
ATOM 2334 C C . HIS A 1 309 ? -4.793 -18.797 13.391 1 95.06 309 HIS A C 1
ATOM 2336 O O . HIS A 1 309 ? -5.262 -18.609 12.266 1 95.06 309 HIS A O 1
ATOM 2342 N N . ARG A 1 310 ? -3.531 -18.953 13.648 1 95.94 310 ARG A N 1
ATOM 2343 C CA . ARG A 1 310 ? -2.516 -18.953 12.602 1 95.94 310 ARG A CA 1
ATOM 2344 C C . ARG A 1 310 ? -1.751 -20.266 12.578 1 95.94 310 ARG A C 1
ATOM 2346 O O . ARG A 1 310 ? -1.048 -20.594 13.539 1 95.94 310 ARG A O 1
ATOM 2353 N N . HIS A 1 311 ? -1.843 -20.953 11.508 1 95.19 311 HIS A N 1
ATOM 2354 C CA . HIS A 1 311 ? -1.126 -22.219 11.344 1 95.19 311 HIS A CA 1
ATOM 2355 C C . HIS A 1 311 ? 0.382 -22 11.336 1 95.19 311 HIS A C 1
ATOM 2357 O O . HIS A 1 311 ? 1.146 -22.875 11.742 1 95.19 311 HIS A O 1
ATOM 2363 N N . GLU A 1 312 ? 0.786 -20.859 10.906 1 97 312 GLU A N 1
ATOM 2364 C CA . GLU A 1 312 ? 2.188 -20.453 10.82 1 97 312 GLU A CA 1
ATOM 2365 C C . GLU A 1 312 ? 2.902 -20.656 12.148 1 97 312 GLU A C 1
ATOM 2367 O O . GLU A 1 312 ? 4.074 -21.047 12.18 1 97 312 GLU A O 1
ATOM 2372 N N . LEU A 1 313 ? 2.213 -20.469 13.25 1 96.75 313 LEU A N 1
ATOM 2373 C CA . LEU A 1 313 ? 2.832 -20.516 14.57 1 96.75 313 LEU A CA 1
ATOM 2374 C C . LEU A 1 313 ? 3.234 -21.953 14.922 1 96.75 313 LEU A C 1
ATOM 2376 O O . LEU A 1 313 ? 4.246 -22.172 15.586 1 96.75 313 LEU A O 1
ATOM 2380 N N . ALA A 1 314 ? 2.482 -22.875 14.516 1 96.75 314 ALA A N 1
ATOM 2381 C CA . ALA A 1 314 ? 2.857 -24.281 14.703 1 96.75 314 ALA A CA 1
ATOM 2382 C C . ALA A 1 314 ? 4.074 -24.641 13.852 1 96.75 314 ALA A C 1
ATOM 2384 O O . ALA A 1 314 ? 4.984 -25.312 14.32 1 96.75 314 ALA A O 1
ATOM 2385 N N . MET A 1 315 ? 4.09 -24.172 12.664 1 97.06 315 MET A N 1
ATOM 2386 C CA . MET A 1 315 ? 5.188 -24.484 11.75 1 97.06 315 MET A CA 1
ATOM 2387 C C . MET A 1 315 ? 6.5 -23.906 12.266 1 97.06 315 MET A C 1
ATOM 2389 O O . MET A 1 315 ? 7.562 -24.5 12.078 1 97.06 315 MET A O 1
ATOM 2393 N N . LEU A 1 316 ? 6.41 -22.734 12.875 1 97.81 316 LEU A N 1
ATOM 2394 C CA . LEU A 1 316 ? 7.609 -22.094 13.406 1 97.81 316 LEU A CA 1
ATOM 2395 C C . LEU A 1 316 ? 8.242 -22.953 14.5 1 97.81 316 LEU A C 1
ATOM 2397 O O . LEU A 1 316 ? 9.469 -22.984 14.625 1 97.81 316 LEU A O 1
ATOM 2401 N N . THR A 1 317 ? 7.453 -23.656 15.312 1 98 317 THR A N 1
ATOM 2402 C CA . THR A 1 317 ? 8.008 -24.562 16.328 1 98 317 THR A CA 1
ATOM 2403 C C . THR A 1 317 ? 8.766 -25.703 15.664 1 98 317 THR A C 1
ATOM 2405 O O . THR A 1 317 ? 9.844 -26.094 16.125 1 98 317 THR A O 1
ATOM 2408 N N . ALA A 1 318 ? 8.234 -26.219 14.594 1 97.75 318 ALA A N 1
ATOM 2409 C CA . ALA A 1 318 ? 8.828 -27.359 13.906 1 97.75 318 ALA A CA 1
ATOM 2410 C C . ALA A 1 318 ? 10.164 -27 13.273 1 97.75 318 ALA A C 1
ATOM 2412 O O . ALA A 1 318 ? 11.047 -27.844 13.125 1 97.75 318 ALA A O 1
ATOM 2413 N N . LEU A 1 319 ? 10.312 -25.75 12.93 1 98.06 319 LEU A N 1
ATOM 2414 C CA . LEU A 1 319 ? 11.516 -25.281 12.25 1 98.06 319 LEU A CA 1
ATOM 2415 C C . LEU A 1 319 ? 12.703 -25.234 13.211 1 98.06 319 LEU A C 1
ATOM 2417 O O . LEU A 1 319 ? 13.852 -25.109 12.789 1 98.06 319 LEU A O 1
ATOM 2421 N N . GLN A 1 320 ? 12.438 -25.438 14.516 1 97.81 320 GLN A N 1
ATOM 2422 C CA . GLN A 1 320 ? 13.5 -25.297 15.508 1 97.81 320 GLN A CA 1
ATOM 2423 C C . GLN A 1 320 ? 14.344 -26.562 15.602 1 97.81 320 GLN A C 1
ATOM 2425 O O . GLN A 1 320 ? 15.438 -26.547 16.188 1 97.81 320 GLN A O 1
ATOM 2430 N N . ASP A 1 321 ? 13.914 -27.688 15.086 1 98.12 321 ASP A N 1
ATOM 2431 C CA . ASP A 1 321 ? 14.695 -28.922 15.031 1 98.12 321 ASP A CA 1
ATOM 2432 C C . ASP A 1 321 ? 15.492 -29.016 13.727 1 98.12 321 ASP A C 1
ATOM 2434 O O . ASP A 1 321 ? 15 -29.547 12.734 1 98.12 321 ASP A O 1
ATOM 2438 N N . GLU A 1 322 ? 16.672 -28.703 13.805 1 97.25 322 GLU A N 1
ATOM 2439 C CA . GLU A 1 322 ? 17.531 -28.594 12.625 1 97.25 322 GLU A CA 1
ATOM 2440 C C . GLU A 1 322 ? 17.656 -29.953 11.914 1 97.25 322 GLU A C 1
ATOM 2442 O O . GLU A 1 322 ? 17.734 -30 10.688 1 97.25 322 GLU A O 1
ATOM 2447 N N . GLU A 1 323 ? 17.703 -30.984 12.648 1 97.75 323 GLU A N 1
ATOM 2448 C CA . GLU A 1 323 ? 17.844 -32.312 12.055 1 97.75 323 GLU A CA 1
ATOM 2449 C C . GLU A 1 323 ? 16.578 -32.719 11.281 1 97.75 323 GLU A C 1
ATOM 2451 O O . GLU A 1 323 ? 16.672 -33.25 10.18 1 97.75 323 GLU A O 1
ATOM 2456 N N . ALA A 1 324 ? 15.469 -32.469 11.883 1 98 324 ALA A N 1
ATOM 2457 C CA . ALA A 1 324 ? 14.211 -32.781 11.211 1 98 324 ALA A CA 1
ATOM 2458 C C . ALA A 1 324 ? 14.055 -31.938 9.945 1 98 324 ALA A C 1
ATOM 2460 O O . ALA A 1 324 ? 13.578 -32.438 8.914 1 98 324 ALA A O 1
ATOM 2461 N N . VAL A 1 325 ? 14.422 -30.688 10.031 1 98.38 325 VAL A N 1
ATOM 2462 C CA . VAL A 1 325 ? 14.367 -29.797 8.883 1 98.38 325 VAL A CA 1
ATOM 2463 C C . VAL A 1 325 ? 15.258 -30.312 7.766 1 98.38 325 VAL A C 1
ATOM 2465 O O . VAL A 1 325 ? 14.852 -30.344 6.602 1 98.38 325 VAL A O 1
ATOM 2468 N N . ALA A 1 326 ? 16.422 -30.766 8.117 1 98 326 ALA A N 1
ATOM 2469 C CA . ALA A 1 326 ? 17.359 -31.281 7.125 1 98 326 ALA A CA 1
ATOM 2470 C C . ALA A 1 326 ? 16.797 -32.531 6.445 1 98 326 ALA A C 1
ATOM 2472 O O . ALA A 1 326 ? 16.969 -32.719 5.238 1 98 326 ALA A O 1
ATOM 2473 N N . ARG A 1 327 ? 16.172 -33.344 7.191 1 97.94 327 ARG A N 1
ATOM 2474 C CA . ARG A 1 327 ? 15.617 -34.594 6.664 1 97.94 327 ARG A CA 1
ATOM 2475 C C . ARG A 1 327 ? 14.445 -34.312 5.734 1 97.94 327 ARG A C 1
ATOM 2477 O O . ARG A 1 327 ? 14.258 -35 4.734 1 97.94 327 ARG A O 1
ATOM 2484 N N . ALA A 1 328 ? 13.664 -33.312 6.062 1 98.56 328 ALA A N 1
ATOM 2485 C CA . ALA A 1 328 ? 12.414 -33.062 5.355 1 98.56 328 ALA A CA 1
ATOM 2486 C C . ALA A 1 328 ? 12.617 -32.062 4.203 1 98.56 328 ALA A C 1
ATOM 2488 O O . ALA A 1 328 ? 11.719 -31.875 3.383 1 98.56 328 ALA A O 1
ATOM 2489 N N . ARG A 1 329 ? 13.742 -31.484 4.125 1 98.69 329 ARG A N 1
ATOM 2490 C CA . ARG A 1 329 ? 14.008 -30.438 3.141 1 98.69 329 ARG A CA 1
ATOM 2491 C C . ARG A 1 329 ? 13.859 -30.969 1.72 1 98.69 329 ARG A C 1
ATOM 2493 O O . ARG A 1 329 ? 14.32 -32.062 1.416 1 98.69 329 ARG A O 1
ATOM 2500 N N . ILE A 1 330 ? 13.188 -30.219 0.85 1 98.88 330 ILE A N 1
ATOM 2501 C CA . ILE A 1 330 ? 13.156 -30.547 -0.573 1 98.88 330 ILE A CA 1
ATOM 2502 C C . ILE A 1 330 ? 14.531 -30.312 -1.188 1 98.88 330 ILE A C 1
ATOM 2504 O O . ILE A 1 330 ? 15.125 -29.25 -1.006 1 98.88 330 ILE A O 1
ATOM 2508 N N . PRO A 1 331 ? 15.078 -31.328 -1.831 1 98.81 331 PRO A N 1
ATOM 2509 C CA . PRO A 1 331 ? 16.406 -31.141 -2.443 1 98.81 331 PRO A CA 1
ATOM 2510 C C . PRO A 1 331 ? 16.344 -30.266 -3.693 1 98.81 331 PRO A C 1
ATOM 2512 O O . PRO A 1 331 ? 16.641 -30.75 -4.797 1 98.81 331 PRO A O 1
ATOM 2515 N N . VAL A 1 332 ? 16.156 -28.984 -3.52 1 98.88 332 VAL A N 1
ATOM 2516 C CA . VAL A 1 332 ? 15.906 -28.047 -4.605 1 98.88 332 VAL A CA 1
ATOM 2517 C C . VAL A 1 332 ? 17.156 -27.922 -5.477 1 98.88 332 VAL A C 1
ATOM 2519 O O . VAL A 1 332 ? 17.078 -27.469 -6.625 1 98.88 332 VAL A O 1
ATOM 2522 N N . GLU A 1 333 ? 18.344 -28.312 -4.969 1 98.62 333 GLU A N 1
ATOM 2523 C CA . GLU A 1 333 ? 19.594 -28.266 -5.734 1 98.62 333 GLU A CA 1
ATOM 2524 C C . GLU A 1 333 ? 19.547 -29.219 -6.922 1 98.62 333 GLU A C 1
ATOM 2526 O O . GLU A 1 333 ? 20.375 -29.141 -7.828 1 98.62 333 GLU A O 1
ATOM 2531 N N . LYS A 1 334 ? 18.562 -30.109 -6.957 1 98.75 334 LYS A N 1
ATOM 2532 C CA . LYS A 1 334 ? 18.438 -31.078 -8.047 1 98.75 334 LYS A CA 1
ATOM 2533 C C . LYS A 1 334 ? 17.578 -30.516 -9.172 1 98.75 334 LYS A C 1
ATOM 2535 O O . LYS A 1 334 ? 17.5 -31.094 -10.258 1 98.75 334 LYS A O 1
ATOM 2540 N N . ILE A 1 335 ? 16.922 -29.375 -8.953 1 98.81 335 ILE A N 1
ATOM 2541 C CA . ILE A 1 335 ? 16.125 -28.75 -9.992 1 98.81 335 ILE A CA 1
ATOM 2542 C C . ILE A 1 335 ? 17.016 -28.312 -11.148 1 98.81 335 ILE A C 1
ATOM 2544 O O . ILE A 1 335 ? 18.094 -27.734 -10.922 1 98.81 335 ILE A O 1
ATOM 2548 N N . ALA A 1 336 ? 16.594 -28.625 -12.344 1 98.38 336 ALA A N 1
ATOM 2549 C CA . ALA A 1 336 ? 17.359 -28.25 -13.531 1 98.38 336 ALA A CA 1
ATOM 2550 C C . ALA A 1 336 ? 16.562 -27.281 -14.398 1 98.38 336 ALA A C 1
ATOM 2552 O O . ALA A 1 336 ? 16.422 -27.5 -15.602 1 98.38 336 ALA A O 1
ATOM 2553 N N . ALA A 1 337 ? 16.062 -26.219 -13.789 1 98.38 337 ALA A N 1
ATOM 2554 C CA . ALA A 1 337 ? 15.219 -25.234 -14.445 1 98.38 337 ALA A CA 1
ATOM 2555 C C . ALA A 1 337 ? 15.195 -23.922 -13.656 1 98.38 337 ALA A C 1
ATOM 2557 O O . ALA A 1 337 ? 15.586 -23.891 -12.484 1 98.38 337 ALA A O 1
ATOM 2558 N N . PRO A 1 338 ? 14.766 -22.781 -14.32 1 98.69 338 PRO A N 1
ATOM 2559 C CA . PRO A 1 338 ? 14.531 -21.562 -13.555 1 98.69 338 PRO A CA 1
ATOM 2560 C C . PRO A 1 338 ? 13.461 -21.719 -12.484 1 98.69 338 PRO A C 1
ATOM 2562 O O . PRO A 1 338 ? 12.539 -22.531 -12.641 1 98.69 338 PRO A O 1
ATOM 2565 N N . VAL A 1 339 ? 13.586 -20.938 -11.383 1 98.94 339 VAL A N 1
ATOM 2566 C CA . VAL A 1 339 ? 12.672 -21.016 -10.242 1 98.94 339 VAL A CA 1
ATOM 2567 C C . VAL A 1 339 ? 12.164 -19.625 -9.883 1 98.94 339 VAL A C 1
ATOM 2569 O O . VAL A 1 339 ? 12.953 -18.703 -9.703 1 98.94 339 VAL A O 1
ATOM 2572 N N . LEU A 1 340 ? 10.875 -19.469 -9.867 1 98.81 340 LEU A N 1
ATOM 2573 C CA . LEU A 1 340 ? 10.227 -18.281 -9.344 1 98.81 340 LEU A CA 1
ATOM 2574 C C . LEU A 1 340 ? 9.617 -18.547 -7.973 1 98.81 340 LEU A C 1
ATOM 2576 O O . LEU A 1 340 ? 8.82 -19.469 -7.816 1 98.81 340 LEU A O 1
ATOM 2580 N N . LEU A 1 341 ? 10.008 -17.766 -6.98 1 98.88 341 LEU A N 1
ATOM 2581 C CA . LEU A 1 341 ? 9.5 -17.844 -5.613 1 98.88 341 LEU A CA 1
ATOM 2582 C C . LEU A 1 341 ? 8.695 -16.609 -5.254 1 98.88 341 LEU A C 1
ATOM 2584 O O . LEU A 1 341 ? 9.18 -15.484 -5.375 1 98.88 341 LEU A O 1
ATOM 2588 N N . LEU A 1 342 ? 7.465 -16.844 -4.848 1 98.62 342 LEU A N 1
ATOM 2589 C CA . LEU A 1 342 ? 6.582 -15.766 -4.406 1 98.62 342 LEU A CA 1
ATOM 2590 C C . LEU A 1 342 ? 6.129 -15.984 -2.969 1 98.62 342 LEU A C 1
ATOM 2592 O O . LEU A 1 342 ? 5.547 -17.031 -2.65 1 98.62 342 LEU A O 1
ATOM 2596 N N . SER A 1 343 ? 6.414 -15.031 -2.057 1 98.69 343 SER A N 1
ATOM 2597 C CA . SER A 1 343 ? 6.07 -15.188 -0.647 1 98.69 343 SER A CA 1
ATOM 2598 C C . SER A 1 343 ? 5.531 -13.891 -0.057 1 98.69 343 SER A C 1
ATOM 2600 O O . SER A 1 343 ? 5.492 -12.859 -0.739 1 98.69 343 SER A O 1
ATOM 2602 N N . ALA A 1 344 ? 5.031 -14.016 1.143 1 98.31 344 ALA A N 1
ATOM 2603 C CA . ALA A 1 344 ? 4.449 -12.867 1.833 1 98.31 344 ALA A CA 1
ATOM 2604 C C . ALA A 1 344 ? 4.883 -12.828 3.295 1 98.31 344 ALA A C 1
ATOM 2606 O O . ALA A 1 344 ? 5.004 -13.867 3.941 1 98.31 344 ALA A O 1
ATOM 2607 N N . THR A 1 345 ? 4.957 -11.625 3.898 1 97.25 345 THR A N 1
ATOM 2608 C CA . THR A 1 345 ? 5.586 -11.484 5.207 1 97.25 345 THR A CA 1
ATOM 2609 C C . THR A 1 345 ? 4.57 -11.711 6.32 1 97.25 345 THR A C 1
ATOM 2611 O O . THR A 1 345 ? 4.945 -11.945 7.473 1 97.25 345 THR A O 1
ATOM 2614 N N . ASP A 1 346 ? 3.322 -11.633 5.969 1 97.5 346 ASP A N 1
ATOM 2615 C CA . ASP A 1 346 ? 2.285 -11.867 6.973 1 97.5 346 ASP A CA 1
ATOM 2616 C C . ASP A 1 346 ? 1.459 -13.102 6.629 1 97.5 346 ASP A C 1
ATOM 2618 O O . ASP A 1 346 ? 0.243 -13.117 6.832 1 97.5 346 ASP A O 1
ATOM 2622 N N . ASP A 1 347 ? 2.094 -14.055 6.086 1 98.12 347 ASP A N 1
ATOM 2623 C CA . ASP A 1 347 ? 1.437 -15.32 5.77 1 98.12 347 ASP A CA 1
ATOM 2624 C C . ASP A 1 347 ? 1.056 -16.078 7.043 1 98.12 347 ASP A C 1
ATOM 2626 O O . ASP A 1 347 ? 1.917 -16.641 7.715 1 98.12 347 ASP A O 1
ATOM 2630 N N . GLY A 1 348 ? -0.233 -16.141 7.293 1 97.25 348 GLY A N 1
ATOM 2631 C CA . GLY A 1 348 ? -0.714 -16.766 8.516 1 97.25 348 GLY A CA 1
ATOM 2632 C C . GLY A 1 348 ? -0.88 -18.266 8.383 1 97.25 348 GLY A C 1
ATOM 2633 O O . GLY A 1 348 ? -1.098 -18.969 9.383 1 97.25 348 GLY A O 1
ATOM 2634 N N . SER A 1 349 ? -0.784 -18.812 7.188 1 95.56 349 SER A N 1
ATOM 2635 C CA . SER A 1 349 ? -0.912 -20.25 6.977 1 95.56 349 SER A CA 1
ATOM 2636 C C . SER A 1 349 ? 0.416 -20.969 7.215 1 95.56 349 SER A C 1
ATOM 2638 O O . SER A 1 349 ? 0.445 -22.062 7.77 1 95.56 349 SER A O 1
ATOM 2640 N N . TRP A 1 350 ? 1.515 -20.438 6.801 1 94.38 350 TRP A N 1
ATOM 2641 C CA . TRP A 1 350 ? 2.857 -20.906 7.129 1 94.38 350 TRP A CA 1
ATOM 2642 C C . TRP A 1 350 ? 3.902 -19.859 6.75 1 94.38 350 TRP A C 1
ATOM 2644 O O . TRP A 1 350 ? 3.6 -18.891 6.043 1 94.38 350 TRP A O 1
ATOM 2654 N N . PRO A 1 351 ? 5.094 -20 7.219 1 98 351 PRO A N 1
ATOM 2655 C CA . PRO A 1 351 ? 6.105 -18.953 7.012 1 98 351 PRO A CA 1
ATOM 2656 C C . PRO A 1 351 ? 6.734 -19.016 5.621 1 98 351 PRO A C 1
ATOM 2658 O O . PRO A 1 351 ? 7.93 -19.281 5.492 1 98 351 PRO A O 1
ATOM 2661 N N . SER A 1 352 ? 5.957 -18.547 4.633 1 98.69 352 SER A N 1
ATOM 2662 C CA . SER A 1 352 ? 6.391 -18.672 3.242 1 98.69 352 SER A CA 1
ATOM 2663 C C . SER A 1 352 ? 7.637 -17.828 2.977 1 98.69 352 SER A C 1
ATOM 2665 O O . SER A 1 352 ? 8.477 -18.203 2.15 1 98.69 352 SER A O 1
ATOM 2667 N N . SER A 1 353 ? 7.801 -16.688 3.668 1 98.56 353 SER A N 1
ATOM 2668 C CA . SER A 1 353 ? 9 -15.867 3.52 1 98.56 353 SER A CA 1
ATOM 2669 C C . SER A 1 353 ? 10.25 -16.641 3.936 1 98.56 353 SER A C 1
ATOM 2671 O O . SER A 1 353 ? 11.258 -16.641 3.225 1 98.56 353 SER A O 1
ATOM 2673 N N . LEU A 1 354 ? 10.172 -17.281 5.066 1 98.44 354 LEU A N 1
ATOM 2674 C CA . LEU A 1 354 ? 11.289 -18.094 5.547 1 98.44 354 LEU A CA 1
ATOM 2675 C C . LEU A 1 354 ? 11.578 -19.25 4.598 1 98.44 354 LEU A C 1
ATOM 2677 O O . LEU A 1 354 ? 12.734 -19.516 4.266 1 98.44 354 LEU A O 1
ATOM 2681 N N . TYR A 1 355 ? 10.539 -19.875 4.16 1 98.81 355 TYR A N 1
ATOM 2682 C CA . TYR A 1 355 ? 10.68 -21.016 3.266 1 98.81 355 TYR A CA 1
ATOM 2683 C C . TYR A 1 355 ? 11.305 -20.594 1.94 1 98.81 355 TYR A C 1
ATOM 2685 O O . TYR A 1 355 ? 12.219 -21.266 1.441 1 98.81 355 TYR A O 1
ATOM 2693 N N . CYS A 1 356 ? 10.812 -19.547 1.359 1 98.88 356 CYS A N 1
ATOM 2694 C CA . CYS A 1 356 ? 11.414 -19.062 0.12 1 98.88 356 CYS A CA 1
ATOM 2695 C C . CYS A 1 356 ? 12.875 -18.688 0.333 1 98.88 356 CYS A C 1
ATOM 2697 O O . CYS A 1 356 ? 13.711 -18.906 -0.545 1 98.88 356 CYS A O 1
ATOM 2699 N N . GLY A 1 357 ? 13.156 -18.109 1.488 1 98.62 357 GLY A N 1
ATOM 2700 C CA . GLY A 1 357 ? 14.547 -17.812 1.821 1 98.62 357 GLY A CA 1
ATOM 2701 C C . GLY A 1 357 ? 15.422 -19.062 1.84 1 98.62 357 GLY A C 1
ATOM 2702 O O . GLY A 1 357 ? 16.531 -19.047 1.312 1 98.62 357 GLY A O 1
ATOM 2703 N N . MET A 1 358 ? 14.961 -20.125 2.418 1 98.62 358 MET A N 1
ATOM 2704 C CA . MET A 1 358 ? 15.68 -21.391 2.467 1 98.62 358 MET A CA 1
ATOM 2705 C C . MET A 1 358 ? 15.977 -21.906 1.062 1 98.62 358 MET A C 1
ATOM 2707 O O . MET A 1 358 ? 17.078 -22.359 0.782 1 98.62 358 MET A O 1
ATOM 2711 N N . VAL A 1 359 ? 14.953 -21.828 0.191 1 98.88 359 VAL A N 1
ATOM 2712 C CA . VAL A 1 359 ? 15.102 -22.297 -1.18 1 98.88 359 VAL A CA 1
ATOM 2713 C C . VAL A 1 359 ? 16.141 -21.453 -1.915 1 98.88 359 VAL A C 1
ATOM 2715 O O . VAL A 1 359 ? 17.078 -21.984 -2.516 1 98.88 359 VAL A O 1
ATOM 2718 N N . ARG A 1 360 ? 15.914 -20.156 -1.871 1 98.62 360 ARG A N 1
ATOM 2719 C CA . ARG A 1 360 ? 16.828 -19.219 -2.537 1 98.62 360 ARG A CA 1
ATOM 2720 C C . ARG A 1 360 ? 18.266 -19.438 -2.061 1 98.62 360 ARG A C 1
ATOM 2722 O O . ARG A 1 360 ? 19.188 -19.5 -2.871 1 98.62 360 ARG A O 1
ATOM 2729 N N . ASP A 1 361 ? 18.5 -19.547 -0.764 1 98.25 361 ASP A N 1
ATOM 2730 C CA . ASP A 1 361 ? 19.844 -19.672 -0.189 1 98.25 361 ASP A CA 1
ATOM 2731 C C . ASP A 1 361 ? 20.516 -20.969 -0.633 1 98.25 361 ASP A C 1
ATOM 2733 O O . ASP A 1 361 ? 21.719 -20.969 -0.945 1 98.25 361 ASP A O 1
ATOM 2737 N N . LYS A 1 362 ? 19.797 -22.031 -0.635 1 98.62 362 LYS A N 1
ATOM 2738 C CA . LYS A 1 362 ? 20.375 -23.297 -1.071 1 98.62 362 LYS A CA 1
ATOM 2739 C C . LYS A 1 362 ? 20.781 -23.25 -2.541 1 98.62 362 LYS A C 1
ATOM 2741 O O . LYS A 1 362 ? 21.844 -23.734 -2.916 1 98.62 362 LYS A O 1
ATOM 2746 N N . LEU A 1 363 ? 19.906 -22.719 -3.371 1 98.81 363 LEU A N 1
ATOM 2747 C CA . LEU A 1 363 ? 20.203 -22.609 -4.793 1 98.81 363 LEU A CA 1
ATOM 2748 C C . LEU A 1 363 ? 21.406 -21.703 -5.027 1 98.81 363 LEU A C 1
ATOM 2750 O O . LEU A 1 363 ? 22.219 -21.953 -5.926 1 98.81 363 LEU A O 1
ATOM 2754 N N . ALA A 1 364 ? 21.516 -20.688 -4.238 1 98.38 364 ALA A N 1
ATOM 2755 C CA . ALA A 1 364 ? 22.703 -19.828 -4.309 1 98.38 364 ALA A CA 1
ATOM 2756 C C . ALA A 1 364 ? 23.953 -20.578 -3.887 1 98.38 364 ALA A C 1
ATOM 2758 O O . ALA A 1 364 ? 25.016 -20.453 -4.516 1 98.38 364 ALA A O 1
ATOM 2759 N N . GLU A 1 365 ? 23.844 -21.297 -2.836 1 98.19 365 GLU A N 1
ATOM 2760 C CA . GLU A 1 365 ? 24.969 -22.062 -2.291 1 98.19 365 GLU A CA 1
ATOM 2761 C C . GLU A 1 365 ? 25.547 -23 -3.344 1 98.19 365 GLU A C 1
ATOM 2763 O O . GLU A 1 365 ? 26.781 -23.156 -3.436 1 98.19 365 GLU A O 1
ATOM 2768 N N . VAL A 1 366 ? 24.734 -23.531 -4.195 1 98.12 366 VAL A N 1
ATOM 2769 C CA . VAL A 1 366 ? 25.219 -24.531 -5.156 1 98.12 366 VAL A CA 1
ATOM 2770 C C . VAL A 1 366 ? 25.438 -23.859 -6.516 1 98.12 366 VAL A C 1
ATOM 2772 O O . VAL A 1 366 ? 25.625 -24.547 -7.523 1 98.12 366 VAL A O 1
ATOM 2775 N N . ALA A 1 367 ? 25.297 -22.609 -6.621 1 97.75 367 ALA A N 1
ATOM 2776 C CA . ALA A 1 367 ? 25.453 -21.844 -7.859 1 97.75 367 ALA A CA 1
ATOM 2777 C C . ALA A 1 367 ? 24.531 -22.375 -8.953 1 97.75 367 ALA A C 1
ATOM 2779 O O . ALA A 1 367 ? 24.984 -22.688 -10.062 1 97.75 367 ALA A O 1
ATOM 2780 N N . HIS A 1 368 ? 23.25 -22.531 -8.594 1 97.75 368 HIS A N 1
ATOM 2781 C CA . HIS A 1 368 ? 22.234 -22.969 -9.539 1 97.75 368 HIS A CA 1
ATOM 2782 C C . HIS A 1 368 ? 22.359 -22.234 -10.867 1 97.75 368 HIS A C 1
ATOM 2784 O O . HIS A 1 368 ? 22.391 -21 -10.898 1 97.75 368 HIS A O 1
ATOM 2790 N N . PRO A 1 369 ? 22.469 -22.969 -11.938 1 96.44 369 PRO A N 1
ATOM 2791 C CA . PRO A 1 369 ? 22.828 -22.359 -13.219 1 96.44 369 PRO A CA 1
ATOM 2792 C C . PRO A 1 369 ? 21.672 -21.578 -13.844 1 96.44 369 PRO A C 1
ATOM 2794 O O . PRO A 1 369 ? 21.891 -20.781 -14.758 1 96.44 369 PRO A O 1
ATOM 2797 N N . TRP A 1 370 ? 20.5 -21.828 -13.461 1 97.12 370 TRP A N 1
ATOM 2798 C CA . TRP A 1 370 ? 19.328 -21.156 -14.016 1 97.12 370 TRP A CA 1
ATOM 2799 C C . TRP A 1 370 ? 18.922 -19.969 -13.141 1 97.12 370 TRP A C 1
ATOM 2801 O O . TRP A 1 370 ? 19.234 -19.938 -11.953 1 97.12 370 TRP A O 1
ATOM 2811 N N . PRO A 1 371 ? 18.125 -19.062 -13.719 1 96.94 371 PRO A N 1
ATOM 2812 C CA . PRO A 1 371 ? 17.656 -17.906 -12.953 1 96.94 371 PRO A CA 1
ATOM 2813 C C . PRO A 1 371 ? 16.766 -18.297 -11.781 1 96.94 371 PRO A C 1
ATOM 2815 O O . PRO A 1 371 ? 15.938 -19.203 -11.914 1 96.94 371 PRO A O 1
ATOM 2818 N N . VAL A 1 372 ? 17.016 -17.641 -10.656 1 98.38 372 VAL A N 1
ATOM 2819 C CA . VAL A 1 372 ? 16.156 -17.734 -9.477 1 98.38 372 VAL A CA 1
ATOM 2820 C C . VAL A 1 372 ? 15.617 -16.359 -9.117 1 98.38 372 VAL A C 1
ATOM 2822 O O . VAL A 1 372 ? 16.391 -15.43 -8.859 1 98.38 372 VAL A O 1
ATOM 2825 N N . LEU A 1 373 ? 14.336 -16.219 -9.219 1 97.31 373 LEU A N 1
ATOM 2826 C CA . LEU A 1 373 ? 13.695 -14.961 -8.867 1 97.31 373 LEU A CA 1
ATOM 2827 C C . LEU A 1 373 ? 12.836 -15.117 -7.613 1 97.31 373 LEU A C 1
ATOM 2829 O O . LEU A 1 373 ? 12.094 -16.094 -7.484 1 97.31 373 LEU A O 1
ATOM 2833 N N . TRP A 1 374 ? 12.977 -14.234 -6.645 1 97.94 374 TRP A N 1
ATOM 2834 C CA . TRP A 1 374 ? 12.188 -14.234 -5.414 1 97.94 374 TRP A CA 1
ATOM 2835 C C . TRP A 1 374 ? 11.547 -12.875 -5.176 1 97.94 374 TRP A C 1
ATOM 2837 O O . TRP A 1 374 ? 12.234 -11.852 -5.141 1 97.94 374 TRP A O 1
ATOM 2847 N N . ARG A 1 375 ? 10.242 -12.883 -5.066 1 96.94 375 ARG A N 1
ATOM 2848 C CA . ARG A 1 375 ? 9.492 -11.711 -4.609 1 96.94 375 ARG A CA 1
ATOM 2849 C C . ARG A 1 375 ? 8.836 -11.977 -3.258 1 96.94 375 ARG A C 1
ATOM 2851 O O . ARG A 1 375 ? 8.133 -12.977 -3.086 1 96.94 375 ARG A O 1
ATOM 2858 N N . ASN A 1 376 ? 9.117 -11.102 -2.295 1 97.12 376 ASN A N 1
ATOM 2859 C CA . ASN A 1 376 ? 8.57 -11.18 -0.944 1 97.12 376 ASN A CA 1
ATOM 2860 C C . ASN A 1 376 ? 7.691 -9.969 -0.625 1 97.12 376 ASN A C 1
ATOM 2862 O O . ASN A 1 376 ? 8.195 -8.859 -0.451 1 97.12 376 ASN A O 1
ATOM 2866 N N . TYR A 1 377 ? 6.418 -10.133 -0.48 1 96.31 377 TYR A N 1
ATOM 2867 C CA . TYR A 1 377 ? 5.473 -9.023 -0.438 1 96.31 377 TYR A CA 1
ATOM 2868 C C . TYR A 1 377 ? 5.164 -8.617 1.001 1 96.31 377 TYR A C 1
ATOM 2870 O O . TYR A 1 377 ? 4.543 -9.383 1.744 1 96.31 377 TYR A O 1
ATOM 2878 N N . ALA A 1 378 ? 5.5 -7.426 1.287 1 93.12 378 ALA A N 1
ATOM 2879 C CA . ALA A 1 378 ? 5.324 -6.891 2.635 1 93.12 378 ALA A CA 1
ATOM 2880 C C . ALA A 1 378 ? 3.846 -6.758 2.982 1 93.12 378 ALA A C 1
ATOM 2882 O O . ALA A 1 378 ? 3.062 -6.223 2.193 1 93.12 378 ALA A O 1
ATOM 2883 N N . ASN A 1 379 ? 3.416 -7.297 4.152 1 94.06 379 ASN A N 1
ATOM 2884 C CA . ASN A 1 379 ? 2.098 -7.145 4.758 1 94.06 379 ASN A CA 1
ATOM 2885 C C . ASN A 1 379 ? 1.035 -7.926 3.99 1 94.06 379 ASN A C 1
ATOM 2887 O O . ASN A 1 379 ? -0.152 -7.848 4.312 1 94.06 379 ASN A O 1
ATOM 2891 N N . ALA A 1 380 ? 1.43 -8.648 2.977 1 97.25 380 ALA A N 1
ATOM 2892 C CA . ALA A 1 380 ? 0.512 -9.578 2.32 1 97.25 380 ALA A CA 1
ATOM 2893 C C . ALA A 1 380 ? 0.44 -10.906 3.074 1 97.25 380 ALA A C 1
ATOM 2895 O O . ALA A 1 380 ? 1.26 -11.164 3.957 1 97.25 380 ALA A O 1
ATOM 2896 N N . GLY A 1 381 ? -0.589 -11.656 2.754 1 97.75 381 GLY A N 1
ATOM 2897 C CA . GLY A 1 381 ? -0.798 -12.938 3.416 1 97.75 381 GLY A CA 1
ATOM 2898 C C . GLY A 1 381 ? -0.672 -14.125 2.477 1 97.75 381 GLY A C 1
ATOM 2899 O O . GLY A 1 381 ? 0.101 -14.078 1.517 1 97.75 381 GLY A O 1
ATOM 2900 N N . HIS A 1 382 ? -1.358 -15.172 2.873 1 96.75 382 HIS A N 1
ATOM 2901 C CA . HIS A 1 382 ? -1.226 -16.469 2.209 1 96.75 382 HIS A CA 1
ATOM 2902 C C . HIS A 1 382 ? -1.916 -16.453 0.849 1 96.75 382 HIS A C 1
ATOM 2904 O O . HIS A 1 382 ? -1.64 -17.312 0.004 1 96.75 382 HIS A O 1
ATOM 2910 N N . SER A 1 383 ? -2.803 -15.539 0.705 1 93 383 SER A N 1
ATOM 2911 C CA . SER A 1 383 ? -3.609 -15.531 -0.511 1 93 383 SER A CA 1
ATOM 2912 C C . SER A 1 383 ? -2.963 -14.664 -1.593 1 93 383 SER A C 1
ATOM 2914 O O . SER A 1 383 ? -3.109 -13.445 -1.589 1 93 383 SER A O 1
ATOM 2916 N N . ILE A 1 384 ? -2.18 -15.234 -2.496 1 94.19 384 ILE A N 1
ATOM 2917 C CA . ILE A 1 384 ? -1.66 -14.578 -3.693 1 94.19 384 ILE A CA 1
ATOM 2918 C C . ILE A 1 384 ? -2.279 -15.219 -4.938 1 94.19 384 ILE A C 1
ATOM 2920 O O . ILE A 1 384 ? -1.911 -16.328 -5.32 1 94.19 384 ILE A O 1
ATOM 2924 N N . LEU A 1 385 ? -3.236 -14.539 -5.523 1 90.94 385 LEU A N 1
ATOM 2925 C CA . LEU A 1 385 ? -4.082 -15.117 -6.559 1 90.94 385 LEU A CA 1
ATOM 2926 C C . LEU A 1 385 ? -3.941 -14.359 -7.871 1 90.94 385 LEU A C 1
ATOM 2928 O O . LEU A 1 385 ? -2.887 -14.398 -8.508 1 90.94 385 LEU A O 1
ATOM 2932 N N . PHE A 1 386 ? -5.117 -13.617 -8.258 1 89.38 386 PHE A N 1
ATOM 2933 C CA . PHE A 1 386 ? -5.219 -12.898 -9.523 1 89.38 386 PHE A CA 1
ATOM 2934 C C . PHE A 1 386 ? -5.352 -11.398 -9.289 1 89.38 386 PHE A C 1
ATOM 2936 O O . PHE A 1 386 ? -5.859 -10.969 -8.25 1 89.38 386 PHE A O 1
ATOM 2943 N N . PRO A 1 387 ? -4.852 -10.68 -10.32 1 95.31 387 PRO A N 1
ATOM 2944 C CA . PRO A 1 387 ? -5.094 -9.242 -10.203 1 95.31 387 PRO A CA 1
ATOM 2945 C C . PRO A 1 387 ? -6.578 -8.891 -10.203 1 95.31 387 PRO A C 1
ATOM 2947 O O . PRO A 1 387 ? -7.371 -9.539 -10.883 1 95.31 387 PRO A O 1
ATOM 2950 N N . PHE A 1 388 ? -6.938 -7.887 -9.484 1 97.75 388 PHE A N 1
ATOM 2951 C CA . PHE A 1 388 ? -8.188 -7.148 -9.594 1 97.75 388 PHE A CA 1
ATOM 2952 C C . PHE A 1 388 ? -9.367 -8.008 -9.164 1 97.75 388 PHE A C 1
ATOM 2954 O O . PHE A 1 388 ? -10.438 -7.965 -9.773 1 97.75 388 PHE A O 1
ATOM 2961 N N . VAL A 1 389 ? -9.203 -8.906 -8.188 1 97.31 389 VAL A N 1
ATOM 2962 C CA . VAL A 1 389 ? -10.258 -9.641 -7.492 1 97.31 389 VAL A CA 1
ATOM 2963 C C . VAL A 1 389 ? -10.273 -9.242 -6.02 1 97.31 389 VAL A C 1
ATOM 2965 O O . VAL A 1 389 ? -9.289 -8.711 -5.5 1 97.31 389 VAL A O 1
ATOM 2968 N N . PRO A 1 390 ? -11.422 -9.508 -5.32 1 97.56 390 PRO A N 1
ATOM 2969 C CA . PRO A 1 390 ? -11.492 -9.094 -3.92 1 97.56 390 PRO A CA 1
ATOM 2970 C C . PRO A 1 390 ? -10.422 -9.75 -3.053 1 97.56 390 PRO A C 1
ATOM 2972 O O . PRO A 1 390 ? -10.133 -10.938 -3.207 1 97.56 390 PRO A O 1
ATOM 2975 N N . THR A 1 391 ? -9.828 -8.961 -2.184 1 97.19 391 THR A N 1
ATOM 2976 C CA . THR A 1 391 ? -8.781 -9.438 -1.285 1 97.19 391 THR A CA 1
ATOM 2977 C C . THR A 1 391 ? -9.164 -9.18 0.171 1 97.19 391 THR A C 1
ATOM 2979 O O . THR A 1 391 ? -8.297 -9.164 1.05 1 97.19 391 THR A O 1
ATOM 2982 N N . THR A 1 392 ? -10.422 -9.008 0.484 1 96 392 THR A N 1
ATOM 2983 C CA . THR A 1 392 ? -10.883 -8.484 1.766 1 96 392 THR A CA 1
ATOM 2984 C C . THR A 1 392 ? -11.195 -9.625 2.73 1 96 392 THR A C 1
ATOM 2986 O O . THR A 1 392 ? -11.391 -9.398 3.926 1 96 392 THR A O 1
ATOM 2989 N N . GLN A 1 393 ? -11.297 -10.859 2.27 1 93.25 393 GLN A N 1
ATOM 2990 C CA . GLN A 1 393 ? -11.609 -11.992 3.135 1 93.25 393 GLN A CA 1
ATOM 2991 C C . GLN A 1 393 ? -10.344 -12.664 3.641 1 93.25 393 GLN A C 1
ATOM 2993 O O . GLN A 1 393 ? -9.969 -13.734 3.154 1 93.25 393 GLN A O 1
ATOM 2998 N N . THR A 1 394 ? -9.758 -12.086 4.66 1 92.12 394 THR A N 1
ATOM 2999 C CA . THR A 1 394 ? -8.477 -12.57 5.152 1 92.12 394 THR A CA 1
ATOM 3000 C C . THR A 1 394 ? -8.672 -13.508 6.34 1 92.12 394 THR A C 1
ATOM 3002 O O . THR A 1 394 ? -7.746 -14.211 6.742 1 92.12 394 THR A O 1
ATOM 3005 N N . THR A 1 395 ? -9.828 -13.508 6.938 1 90.12 395 THR A N 1
ATOM 3006 C CA . THR A 1 395 ? -10.203 -14.375 8.047 1 90.12 395 THR A CA 1
ATOM 3007 C C . THR A 1 395 ? -11.406 -15.242 7.676 1 90.12 395 THR A C 1
ATOM 3009 O O . THR A 1 395 ? -12.258 -14.828 6.891 1 90.12 395 THR A O 1
ATOM 3012 N N . TYR A 1 396 ? -11.359 -16.438 8.156 1 84.62 396 TYR A N 1
ATOM 3013 C CA . TYR A 1 396 ? -12.484 -17.312 7.828 1 84.62 396 TYR A CA 1
ATOM 3014 C C . TYR A 1 396 ? -12.797 -18.25 8.984 1 84.62 396 TYR A C 1
ATOM 3016 O O . TYR A 1 396 ? -11.898 -18.641 9.742 1 84.62 396 TYR A O 1
ATOM 3024 N N . ALA A 1 397 ? -14.008 -18.578 9.047 1 85.19 397 ALA A N 1
ATOM 3025 C CA . ALA A 1 397 ? -14.492 -19.516 10.062 1 85.19 397 ALA A CA 1
ATOM 3026 C C . ALA A 1 397 ? -14.625 -20.922 9.5 1 85.19 397 ALA A C 1
ATOM 3028 O O . ALA A 1 397 ? -15.109 -21.109 8.375 1 85.19 397 ALA A O 1
ATOM 3029 N N . HIS A 1 398 ? -14.109 -21.844 10.25 1 77.69 398 HIS A N 1
ATOM 3030 C CA . HIS A 1 398 ? -14.367 -23.234 9.883 1 77.69 398 HIS A CA 1
ATOM 3031 C C . HIS A 1 398 ? -15.859 -23.547 9.906 1 77.69 398 HIS A C 1
ATOM 3033 O O . HIS A 1 398 ? -16.562 -23.188 10.859 1 77.69 398 HIS A O 1
ATOM 3039 N N . PRO A 1 399 ? -16.297 -24.156 8.898 1 69.44 399 PRO A N 1
ATOM 3040 C CA . PRO A 1 399 ? -17.75 -24.328 8.773 1 69.44 399 PRO A CA 1
ATOM 3041 C C . PRO A 1 399 ? -18.344 -25.156 9.898 1 69.44 399 PRO A C 1
ATOM 3043 O O . PRO A 1 399 ? -19.5 -24.953 10.281 1 69.44 399 PRO A O 1
ATOM 3046 N N . VAL A 1 400 ? -17.594 -26.078 10.438 1 69.81 400 VAL A N 1
ATOM 3047 C CA . VAL A 1 400 ? -18.125 -27 11.438 1 69.81 400 VAL A CA 1
ATOM 3048 C C . VAL A 1 400 ? -17.781 -26.5 12.836 1 69.81 400 VAL A C 1
ATOM 3050 O O . VAL A 1 400 ? -18.672 -26.234 13.648 1 69.81 400 VAL A O 1
ATOM 3053 N N . SER A 1 401 ? -16.547 -26.219 13.109 1 73.62 401 SER A N 1
ATOM 3054 C CA . SER A 1 401 ? -16.078 -25.875 14.453 1 73.62 401 SER A CA 1
ATOM 3055 C C . SER A 1 401 ? -16.266 -24.391 14.75 1 73.62 401 SER A C 1
ATOM 3057 O O . SER A 1 401 ? -16.25 -23.984 15.914 1 73.62 401 SER A O 1
ATOM 3059 N N . GLY A 1 402 ? -16.344 -23.672 13.711 1 80.31 402 GLY A N 1
ATOM 3060 C CA . GLY A 1 402 ? -16.484 -22.234 13.875 1 80.31 402 GLY A CA 1
ATOM 3061 C C . GLY A 1 402 ? -15.172 -21.547 14.219 1 80.31 402 GLY A C 1
ATOM 3062 O O . GLY A 1 402 ? -15.141 -20.328 14.398 1 80.31 402 GLY A O 1
ATOM 3063 N N . ARG A 1 403 ? -14.18 -22.328 14.352 1 87.75 403 ARG A N 1
ATOM 3064 C CA . ARG A 1 403 ? -12.875 -21.75 14.664 1 87.75 403 ARG A CA 1
ATOM 3065 C C . ARG A 1 403 ? -12.453 -20.75 13.602 1 87.75 403 ARG A C 1
ATOM 3067 O O . ARG A 1 403 ? -12.523 -21.031 12.406 1 87.75 403 ARG A O 1
ATOM 3074 N N . ILE A 1 404 ? -12.055 -19.547 14.109 1 92.19 404 ILE A N 1
ATOM 3075 C CA . ILE A 1 404 ? -11.688 -18.453 13.219 1 92.19 404 ILE A CA 1
ATOM 3076 C C . ILE A 1 404 ? -10.188 -18.484 12.953 1 92.19 404 ILE A C 1
ATOM 3078 O O . ILE A 1 404 ? -9.383 -18.406 13.883 1 92.19 404 ILE A O 1
ATOM 3082 N N . SER A 1 405 ? -9.789 -18.672 11.727 1 93.06 405 SER A N 1
ATOM 3083 C CA . SER A 1 405 ? -8.398 -18.688 11.305 1 93.06 405 SER A CA 1
ATOM 3084 C C . SER A 1 405 ? -8.109 -17.578 10.305 1 93.06 405 SER A C 1
ATOM 3086 O O . SER A 1 405 ? -9.039 -16.953 9.773 1 93.06 405 SER A O 1
ATOM 3088 N N . THR A 1 406 ? -6.863 -17.297 10.133 1 95.56 406 THR A N 1
ATOM 3089 C CA . THR A 1 406 ? -6.5 -16.266 9.18 1 95.56 406 THR A CA 1
ATOM 3090 C C . THR A 1 406 ? -5.285 -16.688 8.359 1 95.56 406 THR A C 1
ATOM 3092 O O . THR A 1 406 ? -4.371 -17.328 8.875 1 95.56 406 THR A O 1
ATOM 3095 N N . GLY A 1 407 ? -5.328 -16.422 7.047 1 95.5 407 GLY A N 1
ATOM 3096 C CA . GLY A 1 407 ? -4.16 -16.531 6.184 1 95.5 407 GLY A CA 1
ATOM 3097 C C . GLY A 1 407 ? -3.266 -15.297 6.238 1 95.5 407 GLY A C 1
ATOM 3098 O O . GLY A 1 407 ? -2.223 -15.258 5.582 1 95.5 407 GLY A O 1
ATOM 3099 N N . GLY A 1 408 ? -3.686 -14.375 7.023 1 96.44 408 GLY A N 1
ATOM 3100 C CA . GLY A 1 408 ? -2.922 -13.148 7.18 1 96.44 408 GLY A CA 1
ATOM 3101 C C . GLY A 1 408 ? -3.107 -12.18 6.031 1 96.44 408 GLY A C 1
ATOM 3102 O O . GLY A 1 408 ? -3.916 -12.422 5.133 1 96.44 408 GLY A O 1
ATOM 3103 N N . GLY A 1 409 ? -2.393 -10.977 6.176 1 96.25 409 GLY A N 1
ATOM 3104 C CA . GLY A 1 409 ? -2.346 -9.977 5.117 1 96.25 409 GLY A CA 1
ATOM 3105 C C . GLY A 1 409 ? -3.369 -8.875 5.297 1 96.25 409 GLY A C 1
ATOM 3106 O O . GLY A 1 409 ? -4.402 -9.078 5.938 1 96.25 409 GLY A O 1
ATOM 3107 N N . GLU A 1 410 ? -3.066 -7.734 4.676 1 95 410 GLU A N 1
ATOM 3108 C CA . GLU A 1 410 ? -3.984 -6.609 4.496 1 95 410 GLU A CA 1
ATOM 3109 C C . GLU A 1 410 ? -4.574 -6.598 3.09 1 95 410 GLU A C 1
ATOM 3111 O O . GLU A 1 410 ? -3.9 -6.961 2.125 1 95 410 GLU A O 1
ATOM 3116 N N . ALA A 1 411 ? -5.824 -6.16 2.99 1 95.94 411 ALA A N 1
ATOM 3117 C CA . ALA A 1 411 ? -6.527 -6.211 1.71 1 95.94 411 ALA A CA 1
ATOM 3118 C C . ALA A 1 411 ? -5.73 -5.508 0.617 1 95.94 411 ALA A C 1
ATOM 3120 O O . ALA A 1 411 ? -5.523 -6.062 -0.466 1 95.94 411 ALA A O 1
ATOM 3121 N N . ALA A 1 412 ? -5.246 -4.336 0.885 1 94.44 412 ALA A N 1
ATOM 3122 C CA . ALA A 1 412 ? -4.508 -3.57 -0.116 1 94.44 412 ALA A CA 1
ATOM 3123 C C . ALA A 1 412 ? -3.184 -4.242 -0.456 1 94.44 412 ALA A C 1
ATOM 3125 O O . ALA A 1 412 ? -2.771 -4.266 -1.618 1 94.44 412 ALA A O 1
ATOM 3126 N N . ALA A 1 413 ? -2.5 -4.734 0.543 1 94.69 413 ALA A N 1
ATOM 3127 C CA . ALA A 1 413 ? -1.235 -5.434 0.321 1 94.69 413 ALA A CA 1
ATOM 3128 C C . ALA A 1 413 ? -1.445 -6.703 -0.499 1 94.69 413 ALA A C 1
ATOM 3130 O O . ALA A 1 413 ? -0.642 -7.02 -1.379 1 94.69 413 ALA A O 1
ATOM 3131 N N . ASN A 1 414 ? -2.512 -7.41 -0.157 1 97.25 414 ASN A N 1
ATOM 3132 C CA . ASN A 1 414 ? -2.846 -8.594 -0.939 1 97.25 414 ASN A CA 1
ATOM 3133 C C . ASN A 1 414 ? -3.119 -8.25 -2.398 1 97.25 414 ASN A C 1
ATOM 3135 O O . ASN A 1 414 ? -2.701 -8.969 -3.305 1 97.25 414 ASN A O 1
ATOM 3139 N N . ALA A 1 415 ? -3.826 -7.18 -2.607 1 97.19 415 ALA A N 1
ATOM 3140 C CA . ALA A 1 415 ? -4.133 -6.758 -3.973 1 97.19 415 ALA A CA 1
ATOM 3141 C C . ALA A 1 415 ? -2.859 -6.441 -4.75 1 97.19 415 ALA A C 1
ATOM 3143 O O . ALA A 1 415 ? -2.736 -6.797 -5.922 1 97.19 415 ALA A O 1
ATOM 3144 N N . ARG A 1 416 ? -1.932 -5.809 -4.121 1 94.62 416 ARG A N 1
ATOM 3145 C CA . ARG A 1 416 ? -0.654 -5.492 -4.75 1 94.62 416 ARG A CA 1
ATOM 3146 C C . ARG A 1 416 ? 0.138 -6.758 -5.051 1 94.62 416 ARG A C 1
ATOM 3148 O O . ARG A 1 416 ? 0.775 -6.867 -6.102 1 94.62 416 ARG A O 1
ATOM 3155 N N . ALA A 1 417 ? 0.132 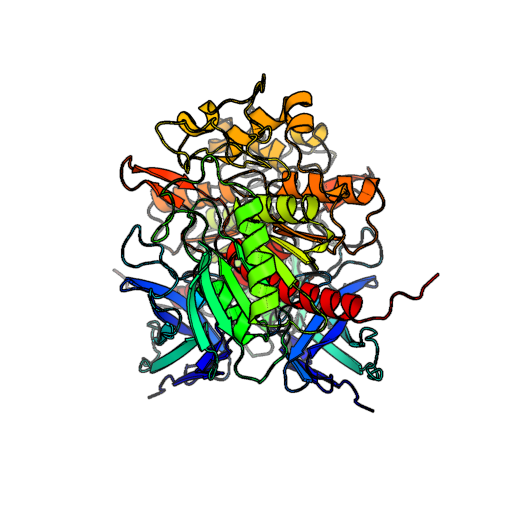-7.664 -4.125 1 97.12 417 ALA A N 1
ATOM 3156 C CA . ALA A 1 417 ? 0.82 -8.938 -4.324 1 97.12 417 ALA A CA 1
ATOM 3157 C C . ALA A 1 417 ? 0.22 -9.703 -5.5 1 97.12 417 ALA A C 1
ATOM 3159 O O . ALA A 1 417 ? 0.951 -10.273 -6.312 1 97.12 417 ALA A O 1
ATOM 3160 N N . ASP A 1 418 ? -1.141 -9.703 -5.523 1 97.75 418 ASP A N 1
ATOM 3161 C CA . ASP A 1 418 ? -1.831 -10.344 -6.637 1 97.75 418 ASP A CA 1
ATOM 3162 C C . ASP A 1 418 ? -1.366 -9.773 -7.977 1 97.75 418 ASP A C 1
ATOM 3164 O O . ASP A 1 418 ? -1.05 -10.523 -8.898 1 97.75 418 ASP A O 1
ATOM 3168 N N . LEU A 1 419 ? -1.34 -8.523 -8.023 1 96.75 419 LEU A N 1
ATOM 3169 C CA . LEU A 1 419 ? -0.992 -7.828 -9.258 1 96.75 419 LEU A CA 1
ATOM 3170 C C . LEU A 1 419 ? 0.456 -8.102 -9.648 1 96.75 419 LEU A C 1
ATOM 3172 O O . LEU A 1 419 ? 0.729 -8.547 -10.766 1 96.75 419 LEU A O 1
ATOM 3176 N N . ASP A 1 420 ? 1.379 -7.879 -8.781 1 95.56 420 ASP A N 1
ATOM 3177 C CA . ASP A 1 420 ? 2.797 -8.023 -9.094 1 95.56 420 ASP A CA 1
ATOM 3178 C C . ASP A 1 420 ? 3.156 -9.477 -9.383 1 95.56 420 ASP A C 1
ATOM 3180 O O . ASP A 1 420 ? 3.955 -9.766 -10.273 1 95.56 420 ASP A O 1
ATOM 3184 N N . SER A 1 421 ? 2.646 -10.391 -8.578 1 97.25 421 SER A N 1
ATOM 3185 C CA . SER A 1 421 ? 2.975 -11.797 -8.75 1 97.25 421 SER A CA 1
ATOM 3186 C C . SER A 1 421 ? 2.584 -12.289 -10.141 1 97.25 421 SER A C 1
ATOM 3188 O O . SER A 1 421 ? 3.326 -13.055 -10.766 1 97.25 421 SER A O 1
ATOM 3190 N N . TRP A 1 422 ? 1.447 -11.891 -10.594 1 96.81 422 TRP A N 1
ATOM 3191 C CA . TRP A 1 422 ? 0.999 -12.312 -11.914 1 96.81 422 TRP A CA 1
ATOM 3192 C C . TRP A 1 422 ? 1.887 -11.719 -13.008 1 96.81 422 TRP A C 1
ATOM 3194 O O . TRP A 1 422 ? 2.232 -12.398 -13.969 1 96.81 422 TRP A O 1
ATOM 3204 N N . GLN A 1 423 ? 2.287 -10.477 -12.828 1 92.75 423 GLN A N 1
ATOM 3205 C CA . GLN A 1 423 ? 3.209 -9.859 -13.781 1 92.75 423 GLN A CA 1
ATOM 3206 C C . GLN A 1 423 ? 4.551 -10.586 -13.797 1 92.75 423 GLN A C 1
ATOM 3208 O O . GLN A 1 423 ? 5.102 -10.859 -14.867 1 92.75 423 GLN A O 1
ATOM 3213 N N . GLN A 1 424 ? 5.016 -10.898 -12.641 1 94.31 424 GLN A N 1
ATOM 3214 C CA . GLN A 1 424 ? 6.281 -11.609 -12.523 1 94.31 424 GLN A CA 1
ATOM 3215 C C . GLN A 1 424 ? 6.195 -13 -13.148 1 94.31 424 GLN A C 1
ATOM 3217 O O . GLN A 1 424 ? 7.125 -13.438 -13.836 1 94.31 424 GLN A O 1
ATOM 3222 N N . ALA A 1 425 ? 5.121 -13.625 -12.922 1 96.94 425 ALA A N 1
ATOM 3223 C CA . ALA A 1 425 ? 4.926 -14.961 -13.492 1 96.94 425 ALA A CA 1
ATOM 3224 C C . ALA A 1 425 ? 4.969 -14.906 -15.016 1 96.94 425 ALA A C 1
ATOM 3226 O O . ALA A 1 425 ? 5.633 -15.734 -15.648 1 96.94 425 ALA A O 1
ATOM 3227 N N . GLN A 1 426 ? 4.25 -13.961 -15.586 1 94.25 426 GLN A N 1
ATOM 3228 C CA . GLN A 1 426 ? 4.215 -13.828 -17.047 1 94.25 426 GLN A CA 1
ATOM 3229 C C . GLN A 1 426 ? 5.605 -13.531 -17.594 1 94.25 426 GLN A C 1
ATOM 3231 O O . GLN A 1 426 ? 6.031 -14.148 -18.578 1 94.25 426 GLN A O 1
ATOM 3236 N N . HIS A 1 427 ? 6.305 -12.641 -16.969 1 90.12 427 HIS A N 1
ATOM 3237 C CA . HIS A 1 427 ? 7.641 -12.266 -17.438 1 90.12 427 HIS A CA 1
ATOM 3238 C C . HIS A 1 427 ? 8.625 -13.422 -17.25 1 90.12 427 HIS A C 1
ATOM 3240 O O . HIS A 1 427 ? 9.453 -13.672 -18.141 1 90.12 427 HIS A O 1
ATOM 3246 N N . PHE A 1 428 ? 8.586 -14.047 -16.156 1 95.31 428 PHE A N 1
ATOM 3247 C CA . PHE A 1 428 ? 9.445 -15.188 -15.844 1 95.31 428 PHE A CA 1
ATOM 3248 C C . PHE A 1 428 ? 9.281 -16.281 -16.891 1 95.31 428 PHE A C 1
ATOM 3250 O O . PHE A 1 428 ? 10.273 -16.828 -17.375 1 95.31 428 PHE A O 1
ATOM 3257 N N . LEU A 1 429 ? 7.996 -16.578 -17.234 1 97 429 LEU A N 1
ATOM 3258 C CA . LEU A 1 429 ? 7.715 -17.625 -18.188 1 97 429 LEU A CA 1
ATOM 3259 C C . LEU A 1 429 ? 8.234 -17.266 -19.578 1 97 429 LEU A C 1
ATOM 3261 O O . LEU A 1 429 ? 8.773 -18.109 -20.281 1 97 429 LEU A O 1
ATOM 3265 N N . ARG A 1 430 ? 8.023 -16.047 -19.953 1 91.81 430 ARG A N 1
ATOM 3266 C CA . ARG A 1 430 ? 8.539 -15.594 -21.234 1 91.81 430 ARG A CA 1
ATOM 3267 C C . ARG A 1 430 ? 10.062 -15.742 -21.297 1 91.81 430 ARG A C 1
ATOM 3269 O O . ARG A 1 430 ? 10.609 -16.203 -22.297 1 91.81 430 ARG A O 1
ATOM 3276 N N . ASP A 1 431 ? 10.719 -15.328 -20.234 1 91.31 431 ASP A N 1
ATOM 3277 C CA . ASP A 1 431 ? 12.18 -15.43 -20.156 1 91.31 431 ASP A CA 1
ATOM 3278 C C . ASP A 1 431 ? 12.633 -16.891 -20.172 1 91.31 431 ASP A C 1
ATOM 3280 O O . ASP A 1 431 ? 13.609 -17.234 -20.844 1 91.31 431 ASP A O 1
ATOM 3284 N N . ALA A 1 432 ? 11.945 -17.703 -19.438 1 96.12 432 ALA A N 1
ATOM 3285 C CA . ALA A 1 432 ? 12.281 -19.125 -19.375 1 96.12 432 ALA A CA 1
ATOM 3286 C C . ALA A 1 432 ? 12.125 -19.781 -20.734 1 96.12 432 ALA A C 1
ATOM 3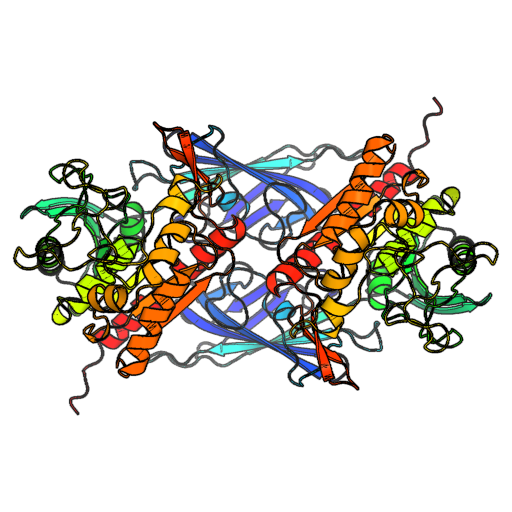288 O O . ALA A 1 432 ? 12.938 -20.625 -21.125 1 96.12 432 ALA A O 1
ATOM 3289 N N . LEU A 1 433 ? 11.086 -19.391 -21.422 1 95.06 433 LEU A N 1
ATOM 3290 C CA . LEU A 1 433 ? 10.836 -19.938 -22.75 1 95.06 433 LEU A CA 1
ATOM 3291 C C . LEU A 1 433 ? 11.938 -19.531 -23.734 1 95.06 433 LEU A C 1
ATOM 3293 O O . LEU A 1 433 ? 12.406 -20.359 -24.516 1 95.06 433 LEU A O 1
ATOM 3297 N N . THR A 1 434 ? 12.32 -18.281 -23.672 1 89.81 434 THR A N 1
ATOM 3298 C CA . THR A 1 434 ? 13.375 -17.766 -24.531 1 89.81 434 THR A CA 1
ATOM 3299 C C . THR A 1 434 ? 14.688 -18.5 -24.266 1 89.81 434 THR A C 1
ATOM 3301 O O . THR A 1 434 ? 15.398 -18.859 -25.219 1 89.81 434 THR A O 1
ATOM 3304 N N . ARG A 1 435 ? 14.969 -18.781 -23.094 1 89.5 435 ARG A N 1
ATOM 3305 C CA . ARG A 1 435 ? 16.203 -19.484 -22.719 1 89.5 435 ARG A CA 1
ATOM 3306 C C . ARG A 1 435 ? 16.141 -20.938 -23.156 1 89.5 435 ARG A C 1
ATOM 3308 O O . ARG A 1 435 ? 17.156 -21.531 -23.531 1 89.5 435 ARG A O 1
ATOM 3315 N N . HIS A 1 436 ? 14.992 -21.453 -23.016 1 90.94 436 HIS A N 1
ATOM 3316 C CA . HIS A 1 436 ? 14.789 -22.859 -23.344 1 90.94 436 HIS A CA 1
ATOM 3317 C C . HIS A 1 436 ? 14.93 -23.109 -24.828 1 90.94 436 HIS A C 1
ATOM 3319 O O . HIS A 1 436 ? 15.305 -24.219 -25.25 1 90.94 436 HIS A O 1
ATOM 3325 N N . SER A 1 437 ? 14.609 -22.141 -25.656 1 84.06 437 SER A N 1
ATOM 3326 C CA . SER A 1 437 ? 14.641 -22.266 -27.109 1 84.06 437 SER A CA 1
ATOM 3327 C C . SER A 1 437 ? 16.047 -22.016 -27.656 1 84.06 437 SER A C 1
ATOM 3329 O O . SER A 1 437 ? 16.344 -22.391 -28.781 1 84.06 437 SER A O 1
ATOM 3331 N N . SER A 1 438 ? 16.859 -21.25 -26.891 1 75.62 438 SER A N 1
ATOM 3332 C CA . SER A 1 438 ? 18.188 -20.922 -27.391 1 75.62 438 SER A CA 1
ATOM 3333 C C . SER A 1 438 ? 19.094 -22.156 -27.391 1 75.62 438 SER A C 1
ATOM 3335 O O . SER A 1 438 ? 19.109 -22.922 -26.422 1 75.62 438 SER A O 1
ATOM 3337 N N . PRO A 1 439 ? 19.703 -22.578 -28.578 1 60.06 439 PRO A N 1
ATOM 3338 C CA . PRO A 1 439 ? 20.609 -23.734 -28.688 1 60.06 439 PRO A CA 1
ATOM 3339 C C . PRO A 1 439 ? 21.734 -23.688 -27.672 1 60.06 439 PRO A C 1
ATOM 3341 O O . PRO A 1 439 ? 22.234 -22.609 -27.328 1 60.06 439 PRO A O 1
ATOM 3344 N N . LYS A 1 440 ? 21.75 -24.562 -26.641 1 55.09 440 LYS A N 1
ATOM 3345 C CA . LYS A 1 440 ? 22.875 -24.75 -25.734 1 55.09 440 LYS A CA 1
ATOM 3346 C C . LYS A 1 440 ? 24.188 -24.75 -26.484 1 55.09 440 LYS A C 1
ATOM 3348 O O . LYS A 1 440 ? 24.375 -25.516 -27.438 1 55.09 440 LYS A O 1
ATOM 3353 N N . GLU A 1 441 ? 24.734 -23.562 -26.656 1 37.28 441 GLU A N 1
ATOM 3354 C CA . GLU A 1 441 ? 26.094 -23.672 -27.172 1 37.28 441 GLU A CA 1
ATOM 3355 C C . GLU A 1 441 ? 26.844 -24.812 -26.484 1 37.28 441 GLU A C 1
ATOM 3357 O O . GLU A 1 441 ? 26.891 -24.875 -25.25 1 37.28 441 GLU A O 1
ATOM 3362 N N . THR A 1 442 ? 26.812 -25.953 -27.031 1 33.31 442 THR A N 1
ATOM 3363 C CA . THR A 1 442 ? 27.844 -26.953 -26.781 1 33.31 442 THR A CA 1
ATOM 3364 C C . THR A 1 442 ? 29.188 -26.281 -26.5 1 33.31 442 THR A C 1
ATOM 3366 O O . THR A 1 442 ? 29.766 -25.656 -27.391 1 33.31 442 THR A O 1
ATOM 3369 N N . SER A 1 443 ? 29.328 -25.672 -25.203 1 25.89 443 SER A N 1
ATOM 3370 C CA . SER A 1 443 ? 30.75 -25.734 -24.859 1 25.89 443 SER A CA 1
ATOM 3371 C C . SER A 1 443 ? 31.172 -27.172 -24.562 1 25.89 443 SER A C 1
ATOM 3373 O O . SER A 1 443 ? 30.406 -27.953 -23.984 1 25.89 443 SER A O 1
ATOM 3375 N N . MET B 1 1 ? 13.297 3.684 -37.219 1 47.19 1 MET B N 1
ATOM 3376 C CA . MET B 1 1 ? 13.633 3.045 -35.938 1 47.19 1 MET B CA 1
ATOM 3377 C C . MET B 1 1 ? 12.672 3.488 -34.844 1 47.19 1 MET B C 1
ATOM 3379 O O . MET B 1 1 ? 12.344 4.672 -34.75 1 47.19 1 MET B O 1
ATOM 3383 N N . PRO B 1 2 ? 11.977 2.611 -34.219 1 62.28 2 PRO B N 1
ATOM 3384 C CA . PRO B 1 2 ? 10.961 3.139 -33.312 1 62.28 2 PRO B CA 1
ATOM 3385 C C . PRO B 1 2 ? 11.555 4.004 -32.188 1 62.28 2 PRO B C 1
ATOM 3387 O O . PRO B 1 2 ? 12.633 3.699 -31.672 1 62.28 2 PRO B O 1
ATOM 3390 N N . ASN B 1 3 ? 11.039 5.223 -32.031 1 85.06 3 ASN B N 1
ATOM 3391 C CA . ASN B 1 3 ? 11.516 6.227 -31.094 1 85.06 3 ASN B CA 1
ATOM 3392 C C . ASN B 1 3 ? 10.523 6.438 -29.953 1 85.06 3 ASN B C 1
ATOM 3394 O O . ASN B 1 3 ? 9.336 6.629 -30.203 1 85.06 3 ASN B O 1
ATOM 3398 N N . PHE B 1 4 ? 11.148 6.242 -28.844 1 91.88 4 PHE B N 1
ATOM 3399 C CA . PHE B 1 4 ? 10.328 6.516 -27.672 1 91.88 4 PHE B CA 1
ATOM 3400 C C . PHE B 1 4 ? 9.859 7.969 -27.656 1 91.88 4 PHE B C 1
ATOM 3402 O O . PHE B 1 4 ? 10.555 8.852 -28.156 1 91.88 4 PHE B O 1
ATOM 3409 N N . SER B 1 5 ? 8.742 8.203 -27.266 1 96.81 5 SER B N 1
ATOM 3410 C CA . SER B 1 5 ? 8.297 9.5 -26.766 1 96.81 5 SER B CA 1
ATOM 3411 C C . SER B 1 5 ? 7.73 9.367 -25.359 1 96.81 5 SER B C 1
ATOM 3413 O O . SER B 1 5 ? 7.219 8.312 -24.984 1 96.81 5 SER B O 1
ATOM 3415 N N . ILE B 1 6 ? 7.914 10.359 -24.547 1 97.94 6 ILE B N 1
ATOM 3416 C CA . ILE B 1 6 ? 7.367 10.391 -23.188 1 97.94 6 ILE B CA 1
ATOM 3417 C C . ILE B 1 6 ? 6.707 11.742 -22.938 1 97.94 6 ILE B C 1
ATOM 3419 O O . ILE B 1 6 ? 7.301 12.789 -23.203 1 97.94 6 ILE B O 1
ATOM 3423 N N . ASP B 1 7 ? 5.453 11.688 -22.453 1 98.31 7 ASP B N 1
ATOM 3424 C CA . ASP B 1 7 ? 4.66 12.891 -22.219 1 98.31 7 ASP B CA 1
ATOM 3425 C C . ASP B 1 7 ? 4.133 12.922 -20.797 1 98.31 7 ASP B C 1
ATOM 3427 O O . ASP B 1 7 ? 3.846 11.875 -20.203 1 98.31 7 ASP B O 1
ATOM 3431 N N . VAL B 1 8 ? 4.086 14.125 -20.266 1 98.25 8 VAL B N 1
ATOM 3432 C CA . VAL B 1 8 ? 3.557 14.367 -18.922 1 98.25 8 VAL B CA 1
ATOM 3433 C C . VAL B 1 8 ? 2.432 15.398 -19 1 98.25 8 VAL B C 1
ATOM 3435 O O . VAL B 1 8 ? 2.578 16.438 -19.625 1 98.25 8 VAL B O 1
ATOM 3438 N N . SER B 1 9 ? 1.302 15.039 -18.344 1 97.38 9 SER B N 1
ATOM 3439 C CA . SER B 1 9 ? 0.183 15.977 -18.297 1 97.38 9 SER B CA 1
ATOM 3440 C C . SER B 1 9 ? -0.445 16.016 -16.906 1 97.38 9 SER B C 1
ATOM 3442 O O . SER B 1 9 ? -0.851 14.984 -16.375 1 97.38 9 SER B O 1
ATOM 3444 N N . PRO B 1 10 ? -0.646 17.266 -16.312 1 97.12 10 PRO B N 1
ATOM 3445 C CA . PRO B 1 10 ? -0.022 18.516 -16.781 1 97.12 10 PRO B CA 1
ATOM 3446 C C . PRO B 1 10 ? 1.49 18.531 -16.562 1 97.12 10 PRO B C 1
ATOM 3448 O O . PRO B 1 10 ? 1.984 17.969 -15.578 1 97.12 10 PRO B O 1
ATOM 3451 N N . ALA B 1 11 ? 2.238 19.156 -17.406 1 98.25 11 ALA B N 1
ATOM 3452 C CA . ALA B 1 11 ? 3.695 19.219 -17.328 1 98.25 11 ALA B CA 1
ATOM 3453 C C . ALA B 1 11 ? 4.145 20.125 -16.188 1 98.25 11 ALA B C 1
ATOM 3455 O O . ALA B 1 11 ? 5.199 19.906 -15.586 1 98.25 11 ALA B O 1
ATOM 3456 N N . ASP B 1 12 ? 3.393 21.156 -15.977 1 98.38 12 ASP B N 1
ATOM 3457 C CA . ASP B 1 12 ? 3.668 22.172 -14.961 1 98.38 12 ASP B CA 1
ATOM 3458 C C . ASP B 1 12 ? 2.422 22.469 -14.133 1 98.38 12 ASP B C 1
ATOM 3460 O O . ASP B 1 12 ? 1.429 22.969 -14.656 1 98.38 12 ASP B O 1
ATOM 3464 N N . ASP B 1 13 ? 2.445 22.094 -12.867 1 98 13 ASP B N 1
ATOM 3465 C CA . ASP B 1 13 ? 1.313 22.312 -11.969 1 98 13 ASP B CA 1
ATOM 3466 C C . ASP B 1 13 ? 1.746 22.25 -10.508 1 98 13 ASP B C 1
ATOM 3468 O O . ASP B 1 13 ? 2.93 22.062 -10.211 1 98 13 ASP B O 1
ATOM 3472 N N . LEU B 1 14 ? 0.821 22.484 -9.625 1 97.88 14 LEU B N 1
ATOM 3473 C CA . LEU B 1 14 ? 1.069 22.422 -8.195 1 97.88 14 LEU B CA 1
ATOM 3474 C C . LEU B 1 14 ? 1.507 21.016 -7.781 1 97.88 14 LEU B C 1
ATOM 3476 O O . LEU B 1 14 ? 1.202 20.031 -8.469 1 97.88 14 LEU B O 1
ATOM 3480 N N . ILE B 1 15 ? 2.186 20.938 -6.684 1 98 15 ILE B N 1
ATOM 3481 C CA . ILE B 1 15 ? 2.859 19.734 -6.211 1 98 15 ILE B CA 1
ATOM 3482 C C . ILE B 1 15 ? 1.823 18.672 -5.855 1 98 15 ILE B C 1
ATOM 3484 O O . ILE B 1 15 ? 2.119 17.469 -5.883 1 98 15 ILE B O 1
ATOM 3488 N N . ASP B 1 16 ? 0.578 19.047 -5.492 1 96.75 16 ASP B N 1
ATOM 3489 C CA . ASP B 1 16 ? -0.437 18.094 -5.039 1 96.75 16 ASP B CA 1
ATOM 3490 C C . ASP B 1 16 ? -1.307 17.625 -6.199 1 96.75 16 ASP B C 1
ATOM 3492 O O . ASP B 1 16 ? -2.34 16.984 -5.988 1 96.75 16 ASP B O 1
ATOM 3496 N N . VAL B 1 17 ? -0.936 17.953 -7.449 1 95.75 17 VAL B N 1
ATOM 3497 C CA . VAL B 1 17 ? -1.662 17.516 -8.633 1 95.75 17 VAL B CA 1
ATOM 3498 C C . VAL B 1 17 ? -0.944 16.312 -9.258 1 95.75 17 VAL B C 1
ATOM 3500 O O . VAL B 1 17 ? 0.223 16.422 -9.641 1 95.75 17 VAL B O 1
ATOM 3503 N N . PRO B 1 18 ? -1.642 15.172 -9.32 1 96.31 18 PRO B N 1
ATOM 3504 C CA . PRO B 1 18 ? -0.999 14.039 -9.984 1 96.31 18 PRO B CA 1
ATOM 3505 C C . PRO B 1 18 ? -0.791 14.281 -11.484 1 96.31 18 PRO B C 1
ATOM 3507 O O . PRO B 1 18 ? -1.471 15.117 -12.078 1 96.31 18 PRO B O 1
ATOM 3510 N N . ARG B 1 19 ? 0.169 13.562 -12.023 1 97.81 19 ARG B N 1
ATOM 3511 C CA . ARG B 1 19 ? 0.509 13.703 -13.438 1 97.81 19 ARG B CA 1
ATOM 3512 C C . ARG B 1 19 ? 0.266 12.391 -14.188 1 97.81 19 ARG B C 1
ATOM 3514 O O . ARG B 1 19 ? 0.529 11.312 -13.656 1 97.81 19 ARG B O 1
ATOM 3521 N N . ARG B 1 20 ? -0.251 12.547 -15.344 1 97.19 20 ARG B N 1
ATOM 3522 C CA . ARG B 1 20 ? -0.289 11.414 -16.266 1 97.19 20 ARG B CA 1
ATOM 3523 C C . ARG B 1 20 ? 1.003 11.312 -17.062 1 97.19 20 ARG B C 1
ATOM 3525 O O . ARG B 1 20 ? 1.405 12.273 -17.719 1 97.19 20 ARG B O 1
ATOM 3532 N N . ILE B 1 21 ? 1.658 10.211 -16.984 1 98.62 21 ILE B N 1
ATOM 3533 C CA . ILE B 1 21 ? 2.9 9.945 -17.719 1 98.62 21 ILE B CA 1
ATOM 3534 C C . ILE B 1 21 ? 2.684 8.812 -18.719 1 98.62 21 ILE B C 1
ATOM 3536 O O . ILE B 1 21 ? 2.324 7.699 -18.344 1 98.62 21 ILE B O 1
ATOM 3540 N N . ILE B 1 22 ? 2.93 9.102 -20 1 98.38 22 ILE B N 1
ATOM 3541 C CA . ILE B 1 22 ? 2.674 8.133 -21.062 1 98.38 22 ILE B CA 1
ATOM 3542 C C . ILE B 1 22 ? 3.92 7.98 -21.922 1 98.38 22 ILE B C 1
ATOM 3544 O O . ILE B 1 22 ? 4.496 8.969 -22.375 1 98.38 22 ILE B O 1
ATOM 3548 N N . VAL B 1 23 ? 4.328 6.797 -22.094 1 97.94 23 VAL B N 1
ATOM 3549 C CA . VAL B 1 23 ? 5.383 6.453 -23.047 1 97.94 23 VAL B CA 1
ATOM 3550 C C . VAL B 1 23 ? 4.77 5.828 -24.297 1 97.94 23 VAL B C 1
ATOM 3552 O O . VAL B 1 23 ? 3.84 5.02 -24.203 1 97.94 23 VAL B O 1
ATOM 3555 N N . ARG B 1 24 ? 5.242 6.211 -25.469 1 96.69 24 ARG B N 1
ATOM 3556 C CA . ARG B 1 24 ? 4.824 5.641 -26.75 1 96.69 24 ARG B CA 1
ATOM 3557 C C . ARG B 1 24 ? 6.027 5.211 -27.578 1 96.69 24 ARG B C 1
ATOM 3559 O O . ARG B 1 24 ? 7.156 5.625 -27.312 1 96.69 24 ARG B O 1
ATOM 3566 N N . GLY B 1 25 ? 5.77 4.355 -28.578 1 94.06 25 GLY B N 1
ATOM 3567 C CA . GLY B 1 25 ? 6.773 4.016 -29.578 1 94.06 25 GLY B CA 1
ATOM 3568 C C . GLY B 1 25 ? 7.512 2.727 -29.266 1 94.06 25 GLY B C 1
ATOM 3569 O O . GLY B 1 25 ? 8.406 2.32 -30 1 94.06 25 GLY B O 1
ATOM 3570 N N . ALA B 1 26 ? 7.164 2.047 -28.109 1 92.38 26 ALA B N 1
ATOM 3571 C CA . ALA B 1 26 ? 7.789 0.766 -27.797 1 92.38 26 ALA B CA 1
ATOM 3572 C C . ALA B 1 26 ? 7.215 -0.356 -28.656 1 92.38 26 ALA B C 1
ATOM 3574 O O . ALA B 1 26 ? 6.16 -0.192 -29.281 1 92.38 26 ALA B O 1
ATOM 3575 N N . HIS B 1 27 ? 7.977 -1.414 -28.781 1 89.5 27 HIS B N 1
ATOM 3576 C CA . HIS B 1 27 ? 7.391 -2.629 -29.328 1 89.5 27 HIS B CA 1
ATOM 3577 C C . HIS B 1 27 ? 6.379 -3.242 -28.359 1 89.5 27 HIS B C 1
ATOM 3579 O O . HIS B 1 27 ? 6.551 -3.164 -27.141 1 89.5 27 HIS B O 1
ATOM 3585 N N . PRO B 1 28 ? 5.316 -3.799 -28.938 1 86 28 PRO B N 1
ATOM 3586 C CA . PRO B 1 28 ? 4.383 -4.504 -28.062 1 86 28 PRO B CA 1
ATOM 3587 C C . PRO B 1 28 ? 5.078 -5.52 -27.156 1 86 28 PRO B C 1
ATOM 3589 O O . PRO B 1 28 ? 5.883 -6.328 -27.641 1 86 28 PRO B O 1
ATOM 3592 N N . GLY B 1 29 ? 4.785 -5.352 -25.875 1 84.25 29 GLY B N 1
ATOM 3593 C CA . GLY B 1 29 ? 5.324 -6.316 -24.938 1 84.25 29 GLY B CA 1
ATOM 3594 C C . GLY B 1 29 ? 6.746 -6.008 -24.516 1 84.25 29 GLY B C 1
ATOM 3595 O O . GLY B 1 29 ? 7.316 -6.703 -23.672 1 84.25 29 GLY B O 1
ATOM 3596 N N . GLU B 1 30 ? 7.32 -4.957 -24.969 1 86.94 30 GLU B N 1
ATOM 3597 C CA . GLU B 1 30 ? 8.703 -4.594 -24.656 1 86.94 30 GLU B CA 1
ATOM 3598 C C . GLU B 1 30 ? 8.812 -4 -23.25 1 86.94 30 GLU B C 1
ATOM 3600 O O . GLU B 1 30 ? 8 -3.16 -22.859 1 86.94 30 GLU B O 1
ATOM 3605 N N . PRO B 1 31 ? 9.766 -4.508 -22.469 1 90.12 31 PRO B N 1
ATOM 3606 C CA . PRO B 1 31 ? 10.055 -3.803 -21.219 1 90.12 31 PRO B CA 1
ATOM 3607 C C . PRO B 1 31 ? 10.68 -2.426 -21.453 1 90.12 31 PRO B C 1
ATOM 3609 O O . PRO B 1 31 ? 11.539 -2.27 -22.328 1 90.12 31 PRO B O 1
ATOM 3612 N N . VAL B 1 32 ? 10.164 -1.48 -20.75 1 94 32 VAL B N 1
ATOM 3613 C CA . VAL B 1 32 ? 10.648 -0.107 -20.828 1 94 32 VAL B CA 1
ATOM 3614 C C . VAL B 1 32 ? 11.023 0.393 -19.438 1 94 32 VAL B C 1
ATOM 3616 O O . VAL B 1 32 ? 10.336 0.089 -18.453 1 94 32 VAL B O 1
ATOM 3619 N N . ARG B 1 33 ? 12.125 1.059 -19.375 1 96.69 33 ARG B N 1
ATOM 3620 C CA . ARG B 1 33 ? 12.555 1.654 -18.109 1 96.69 33 ARG B CA 1
ATOM 3621 C C . ARG B 1 33 ? 12.312 3.16 -18.109 1 96.69 33 ARG B C 1
ATOM 3623 O O . ARG B 1 33 ? 12.625 3.846 -19.078 1 96.69 33 ARG B O 1
ATOM 3630 N N . ILE B 1 34 ? 11.703 3.707 -17.094 1 98.44 34 ILE B N 1
ATOM 3631 C CA . ILE B 1 34 ? 11.594 5.145 -16.875 1 98.44 34 ILE B CA 1
ATOM 3632 C C . ILE B 1 34 ? 12.414 5.547 -15.648 1 98.44 34 ILE B C 1
ATOM 3634 O O . ILE B 1 34 ? 12.281 4.949 -14.578 1 98.44 34 ILE B O 1
ATOM 3638 N N . SER B 1 35 ? 13.289 6.477 -15.797 1 98.56 35 SER B N 1
ATOM 3639 C CA . SER B 1 35 ? 14.055 7.047 -14.695 1 98.56 35 SER B CA 1
ATOM 3640 C C . SER B 1 35 ? 13.602 8.469 -14.391 1 98.56 35 SER B C 1
ATOM 3642 O O . SER B 1 35 ? 13.203 9.211 -15.289 1 98.56 35 SER B O 1
ATOM 3644 N N . SER B 1 36 ? 13.641 8.859 -13.164 1 98.75 36 SER B N 1
ATOM 3645 C CA . SER B 1 36 ? 13.305 10.211 -12.727 1 98.75 36 SER B CA 1
ATOM 3646 C C . SER B 1 36 ? 14.453 10.828 -11.938 1 98.75 36 SER B C 1
ATOM 3648 O O . SER B 1 36 ? 15.133 10.141 -11.164 1 98.75 36 SER B O 1
ATOM 3650 N N . ALA B 1 37 ? 14.703 12.062 -12.141 1 98.69 37 ALA B N 1
ATOM 3651 C CA . ALA B 1 37 ? 15.719 12.828 -11.43 1 98.69 37 ALA B CA 1
ATOM 3652 C C . ALA B 1 37 ? 15.211 14.227 -11.078 1 98.69 37 ALA B C 1
ATOM 3654 O O . ALA B 1 37 ? 14.758 14.969 -11.953 1 98.69 37 ALA B O 1
ATOM 3655 N N . THR B 1 38 ? 15.242 14.578 -9.852 1 98.5 38 THR B N 1
ATOM 3656 C CA . THR B 1 38 ? 14.82 15.883 -9.359 1 98.5 38 THR B CA 1
ATOM 3657 C C . THR B 1 38 ? 15.93 16.547 -8.539 1 98.5 38 THR B C 1
ATOM 3659 O O . THR B 1 38 ? 16.516 15.914 -7.66 1 98.5 38 THR B O 1
ATOM 3662 N N . LEU B 1 39 ? 16.188 17.766 -8.836 1 96.25 39 LEU B N 1
ATOM 3663 C CA . LEU B 1 39 ? 17.094 18.531 -8 1 96.25 39 LEU B CA 1
ATOM 3664 C C . LEU B 1 39 ? 16.344 19.188 -6.84 1 96.25 39 LEU B C 1
ATOM 3666 O O . LEU B 1 39 ? 15.43 19.969 -7.059 1 96.25 39 LEU B O 1
ATOM 3670 N N . ARG B 1 40 ? 16.734 18.828 -5.672 1 95.69 40 ARG B N 1
ATOM 3671 C CA . ARG B 1 40 ? 16.156 19.391 -4.449 1 95.69 40 ARG B CA 1
ATOM 3672 C C . ARG B 1 40 ? 17.219 20.016 -3.574 1 95.69 40 ARG B C 1
ATOM 3674 O O . ARG B 1 40 ? 18.047 19.312 -2.986 1 95.69 40 ARG B O 1
ATOM 3681 N N . ASN B 1 41 ? 17.203 21.328 -3.506 1 94.75 41 ASN B N 1
ATOM 3682 C CA . ASN B 1 41 ? 18.141 22.109 -2.713 1 94.75 41 ASN B CA 1
ATOM 3683 C C . ASN B 1 41 ? 19.594 21.688 -2.98 1 94.75 41 ASN B C 1
ATOM 3685 O O . ASN B 1 41 ? 20.344 21.406 -2.047 1 94.75 41 ASN B O 1
ATOM 3689 N N . GLY B 1 42 ? 19.844 21.438 -4.164 1 93.5 42 GLY B N 1
ATOM 3690 C CA . GLY B 1 42 ? 21.219 21.172 -4.582 1 93.5 42 GLY B CA 1
ATOM 3691 C C . GLY B 1 42 ? 21.547 19.688 -4.621 1 93.5 42 GLY B C 1
ATOM 3692 O O . GLY B 1 42 ? 22.625 19.297 -5.07 1 93.5 42 GLY B O 1
ATOM 3693 N N . THR B 1 43 ? 20.656 18.828 -4.195 1 95.56 43 THR B N 1
ATOM 3694 C CA . THR B 1 43 ? 20.875 17.375 -4.199 1 95.56 43 THR B CA 1
ATOM 3695 C C . THR B 1 43 ? 19.984 16.688 -5.219 1 95.56 43 THR B C 1
ATOM 3697 O O . THR B 1 43 ? 18.781 16.984 -5.289 1 95.56 43 THR B O 1
ATOM 3700 N N . GLN B 1 44 ? 20.578 15.797 -5.887 1 97.25 44 GLN B N 1
ATOM 3701 C CA . GLN B 1 44 ? 19.797 15.023 -6.859 1 97.25 44 GLN B CA 1
ATOM 3702 C C . GLN B 1 44 ? 19.094 13.852 -6.191 1 97.25 44 GLN B C 1
ATOM 3704 O O . GLN B 1 44 ? 19.688 13.117 -5.406 1 97.25 44 GLN B O 1
ATOM 3709 N N . TRP B 1 45 ? 17.859 13.766 -6.453 1 98.44 45 TRP B N 1
ATOM 3710 C CA . TRP B 1 45 ? 17.047 12.617 -6.059 1 98.44 45 TRP B CA 1
ATOM 3711 C C . TRP B 1 45 ? 16.641 11.797 -7.277 1 98.44 45 TRP B C 1
ATOM 3713 O O . TRP B 1 45 ? 16.25 12.359 -8.305 1 98.44 45 TRP B O 1
ATOM 3723 N N . ARG B 1 46 ? 16.719 10.453 -7.18 1 98.56 46 ARG B N 1
ATOM 3724 C CA . ARG B 1 46 ? 16.484 9.641 -8.367 1 98.56 46 ARG B CA 1
ATOM 3725 C C . ARG B 1 46 ? 15.641 8.406 -8.031 1 98.56 46 ARG B C 1
ATOM 3727 O O . ARG B 1 46 ? 15.633 7.949 -6.887 1 98.56 46 ARG B O 1
ATOM 3734 N N . SER B 1 47 ? 14.883 7.91 -9.016 1 98.62 47 SER B N 1
ATOM 3735 C CA . SER B 1 47 ? 14.203 6.621 -8.984 1 98.62 47 SER B CA 1
ATOM 3736 C C . SER B 1 47 ? 14.133 6 -10.375 1 98.62 47 SER B C 1
ATOM 3738 O O . SER B 1 47 ? 14.391 6.668 -11.375 1 98.62 47 SER B O 1
ATOM 3740 N N . THR B 1 48 ? 13.914 4.758 -10.43 1 98.38 48 THR B N 1
ATOM 3741 C CA . THR B 1 48 ? 13.68 4.031 -11.68 1 98.38 48 THR B CA 1
ATOM 3742 C C . THR B 1 48 ? 12.547 3.023 -11.508 1 98.38 48 THR B C 1
ATOM 3744 O O . THR B 1 48 ? 12.281 2.559 -10.398 1 98.38 48 THR B O 1
ATOM 3747 N N . ALA B 1 49 ? 11.852 2.762 -12.617 1 97.88 49 ALA B N 1
ATOM 3748 C CA . ALA B 1 49 ? 10.859 1.69 -12.672 1 97.88 49 ALA B CA 1
ATOM 3749 C C . ALA B 1 49 ? 10.781 1.093 -14.078 1 97.88 49 ALA B C 1
ATOM 3751 O O . ALA B 1 49 ? 11.039 1.78 -15.07 1 97.88 49 ALA B O 1
ATOM 3752 N N . CYS B 1 50 ? 10.453 -0.149 -14.141 1 96.25 50 CYS B N 1
ATOM 3753 C CA . CYS B 1 50 ? 10.312 -0.861 -15.406 1 96.25 50 CYS B CA 1
ATOM 3754 C C . CYS B 1 50 ? 8.859 -1.268 -15.641 1 96.25 50 CYS B C 1
ATOM 3756 O O . CYS B 1 50 ? 8.172 -1.691 -14.711 1 96.25 50 CYS B O 1
ATOM 3758 N N . TYR B 1 51 ? 8.422 -1.091 -16.875 1 95.75 51 TYR B N 1
ATOM 3759 C CA . TYR B 1 51 ? 7.066 -1.413 -17.297 1 95.75 51 TYR B CA 1
ATOM 3760 C C . TYR B 1 51 ? 7.082 -2.271 -18.562 1 95.75 51 TYR B C 1
ATOM 3762 O O . TYR B 1 51 ? 8.102 -2.354 -19.25 1 95.75 51 TYR B O 1
ATOM 3770 N N . ILE B 1 52 ? 5.957 -2.908 -18.844 1 92.12 52 ILE B N 1
ATOM 3771 C CA . ILE B 1 52 ? 5.777 -3.629 -20.094 1 92.12 52 ILE B CA 1
ATOM 3772 C C . ILE B 1 52 ? 4.828 -2.854 -21 1 92.12 52 ILE B C 1
ATOM 3774 O O . ILE B 1 52 ? 3.711 -2.518 -20.609 1 92.12 52 ILE B O 1
ATOM 3778 N N . ALA B 1 53 ? 5.293 -2.604 -22.156 1 92.5 53 ALA B N 1
ATOM 3779 C CA . ALA B 1 53 ? 4.453 -1.896 -23.109 1 92.5 53 ALA B CA 1
ATOM 3780 C C . ALA B 1 53 ? 3.236 -2.734 -23.5 1 92.5 53 ALA B C 1
ATOM 3782 O O . ALA B 1 53 ? 3.334 -3.959 -23.625 1 92.5 53 ALA B O 1
ATOM 3783 N N . ASP B 1 54 ? 2.141 -2.031 -23.766 1 90.06 54 ASP B N 1
ATOM 3784 C CA . ASP B 1 54 ? 0.924 -2.736 -24.156 1 90.06 54 ASP B CA 1
ATOM 3785 C C . ASP B 1 54 ? 0.968 -3.121 -25.641 1 90.06 54 ASP B C 1
ATOM 3787 O O . ASP B 1 54 ? 2.012 -3.006 -26.281 1 90.06 54 ASP B O 1
ATOM 3791 N N . ALA B 1 55 ? -0.153 -3.672 -26.156 1 87.38 55 ALA B N 1
ATOM 3792 C CA . ALA B 1 55 ? -0.22 -4.199 -27.516 1 87.38 55 ALA B CA 1
ATOM 3793 C C . ALA B 1 55 ? -0.011 -3.09 -28.547 1 87.38 55 ALA B C 1
ATOM 3795 O O . ALA B 1 55 ? 0.302 -3.361 -29.703 1 87.38 55 ALA B O 1
ATOM 3796 N N . HIS B 1 56 ? -0.171 -1.818 -28.078 1 91.44 56 HIS B N 1
ATOM 3797 C CA . HIS B 1 56 ? -0.012 -0.682 -28.984 1 91.44 56 HIS B CA 1
ATOM 3798 C C . HIS B 1 56 ? 1.333 0.006 -28.766 1 91.44 56 HIS B C 1
ATOM 3800 O O . HIS B 1 56 ? 1.595 1.06 -29.344 1 91.44 56 HIS B O 1
ATOM 3806 N N . GLY B 1 57 ? 2.15 -0.594 -27.891 1 92.12 57 GLY B N 1
ATOM 3807 C CA . GLY B 1 57 ? 3.469 -0.037 -27.641 1 92.12 57 GLY B CA 1
ATOM 3808 C C . GLY B 1 57 ? 3.449 1.137 -26.672 1 92.12 57 GLY B C 1
ATOM 3809 O O . GLY B 1 57 ? 4.328 1.997 -26.719 1 92.12 57 GLY B O 1
ATOM 3810 N N . ASN B 1 58 ? 2.414 1.232 -25.875 1 95.88 58 ASN B N 1
ATOM 3811 C CA . ASN B 1 58 ? 2.279 2.334 -24.922 1 95.88 58 ASN B CA 1
ATOM 3812 C C . ASN B 1 58 ? 2.463 1.862 -23.484 1 95.88 58 ASN B C 1
ATOM 3814 O O . ASN B 1 58 ? 2.217 0.696 -23.172 1 95.88 58 ASN B O 1
ATOM 3818 N N . VAL B 1 59 ? 3.033 2.732 -22.688 1 97.25 59 VAL B N 1
ATOM 3819 C CA . VAL B 1 59 ? 3.018 2.604 -21.234 1 97.25 59 VAL B CA 1
ATOM 3820 C C . VAL B 1 59 ? 2.311 3.807 -20.609 1 97.25 59 VAL B C 1
ATOM 3822 O O . VAL B 1 59 ? 2.697 4.953 -20.859 1 97.25 59 VAL B O 1
ATOM 3825 N N . ASP B 1 60 ? 1.207 3.598 -20 1 97.94 60 ASP B N 1
ATOM 3826 C CA . ASP B 1 60 ? 0.549 4.578 -19.141 1 97.94 60 ASP B CA 1
ATOM 3827 C C . ASP B 1 60 ? 0.822 4.293 -17.672 1 97.94 60 ASP B C 1
ATOM 3829 O O . ASP B 1 60 ? 0.239 3.373 -17.094 1 97.94 60 ASP B O 1
ATOM 3833 N N . VAL B 1 61 ? 1.639 5.113 -17 1 98 61 VAL B N 1
ATOM 3834 C CA . VAL B 1 61 ? 2.121 4.867 -15.648 1 98 61 VAL B CA 1
ATOM 3835 C C . VAL B 1 61 ? 0.937 4.754 -14.695 1 98 61 VAL B C 1
ATOM 3837 O O . VAL B 1 61 ? 1.032 4.102 -13.648 1 98 61 VAL B O 1
ATOM 3840 N N . SER B 1 62 ? -0.206 5.371 -15.023 1 97.44 62 SER B N 1
ATOM 3841 C CA . SER B 1 62 ? -1.382 5.324 -14.164 1 97.44 62 SER B CA 1
ATOM 3842 C C . SER B 1 62 ? -2.16 4.027 -14.367 1 97.44 62 SER B C 1
ATOM 3844 O O . SER B 1 62 ? -3.092 3.736 -13.609 1 97.44 62 SER B O 1
ATOM 3846 N N . MET B 1 63 ? -1.755 3.227 -15.375 1 95.88 63 MET B N 1
ATOM 3847 C CA . MET B 1 63 ? -2.506 2.014 -15.68 1 95.88 63 MET B CA 1
ATOM 3848 C C . MET B 1 63 ? -1.594 0.792 -15.68 1 95.88 63 MET B C 1
ATOM 3850 O O . MET B 1 63 ? -2.033 -0.317 -15.367 1 95.88 63 MET B O 1
ATOM 3854 N N . ASN B 1 64 ? -0.364 1.01 -16.109 1 95.38 64 ASN B N 1
ATOM 3855 C CA . ASN B 1 64 ? 0.587 -0.094 -16.188 1 95.38 64 ASN B CA 1
ATOM 3856 C C . ASN B 1 64 ? 1.319 -0.306 -14.867 1 95.38 64 ASN B C 1
ATOM 3858 O O . ASN B 1 64 ? 1.829 0.646 -14.281 1 95.38 64 ASN B O 1
ATOM 3862 N N . PRO B 1 65 ? 1.393 -1.496 -14.375 1 94.62 65 PRO B N 1
ATOM 3863 C CA . PRO B 1 65 ? 2.15 -1.75 -13.148 1 94.62 65 PRO B CA 1
ATOM 3864 C C . PRO B 1 65 ? 3.66 -1.735 -13.375 1 94.62 65 PRO B C 1
ATOM 3866 O O . PRO B 1 65 ? 4.137 -2.199 -14.414 1 94.62 65 PRO B O 1
ATOM 3869 N N . ALA B 1 66 ? 4.375 -1.162 -12.406 1 95.31 66 ALA B N 1
ATOM 3870 C CA . ALA B 1 66 ? 5.824 -1.33 -12.375 1 95.31 66 ALA B CA 1
ATOM 3871 C C . ALA B 1 66 ? 6.207 -2.766 -12.023 1 95.31 66 ALA B C 1
ATOM 3873 O O . ALA B 1 66 ? 5.77 -3.297 -11 1 95.31 66 ALA B O 1
ATOM 3874 N N . ILE B 1 67 ? 7.062 -3.373 -12.836 1 90.75 67 ILE B N 1
ATOM 3875 C CA . ILE B 1 67 ? 7.387 -4.781 -12.625 1 90.75 67 ILE B CA 1
ATOM 3876 C C . ILE B 1 67 ? 8.75 -4.902 -11.945 1 90.75 67 ILE B C 1
ATOM 3878 O O . ILE B 1 67 ? 9.125 -5.98 -11.477 1 90.75 67 ILE B O 1
ATOM 3882 N N . ASP B 1 68 ? 9.508 -3.85 -11.969 1 90.88 68 ASP B N 1
ATOM 3883 C CA . ASP B 1 68 ? 10.82 -3.752 -11.336 1 90.88 68 ASP B CA 1
ATOM 3884 C C . ASP B 1 68 ? 11.172 -2.299 -11.016 1 90.88 68 ASP B C 1
ATOM 3886 O O . ASP B 1 68 ? 10.461 -1.381 -11.422 1 90.88 68 ASP B O 1
ATOM 3890 N N . GLY B 1 69 ? 12.188 -2.162 -10.18 1 94.75 69 GLY B N 1
ATOM 3891 C CA . GLY B 1 69 ? 12.617 -0.815 -9.852 1 94.75 69 GLY B CA 1
ATOM 3892 C C . GLY B 1 69 ? 12.391 -0.451 -8.398 1 94.75 69 GLY B C 1
ATOM 3893 O O . GLY B 1 69 ? 12.516 -1.3 -7.512 1 94.75 69 GLY B O 1
ATOM 3894 N N . ASP B 1 70 ? 12.102 0.868 -8.211 1 96.69 70 ASP B N 1
ATOM 3895 C CA . ASP B 1 70 ? 12.148 1.429 -6.863 1 96.69 70 ASP B CA 1
ATOM 3896 C C . ASP B 1 70 ? 10.773 1.37 -6.199 1 96.69 70 ASP B C 1
ATOM 3898 O O . ASP B 1 70 ? 10.625 1.733 -5.031 1 96.69 70 ASP B O 1
ATOM 3902 N N . TYR B 1 71 ? 9.789 0.921 -6.93 1 93.88 71 TYR B N 1
ATOM 3903 C CA . TYR B 1 71 ? 8.469 0.619 -6.383 1 93.88 71 TYR B CA 1
ATOM 3904 C C . TYR B 1 71 ? 7.75 -0.415 -7.242 1 93.88 71 TYR B C 1
ATOM 3906 O O . TYR B 1 71 ? 8.227 -0.773 -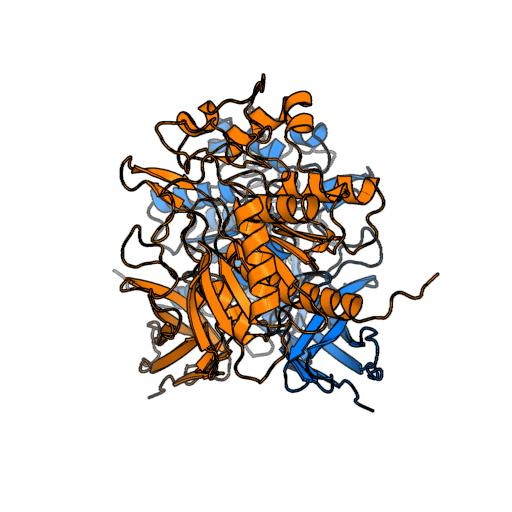8.32 1 93.88 71 TYR B O 1
ATOM 3914 N N . TYR B 1 72 ? 6.656 -0.938 -6.801 1 90.69 72 TYR B N 1
ATOM 3915 C CA . TYR B 1 72 ? 5.867 -1.866 -7.605 1 90.69 72 TYR B CA 1
ATOM 3916 C C . TYR B 1 72 ? 4.379 -1.569 -7.484 1 90.69 72 TYR B C 1
ATOM 3918 O O . TYR B 1 72 ? 3.949 -0.896 -6.543 1 90.69 72 TYR B O 1
ATOM 3926 N N . GLY B 1 73 ? 3.645 -2.068 -8.484 1 91.81 73 GLY B N 1
ATOM 3927 C CA . GLY B 1 73 ? 2.219 -1.802 -8.578 1 91.81 73 GLY B CA 1
ATOM 3928 C C . GLY B 1 73 ? 1.89 -0.647 -9.508 1 91.81 73 GLY B C 1
ATOM 3929 O O . GLY B 1 73 ? 2.717 -0.25 -10.328 1 91.81 73 GLY B O 1
ATOM 3930 N N . ILE B 1 74 ? 0.63 -0.236 -9.438 1 95.5 74 ILE B N 1
ATOM 3931 C CA . ILE B 1 74 ? 0.173 0.89 -10.242 1 95.5 74 ILE B CA 1
ATOM 3932 C C . ILE B 1 74 ? 0.126 2.154 -9.391 1 95.5 74 ILE B C 1
ATOM 3934 O O . ILE B 1 74 ? -0.601 2.211 -8.391 1 95.5 74 ILE B O 1
ATOM 3938 N N . ASP B 1 75 ? 0.911 3.121 -9.781 1 96.56 75 ASP B N 1
ATOM 3939 C CA . ASP B 1 75 ? 0.955 4.414 -9.102 1 96.56 75 ASP B CA 1
ATOM 3940 C C . ASP B 1 75 ? 1.403 5.52 -10.055 1 96.56 75 ASP B C 1
ATOM 3942 O O . ASP B 1 75 ? 2.57 5.566 -10.453 1 96.56 75 ASP B O 1
ATOM 3946 N N . PRO B 1 76 ? 0.519 6.43 -10.398 1 97.69 76 PRO B N 1
ATOM 3947 C CA . PRO B 1 76 ? 0.89 7.445 -11.391 1 97.69 76 PRO B CA 1
ATOM 3948 C C . PRO B 1 76 ? 2.066 8.305 -10.938 1 97.69 76 PRO B C 1
ATOM 3950 O O . PRO B 1 76 ? 2.74 8.922 -11.773 1 97.69 76 PRO B O 1
ATOM 3953 N N . MET B 1 77 ? 2.32 8.328 -9.625 1 98.38 77 MET B N 1
ATOM 3954 C CA . MET B 1 77 ? 3.35 9.234 -9.125 1 98.38 77 MET B CA 1
ATOM 3955 C C . MET B 1 77 ? 4.445 8.461 -8.398 1 98.38 77 MET B C 1
ATOM 3957 O O . MET B 1 77 ? 5.234 9.039 -7.656 1 98.38 77 MET B O 1
ATOM 3961 N N . GLY B 1 78 ? 4.473 7.168 -8.625 1 98.19 78 GLY B N 1
ATOM 3962 C CA . GLY B 1 78 ? 5.457 6.309 -7.984 1 98.19 78 GLY B CA 1
ATOM 3963 C C . GLY B 1 78 ? 6.887 6.723 -8.273 1 98.19 78 GLY B C 1
ATOM 3964 O O . GLY B 1 78 ? 7.77 6.562 -7.422 1 98.19 78 GLY B O 1
ATOM 3965 N N . LEU B 1 79 ? 7.148 7.312 -9.445 1 98.69 79 LEU B N 1
ATOM 3966 C CA . LEU B 1 79 ? 8.477 7.703 -9.891 1 98.69 79 LEU B CA 1
ATOM 3967 C C . LEU B 1 79 ? 8.992 8.891 -9.086 1 98.69 79 LEU B C 1
ATOM 3969 O O . LEU B 1 79 ? 10.188 9.211 -9.133 1 98.69 79 LEU B O 1
ATOM 3973 N N . LEU B 1 80 ? 8.07 9.562 -8.352 1 98.5 80 LEU B N 1
ATOM 3974 C CA . LEU B 1 80 ? 8.477 10.719 -7.562 1 98.5 80 LEU B CA 1
ATOM 3975 C C . LEU B 1 80 ? 8.656 10.344 -6.094 1 98.5 80 LEU B C 1
ATOM 3977 O O . LEU B 1 80 ? 9.711 10.594 -5.508 1 98.5 80 LEU B O 1
ATOM 3981 N N . TRP B 1 81 ? 7.652 9.727 -5.5 1 98.12 81 TRP B N 1
ATOM 3982 C CA . TRP B 1 81 ? 7.75 9.469 -4.066 1 98.12 81 TRP B CA 1
ATOM 3983 C C . TRP B 1 81 ? 8.812 8.414 -3.775 1 98.12 81 TRP B C 1
ATOM 3985 O O . TRP B 1 81 ? 9.32 8.328 -2.654 1 98.12 81 TRP B O 1
ATOM 3995 N N . SER B 1 82 ? 9.234 7.598 -4.785 1 98.38 82 SER B N 1
ATOM 3996 C CA . SER B 1 82 ? 10.195 6.52 -4.566 1 98.38 82 SER B CA 1
ATOM 3997 C C . SER B 1 82 ? 11.625 7.004 -4.777 1 98.38 82 SER B C 1
ATOM 3999 O O . SER B 1 82 ? 12.578 6.223 -4.68 1 98.38 82 SER B O 1
ATOM 4001 N N . GLN B 1 83 ? 11.812 8.281 -5.023 1 98.5 83 GLN B N 1
ATOM 4002 C CA . GLN B 1 83 ? 13.156 8.805 -5.23 1 98.5 83 GLN B CA 1
ATOM 4003 C C . GLN B 1 83 ? 13.992 8.688 -3.957 1 98.5 83 GLN B C 1
ATOM 4005 O O . GLN B 1 83 ? 13.461 8.789 -2.848 1 98.5 83 GLN B O 1
ATOM 4010 N N . LYS B 1 84 ? 15.289 8.484 -4.168 1 97.62 84 LYS B N 1
ATOM 4011 C CA . LYS B 1 84 ? 16.312 8.516 -3.121 1 97.62 84 LYS B CA 1
ATOM 4012 C C . LYS B 1 84 ? 17.391 9.539 -3.443 1 97.62 84 LYS B C 1
ATOM 4014 O O . LYS B 1 84 ? 17.734 9.75 -4.613 1 97.62 84 LYS B O 1
ATOM 4019 N N . PRO B 1 85 ? 17.891 10.164 -2.406 1 96.62 85 PRO B N 1
ATOM 4020 C CA . PRO B 1 85 ? 19 11.078 -2.688 1 96.62 85 PRO B CA 1
ATOM 4021 C C . PRO B 1 85 ? 20.266 10.359 -3.143 1 96.62 85 PRO B C 1
ATOM 4023 O O . PRO B 1 85 ? 20.594 9.289 -2.615 1 96.62 85 PRO B O 1
ATOM 4026 N N . VAL B 1 86 ? 20.844 10.898 -4.117 1 96.31 86 VAL B N 1
ATOM 4027 C CA . VAL B 1 86 ? 22.094 10.328 -4.613 1 96.31 86 VAL B CA 1
ATOM 4028 C C . VAL B 1 86 ? 23.188 10.438 -3.541 1 96.31 86 VAL B C 1
ATOM 4030 O O . VAL B 1 86 ? 23.984 9.516 -3.354 1 96.31 86 VAL B O 1
ATOM 4033 N N . GLN B 1 87 ? 23.141 11.57 -2.863 1 91.12 87 GLN B N 1
ATOM 4034 C CA . GLN B 1 87 ? 24.062 11.758 -1.742 1 91.12 87 GLN B CA 1
ATOM 4035 C C . GLN B 1 87 ? 23.438 11.281 -0.436 1 91.12 87 GLN B C 1
ATOM 4037 O O . GLN B 1 87 ? 22.375 11.773 -0.028 1 91.12 87 GLN B O 1
ATOM 4042 N N . ALA B 1 88 ? 24.172 10.43 0.219 1 84.88 88 ALA B N 1
ATOM 4043 C CA . ALA B 1 88 ? 23.656 9.836 1.458 1 84.88 88 ALA B CA 1
ATOM 4044 C C . ALA B 1 88 ? 23.469 10.906 2.533 1 84.88 88 ALA B C 1
ATOM 4046 O O . ALA B 1 88 ? 24.281 11.828 2.652 1 84.88 88 ALA B O 1
ATOM 4047 N N . GLY B 1 89 ? 22.422 10.797 3.305 1 84.62 89 GLY B N 1
ATOM 4048 C CA . GLY B 1 89 ? 22.203 11.648 4.465 1 84.62 89 GLY B CA 1
ATOM 4049 C C . GLY B 1 89 ? 21.375 12.883 4.145 1 84.62 89 GLY B C 1
ATOM 4050 O O . GLY B 1 89 ? 20.938 13.594 5.051 1 84.62 89 GLY B O 1
ATOM 4051 N N . ARG B 1 90 ? 21.203 13.141 2.855 1 86.88 90 ARG B N 1
ATOM 4052 C CA . ARG B 1 90 ? 20.406 14.297 2.48 1 86.88 90 ARG B CA 1
ATOM 4053 C C . ARG B 1 90 ? 18.906 14.008 2.609 1 86.88 90 ARG B C 1
ATOM 4055 O O . ARG B 1 90 ? 18.453 12.906 2.285 1 86.88 90 ARG B O 1
ATOM 4062 N N . ARG B 1 91 ? 18.188 15.07 3.1 1 89 91 ARG B N 1
ATOM 4063 C CA . ARG B 1 91 ? 16.781 14.82 3.363 1 89 91 ARG B CA 1
ATOM 4064 C C . ARG B 1 91 ? 15.922 15.992 2.896 1 89 91 ARG B C 1
ATOM 4066 O O . ARG B 1 91 ? 14.695 15.953 3.012 1 89 91 ARG B O 1
ATOM 4073 N N . ASP B 1 92 ? 16.516 17.016 2.283 1 89.5 92 ASP B N 1
ATOM 4074 C CA . ASP B 1 92 ? 15.742 18.172 1.857 1 89.5 92 ASP B CA 1
ATOM 4075 C C . ASP B 1 92 ? 14.773 17.797 0.739 1 89.5 92 ASP B C 1
ATOM 4077 O O . ASP B 1 92 ? 15.188 17.281 -0.302 1 89.5 92 ASP B O 1
ATOM 4081 N N . GLN B 1 93 ? 13.578 18.203 0.954 1 92.12 93 GLN B N 1
ATOM 4082 C CA . GLN B 1 93 ? 12.562 17.828 -0.027 1 92.12 93 GLN B CA 1
ATOM 4083 C C . GLN B 1 93 ? 12.266 19 -0.967 1 92.12 93 GLN B C 1
ATOM 4085 O O . GLN B 1 93 ? 11.727 18.797 -2.061 1 92.12 93 GLN B O 1
ATOM 4090 N N . PHE B 1 94 ? 12.602 20.203 -0.499 1 95.06 94 PHE B N 1
ATOM 4091 C CA . PHE B 1 94 ? 12.281 21.406 -1.253 1 95.06 94 PHE B CA 1
ATOM 4092 C C . PHE B 1 94 ? 13.508 22.312 -1.37 1 95.06 94 PHE B C 1
ATOM 4094 O O . PHE B 1 94 ? 14.508 22.109 -0.681 1 95.06 94 PHE B O 1
ATOM 4101 N N . HIS B 1 95 ? 13.367 23.281 -2.262 1 95 95 HIS B N 1
ATOM 4102 C CA . HIS B 1 95 ? 14.359 24.344 -2.324 1 95 95 HIS B CA 1
ATOM 4103 C C . HIS B 1 95 ? 14.242 25.281 -1.124 1 95 95 HIS B C 1
ATOM 4105 O O . HIS B 1 95 ? 13.18 25.375 -0.509 1 95 95 HIS B O 1
ATOM 4111 N N . ALA B 1 96 ? 15.359 25.891 -0.853 1 93 96 ALA B N 1
ATOM 4112 C CA . ALA B 1 96 ? 15.289 26.953 0.154 1 93 96 ALA B CA 1
ATOM 4113 C C . ALA B 1 96 ? 14.281 28.031 -0.245 1 93 96 ALA B C 1
ATOM 4115 O O . ALA B 1 96 ? 13.547 28.531 0.599 1 93 96 ALA B O 1
ATOM 4116 N N . ASP B 1 97 ? 14.289 28.312 -1.503 1 95.56 97 ASP B N 1
ATOM 4117 C CA . ASP B 1 97 ? 13.266 29.203 -2.059 1 95.56 97 ASP B CA 1
ATOM 4118 C C . ASP B 1 97 ? 12.023 28.406 -2.461 1 95.56 97 ASP B C 1
ATOM 4120 O O . ASP B 1 97 ? 11.977 27.828 -3.543 1 95.56 97 ASP B O 1
ATOM 4124 N N . VAL B 1 98 ? 10.961 28.562 -1.65 1 95.5 98 VAL B N 1
ATOM 4125 C CA . VAL B 1 98 ? 9.781 27.734 -1.867 1 95.5 98 VAL B CA 1
ATOM 4126 C C . VAL B 1 98 ? 9.031 28.203 -3.107 1 95.5 98 VAL B C 1
ATOM 4128 O O . VAL B 1 98 ? 8.18 27.5 -3.641 1 95.5 98 VAL B O 1
ATOM 4131 N N . MET B 1 99 ? 9.398 29.391 -3.588 1 96.69 99 MET B N 1
ATOM 4132 C CA . MET B 1 99 ? 8.766 29.906 -4.797 1 96.69 99 MET B CA 1
ATOM 4133 C C . MET B 1 99 ? 9.352 29.25 -6.043 1 96.69 99 MET B C 1
ATOM 4135 O O . MET B 1 99 ? 8.773 29.328 -7.125 1 96.69 99 MET B O 1
ATOM 4139 N N . ALA B 1 100 ? 10.523 28.703 -5.895 1 96.75 100 ALA B N 1
ATOM 4140 C CA . ALA B 1 100 ? 11.172 28.031 -7.016 1 96.75 100 ALA B CA 1
ATOM 4141 C C . ALA B 1 100 ? 10.531 26.672 -7.27 1 96.75 100 ALA B C 1
ATOM 4143 O O . ALA B 1 100 ? 10.281 25.906 -6.332 1 96.75 100 ALA B O 1
ATOM 4144 N N . PRO B 1 101 ? 10.273 26.391 -8.516 1 97.12 101 PRO B N 1
ATOM 4145 C CA . PRO B 1 101 ? 9.656 25.094 -8.828 1 97.12 101 PRO B CA 1
ATOM 4146 C C . PRO B 1 101 ? 10.625 23.922 -8.68 1 97.12 101 PRO B C 1
ATOM 4148 O O . PRO B 1 101 ? 11.844 24.109 -8.781 1 97.12 101 PRO B O 1
ATOM 4151 N N . LEU B 1 102 ? 10.164 22.766 -8.398 1 97.88 102 LEU B N 1
ATOM 4152 C CA . LEU B 1 102 ? 10.906 21.516 -8.477 1 97.88 102 LEU B CA 1
ATOM 4153 C C . LEU B 1 102 ? 10.805 20.922 -9.883 1 97.88 102 LEU B C 1
ATOM 4155 O O . LEU B 1 102 ? 9.711 20.625 -10.359 1 97.88 102 LEU B O 1
ATOM 4159 N N . GLU B 1 103 ? 11.914 20.734 -10.5 1 98.25 103 GLU B N 1
ATOM 4160 C CA . GLU B 1 103 ? 11.961 20.203 -11.852 1 98.25 103 GLU B CA 1
ATOM 4161 C C . GLU B 1 103 ? 12.461 18.75 -11.859 1 98.25 103 GLU B C 1
ATOM 4163 O O . GLU B 1 103 ? 13.555 18.469 -11.359 1 98.25 103 GLU B O 1
ATOM 4168 N N . THR B 1 104 ? 11.672 17.891 -12.391 1 98.69 104 THR B N 1
ATOM 4169 C CA . THR B 1 104 ? 12.023 16.484 -12.539 1 98.69 104 THR B CA 1
ATOM 4170 C C . THR B 1 104 ? 12.25 16.125 -14.008 1 98.69 104 THR B C 1
ATOM 4172 O O . THR B 1 104 ? 11.406 16.422 -14.859 1 98.69 104 THR B O 1
ATOM 4175 N N . THR B 1 105 ? 13.352 15.539 -14.312 1 98.81 105 THR B N 1
ATOM 4176 C CA . THR B 1 105 ? 13.586 14.961 -15.633 1 98.81 105 THR B CA 1
ATOM 4177 C C . THR B 1 105 ? 13.18 13.492 -15.656 1 98.81 105 THR B C 1
ATOM 4179 O O . THR B 1 105 ? 13.648 12.695 -14.844 1 98.81 105 THR B O 1
ATOM 4182 N N . LEU B 1 106 ? 12.266 13.141 -16.547 1 98.69 106 LEU B N 1
ATOM 4183 C CA . LEU B 1 106 ? 11.898 11.758 -16.812 1 98.69 106 LEU B CA 1
ATOM 4184 C C . LEU B 1 106 ? 12.547 11.258 -18.094 1 98.69 106 LEU B C 1
ATOM 4186 O O . LEU B 1 106 ? 12.484 11.93 -19.125 1 98.69 106 LEU B O 1
ATOM 4190 N N . THR B 1 107 ? 13.195 10.117 -18.031 1 98.38 107 THR B N 1
ATOM 4191 C CA . THR B 1 107 ? 13.844 9.531 -19.188 1 98.38 107 THR B CA 1
ATOM 4192 C C . THR B 1 107 ? 13.383 8.094 -19.406 1 98.38 107 THR B C 1
ATOM 4194 O O . THR B 1 107 ? 13.422 7.277 -18.484 1 98.38 107 THR B O 1
ATOM 4197 N N . VAL B 1 108 ? 12.938 7.801 -20.609 1 97.56 108 VAL B N 1
ATOM 4198 C CA . VAL B 1 108 ? 12.562 6.438 -20.969 1 97.56 108 VAL B CA 1
ATOM 4199 C C . VAL B 1 108 ? 13.672 5.801 -21.797 1 97.56 108 VAL B C 1
ATOM 4201 O O . VAL B 1 108 ? 14.281 6.457 -22.641 1 97.56 108 VAL B O 1
ATOM 4204 N N . SER B 1 109 ? 13.969 4.59 -21.469 1 94.94 109 SER B N 1
ATOM 4205 C CA . SER B 1 109 ? 14.969 3.811 -22.203 1 94.94 109 SER B CA 1
ATOM 4206 C C . SER B 1 109 ? 14.531 2.359 -22.359 1 94.94 109 SER B C 1
ATOM 4208 O O . SER B 1 109 ? 13.688 1.875 -21.609 1 94.94 109 SER B O 1
ATOM 4210 N N . ALA B 1 110 ? 15.047 1.755 -23.375 1 88 110 ALA B N 1
ATOM 4211 C CA . ALA B 1 110 ? 14.766 0.343 -23.625 1 88 110 ALA B CA 1
ATOM 4212 C C . ALA B 1 110 ? 15.695 -0.553 -22.812 1 88 110 ALA B C 1
ATOM 4214 O O . ALA B 1 110 ? 16.797 -0.146 -22.453 1 88 110 ALA B O 1
ATOM 4215 N N . LEU B 1 111 ? 15.125 -1.683 -22.422 1 84.88 111 LEU B N 1
ATOM 4216 C CA . LEU B 1 111 ? 15.984 -2.75 -21.922 1 84.88 111 LEU B CA 1
ATOM 4217 C C . LEU B 1 111 ? 16.406 -3.691 -23.047 1 84.88 111 LEU B C 1
ATOM 4219 O O . LEU B 1 111 ? 15.617 -3.977 -23.953 1 84.88 111 LEU B O 1
ATOM 4223 N N . GLU B 1 112 ? 17.656 -3.975 -23.109 1 77.5 112 GLU B N 1
ATOM 4224 C CA . GLU B 1 112 ? 18.156 -4.832 -24.188 1 77.5 112 GLU B CA 1
ATOM 4225 C C . GLU B 1 112 ? 17.359 -6.129 -24.266 1 77.5 112 GLU B C 1
ATOM 4227 O O . GLU B 1 112 ? 17.172 -6.82 -23.266 1 77.5 112 GLU B O 1
ATOM 4232 N N . GLN B 1 113 ? 16.75 -6.285 -25.375 1 75.25 113 GLN B N 1
ATOM 4233 C CA . GLN B 1 113 ? 16.047 -7.527 -25.688 1 75.25 113 GLN B CA 1
ATOM 4234 C C . GLN B 1 113 ? 16.625 -8.188 -26.938 1 75.25 113 GLN B C 1
ATOM 4236 O O . GLN B 1 113 ? 16.797 -7.531 -27.969 1 75.25 113 GLN B O 1
ATOM 4241 N N . PRO B 1 114 ? 16.953 -9.438 -26.766 1 73.25 114 PRO B N 1
ATOM 4242 C CA . PRO B 1 114 ? 17.484 -10.102 -27.953 1 73.25 114 PRO B CA 1
ATOM 4243 C C . PRO B 1 114 ? 16.516 -10.016 -29.141 1 73.25 114 PRO B C 1
ATOM 4245 O O . PRO B 1 114 ? 15.32 -10.25 -29 1 73.25 114 PRO B O 1
ATOM 4248 N N . GLY B 1 115 ? 17.031 -9.594 -30.266 1 71.19 115 GLY B N 1
ATOM 4249 C CA . GLY B 1 115 ? 16.281 -9.641 -31.516 1 71.19 115 GLY B CA 1
ATOM 4250 C C . GLY B 1 115 ? 15.477 -8.383 -31.781 1 71.19 115 GLY B C 1
ATOM 4251 O O . GLY B 1 115 ? 14.891 -8.219 -32.844 1 71.19 115 GLY B O 1
ATOM 4252 N N . LEU B 1 116 ? 15.422 -7.602 -30.781 1 75.5 116 LEU B N 1
ATOM 4253 C CA . LEU B 1 116 ? 14.648 -6.379 -30.969 1 75.5 116 LEU B CA 1
ATOM 4254 C C . LEU B 1 116 ? 15.57 -5.18 -31.188 1 75.5 116 LEU B C 1
ATOM 4256 O O . LEU B 1 116 ? 16.547 -5.004 -30.438 1 75.5 116 LEU B O 1
ATOM 4260 N N . PRO B 1 117 ? 15.367 -4.461 -32.281 1 78.62 117 PRO B N 1
ATOM 4261 C CA . PRO B 1 117 ? 16.156 -3.236 -32.438 1 78.62 117 PRO B CA 1
ATOM 4262 C C . PRO B 1 117 ? 15.977 -2.262 -31.266 1 78.62 117 PRO B C 1
ATOM 4264 O O . PRO B 1 117 ? 14.875 -2.137 -30.734 1 78.62 117 PRO B O 1
ATOM 4267 N N . PRO B 1 118 ? 17.062 -1.688 -30.906 1 78.12 118 PRO B N 1
ATOM 4268 C CA . PRO B 1 118 ? 16.953 -0.775 -29.766 1 78.12 118 PRO B CA 1
ATOM 4269 C C . PRO B 1 118 ? 16.172 0.491 -30.094 1 78.12 118 PRO B C 1
ATOM 4271 O O . PRO B 1 118 ? 16.25 1.007 -31.203 1 78.12 118 PRO B O 1
ATOM 4274 N N . CYS B 1 119 ? 15.344 0.942 -29.188 1 83.88 119 CYS B N 1
ATOM 4275 C CA . CYS B 1 119 ? 14.625 2.205 -29.297 1 83.88 119 CYS B CA 1
ATOM 4276 C C . CYS B 1 119 ? 15.453 3.355 -28.734 1 83.88 119 CYS B C 1
ATOM 4278 O O . CYS B 1 119 ? 16.141 3.195 -27.734 1 83.88 119 CYS B O 1
ATOM 4280 N N . THR B 1 120 ? 15.422 4.504 -29.344 1 89.62 120 THR B N 1
ATOM 4281 C CA . THR B 1 120 ? 16.141 5.68 -28.875 1 89.62 120 THR B CA 1
ATOM 4282 C C . THR B 1 120 ? 15.492 6.262 -27.625 1 89.62 120 THR B C 1
ATOM 4284 O O . THR B 1 120 ? 14.281 6.473 -27.594 1 89.62 120 THR B O 1
ATOM 4287 N N . PRO B 1 121 ? 16.266 6.492 -26.641 1 93.69 121 PRO B N 1
ATOM 4288 C CA . PRO B 1 121 ? 15.727 7.082 -25.422 1 93.69 121 PRO B CA 1
ATOM 4289 C C . PRO B 1 121 ? 15.102 8.461 -25.656 1 93.69 121 PRO B C 1
ATOM 4291 O O . PRO B 1 121 ? 15.453 9.141 -26.609 1 93.69 121 PRO B O 1
ATOM 4294 N N . ALA B 1 122 ? 14.188 8.875 -24.859 1 97 122 ALA B N 1
ATOM 4295 C CA . ALA B 1 122 ? 13.523 10.18 -24.859 1 97 122 ALA B CA 1
ATOM 4296 C C . ALA B 1 122 ? 13.375 10.727 -23.453 1 97 122 ALA B C 1
ATOM 4298 O O . ALA B 1 122 ? 13.414 9.977 -22.469 1 97 122 ALA B O 1
ATOM 4299 N N . SER B 1 123 ? 13.289 12.031 -23.328 1 97.75 123 SER B N 1
ATOM 4300 C CA . SER B 1 123 ? 13.141 12.656 -22.031 1 97.75 123 SER B CA 1
ATOM 4301 C C . SER B 1 123 ? 12.094 13.766 -22.062 1 97.75 123 SER B C 1
ATOM 4303 O O . SER B 1 123 ? 11.773 14.289 -23.125 1 97.75 123 SER B O 1
ATOM 4305 N N . THR B 1 124 ? 11.516 14.094 -20.984 1 98.19 124 THR B N 1
ATOM 4306 C CA . THR B 1 124 ? 10.609 15.219 -20.766 1 98.19 124 THR B CA 1
ATOM 4307 C C . THR B 1 124 ? 10.766 15.789 -19.359 1 98.19 124 THR B C 1
ATOM 4309 O O . THR B 1 124 ? 11.578 15.305 -18.578 1 98.19 124 THR B O 1
ATOM 4312 N N . ARG B 1 125 ? 10.102 16.906 -19.141 1 98.31 125 ARG B N 1
ATOM 4313 C CA . ARG B 1 125 ? 10.195 17.562 -17.844 1 98.31 125 ARG B CA 1
ATOM 4314 C C . ARG B 1 125 ? 8.844 17.609 -17.156 1 98.31 125 ARG B C 1
ATOM 4316 O O . ARG B 1 125 ? 7.812 17.828 -17.797 1 98.31 125 ARG B O 1
ATOM 4323 N N . LEU B 1 126 ? 8.82 17.312 -15.898 1 98.56 126 LEU B N 1
ATOM 4324 C CA . LEU B 1 126 ? 7.695 17.453 -14.984 1 98.56 126 LEU B CA 1
ATOM 4325 C C . LEU B 1 126 ? 7.996 18.5 -13.914 1 98.56 126 LEU B C 1
ATOM 4327 O O . LEU B 1 126 ? 8.992 18.391 -13.195 1 98.56 126 LEU B O 1
ATOM 4331 N N . VAL B 1 127 ? 7.125 19.531 -13.797 1 98.62 127 VAL B N 1
ATOM 4332 C CA . VAL B 1 127 ? 7.375 20.625 -12.875 1 98.62 127 VAL B CA 1
ATOM 4333 C C . VAL B 1 127 ? 6.328 20.625 -11.766 1 98.62 127 VAL B C 1
ATOM 4335 O O . VAL B 1 127 ? 5.125 20.609 -12.039 1 98.62 127 VAL B O 1
ATOM 4338 N N . GLN B 1 128 ? 6.781 20.609 -10.539 1 98.31 128 GLN B N 1
ATOM 4339 C CA . GLN B 1 128 ? 5.926 20.766 -9.367 1 98.31 128 GLN B CA 1
ATOM 4340 C C . GLN B 1 128 ? 6.141 22.125 -8.695 1 98.31 128 GLN B C 1
ATOM 4342 O O . GLN B 1 128 ? 7.281 22.562 -8.531 1 98.31 128 GLN B O 1
ATOM 4347 N N . ARG B 1 129 ? 5.035 22.75 -8.336 1 98.31 129 ARG B N 1
ATOM 4348 C CA . ARG B 1 129 ? 5.109 24.047 -7.668 1 98.31 129 ARG B CA 1
ATOM 4349 C C . ARG B 1 129 ? 4.395 24.016 -6.32 1 98.31 129 ARG B C 1
ATOM 4351 O O . ARG B 1 129 ? 3.334 23.391 -6.191 1 98.31 129 ARG B O 1
ATOM 4358 N N . LEU B 1 130 ? 5.031 24.625 -5.355 1 98 130 LEU B N 1
ATOM 4359 C CA . LEU B 1 130 ? 4.355 24.828 -4.078 1 98 130 LEU B CA 1
ATOM 4360 C C . LEU B 1 130 ? 3.451 26.062 -4.129 1 98 130 LEU B C 1
ATOM 4362 O O . LEU B 1 130 ? 2.35 26.047 -3.578 1 98 130 LEU B O 1
ATOM 4366 N N . ALA B 1 131 ? 3.936 27.078 -4.793 1 98.25 131 ALA B N 1
ATOM 4367 C CA . ALA B 1 131 ? 3.195 28.328 -4.965 1 98.25 131 ALA B CA 1
ATOM 4368 C C . ALA B 1 131 ? 2.754 28.5 -6.414 1 98.25 131 ALA B C 1
ATOM 4370 O O . ALA B 1 131 ? 3.584 28.531 -7.324 1 98.25 131 ALA B O 1
ATOM 4371 N N . GLY B 1 132 ? 1.452 28.609 -6.617 1 97.19 132 GLY B N 1
ATOM 4372 C CA . GLY B 1 132 ? 0.916 28.875 -7.941 1 97.19 132 GLY B CA 1
ATOM 4373 C C . GLY B 1 132 ? 1.155 30.297 -8.406 1 97.19 132 GLY B C 1
ATOM 4374 O O . GLY B 1 132 ? 1.626 31.141 -7.637 1 97.19 132 GLY B O 1
ATOM 4375 N N . ALA B 1 133 ? 0.85 30.547 -9.648 1 96.62 133 ALA B N 1
ATOM 4376 C CA . ALA B 1 133 ? 0.994 31.891 -10.211 1 96.62 133 ALA B CA 1
ATOM 4377 C C . ALA B 1 133 ? 0.147 32.906 -9.438 1 96.62 133 ALA B C 1
ATOM 4379 O O . ALA B 1 133 ? -1.035 32.656 -9.18 1 96.62 133 ALA B O 1
ATOM 4380 N N . GLY B 1 134 ? 0.731 33.938 -8.984 1 98 134 GLY B N 1
ATOM 4381 C CA . GLY B 1 134 ? 0.01 35 -8.32 1 98 134 GLY B CA 1
ATOM 4382 C C . GLY B 1 134 ? 0.077 34.938 -6.809 1 98 134 GLY B C 1
ATOM 4383 O O . GLY B 1 134 ? -0.217 35.906 -6.117 1 98 134 GLY B O 1
ATOM 4384 N N . VAL B 1 135 ? 0.465 33.781 -6.262 1 98.62 135 VAL B N 1
ATOM 4385 C CA . VAL B 1 135 ? 0.644 33.688 -4.816 1 98.62 135 VAL B CA 1
ATOM 4386 C C . VAL B 1 135 ? 1.774 34.594 -4.367 1 98.62 135 VAL B C 1
ATOM 4388 O O . VAL B 1 135 ? 2.811 34.688 -5.027 1 98.62 135 VAL B O 1
ATOM 4391 N N . THR B 1 136 ? 1.545 35.312 -3.258 1 98.5 136 THR B N 1
ATOM 4392 C CA . THR B 1 136 ? 2.57 36.219 -2.773 1 98.5 136 THR B CA 1
ATOM 4393 C C . THR B 1 136 ? 3.154 35.719 -1.452 1 98.5 136 THR B C 1
ATOM 4395 O O . THR B 1 136 ? 2.496 35 -0.708 1 98.5 136 THR B O 1
ATOM 4398 N N . ARG B 1 137 ? 4.344 36.031 -1.208 1 98.56 137 ARG B N 1
ATOM 4399 C CA . ARG B 1 137 ? 5.121 35.719 -0.014 1 98.56 137 ARG B CA 1
ATOM 4400 C C . ARG B 1 137 ? 5.629 36.969 0.666 1 98.56 137 ARG B C 1
ATOM 4402 O O . ARG B 1 137 ? 6.199 37.844 0.011 1 98.56 137 ARG B O 1
ATOM 4409 N N . ARG B 1 138 ? 5.434 37.094 1.979 1 98.44 138 ARG B N 1
ATOM 4410 C CA . ARG B 1 138 ? 5.938 38.219 2.738 1 98.44 138 ARG B CA 1
ATOM 4411 C C . ARG B 1 138 ? 6.508 37.781 4.082 1 98.44 138 ARG B C 1
ATOM 4413 O O . ARG B 1 138 ? 5.816 37.125 4.867 1 98.44 138 ARG B O 1
ATOM 4420 N N . GLU B 1 139 ? 7.699 38.156 4.375 1 97.94 139 GLU B N 1
ATOM 4421 C CA . GLU B 1 139 ? 8.273 37.906 5.691 1 97.94 139 GLU B CA 1
ATOM 4422 C C . GLU B 1 139 ? 7.629 38.812 6.754 1 97.94 139 GLU B C 1
ATOM 4424 O O . GLU B 1 139 ? 7.34 39.969 6.5 1 97.94 139 GLU B O 1
ATOM 4429 N N . VAL B 1 140 ? 7.387 38.25 7.855 1 98.38 140 VAL B N 1
ATOM 4430 C CA . VAL B 1 140 ? 6.766 39 8.961 1 98.38 140 VAL B CA 1
ATOM 4431 C C . VAL B 1 140 ? 7.742 39.094 10.125 1 98.38 140 VAL B C 1
ATOM 4433 O O . VAL B 1 140 ? 8.258 38.062 10.602 1 98.38 140 VAL B O 1
ATOM 4436 N N . ARG B 1 141 ? 8.078 40.281 10.523 1 97.5 141 ARG B N 1
ATOM 4437 C CA . ARG B 1 141 ? 8.859 40.625 11.703 1 97.5 141 ARG B CA 1
ATOM 4438 C C . ARG B 1 141 ? 8.195 41.75 12.492 1 97.5 141 ARG B C 1
ATOM 4440 O O . ARG B 1 141 ? 8.742 42.844 12.578 1 97.5 141 ARG B O 1
ATOM 4447 N N . GLU B 1 142 ? 7.039 41.5 12.93 1 95.5 142 GLU B N 1
ATOM 4448 C CA . GLU B 1 142 ? 6.203 42.469 13.609 1 95.5 142 GLU B CA 1
ATOM 4449 C C . GLU B 1 142 ? 5.68 41.938 14.938 1 95.5 142 GLU B C 1
ATOM 4451 O O . GLU B 1 142 ? 5.332 40.781 15.047 1 95.5 142 GLU B O 1
ATOM 4456 N N . LEU B 1 143 ? 5.684 42.906 15.938 1 95.62 143 LEU B N 1
ATOM 4457 C CA . LEU B 1 143 ? 5.105 42.562 17.234 1 95.62 143 LEU B CA 1
ATOM 4458 C C . LEU B 1 143 ? 5.781 41.344 17.844 1 95.62 143 LEU B C 1
ATOM 4460 O O . LEU B 1 143 ? 5.117 40.5 18.469 1 95.62 143 LEU B O 1
ATOM 4464 N N . GLY B 1 144 ? 7.047 41.156 17.516 1 95.94 144 GLY B N 1
ATOM 4465 C CA . GLY B 1 144 ? 7.801 40.031 18.031 1 95.94 144 GLY B CA 1
ATOM 4466 C C . GLY B 1 144 ? 7.539 38.75 17.266 1 95.94 144 GLY B C 1
ATOM 4467 O O . GLY B 1 144 ? 8.172 37.719 17.531 1 95.94 144 GLY B O 1
ATOM 4468 N N . LEU B 1 145 ? 6.602 38.812 16.375 1 98.25 145 LEU B N 1
ATOM 4469 C CA . LEU B 1 145 ? 6.27 37.625 15.57 1 98.25 145 LEU B CA 1
ATOM 4470 C C . LEU B 1 145 ? 7.293 37.438 14.461 1 98.25 145 LEU B C 1
ATOM 4472 O O . LEU B 1 145 ? 7.773 38.406 13.867 1 98.25 145 LEU B O 1
ATOM 4476 N N . VAL B 1 146 ? 7.684 36.188 14.25 1 98.56 146 VAL B N 1
ATOM 4477 C CA . VAL B 1 146 ? 8.594 35.812 13.18 1 98.56 146 VAL B CA 1
ATOM 4478 C C . VAL B 1 146 ? 7.945 34.719 12.312 1 98.56 146 VAL B C 1
ATOM 4480 O O . VAL B 1 146 ? 7.617 33.656 12.805 1 98.56 146 VAL B O 1
ATOM 4483 N N . GLY B 1 147 ? 7.73 35.031 11.062 1 98.56 147 GLY B N 1
ATOM 4484 C CA . GLY B 1 147 ? 7.117 34.062 10.164 1 98.56 147 GLY B CA 1
ATOM 4485 C C . GLY B 1 147 ? 6.996 34.562 8.742 1 98.56 147 GLY B C 1
ATOM 4486 O O . GLY B 1 147 ? 7.75 35.469 8.328 1 98.56 147 GLY B O 1
ATOM 4487 N N . THR B 1 148 ? 6.281 33.875 7.965 1 98.75 148 THR B N 1
ATOM 4488 C CA . THR B 1 148 ? 6.027 34.25 6.574 1 98.75 148 THR B CA 1
ATOM 4489 C C . THR B 1 148 ? 4.543 34.125 6.25 1 98.75 148 THR B C 1
ATOM 4491 O O . THR B 1 148 ? 3.902 33.125 6.586 1 98.75 148 THR B O 1
ATOM 4494 N N . LEU B 1 149 ? 4.004 35.188 5.637 1 98.88 149 LEU B N 1
ATOM 4495 C CA . LEU B 1 149 ? 2.615 35.188 5.184 1 98.88 149 LEU B CA 1
ATOM 4496 C C . LEU B 1 149 ? 2.529 34.938 3.684 1 98.88 149 LEU B C 1
ATOM 4498 O O . LEU B 1 149 ? 3.229 35.562 2.896 1 98.88 149 LEU B O 1
ATOM 4502 N N . PHE B 1 150 ? 1.767 33.969 3.305 1 98.88 150 PHE B N 1
ATOM 4503 C CA . PHE B 1 150 ? 1.448 33.688 1.908 1 98.88 150 PHE B CA 1
ATOM 4504 C C . PHE B 1 150 ? -0.008 34.031 1.61 1 98.88 150 PHE B C 1
ATOM 4506 O O . PHE B 1 150 ? -0.903 33.688 2.381 1 98.88 150 PHE B O 1
ATOM 4513 N N . LEU B 1 151 ? -0.25 34.719 0.522 1 98.81 151 LEU B N 1
ATOM 4514 C CA . LEU B 1 151 ? -1.607 35.094 0.132 1 98.81 151 LEU B CA 1
ATOM 4515 C C . LEU B 1 151 ? -1.952 34.5 -1.236 1 98.81 151 LEU B C 1
ATOM 4517 O O . LEU B 1 151 ? -1.094 34.438 -2.117 1 98.81 151 LEU B O 1
ATOM 4521 N N . PRO B 1 152 ? -3.244 34.094 -1.377 1 98.5 152 PRO B N 1
ATOM 4522 C CA . PRO B 1 152 ? -3.688 33.594 -2.678 1 98.5 152 PRO B CA 1
ATOM 4523 C C . PRO B 1 152 ? -3.582 34.656 -3.785 1 98.5 152 PRO B C 1
ATOM 4525 O O . PRO B 1 152 ? -3.459 35.844 -3.502 1 98.5 152 PRO B O 1
ATOM 4528 N N . ALA B 1 153 ? -3.646 34.156 -4.996 1 97.56 153 ALA B N 1
ATOM 4529 C CA . ALA B 1 153 ? -3.547 35 -6.172 1 97.56 153 ALA B CA 1
ATOM 4530 C C . ALA B 1 153 ? -4.797 35.875 -6.324 1 97.56 153 ALA B C 1
ATOM 4532 O O . ALA B 1 153 ? -4.727 37 -6.836 1 97.56 153 ALA B O 1
ATOM 4533 N N . THR B 1 154 ? -5.902 35.406 -5.879 1 96.69 154 THR B N 1
ATOM 4534 C CA . THR B 1 154 ? -7.168 36.094 -6.047 1 96.69 154 THR B CA 1
ATOM 4535 C C . THR B 1 154 ? -7.363 37.125 -4.938 1 96.69 154 THR B C 1
ATOM 4537 O O . THR B 1 154 ? -6.781 37 -3.857 1 96.69 154 THR B O 1
ATOM 4540 N N . PRO B 1 155 ? -8.195 38.094 -5.184 1 94.69 155 PRO B N 1
ATOM 4541 C CA . PRO B 1 155 ? -8.477 39.094 -4.129 1 94.69 155 PRO B CA 1
ATOM 4542 C C . PRO B 1 155 ? -9.25 38.469 -2.959 1 94.69 155 PRO B C 1
ATOM 4544 O O . PRO B 1 155 ? -10.109 37.625 -3.16 1 94.69 155 PRO B O 1
ATOM 4547 N N . GLY B 1 156 ? -9.055 38.938 -1.819 1 90.19 156 GLY B N 1
ATOM 4548 C CA . GLY B 1 156 ? -9.711 38.469 -0.608 1 90.19 156 GLY B CA 1
ATOM 4549 C C . GLY B 1 156 ? -11.133 39 -0.465 1 90.19 156 GLY B C 1
ATOM 4550 O O . GLY B 1 156 ? -11.672 39.594 -1.385 1 90.19 156 GLY B O 1
ATOM 4551 N N . PRO B 1 157 ? -11.656 38.75 0.629 1 96.12 157 PRO B N 1
ATOM 4552 C CA . PRO B 1 157 ? -11.086 38.094 1.793 1 96.12 157 PRO B CA 1
ATOM 4553 C C . PRO B 1 157 ? -10.977 36.562 1.601 1 96.12 157 PRO B C 1
ATOM 4555 O O . PRO B 1 157 ? -11.82 35.969 0.933 1 96.12 157 PRO B O 1
ATOM 4558 N N . HIS B 1 158 ? -9.969 35.938 2.105 1 98.38 158 HIS B N 1
ATOM 4559 C CA . HIS B 1 158 ? -9.742 34.5 2.143 1 98.38 158 HIS B CA 1
ATOM 4560 C C . HIS B 1 158 ? -9.789 33.969 3.572 1 98.38 158 HIS B C 1
ATOM 4562 O O . HIS B 1 158 ? -9.445 34.688 4.516 1 98.38 158 HIS B O 1
ATOM 4568 N N . PRO B 1 159 ? -10.352 32.719 3.727 1 98.62 159 PRO B N 1
ATOM 4569 C CA . PRO B 1 159 ? -10.125 32.094 5.035 1 98.62 159 PRO B CA 1
ATOM 4570 C C . PRO B 1 159 ? -8.641 31.953 5.367 1 98.62 159 PRO B C 1
ATOM 4572 O O . PRO B 1 159 ? -7.801 31.969 4.469 1 98.62 159 PRO B O 1
ATOM 4575 N N . ALA B 1 160 ? -8.344 31.828 6.672 1 98.88 160 ALA B N 1
ATOM 4576 C CA . ALA B 1 160 ? -6.934 31.844 7.051 1 98.88 160 ALA B CA 1
ATOM 4577 C C . ALA B 1 160 ? -6.539 30.578 7.789 1 98.88 160 ALA B C 1
ATOM 4579 O O . ALA B 1 160 ? -7.395 29.875 8.344 1 98.88 160 ALA B O 1
ATOM 4580 N N . VAL B 1 161 ? -5.285 30.281 7.715 1 98.94 161 VAL B N 1
ATOM 4581 C CA . VAL B 1 161 ? -4.707 29.156 8.453 1 98.94 161 VAL B CA 1
ATOM 4582 C C . VAL B 1 161 ? -3.346 29.562 9.016 1 98.94 161 VAL B C 1
ATOM 4584 O O . VAL B 1 161 ? -2.543 30.188 8.328 1 98.94 161 VAL B O 1
ATOM 4587 N N . MET B 1 162 ? -3.104 29.344 10.273 1 98.94 162 MET B N 1
ATOM 4588 C CA . MET B 1 162 ? -1.785 29.484 10.883 1 98.94 162 MET B CA 1
ATOM 4589 C C . MET B 1 162 ? -1.109 28.125 11.016 1 98.94 162 MET B C 1
ATOM 4591 O O . MET B 1 162 ? -1.712 27.172 11.523 1 98.94 162 MET B O 1
ATOM 4595 N N . ILE B 1 163 ? 0.103 28.031 10.539 1 98.88 163 ILE B N 1
ATOM 4596 C CA . ILE B 1 163 ? 0.82 26.766 10.461 1 98.88 163 ILE B CA 1
ATOM 4597 C C . ILE B 1 163 ? 1.978 26.766 11.453 1 98.88 163 ILE B C 1
ATOM 4599 O O . ILE B 1 163 ? 2.77 27.703 11.5 1 98.88 163 ILE B O 1
ATOM 4603 N N . LEU B 1 164 ? 2.053 25.672 12.219 1 98.56 164 LEU B N 1
ATOM 4604 C CA . LEU B 1 164 ? 3.068 25.547 13.258 1 98.56 164 LEU B CA 1
ATOM 4605 C C . LEU B 1 164 ? 3.883 24.266 13.078 1 98.56 164 LEU B C 1
ATOM 4607 O O . LEU B 1 164 ? 3.318 23.172 12.969 1 98.56 164 LEU B O 1
ATOM 4611 N N . ASN B 1 165 ? 5.207 24.359 13.109 1 96.38 165 ASN B N 1
ATOM 4612 C CA . ASN B 1 165 ? 6.113 23.234 12.891 1 96.38 165 ASN B CA 1
ATOM 4613 C C . ASN B 1 165 ? 6.305 22.406 14.156 1 96.38 165 ASN B C 1
ATOM 4615 O O . ASN B 1 165 ? 5.852 22.797 15.234 1 96.38 165 ASN B O 1
ATOM 4619 N N . GLY B 1 166 ? 7.016 21.297 13.922 1 94.75 166 GLY B N 1
ATOM 4620 C CA . GLY B 1 166 ? 7.336 20.406 15.031 1 94.75 166 GLY B CA 1
ATOM 4621 C C . GLY B 1 166 ? 8.672 20.719 15.68 1 94.75 166 GLY B C 1
ATOM 4622 O O . GLY B 1 166 ? 9.078 21.875 15.75 1 94.75 166 GLY B O 1
ATOM 4623 N N . SER B 1 167 ? 9.32 19.688 16.172 1 92.19 167 SER B N 1
ATOM 4624 C CA . SER B 1 167 ? 10.523 19.828 16.984 1 92.19 167 SER B CA 1
ATOM 4625 C C . SER B 1 167 ? 11.703 20.328 16.141 1 92.19 167 SER B C 1
ATOM 4627 O O . SER B 1 167 ? 12.734 20.719 16.688 1 92.19 167 SER B O 1
ATOM 4629 N N . GLY B 1 168 ? 11.492 20.328 14.867 1 91.06 168 GLY B N 1
ATOM 4630 C CA . GLY B 1 168 ? 12.539 20.844 14 1 91.06 168 GLY B CA 1
ATOM 4631 C C . GLY B 1 168 ? 12.547 22.359 13.93 1 91.06 168 GLY B C 1
ATOM 4632 O O . GLY B 1 168 ? 13.523 22.969 13.477 1 91.06 168 GLY B O 1
ATOM 4633 N N . GLY B 1 169 ? 11.508 23.016 14.43 1 95.25 169 GLY B N 1
ATOM 4634 C CA . GLY B 1 169 ? 11.391 24.453 14.422 1 95.25 169 GLY B CA 1
ATOM 4635 C C . GLY B 1 169 ? 11.375 25.047 13.016 1 95.25 169 GLY B C 1
ATOM 4636 O O . GLY B 1 169 ? 10.906 24.406 12.078 1 95.25 169 GLY B O 1
ATOM 4637 N N . GLY B 1 170 ? 11.672 26.359 13 1 95.94 170 GLY B N 1
ATOM 4638 C CA . GLY B 1 170 ? 11.734 27.031 11.711 1 95.94 170 GLY B CA 1
ATOM 4639 C C . GLY B 1 170 ? 10.383 27.469 11.195 1 95.94 170 GLY B C 1
ATOM 4640 O O . GLY B 1 170 ? 9.414 27.547 11.953 1 95.94 170 GLY B O 1
ATOM 4641 N N . ILE B 1 171 ? 10.406 27.906 9.945 1 97.38 171 ILE B N 1
ATOM 4642 C CA . ILE B 1 171 ? 9.211 28.422 9.281 1 97.38 171 ILE B CA 1
ATOM 4643 C C . ILE B 1 171 ? 8.758 27.453 8.203 1 97.38 171 ILE B C 1
ATOM 4645 O O . ILE B 1 171 ? 9.484 27.203 7.234 1 97.38 171 ILE B O 1
ATOM 4649 N N . ASN B 1 172 ? 7.602 26.891 8.352 1 96.44 172 ASN B N 1
ATOM 4650 C CA . ASN B 1 172 ? 7.086 25.906 7.395 1 96.44 172 ASN B CA 1
ATOM 4651 C C . ASN B 1 172 ? 6.52 26.594 6.152 1 96.44 172 ASN B C 1
ATOM 4653 O O . ASN B 1 172 ? 5.324 26.484 5.875 1 96.44 172 ASN B O 1
ATOM 4657 N N . GLU B 1 173 ? 7.348 27.141 5.379 1 97.62 173 GLU B N 1
ATOM 4658 C CA . GLU B 1 173 ? 6.922 27.891 4.207 1 97.62 173 GLU B CA 1
ATOM 4659 C C . GLU B 1 173 ? 6.297 26.984 3.156 1 97.62 173 GLU B C 1
ATOM 4661 O O . GLU B 1 173 ? 5.316 27.359 2.51 1 97.62 173 GLU B O 1
ATOM 4666 N N . PRO B 1 174 ? 6.848 25.766 2.93 1 97.38 174 PRO B N 1
ATOM 4667 C CA . PRO B 1 174 ? 6.242 24.906 1.906 1 97.38 174 PRO B CA 1
ATOM 4668 C C . PRO B 1 174 ? 4.754 24.672 2.145 1 97.38 174 PRO B C 1
ATOM 4670 O O . PRO B 1 174 ? 3.951 24.797 1.216 1 97.38 174 PRO B O 1
ATOM 4673 N N . ARG B 1 175 ? 4.398 24.375 3.336 1 97.44 175 ARG B N 1
ATOM 4674 C CA . ARG B 1 175 ? 2.996 24.109 3.639 1 97.44 175 ARG B CA 1
ATOM 4675 C C . ARG B 1 175 ? 2.156 25.375 3.469 1 97.44 175 ARG B C 1
ATOM 4677 O O . ARG B 1 175 ? 1.036 25.312 2.955 1 97.44 175 ARG B O 1
ATOM 4684 N N . ALA B 1 176 ? 2.66 26.469 3.896 1 98.5 176 ALA B N 1
ATOM 4685 C CA . ALA B 1 176 ? 1.942 27.734 3.771 1 98.5 176 ALA B CA 1
ATOM 4686 C C . ALA B 1 176 ? 1.723 28.094 2.305 1 98.5 176 ALA B C 1
ATOM 4688 O O . ALA B 1 176 ? 0.636 28.547 1.925 1 98.5 176 ALA B O 1
ATOM 4689 N N . ALA B 1 177 ? 2.764 27.938 1.52 1 98.62 177 ALA B N 1
ATOM 4690 C CA . ALA B 1 177 ? 2.666 28.234 0.094 1 98.62 177 ALA B CA 1
ATOM 4691 C C . ALA B 1 177 ? 1.578 27.391 -0.572 1 98.62 177 ALA B C 1
ATOM 4693 O O . ALA B 1 177 ? 0.801 27.906 -1.382 1 98.62 177 ALA B O 1
ATOM 4694 N N . LEU B 1 178 ? 1.549 26.141 -0.239 1 98.19 178 LEU B N 1
ATOM 4695 C CA . LEU B 1 178 ? 0.563 25.266 -0.858 1 98.19 178 LEU B CA 1
ATOM 4696 C C . LEU B 1 178 ? -0.846 25.609 -0.387 1 98.19 178 LEU B C 1
ATOM 4698 O O . LEU B 1 178 ? -1.794 25.578 -1.176 1 98.19 178 LEU B O 1
ATOM 4702 N N . TYR B 1 179 ? -1.017 25.938 0.94 1 98.44 179 TYR B N 1
ATOM 4703 C CA . TYR B 1 179 ? -2.318 26.391 1.426 1 98.44 179 TYR B CA 1
ATOM 4704 C C . TYR B 1 179 ? -2.773 27.641 0.687 1 98.44 179 TYR B C 1
ATOM 4706 O O . TYR B 1 179 ? -3.941 27.75 0.306 1 98.44 179 TYR B O 1
ATOM 4714 N N . ALA B 1 180 ? -1.856 28.578 0.493 1 98.75 180 ALA B N 1
ATOM 4715 C CA . ALA B 1 180 ? -2.199 29.812 -0.222 1 98.75 180 ALA B CA 1
ATOM 4716 C C . ALA B 1 180 ? -2.615 29.516 -1.659 1 98.75 180 ALA B C 1
ATOM 4718 O O . ALA B 1 180 ? -3.547 30.125 -2.184 1 98.75 180 ALA B O 1
ATOM 4719 N N . SER B 1 181 ? -1.91 28.578 -2.242 1 98.12 181 SER B N 1
ATOM 4720 C CA . SER B 1 181 ? -2.221 28.172 -3.609 1 98.12 181 SER B CA 1
ATOM 4721 C C . SER B 1 181 ? -3.605 27.531 -3.697 1 98.12 181 SER B C 1
ATOM 4723 O O . SER B 1 181 ? -4.191 27.453 -4.781 1 98.12 181 SER B O 1
ATOM 4725 N N . ARG B 1 182 ? -4.102 27.141 -2.539 1 96.38 182 ARG B N 1
ATOM 4726 C CA . ARG B 1 182 ? -5.422 26.516 -2.504 1 96.38 182 ARG B CA 1
ATOM 4727 C C . ARG B 1 182 ? -6.445 27.422 -1.844 1 96.38 182 ARG B C 1
ATOM 4729 O O . ARG B 1 182 ? -7.508 26.969 -1.418 1 96.38 182 ARG B O 1
ATOM 4736 N N . GLY B 1 183 ? -6.113 28.688 -1.646 1 97.56 183 GLY B N 1
ATOM 4737 C CA . GLY B 1 183 ? -7.133 29.688 -1.388 1 97.56 183 GLY B CA 1
ATOM 4738 C C . GLY B 1 183 ? -7.18 30.141 0.062 1 97.56 183 GLY B C 1
ATOM 4739 O O . GLY B 1 183 ? -8.133 30.781 0.488 1 97.56 183 GLY B O 1
ATOM 4740 N 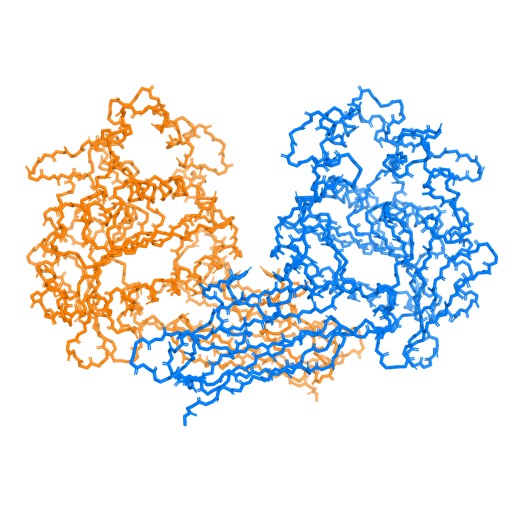N . TYR B 1 184 ? -6.156 29.844 0.845 1 98.62 184 TYR B N 1
ATOM 4741 C CA . TYR B 1 184 ? -6.125 30.266 2.24 1 98.62 184 TYR B CA 1
ATOM 4742 C C . TYR B 1 184 ? -5.023 31.297 2.473 1 98.62 184 TYR B C 1
ATOM 4744 O O . TYR B 1 184 ? -3.92 31.156 1.932 1 98.62 184 TYR B O 1
ATOM 4752 N N . ALA B 1 185 ? -5.344 32.344 3.15 1 98.88 185 ALA B N 1
ATOM 4753 C CA . ALA B 1 185 ? -4.254 33.156 3.719 1 98.88 185 ALA B CA 1
ATOM 4754 C C . ALA B 1 185 ? -3.479 32.344 4.758 1 98.88 185 ALA B C 1
ATOM 4756 O O . ALA B 1 185 ? -4.031 31.953 5.789 1 98.88 185 ALA B O 1
ATOM 4757 N N . ALA B 1 186 ? -2.26 32.125 4.406 1 98.94 186 ALA B N 1
ATOM 4758 C CA . ALA B 1 186 ? -1.507 31.156 5.207 1 98.94 186 ALA B CA 1
ATOM 4759 C C . ALA B 1 186 ? -0.335 31.828 5.914 1 98.94 186 ALA B C 1
ATOM 4761 O O . ALA B 1 186 ? 0.52 32.438 5.27 1 98.94 186 ALA B O 1
ATOM 4762 N N . PHE B 1 187 ? -0.31 31.688 7.191 1 98.88 187 PHE B N 1
ATOM 4763 C CA . PHE B 1 187 ? 0.743 32.281 8.016 1 98.88 187 PHE B CA 1
ATOM 4764 C C . PHE B 1 187 ? 1.588 31.188 8.664 1 98.88 187 PHE B C 1
ATOM 4766 O O . PHE B 1 187 ? 1.146 30.531 9.617 1 98.88 187 PHE B O 1
ATOM 4773 N N . ALA B 1 188 ? 2.766 30.969 8.148 1 98.81 188 ALA B N 1
ATOM 4774 C CA . ALA B 1 188 ? 3.73 30.094 8.797 1 98.81 188 ALA B CA 1
ATOM 4775 C C . ALA B 1 188 ? 4.469 30.812 9.914 1 98.81 188 ALA B C 1
ATOM 4777 O O . ALA B 1 188 ? 5.363 31.625 9.664 1 98.81 188 ALA B O 1
ATOM 4778 N N . LEU B 1 189 ? 4.141 30.453 11.125 1 98.81 189 LEU B N 1
ATOM 4779 C CA . LEU B 1 189 ? 4.684 31.125 12.297 1 98.81 189 LEU B CA 1
ATOM 4780 C C . LEU B 1 189 ? 5.758 30.266 12.969 1 98.81 189 LEU B C 1
ATOM 4782 O O . LEU B 1 189 ? 5.492 29.125 13.359 1 98.81 189 LEU B O 1
ATOM 4786 N N . ALA B 1 190 ? 6.941 30.797 13.086 1 98.62 190 ALA B N 1
ATOM 4787 C CA . ALA B 1 190 ? 8 30.141 13.844 1 98.62 190 ALA B CA 1
ATOM 4788 C C . ALA B 1 190 ? 7.902 30.469 15.328 1 98.62 190 ALA B C 1
ATOM 4790 O O . ALA B 1 190 ? 7.32 31.5 15.703 1 98.62 190 ALA B O 1
ATOM 4791 N N . TYR B 1 191 ? 8.445 29.578 16.094 1 98.06 191 TYR B N 1
ATOM 4792 C CA . TYR B 1 191 ? 8.445 29.891 17.531 1 98.06 191 TYR B CA 1
ATOM 4793 C C . TYR B 1 191 ? 9.766 29.469 18.172 1 98.06 191 TYR B C 1
ATOM 4795 O O . TYR B 1 191 ? 10.039 29.812 19.312 1 98.06 191 TYR B O 1
ATOM 4803 N N . PHE B 1 192 ? 10.617 28.828 17.469 1 97 192 PHE B N 1
ATOM 4804 C CA . PHE B 1 192 ? 12.031 28.641 17.766 1 97 192 PHE B CA 1
ATOM 4805 C C . PHE B 1 192 ? 12.797 28.219 16.516 1 97 192 PHE B C 1
ATOM 4807 O O . PHE B 1 192 ? 12.188 27.891 15.492 1 97 192 PHE B O 1
ATOM 4814 N N . LYS B 1 193 ? 14.117 28.344 16.516 1 96.62 193 LYS B N 1
ATOM 4815 C CA . LYS B 1 193 ? 15.016 28.016 15.406 1 96.62 193 LYS B CA 1
ATOM 4816 C C . LYS B 1 193 ? 14.703 28.875 14.188 1 96.62 193 LYS B C 1
ATOM 4818 O O . LYS B 1 193 ? 14.578 28.359 13.078 1 96.62 193 LYS B O 1
ATOM 4823 N N . ALA B 1 194 ? 14.469 30.094 14.422 1 96.25 194 ALA B N 1
ATOM 4824 C CA . ALA B 1 194 ? 14.289 31.141 13.414 1 96.25 194 ALA B CA 1
ATOM 4825 C C . ALA B 1 194 ? 14.93 32.438 13.852 1 96.25 194 ALA B C 1
ATOM 4827 O O . ALA B 1 194 ? 15.188 32.656 15.039 1 96.25 194 ALA B O 1
ATOM 4828 N N . PRO B 1 195 ? 15.234 33.312 12.867 1 92.38 195 PRO B N 1
ATOM 4829 C CA . PRO B 1 195 ? 15.93 34.531 13.234 1 92.38 195 PRO B CA 1
ATOM 4830 C C . PRO B 1 195 ? 15.18 35.344 14.281 1 92.38 195 PRO B C 1
ATOM 4832 O O . PRO B 1 195 ? 14 35.656 14.109 1 92.38 195 PRO B O 1
ATOM 4835 N N . GLY B 1 196 ? 15.914 35.625 15.344 1 93.94 196 GLY B N 1
ATOM 4836 C CA . GLY B 1 196 ? 15.336 36.438 16.375 1 93.94 196 GLY B CA 1
ATOM 4837 C C . GLY B 1 196 ? 14.641 35.656 17.469 1 93.94 196 GLY B C 1
ATOM 4838 O O . GLY B 1 196 ? 14.234 36.219 18.484 1 93.94 196 GLY B O 1
ATOM 4839 N N . LEU B 1 197 ? 14.5 34.406 17.328 1 96.81 197 LEU B N 1
ATOM 4840 C CA . LEU B 1 197 ? 13.867 33.531 18.312 1 96.81 197 LEU B CA 1
ATOM 4841 C C . LEU B 1 197 ? 14.891 32.625 18.969 1 96.81 197 LEU B C 1
ATOM 4843 O O . LEU B 1 197 ? 16.031 32.531 18.516 1 96.81 197 LEU B O 1
ATOM 4847 N N . SER B 1 198 ? 14.469 32.062 20.016 1 96.81 198 SER B N 1
ATOM 4848 C CA . SER B 1 198 ? 15.305 31.062 20.688 1 96.81 198 SER B CA 1
ATOM 4849 C C . SER B 1 198 ? 15.664 29.906 19.75 1 96.81 198 SER B C 1
ATOM 4851 O O . SER B 1 198 ? 14.898 29.594 18.828 1 96.81 198 SER B O 1
ATOM 4853 N N . ASP B 1 199 ? 16.797 29.281 20.031 1 97 199 ASP B N 1
ATOM 4854 C CA . ASP B 1 199 ? 17.156 28.078 19.312 1 97 199 ASP B CA 1
ATOM 4855 C C . ASP B 1 199 ? 16.453 26.859 19.891 1 97 199 ASP B C 1
ATOM 4857 O O . ASP B 1 199 ? 16.5 25.766 19.297 1 97 199 ASP B O 1
ATOM 4861 N N . TYR B 1 200 ? 15.766 27.078 20.984 1 97.5 200 TYR B N 1
ATOM 4862 C CA . TYR B 1 200 ? 15.211 25.953 21.734 1 97.5 200 TYR B CA 1
ATOM 4863 C C . TYR B 1 200 ? 13.727 26.172 22.016 1 97.5 200 TYR B C 1
ATOM 4865 O O . TYR B 1 200 ? 13.258 27.312 22.062 1 97.5 200 TYR B O 1
ATOM 4873 N N . ILE B 1 201 ? 13.016 25.094 22.203 1 97.94 201 ILE B N 1
ATOM 4874 C CA . ILE B 1 201 ? 11.57 25.125 22.375 1 97.94 201 ILE B CA 1
ATOM 4875 C C . ILE B 1 201 ? 11.234 25.453 23.828 1 97.94 201 ILE B C 1
ATOM 4877 O O . ILE B 1 201 ? 10.109 25.844 24.141 1 97.94 201 ILE B O 1
ATOM 4881 N N . SER B 1 202 ? 12.125 25.391 24.781 1 97.94 202 SER B N 1
ATOM 4882 C CA . SER B 1 202 ? 11.922 25.484 26.234 1 97.94 202 SER B CA 1
ATOM 4883 C C . SER B 1 202 ? 11.289 26.828 26.609 1 97.94 202 SER B C 1
ATOM 4885 O O . SER B 1 202 ? 11.672 27.875 26.078 1 97.94 202 SER B O 1
ATOM 4887 N N . ASN B 1 203 ? 10.273 26.688 27.438 1 97.94 203 ASN B N 1
ATOM 4888 C CA . ASN B 1 203 ? 9.664 27.844 28.078 1 97.94 203 ASN B CA 1
ATOM 4889 C C . ASN B 1 203 ? 9.031 28.781 27.062 1 97.94 203 ASN B C 1
ATOM 4891 O O . ASN B 1 203 ? 9.172 30 27.156 1 97.94 203 ASN B O 1
ATOM 4895 N N . THR B 1 204 ? 8.414 28.281 26.047 1 98.31 204 THR B N 1
ATOM 4896 C CA . THR B 1 204 ? 7.719 29.062 25.031 1 98.31 204 THR B CA 1
ATOM 4897 C C . THR B 1 204 ? 6.344 29.5 25.531 1 98.31 204 THR B C 1
ATOM 4899 O O . THR B 1 204 ? 5.496 28.656 25.844 1 98.31 204 THR B O 1
ATOM 4902 N N . PRO B 1 205 ? 6.062 30.75 25.641 1 98.44 205 PRO B N 1
ATOM 4903 C CA . PRO B 1 205 ? 4.762 31.219 26.125 1 98.44 205 PRO B CA 1
ATOM 4904 C C . PRO B 1 205 ? 3.646 31.031 25.094 1 98.44 205 PRO B C 1
ATOM 4906 O O . PRO B 1 205 ? 3.801 31.438 23.938 1 98.44 205 PRO B O 1
ATOM 4909 N N . LEU B 1 206 ? 2.488 30.547 25.516 1 98.75 206 LEU B N 1
ATOM 4910 C CA . LEU B 1 206 ? 1.355 30.328 24.625 1 98.75 206 LEU B CA 1
ATOM 4911 C C . LEU B 1 206 ? 0.812 31.656 24.094 1 98.75 206 LEU B C 1
ATOM 4913 O O . LEU B 1 206 ? 0.226 31.703 23.016 1 98.75 206 LEU B O 1
ATOM 4917 N N . GLU B 1 207 ? 1.074 32.719 24.828 1 98.44 207 GLU B N 1
ATOM 4918 C CA . GLU B 1 207 ? 0.606 34.062 24.453 1 98.44 207 GLU B CA 1
ATOM 4919 C C . GLU B 1 207 ? 1.257 34.531 23.156 1 98.44 207 GLU B C 1
ATOM 4921 O O . GLU B 1 207 ? 0.695 35.344 22.422 1 98.44 207 GLU B O 1
ATOM 4926 N N . TYR B 1 208 ? 2.42 34 22.859 1 98.56 208 TYR B N 1
ATOM 4927 C CA . TYR B 1 208 ? 3.068 34.281 21.594 1 98.56 208 TYR B CA 1
ATOM 4928 C C . TYR B 1 208 ? 2.176 33.875 20.422 1 98.56 208 TYR B C 1
ATOM 4930 O O . TYR B 1 208 ? 2.018 34.625 19.469 1 98.56 208 TYR B O 1
ATOM 4938 N N . PHE B 1 209 ? 1.596 32.781 20.5 1 98.81 209 PHE B N 1
ATOM 4939 C CA . PHE B 1 209 ? 0.739 32.25 19.453 1 98.81 209 PHE B CA 1
ATOM 4940 C C . PHE B 1 209 ? -0.601 32.969 19.422 1 98.81 209 PHE B C 1
ATOM 4942 O O . PHE B 1 209 ? -1.188 33.188 18.359 1 98.81 209 PHE B O 1
ATOM 4949 N N . GLU B 1 210 ? -1.087 33.312 20.625 1 98.69 210 GLU B N 1
ATOM 4950 C CA . GLU B 1 210 ? -2.281 34.125 20.688 1 98.69 210 GLU B CA 1
ATOM 4951 C C . GLU B 1 210 ? -2.088 35.438 19.906 1 98.69 210 GLU B C 1
ATOM 4953 O O . GLU B 1 210 ? -2.967 35.844 19.141 1 98.69 210 GLU B O 1
ATOM 4958 N N . ARG B 1 211 ? -0.977 36.031 20.109 1 98.56 211 ARG B N 1
ATOM 4959 C CA . ARG B 1 211 ? -0.642 37.25 19.359 1 98.56 211 ARG B CA 1
ATOM 4960 C C . ARG B 1 211 ? -0.589 36.969 17.859 1 98.56 211 ARG B C 1
ATOM 4962 O O . ARG B 1 211 ? -0.982 37.812 17.062 1 98.56 211 ARG B O 1
ATOM 4969 N N . GLY B 1 212 ? -0.046 35.812 17.5 1 98.81 212 GLY B N 1
ATOM 4970 C CA . GLY B 1 212 ? -0.032 35.438 16.094 1 98.81 212 GLY B CA 1
ATOM 4971 C C . GLY B 1 212 ? -1.419 35.344 15.484 1 98.81 212 GLY B C 1
ATOM 4972 O O . GLY B 1 212 ? -1.641 35.781 14.359 1 98.81 212 GLY B O 1
ATOM 4973 N N . LEU B 1 213 ? -2.336 34.75 16.219 1 98.81 213 LEU B N 1
ATOM 4974 C CA . LEU B 1 213 ? -3.719 34.625 15.773 1 98.81 213 LEU B CA 1
ATOM 4975 C C . LEU B 1 213 ? -4.359 36 15.617 1 98.81 213 LEU B C 1
ATOM 4977 O O . LEU B 1 213 ? -5.039 36.25 14.617 1 98.81 213 LEU B O 1
ATOM 4981 N N . ASP B 1 214 ? -4.156 36.844 16.609 1 98.62 214 ASP B N 1
ATOM 4982 C CA . ASP B 1 214 ? -4.707 38.188 16.578 1 98.62 214 ASP B CA 1
ATOM 4983 C C . ASP B 1 214 ? -4.129 38.969 15.406 1 98.62 214 ASP B C 1
ATOM 4985 O O . ASP B 1 214 ? -4.855 39.688 14.711 1 98.62 214 ASP B O 1
ATOM 4989 N N . TRP B 1 215 ? -2.885 38.906 15.242 1 98.75 215 TRP B N 1
ATOM 4990 C CA . TRP B 1 215 ? -2.219 39.594 14.148 1 98.75 215 TRP B CA 1
ATOM 4991 C C . TRP B 1 215 ? -2.766 39.156 12.797 1 98.75 215 TRP B C 1
ATOM 4993 O O . TRP B 1 215 ? -3.047 39.969 11.93 1 98.75 215 TRP B O 1
ATOM 5003 N N . LEU B 1 216 ? -2.828 37.812 12.602 1 98.75 216 LEU B N 1
ATOM 5004 C CA . LEU B 1 216 ? -3.322 37.25 11.344 1 98.75 216 LEU B CA 1
ATOM 5005 C C . LEU B 1 216 ? -4.719 37.781 11.031 1 98.75 216 LEU B C 1
ATOM 5007 O O . LEU B 1 216 ? -5.004 38.156 9.891 1 98.75 216 LEU B O 1
ATOM 5011 N N . ARG B 1 217 ? -5.574 37.844 12.016 1 98.31 217 ARG B N 1
ATOM 5012 C CA . ARG B 1 217 ? -6.93 38.375 11.844 1 98.31 217 ARG B CA 1
ATOM 5013 C C . ARG B 1 217 ? -6.91 39.844 11.438 1 98.31 217 ARG B C 1
ATOM 5015 O O . ARG B 1 217 ? -7.629 40.25 10.523 1 98.31 217 ARG B O 1
ATOM 5022 N N . ALA B 1 218 ? -6.129 40.562 12.125 1 98.19 218 ALA B N 1
ATOM 5023 C CA . ALA B 1 218 ? -6.047 42 11.836 1 98.19 218 ALA B CA 1
ATOM 5024 C C . ALA B 1 218 ? -5.469 42.25 10.445 1 98.19 218 ALA B C 1
ATOM 5026 O O . ALA B 1 218 ? -5.902 43.156 9.742 1 98.19 218 ALA B O 1
ATOM 5027 N N . GLU B 1 219 ? -4.508 41.469 10.109 1 97.75 219 GLU B N 1
ATOM 5028 C CA . GLU B 1 219 ? -3.74 41.688 8.883 1 97.75 219 GLU B CA 1
ATOM 5029 C C . GLU B 1 219 ? -4.562 41.344 7.648 1 97.75 219 GLU B C 1
ATOM 5031 O O . GLU B 1 219 ? -4.523 42.062 6.641 1 97.75 219 GLU B O 1
ATOM 5036 N N . VAL B 1 220 ? -5.32 40.188 7.699 1 98.12 220 VAL B N 1
ATOM 5037 C CA . VAL B 1 220 ? -5.883 39.719 6.441 1 98.12 220 VAL B CA 1
ATOM 5038 C C . VAL B 1 220 ? -7.406 39.812 6.488 1 98.12 220 VAL B C 1
ATOM 5040 O O . VAL B 1 220 ? -8.078 39.562 5.48 1 98.12 220 VAL B O 1
ATOM 5043 N N . SER B 1 221 ? -8.023 40.156 7.656 1 98.19 221 SER B N 1
ATOM 5044 C CA . SER B 1 221 ? -9.477 40.156 7.77 1 98.19 221 SER B CA 1
ATOM 5045 C C . SER B 1 221 ? -10.094 38.938 7.082 1 98.19 221 SER B C 1
ATOM 5047 O O . SER B 1 221 ? -10.828 39.094 6.098 1 98.19 221 SER B O 1
ATOM 5049 N N . PRO B 1 222 ? -9.906 37.812 7.699 1 98.38 222 PRO B N 1
ATOM 5050 C CA . PRO B 1 222 ? -10.25 36.562 7.004 1 98.38 222 PRO B CA 1
ATOM 5051 C C . PRO B 1 222 ? -11.75 36.438 6.73 1 98.38 222 PRO B C 1
ATOM 5053 O O . PRO B 1 222 ? -12.562 36.938 7.496 1 98.38 222 PRO B O 1
ATOM 5056 N N . LEU B 1 223 ? -12.047 35.719 5.621 1 97.25 223 LEU B N 1
ATOM 5057 C CA . LEU B 1 223 ? -13.422 35.438 5.242 1 97.25 223 LEU B CA 1
ATOM 5058 C C . LEU B 1 223 ? -14.188 34.812 6.406 1 97.25 223 LEU B C 1
ATOM 5060 O O . LEU B 1 223 ? -13.773 33.781 6.945 1 97.25 223 LEU B O 1
ATOM 5064 N N . HIS B 1 224 ? -15.328 35.469 6.895 1 96.25 224 HIS B N 1
ATOM 5065 C CA . HIS B 1 224 ? -16.188 35.031 7.98 1 96.25 224 HIS B CA 1
ATOM 5066 C C . HIS B 1 224 ? -15.414 34.938 9.297 1 96.25 224 HIS B C 1
ATOM 5068 O O . HIS B 1 224 ? -15.758 34.125 10.164 1 96.25 224 HIS B O 1
ATOM 5074 N N . ASP B 1 225 ? -14.227 35.562 9.359 1 97.62 225 ASP B N 1
ATOM 5075 C CA . ASP B 1 225 ? -13.352 35.531 10.523 1 97.62 225 ASP B CA 1
ATOM 5076 C C . ASP B 1 225 ? -12.883 34.094 10.805 1 97.62 225 ASP B C 1
ATOM 5078 O O . ASP B 1 225 ? -12.734 33.688 11.961 1 97.62 225 ASP B O 1
ATOM 5082 N N . PHE B 1 226 ? -12.812 33.312 9.742 1 98.44 226 PHE B N 1
ATOM 5083 C CA . PHE B 1 226 ? -12.406 31.938 9.867 1 98.44 226 PHE B CA 1
ATOM 5084 C C . PHE B 1 226 ? -10.883 31.828 9.953 1 98.44 226 PHE B C 1
ATOM 5086 O O . PHE B 1 226 ? -10.18 32.188 9.008 1 98.44 226 PHE B O 1
ATOM 5093 N N . VAL B 1 227 ? -10.328 31.312 11.094 1 98.81 227 VAL B N 1
ATOM 5094 C CA . VAL B 1 227 ? -8.898 31.047 11.266 1 98.81 227 VAL B CA 1
ATOM 5095 C C . VAL B 1 227 ? -8.688 29.625 11.781 1 98.81 227 VAL B C 1
ATOM 5097 O O . VAL B 1 227 ? -9.008 29.328 12.93 1 98.81 227 VAL B O 1
ATOM 5100 N N . ALA B 1 228 ? -8.18 28.797 10.914 1 98.88 228 ALA B N 1
ATOM 5101 C CA . ALA B 1 228 ? -7.777 27.438 11.305 1 98.88 228 ALA B CA 1
ATOM 5102 C C . ALA B 1 228 ? -6.332 27.422 11.797 1 98.88 228 ALA B C 1
ATOM 5104 O O . ALA B 1 228 ? -5.555 28.328 11.492 1 98.88 228 ALA B O 1
ATOM 5105 N N . ILE B 1 229 ? -5.965 26.422 12.602 1 98.94 229 ILE B N 1
ATOM 5106 C CA . ILE B 1 229 ? -4.578 26.188 12.984 1 98.94 229 ILE B CA 1
ATOM 5107 C C . ILE B 1 229 ? -4.176 24.766 12.609 1 98.94 229 ILE B C 1
ATOM 5109 O O . ILE B 1 229 ? -4.965 23.828 12.766 1 98.94 229 ILE B O 1
ATOM 5113 N N . SER B 1 230 ? -3.043 24.641 11.992 1 98.81 230 SER B N 1
ATOM 5114 C CA . SER B 1 230 ? -2.49 23.359 11.539 1 98.81 230 SER B CA 1
ATOM 5115 C C . SER B 1 230 ? -1.086 23.141 12.094 1 98.81 230 SER B C 1
ATOM 5117 O O . SER B 1 230 ? -0.236 24.031 12.016 1 98.81 230 SER B O 1
ATOM 5119 N N . GLY B 1 231 ? -0.833 21.984 12.68 1 98.56 231 GLY B N 1
ATOM 5120 C CA . GLY B 1 231 ? 0.47 21.703 13.266 1 98.56 231 GLY B CA 1
ATOM 5121 C C . GLY B 1 231 ? 0.933 20.281 13.055 1 98.56 231 GLY B C 1
ATOM 5122 O O . GLY B 1 231 ? 0.114 19.359 12.961 1 98.56 231 GLY B O 1
ATOM 5123 N N . GLN B 1 232 ? 2.238 20.094 13.031 1 96.94 232 GLN B N 1
ATOM 5124 C CA . GLN B 1 232 ? 2.885 18.797 12.812 1 96.94 232 GLN B CA 1
ATOM 5125 C C . GLN B 1 232 ? 3.65 18.344 14.047 1 96.94 232 GLN B C 1
ATOM 5127 O O . GLN B 1 232 ? 4.449 19.109 14.602 1 96.94 232 GLN B O 1
ATOM 5132 N N . SER B 1 233 ? 3.48 17.047 14.438 1 97.38 233 SER B N 1
ATOM 5133 C CA . SER B 1 233 ? 4.258 16.484 15.531 1 97.38 233 SER B CA 1
ATOM 5134 C C . SER B 1 233 ? 4.133 17.328 16.797 1 97.38 233 SER B C 1
ATOM 5136 O O . SER B 1 233 ? 3.025 17.578 17.266 1 97.38 233 SER B O 1
ATOM 5138 N N . ARG B 1 234 ? 5.242 18.016 17.266 1 97.25 234 ARG B N 1
ATOM 5139 C CA . ARG B 1 234 ? 5.18 18.969 18.359 1 97.25 234 ARG B CA 1
ATOM 5140 C C . ARG B 1 234 ? 4.199 20.094 18.047 1 97.25 234 ARG B C 1
ATOM 5142 O O . ARG B 1 234 ? 3.541 20.625 18.953 1 97.25 234 ARG B O 1
ATOM 5149 N N . GLY B 1 235 ? 4.18 20.438 16.812 1 98.12 235 GLY B N 1
ATOM 5150 C CA . GLY B 1 235 ? 3.186 21.406 16.375 1 98.12 235 GLY B CA 1
ATOM 5151 C C . GLY B 1 235 ? 1.765 20.875 16.469 1 98.12 235 GLY B C 1
ATOM 5152 O O . GLY B 1 235 ? 0.829 21.641 16.703 1 98.12 235 GLY B O 1
ATOM 5153 N N . GLY B 1 236 ? 1.578 19.562 16.266 1 98.69 236 GLY B N 1
ATOM 5154 C CA . GLY B 1 236 ? 0.282 18.938 16.469 1 98.69 236 GLY B CA 1
ATOM 5155 C C . GLY B 1 236 ? -0.179 18.984 17.906 1 98.69 236 GLY B C 1
ATOM 5156 O O . GLY B 1 236 ? -1.343 19.281 18.188 1 98.69 236 GLY B O 1
ATOM 5157 N N . GLU B 1 237 ? 0.719 18.703 18.828 1 98.69 237 GLU B N 1
ATOM 5158 C CA . GLU B 1 237 ? 0.489 18.922 20.25 1 98.69 237 GLU B CA 1
ATOM 5159 C C . GLU B 1 237 ? 0.056 20.359 20.531 1 98.69 237 GLU B C 1
ATOM 5161 O O . GLU B 1 237 ? -0.939 20.594 21.219 1 98.69 237 GLU B O 1
ATOM 5166 N N . LEU B 1 238 ? 0.717 21.234 19.906 1 98.88 238 LEU B N 1
ATOM 5167 C CA . LEU B 1 238 ? 0.544 22.656 20.172 1 98.88 238 LEU B CA 1
ATOM 5168 C C . LEU B 1 238 ? -0.812 23.141 19.672 1 98.88 238 LEU B C 1
ATOM 5170 O O . LEU B 1 238 ? -1.49 23.922 20.359 1 98.88 238 LEU B O 1
ATOM 5174 N N . VAL B 1 239 ? -1.232 22.703 18.516 1 98.94 239 VAL B N 1
ATOM 5175 C CA . VAL B 1 239 ? -2.484 23.234 17.984 1 98.94 239 VAL B CA 1
ATOM 5176 C C . VAL B 1 239 ? -3.66 22.688 18.797 1 98.94 239 VAL B C 1
ATOM 5178 O O . VAL B 1 239 ? -4.664 23.391 18.969 1 98.94 239 VAL B O 1
ATOM 5181 N N . LEU B 1 240 ? -3.543 21.453 19.297 1 98.94 240 LEU B N 1
ATOM 5182 C CA . LEU B 1 240 ? -4.562 20.969 20.219 1 98.94 240 LEU B CA 1
ATOM 5183 C C . LEU B 1 240 ? -4.574 21.812 21.484 1 98.94 240 LEU B C 1
ATOM 5185 O O . LEU B 1 240 ? -5.645 22.188 21.984 1 98.94 240 LEU B O 1
ATOM 5189 N N . LEU B 1 241 ? -3.443 22.141 21.984 1 98.94 241 LEU B N 1
ATOM 5190 C CA . LEU B 1 241 ? -3.305 22.938 23.188 1 98.94 241 LEU B CA 1
ATOM 5191 C C . LEU B 1 241 ? -3.852 24.344 22.984 1 98.94 241 LEU B C 1
ATOM 5193 O O . LEU B 1 241 ? -4.57 24.875 23.844 1 98.94 241 LEU B O 1
ATOM 5197 N N . LEU B 1 242 ? -3.52 24.984 21.859 1 98.94 242 LEU B N 1
ATOM 5198 C CA . LEU B 1 242 ? -3.994 26.328 21.547 1 98.94 242 LEU B CA 1
ATOM 5199 C C . LEU B 1 242 ? -5.512 26.344 21.391 1 98.94 242 LEU B C 1
ATOM 5201 O O . LEU B 1 242 ? -6.18 27.266 21.859 1 98.94 242 LEU B O 1
ATOM 5205 N N . GLY B 1 243 ? -6.062 25.328 20.703 1 98.88 243 GLY B N 1
ATOM 5206 C CA . GLY B 1 243 ? -7.508 25.219 20.578 1 98.88 243 GLY B CA 1
ATOM 5207 C C . GLY B 1 243 ? -8.219 25.141 21.922 1 98.88 243 GLY B C 1
ATOM 5208 O O . GLY B 1 243 ? -9.305 25.703 22.094 1 98.88 243 GLY B O 1
ATOM 5209 N N . ALA B 1 244 ? -7.59 24.484 22.844 1 98.88 244 ALA B N 1
ATOM 5210 C CA . ALA B 1 244 ? -8.172 24.312 24.172 1 98.88 244 ALA B CA 1
ATOM 5211 C C . ALA B 1 244 ? -7.992 25.562 25.016 1 98.88 244 ALA B C 1
ATOM 5213 O O . ALA B 1 244 ? -8.844 25.891 25.844 1 98.88 244 ALA B O 1
ATOM 5214 N N . THR B 1 245 ? -6.934 26.281 24.844 1 98.81 245 THR B N 1
ATOM 5215 C CA . THR B 1 245 ? -6.574 27.422 25.672 1 98.81 245 THR B CA 1
ATOM 5216 C C . THR B 1 245 ? -7.266 28.688 25.188 1 98.81 245 THR B C 1
ATOM 5218 O O . THR B 1 245 ? -7.645 29.547 25.984 1 98.81 245 THR B O 1
ATOM 5221 N N . PHE B 1 246 ? -7.371 28.812 23.875 1 98.62 246 PHE B N 1
ATOM 5222 C CA . PHE B 1 246 ? -7.992 29.984 23.25 1 98.62 246 PHE B CA 1
ATOM 5223 C C . PHE B 1 246 ? -9.117 29.562 22.312 1 98.62 246 PHE B C 1
ATOM 5225 O O . PHE B 1 246 ? -9.117 29.922 21.141 1 98.62 246 PHE B O 1
ATOM 5232 N N . PRO B 1 247 ? -10.148 28.938 22.828 1 98.44 247 PRO B N 1
ATOM 5233 C CA . PRO B 1 247 ? -11.172 28.328 21.984 1 98.44 247 PRO B CA 1
ATOM 5234 C C . PRO B 1 247 ? -11.922 29.344 21.141 1 98.44 247 PRO B C 1
ATOM 5236 O O . PRO B 1 247 ? -12.383 29.031 20.031 1 98.44 247 PRO B O 1
ATOM 5239 N N . GLN B 1 248 ? -11.953 30.562 21.547 1 97.56 248 GLN B N 1
ATOM 5240 C CA . GLN B 1 248 ? -12.727 31.578 20.844 1 97.56 248 GLN B CA 1
ATOM 5241 C C . GLN B 1 248 ? -11.953 32.125 19.641 1 97.56 248 GLN B C 1
ATOM 5243 O O . GLN B 1 248 ? -12.523 32.781 18.781 1 97.56 248 GLN B O 1
ATOM 5248 N N . LYS B 1 249 ? -10.695 31.766 19.609 1 98.38 249 LYS B N 1
ATOM 5249 C CA . LYS B 1 249 ? -9.859 32.375 18.578 1 98.38 249 LYS B CA 1
ATOM 5250 C C . LYS B 1 249 ? -9.57 31.359 17.453 1 98.38 249 LYS B C 1
ATOM 5252 O O . LYS B 1 249 ? -8.938 31.703 16.453 1 98.38 249 LYS B O 1
ATOM 5257 N N . VAL B 1 250 ? -10.039 30.172 17.547 1 98.62 250 VAL B N 1
ATOM 5258 C CA . VAL B 1 250 ? -9.695 29.109 16.609 1 98.62 250 VAL B CA 1
ATOM 5259 C C . VAL B 1 250 ? -10.969 28.547 15.977 1 98.62 250 VAL B C 1
ATOM 5261 O O . VAL B 1 250 ? -11.898 28.156 16.688 1 98.62 250 VAL B O 1
ATOM 5264 N N . SER B 1 251 ? -10.93 28.469 14.664 1 98.56 251 SER B N 1
ATOM 5265 C CA . SER B 1 251 ? -12.133 28.047 13.945 1 98.56 251 SER B CA 1
ATOM 5266 C C . SER B 1 251 ? -12.062 26.562 13.578 1 98.56 251 SER B C 1
ATOM 5268 O O . SER B 1 251 ? -13.086 25.938 13.289 1 98.56 251 SER B O 1
ATOM 5270 N N . ALA B 1 252 ? -10.906 25.969 13.492 1 98.88 252 ALA B N 1
ATOM 5271 C CA . ALA B 1 252 ? -10.664 24.562 13.188 1 98.88 252 ALA B CA 1
ATOM 5272 C C . ALA B 1 252 ? -9.266 24.141 13.602 1 98.88 252 ALA B C 1
ATOM 5274 O O . ALA B 1 252 ? -8.32 24.938 13.531 1 98.88 252 ALA B O 1
ATOM 5275 N N . VAL B 1 253 ? -9.102 22.891 14.039 1 98.94 253 VAL B N 1
ATOM 5276 C CA . VAL B 1 253 ? -7.816 22.375 14.492 1 98.94 253 VAL B CA 1
ATOM 5277 C C . VAL B 1 253 ? -7.406 21.188 13.633 1 98.94 253 VAL B C 1
ATOM 5279 O O . VAL B 1 253 ? -8.141 20.188 13.539 1 98.94 253 VAL B O 1
ATOM 5282 N N . LEU B 1 254 ? -6.309 21.281 12.945 1 98.88 254 LEU B N 1
ATOM 5283 C CA . LEU B 1 254 ? -5.719 20.188 12.188 1 98.88 254 LEU B CA 1
ATOM 5284 C C . LEU B 1 254 ? -4.426 19.703 12.844 1 98.88 254 LEU B C 1
ATOM 5286 O O . LEU B 1 254 ? -3.406 20.406 12.797 1 98.88 254 LEU B O 1
ATOM 5290 N N . ALA B 1 255 ? -4.418 18.5 13.375 1 98.88 255 ALA B N 1
ATOM 5291 C CA . ALA B 1 255 ? -3.27 17.969 14.109 1 98.88 255 ALA B CA 1
ATOM 5292 C C . ALA B 1 255 ? -2.652 16.781 13.383 1 98.88 255 ALA B C 1
ATOM 5294 O O . ALA B 1 255 ? -3.234 15.695 13.359 1 98.88 255 ALA B O 1
ATOM 5295 N N . TYR B 1 256 ? -1.461 17 12.836 1 98.56 256 TYR B N 1
ATOM 5296 C CA . TYR B 1 256 ? -0.699 15.938 12.18 1 98.56 256 TYR B CA 1
ATOM 5297 C C . TYR B 1 256 ? 0.213 15.227 13.18 1 98.56 256 TYR B C 1
ATOM 5299 O O . TYR B 1 256 ? 1.104 15.852 13.766 1 98.56 256 TYR B O 1
ATOM 5307 N N . VAL B 1 257 ? 0.105 13.945 13.336 1 98.56 257 VAL B N 1
ATOM 5308 C CA . VAL B 1 257 ? 0.856 13.086 14.25 1 98.56 257 VAL B CA 1
ATOM 5309 C C . VAL B 1 257 ? 1.043 13.789 15.586 1 98.56 257 VAL B C 1
ATOM 5311 O O . VAL B 1 257 ? 2.168 13.914 16.078 1 98.56 257 VAL B O 1
ATOM 5314 N N . PRO B 1 258 ? -0.052 14.141 16.203 1 98.69 258 PRO B N 1
ATOM 5315 C CA . PRO B 1 258 ? 0.022 14.922 17.438 1 98.69 258 PRO B CA 1
ATOM 5316 C C . PRO B 1 258 ? 0.287 14.062 18.672 1 98.69 258 PRO B C 1
ATOM 5318 O O . PRO B 1 258 ? 0.311 12.836 18.578 1 98.69 258 PRO B O 1
ATOM 5321 N N . SER B 1 259 ? 0.556 14.766 19.75 1 98.56 259 SER B N 1
ATOM 5322 C CA . SER B 1 259 ? 0.404 14.18 21.078 1 98.56 259 SER B CA 1
ATOM 5323 C C . SER B 1 259 ? -0.902 14.625 21.734 1 98.56 259 SER B C 1
ATOM 5325 O O . SER B 1 259 ? -1.451 15.672 21.391 1 98.56 259 SER B O 1
ATOM 5327 N N . ALA B 1 260 ? -1.392 13.773 22.562 1 98.75 260 ALA B N 1
ATOM 5328 C CA . ALA B 1 260 ? -2.539 14.117 23.406 1 98.75 260 ALA B CA 1
ATOM 5329 C C . ALA B 1 260 ? -2.09 14.766 24.703 1 98.75 260 ALA B C 1
ATOM 5331 O O . ALA B 1 260 ? -2.914 15.273 25.469 1 98.75 260 ALA B O 1
ATOM 5332 N N . LEU B 1 261 ? -0.786 14.758 24.938 1 98.75 261 LEU B N 1
ATOM 5333 C CA . LEU B 1 261 ? -0.181 15.195 26.188 1 98.75 261 LEU B CA 1
ATOM 5334 C C . LEU B 1 261 ? 0.829 16.312 25.938 1 98.75 261 LEU B C 1
ATOM 5336 O O . LEU B 1 261 ? 1.43 16.391 24.875 1 98.75 261 LEU B O 1
ATOM 5340 N N . VAL B 1 262 ? 0.987 17.156 26.953 1 98.75 262 VAL B N 1
ATOM 5341 C CA . VAL B 1 262 ? 2.086 18.125 26.938 1 98.75 262 VAL B CA 1
ATOM 5342 C C . VAL B 1 262 ? 3.404 17.406 27.219 1 98.75 262 VAL B C 1
ATOM 5344 O O . VAL B 1 262 ? 3.518 16.641 28.172 1 98.75 262 VAL B O 1
ATOM 5347 N N . HIS B 1 263 ? 4.312 17.625 26.359 1 98.19 263 HIS B N 1
ATOM 5348 C CA . HIS B 1 263 ? 5.617 16.984 26.516 1 98.19 263 HIS B CA 1
ATOM 5349 C C . HIS B 1 263 ? 6.672 17.984 26.953 1 98.19 263 HIS B C 1
ATOM 5351 O O . HIS B 1 263 ? 6.523 19.188 26.719 1 98.19 263 HIS B O 1
ATOM 5357 N N . SER B 1 264 ? 7.742 17.469 27.562 1 97.62 264 SER B N 1
ATOM 5358 C CA . SER B 1 264 ? 8.906 18.281 27.906 1 97.62 264 SER B CA 1
ATOM 5359 C C . SER B 1 264 ? 9.672 18.703 26.656 1 97.62 264 SER B C 1
ATOM 5361 O O . SER B 1 264 ? 9.289 18.344 25.547 1 97.62 264 SER B O 1
ATOM 5363 N N . GLY B 1 265 ? 10.758 19.406 26.875 1 96.12 265 GLY B N 1
ATOM 5364 C CA . GLY B 1 265 ? 11.523 19.938 25.75 1 96.12 265 GLY B CA 1
ATOM 5365 C C . GLY B 1 265 ? 12.18 18.844 24.922 1 96.12 265 GLY B C 1
ATOM 5366 O O . GLY B 1 265 ? 12.438 19.031 23.719 1 96.12 265 GLY B O 1
ATOM 5367 N N . GLN B 1 266 ? 12.453 17.719 25.531 1 93.81 266 GLN B N 1
ATOM 5368 C CA . GLN B 1 266 ? 13.078 16.578 24.875 1 93.81 266 GLN B CA 1
ATOM 5369 C C . GLN B 1 266 ? 14.312 17 24.094 1 93.81 266 GLN B C 1
ATOM 5371 O O . GLN B 1 266 ? 15.188 17.688 24.609 1 93.81 266 GLN B O 1
ATOM 5376 N N . ASN B 1 267 ? 14.359 16.609 22.812 1 89.06 267 ASN B N 1
ATOM 5377 C CA . ASN B 1 267 ? 15.57 16.859 22.031 1 89.06 267 ASN B CA 1
ATOM 5378 C C . ASN B 1 267 ? 15.664 18.328 21.609 1 89.06 267 ASN B C 1
ATOM 5380 O O . ASN B 1 267 ? 16.734 18.797 21.203 1 89.06 267 ASN B O 1
ATOM 5384 N N . ALA B 1 268 ? 14.625 19.062 21.688 1 93.62 268 ALA B N 1
ATOM 5385 C CA . ALA B 1 268 ? 14.609 20.453 21.25 1 93.62 268 ALA B CA 1
ATOM 5386 C C . ALA B 1 268 ? 14.828 21.391 22.438 1 93.62 268 ALA B C 1
ATOM 5388 O O . ALA B 1 268 ? 14.758 22.625 22.297 1 93.62 268 ALA B O 1
ATOM 5389 N N . ALA B 1 269 ? 15.156 20.828 23.562 1 96.38 269 ALA B N 1
ATOM 5390 C CA . ALA B 1 269 ? 15.266 21.609 24.797 1 96.38 269 ALA B CA 1
ATOM 5391 C C . ALA B 1 269 ? 16.547 22.438 24.812 1 96.38 269 ALA B C 1
ATOM 5393 O O . ALA B 1 269 ? 17.516 22.094 24.141 1 96.38 269 ALA B O 1
ATOM 5394 N N . ASP B 1 270 ? 16.422 23.484 25.516 1 96.5 270 ASP B N 1
ATOM 5395 C CA . ASP B 1 270 ? 17.641 24.156 25.953 1 96.5 270 ASP B CA 1
ATOM 5396 C C . ASP B 1 270 ? 18.5 23.25 26.812 1 96.5 270 ASP B C 1
ATOM 5398 O O . ASP B 1 270 ? 18.062 22.781 27.875 1 96.5 270 ASP B O 1
ATOM 5402 N N . PRO B 1 271 ? 19.703 23.062 26.375 1 95.38 271 PRO B N 1
ATOM 5403 C CA . PRO B 1 271 ? 20.547 22.141 27.141 1 95.38 271 PRO B CA 1
ATOM 5404 C C . PRO B 1 271 ? 20.703 22.578 28.594 1 95.38 271 PRO B C 1
ATOM 5406 O O . PRO B 1 271 ? 20.875 21.734 29.484 1 95.38 271 PRO B O 1
ATOM 5409 N N . THR B 1 272 ? 20.625 23.797 28.828 1 96.94 272 THR B N 1
ATOM 5410 C CA . THR B 1 272 ? 20.766 24.297 30.188 1 96.94 272 THR B CA 1
ATOM 5411 C C . THR B 1 272 ? 19.547 23.953 31.016 1 96.94 272 THR B C 1
ATOM 5413 O O . THR B 1 272 ? 19.625 23.812 32.25 1 96.94 272 THR B O 1
ATOM 5416 N N . ILE B 1 273 ? 18.422 23.797 30.438 1 95.88 273 ILE B N 1
ATOM 5417 C CA . ILE B 1 273 ? 17.172 23.453 31.109 1 95.88 273 ILE B CA 1
ATOM 5418 C C . ILE B 1 273 ? 17.016 21.938 31.156 1 95.88 273 ILE B C 1
ATOM 5420 O O . ILE B 1 273 ? 16.516 21.391 32.156 1 95.88 273 ILE B O 1
ATOM 5424 N N . GLY B 1 274 ? 17.547 21.312 30.094 1 95.62 274 GLY B N 1
ATOM 5425 C CA . GLY B 1 274 ? 17.484 19.859 30.031 1 95.62 274 GLY B CA 1
ATOM 5426 C C . GLY B 1 274 ? 16.266 19.344 29.281 1 95.62 274 GLY B C 1
ATOM 5427 O O . GLY B 1 274 ? 15.25 20.047 29.188 1 95.62 274 GLY B O 1
ATOM 5428 N N . ARG B 1 275 ? 16.297 18.047 28.859 1 95.81 275 ARG B N 1
ATOM 5429 C CA . ARG B 1 275 ? 15.273 17.453 28 1 95.81 275 ARG B CA 1
ATOM 5430 C C . ARG B 1 275 ? 13.977 17.234 28.766 1 95.81 275 ARG B C 1
ATOM 5432 O O . ARG B 1 275 ? 12.914 17.062 28.172 1 95.81 275 ARG B O 1
ATOM 5439 N N . GLU B 1 276 ? 14.023 17.312 30.125 1 97.06 276 GLU B N 1
ATOM 5440 C CA . GLU B 1 276 ? 12.828 17.094 30.938 1 97.06 276 GLU B CA 1
ATOM 5441 C C . GLU B 1 276 ? 12.289 18.406 31.484 1 97.06 276 GLU B C 1
ATOM 5443 O O . GLU B 1 276 ? 11.43 18.422 32.344 1 97.06 276 GLU B O 1
ATOM 5448 N N . GLY B 1 277 ? 12.773 19.469 30.953 1 97 277 GLY B N 1
ATOM 5449 C CA . GLY B 1 277 ? 12.297 20.781 31.344 1 97 277 GLY B CA 1
ATOM 5450 C C . GLY B 1 277 ? 11 21.172 30.672 1 97 277 GLY B C 1
ATOM 5451 O O . GLY B 1 277 ? 10.562 20.516 29.719 1 97 277 GLY B O 1
ATOM 5452 N N . PRO B 1 278 ? 10.383 22.266 31.172 1 97.62 278 PRO B N 1
ATOM 5453 C CA . PRO B 1 278 ? 9.094 22.688 30.625 1 97.62 278 PRO B CA 1
ATOM 5454 C C . PRO B 1 278 ? 9.203 23.219 29.203 1 97.62 278 PRO B C 1
ATOM 5456 O O . PRO B 1 278 ? 10.203 23.844 28.844 1 97.62 278 PRO B O 1
ATOM 5459 N N . THR B 1 279 ? 8.164 22.969 28.453 1 98.19 279 THR B N 1
ATOM 5460 C CA . THR B 1 279 ? 8.086 23.453 27.078 1 98.19 279 THR B CA 1
ATOM 5461 C C . THR B 1 279 ? 7.211 24.703 26.984 1 98.19 279 THR B C 1
ATOM 5463 O O . THR B 1 279 ? 7.641 25.734 26.484 1 98.19 279 THR B O 1
ATOM 5466 N N . TRP B 1 280 ? 6.004 24.562 27.469 1 98.62 280 TRP B N 1
ATOM 5467 C CA . TRP B 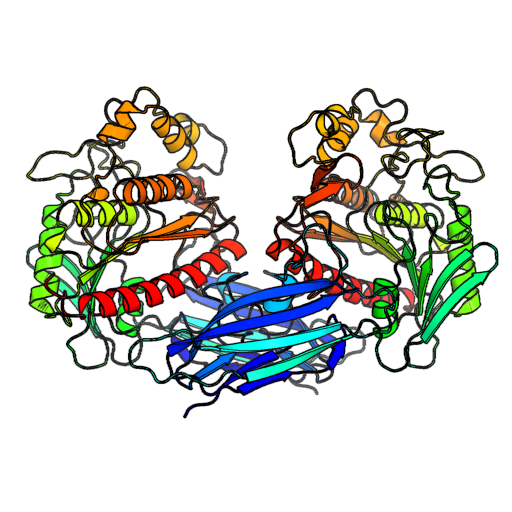1 280 ? 4.996 25.594 27.266 1 98.62 280 TRP B CA 1
ATOM 5468 C C . TRP B 1 280 ? 4.727 26.344 28.578 1 98.62 280 TRP B C 1
ATOM 5470 O O . TRP B 1 280 ? 4.672 25.734 29.641 1 98.62 280 TRP B O 1
ATOM 5480 N N . LEU B 1 281 ? 4.629 27.641 28.469 1 98.56 281 LEU B N 1
ATOM 5481 C CA . LEU B 1 281 ? 4.207 28.5 29.578 1 98.56 281 LEU B CA 1
ATOM 5482 C C . LEU B 1 281 ? 2.846 29.125 29.281 1 98.56 281 LEU B C 1
ATOM 5484 O O . LEU B 1 281 ? 2.518 29.406 28.141 1 98.56 281 LEU B O 1
ATOM 5488 N N . LEU B 1 282 ? 2.057 29.297 30.281 1 98.62 282 LEU B N 1
ATOM 5489 C CA . LEU B 1 282 ? 0.827 30.094 30.266 1 98.62 282 LEU B CA 1
ATOM 5490 C C . LEU B 1 282 ? 0.799 31.094 31.406 1 98.62 282 LEU B C 1
ATOM 5492 O O . LEU B 1 282 ? 0.889 30.719 32.562 1 98.62 282 LEU B O 1
ATOM 5496 N N . ARG B 1 283 ? 0.763 32.375 31.047 1 97.88 283 ARG B N 1
ATOM 5497 C CA . ARG B 1 283 ? 0.81 33.469 32.031 1 97.88 283 ARG B CA 1
ATOM 5498 C C . ARG B 1 283 ? 2.045 33.344 32.906 1 97.88 283 ARG B C 1
ATOM 5500 O O . ARG B 1 283 ? 1.946 33.438 34.156 1 97.88 283 ARG B O 1
ATOM 5507 N N . GLY B 1 284 ? 3.025 32.906 32.312 1 97.44 284 GLY B N 1
ATOM 5508 C CA . GLY B 1 284 ? 4.316 32.875 32.969 1 97.44 284 GLY B CA 1
ATOM 5509 C C . GLY B 1 284 ? 4.543 31.609 33.75 1 97.44 284 GLY B C 1
ATOM 5510 O O . GLY B 1 284 ? 5.621 31.406 34.312 1 97.44 284 GLY B O 1
ATOM 5511 N N . GLN B 1 285 ? 3.602 30.734 33.781 1 98.31 285 GLN B N 1
ATOM 5512 C CA . GLN B 1 285 ? 3.713 29.516 34.562 1 98.31 285 GLN B CA 1
ATOM 5513 C C . GLN B 1 285 ? 3.887 28.297 33.656 1 98.31 285 GLN B C 1
ATOM 5515 O O . GLN B 1 285 ? 3.182 28.156 32.656 1 98.31 285 GLN B O 1
ATOM 5520 N N . PRO B 1 286 ? 4.836 27.422 34.031 1 98.25 286 PRO B N 1
ATOM 5521 C CA . PRO B 1 286 ? 5 26.219 33.219 1 98.25 286 PRO B CA 1
ATOM 5522 C C . PRO B 1 286 ? 3.789 25.281 33.281 1 98.25 286 PRO B C 1
ATOM 5524 O O . PRO B 1 286 ? 3.211 25.094 34.375 1 98.25 286 PRO B O 1
ATOM 5527 N N . LEU B 1 287 ? 3.41 24.766 32.156 1 98.62 287 LEU B N 1
ATOM 5528 C CA . LEU B 1 287 ? 2.381 23.734 32.125 1 98.62 287 LEU B CA 1
ATOM 5529 C C . LEU B 1 287 ? 2.967 22.375 32.5 1 98.62 287 LEU B C 1
ATOM 5531 O O . LEU B 1 287 ? 4.09 22.047 32.125 1 98.62 287 LEU B O 1
ATOM 5535 N N . PRO B 1 288 ? 2.189 21.609 33.281 1 98.06 288 PRO B N 1
ATOM 5536 C CA . PRO B 1 288 ? 2.668 20.25 33.562 1 98.06 288 PRO B CA 1
ATOM 5537 C C . PRO B 1 288 ? 2.881 19.422 32.312 1 98.06 288 PRO B C 1
ATOM 5539 O O . PRO B 1 288 ? 2.088 19.5 31.375 1 98.06 288 PRO B O 1
ATOM 5542 N N . HIS B 1 289 ? 3.951 18.688 32.312 1 98.31 289 HIS B N 1
ATOM 5543 C CA . HIS B 1 289 ? 4.242 17.828 31.172 1 98.31 289 HIS B CA 1
ATOM 5544 C C . HIS B 1 289 ? 4.363 16.359 31.594 1 98.31 289 HIS B C 1
ATOM 5546 O O . HIS B 1 289 ? 4.449 16.062 32.781 1 98.31 289 HIS B O 1
ATOM 5552 N N . GLN B 1 290 ? 4.406 15.492 30.672 1 97.25 290 GLN B N 1
ATOM 5553 C CA . GLN B 1 290 ? 4.262 14.055 30.875 1 97.25 290 GLN B CA 1
ATOM 5554 C C . GLN B 1 290 ? 5.402 13.5 31.719 1 97.25 290 GLN B C 1
ATOM 5556 O O . GLN B 1 290 ? 5.211 12.555 32.5 1 97.25 290 GLN B O 1
ATOM 5561 N N . TRP B 1 291 ? 6.559 14.117 31.609 1 97.31 291 TRP B N 1
ATOM 5562 C CA . TRP B 1 291 ? 7.723 13.578 32.312 1 97.31 291 TRP B CA 1
ATOM 5563 C C . TRP B 1 291 ? 7.762 14.047 33.75 1 97.31 291 TRP B C 1
ATOM 5565 O O . TRP B 1 291 ? 8.477 13.477 34.562 1 97.31 291 TRP B O 1
ATOM 5575 N N . GLN B 1 292 ? 7.086 15.094 34.031 1 96.56 292 GLN B N 1
ATOM 5576 C CA . GLN B 1 292 ? 7.113 15.68 35.375 1 96.56 292 GLN B CA 1
ATOM 5577 C C . GLN B 1 292 ? 6.535 14.719 36.406 1 96.56 292 GLN B C 1
ATOM 5579 O O . GLN B 1 292 ? 5.371 14.32 36.312 1 96.56 292 GLN B O 1
ATOM 5584 N N . ASP B 1 293 ? 7.328 14.375 37.375 1 96.75 293 ASP B N 1
ATOM 5585 C CA . ASP B 1 293 ? 6.926 13.5 38.469 1 96.75 293 ASP B CA 1
ATOM 5586 C C . ASP B 1 293 ? 6.285 12.219 37.938 1 96.75 293 ASP B C 1
ATOM 5588 O O . ASP B 1 293 ? 5.277 11.75 38.469 1 96.75 293 ASP B O 1
ATOM 5592 N N . ASN B 1 294 ? 6.742 11.727 36.781 1 98.25 294 ASN B N 1
ATOM 5593 C CA . ASN B 1 294 ? 6.25 10.492 36.188 1 98.25 294 ASN B CA 1
ATOM 5594 C C . ASN B 1 294 ? 7 9.273 36.719 1 98.25 294 ASN B C 1
ATOM 5596 O O . ASN B 1 294 ? 8.219 9.164 36.531 1 98.25 294 ASN B O 1
ATOM 5600 N N . ARG B 1 295 ? 6.395 8.141 37.375 1 97.5 295 ARG B N 1
ATOM 5601 C CA . ARG B 1 295 ? 6.988 7.008 38.062 1 97.5 295 ARG B CA 1
ATOM 5602 C C . ARG B 1 295 ? 7.516 5.973 37.062 1 97.5 295 ARG B C 1
ATOM 5604 O O . ARG B 1 295 ? 8.336 5.125 37.438 1 97.5 295 ARG B O 1
ATOM 5611 N N . THR B 1 296 ? 7.043 6.203 35.75 1 98.38 296 THR B N 1
ATOM 5612 C CA . THR B 1 296 ? 7.336 5.102 34.844 1 98.38 296 THR B CA 1
ATOM 5613 C C . THR B 1 296 ? 8.148 5.594 33.656 1 98.38 296 THR B C 1
ATOM 5615 O O . THR B 1 296 ? 8.711 4.789 32.906 1 98.38 296 THR B O 1
ATOM 5618 N N . ALA B 1 297 ? 8.328 6.898 33.531 1 98 297 ALA B N 1
ATOM 5619 C CA . ALA B 1 297 ? 9.016 7.461 32.375 1 98 297 ALA B CA 1
ATOM 5620 C C . ALA B 1 297 ? 10.5 7.113 32.406 1 98 297 ALA B C 1
ATOM 5622 O O . ALA B 1 297 ? 11.172 7.262 33.438 1 98 297 ALA B O 1
ATOM 5623 N N . SER B 1 298 ? 10.922 6.57 31.297 1 97.81 298 SER B N 1
ATOM 5624 C CA . SER B 1 298 ? 12.336 6.242 31.141 1 97.81 298 SER B CA 1
ATOM 5625 C C . SER B 1 298 ? 12.82 6.477 29.719 1 97.81 298 SER B C 1
ATOM 5627 O O . SER B 1 298 ? 12.125 6.129 28.766 1 97.81 298 SER B O 1
ATOM 5629 N N . TRP B 1 299 ? 13.984 7.078 29.594 1 96.12 299 TRP B N 1
ATOM 5630 C CA . TRP B 1 299 ? 14.602 7.27 28.281 1 96.12 299 TRP B CA 1
ATOM 5631 C C . TRP B 1 299 ? 15.383 6.027 27.859 1 96.12 299 TRP B C 1
ATOM 5633 O O . TRP B 1 299 ? 15.828 5.93 26.719 1 96.12 299 TRP B O 1
ATOM 5643 N N . ALA B 1 300 ? 15.531 5.035 28.578 1 96.56 300 ALA B N 1
ATOM 5644 C CA . ALA B 1 300 ? 16.422 3.893 28.391 1 96.56 300 ALA B CA 1
ATOM 5645 C C . ALA B 1 300 ? 16.094 3.154 27.094 1 96.56 300 ALA B C 1
ATOM 5647 O O . ALA B 1 300 ? 17 2.787 26.344 1 96.56 300 ALA B O 1
ATOM 5648 N N . PRO B 1 301 ? 14.797 2.979 26.875 1 95.75 301 PRO B N 1
ATOM 5649 C CA . PRO B 1 301 ? 14.508 2.248 25.641 1 95.75 301 PRO B CA 1
ATOM 5650 C C . PRO B 1 301 ? 15.016 2.975 24.391 1 95.75 301 PRO B C 1
ATOM 5652 O O . PRO B 1 301 ? 15.375 2.332 23.406 1 95.75 301 PRO B O 1
ATOM 5655 N N . PHE B 1 302 ? 15.055 4.238 24.469 1 94 302 PHE B N 1
ATOM 5656 C CA . PHE B 1 302 ? 15.562 5.031 23.359 1 94 302 PHE B CA 1
ATOM 5657 C C . PHE B 1 302 ? 17.078 5.105 23.391 1 94 302 PHE B C 1
ATOM 5659 O O . PHE B 1 302 ? 17.75 4.852 22.391 1 94 302 PHE B O 1
ATOM 5666 N N . ASP B 1 303 ? 17.625 5.438 24.5 1 93.75 303 ASP B N 1
ATOM 5667 C CA . ASP B 1 303 ? 19.047 5.699 24.641 1 93.75 303 ASP B CA 1
ATOM 5668 C C . ASP B 1 303 ? 19.859 4.414 24.531 1 93.75 303 ASP B C 1
ATOM 5670 O O . ASP B 1 303 ? 20.969 4.418 24 1 93.75 303 ASP B O 1
ATOM 5674 N N . GLU B 1 304 ? 19.297 3.301 24.969 1 93.75 304 GLU B N 1
ATOM 5675 C CA . GLU B 1 304 ? 20.062 2.057 25.078 1 93.75 304 GLU B CA 1
ATOM 5676 C C . GLU B 1 304 ? 19.516 0.998 24.125 1 93.75 304 GLU B C 1
ATOM 5678 O O . GLU B 1 304 ? 20.125 -0.055 23.938 1 93.75 304 GLU B O 1
ATOM 5683 N N . GLY B 1 305 ? 18.359 1.33 23.594 1 91.75 305 GLY B N 1
ATOM 5684 C CA . GLY B 1 305 ? 17.766 0.362 22.703 1 91.75 305 GLY B CA 1
ATOM 5685 C C . GLY B 1 305 ? 18.531 0.194 21.406 1 91.75 305 GLY B C 1
ATOM 5686 O O . GLY B 1 305 ? 19.469 0.941 21.125 1 91.75 305 GLY B O 1
ATOM 5687 N N . PRO B 1 306 ? 18.156 -0.776 20.625 1 92.19 306 PRO B N 1
ATOM 5688 C CA . PRO B 1 306 ? 18.859 -1.051 19.359 1 92.19 306 PRO B CA 1
ATOM 5689 C C . PRO B 1 306 ? 18.578 0.003 18.297 1 92.19 306 PRO B C 1
ATOM 5691 O O . PRO B 1 306 ? 17.531 0.659 18.328 1 92.19 306 PRO B O 1
ATOM 5694 N N . ALA B 1 307 ? 19.594 0.169 17.406 1 91.56 307 ALA B N 1
ATOM 5695 C CA . ALA B 1 307 ? 19.391 1.016 16.234 1 91.56 307 ALA B CA 1
ATOM 5696 C C . ALA B 1 307 ? 18.531 0.311 15.18 1 91.56 307 ALA B C 1
ATOM 5698 O O . ALA B 1 307 ? 18.641 -0.905 15 1 91.56 307 ALA B O 1
ATOM 5699 N N . PRO B 1 308 ? 17.781 0.987 14.461 1 94.25 308 PRO B N 1
ATOM 5700 C CA . PRO B 1 308 ? 17.531 2.426 14.594 1 94.25 308 PRO B CA 1
ATOM 5701 C C . PRO B 1 308 ? 16.703 2.775 15.828 1 94.25 308 PRO B C 1
ATOM 5703 O O . PRO B 1 308 ? 15.711 2.107 16.109 1 94.25 308 PRO B O 1
ATOM 5706 N N . HIS B 1 309 ? 17.094 3.785 16.484 1 95 309 HIS B N 1
ATOM 5707 C CA . HIS B 1 309 ? 16.469 4.176 17.734 1 95 309 HIS B CA 1
ATOM 5708 C C . HIS B 1 309 ? 15.086 4.781 17.5 1 95 309 HIS B C 1
ATOM 5710 O O . HIS B 1 309 ? 14.891 5.527 16.547 1 95 309 HIS B O 1
ATOM 5716 N N . ARG B 1 310 ? 14.18 4.434 18.375 1 95.94 310 ARG B N 1
ATOM 5717 C CA . ARG B 1 310 ? 12.805 4.926 18.312 1 95.94 310 ARG B CA 1
ATOM 5718 C C . ARG B 1 310 ? 12.438 5.684 19.578 1 95.94 310 ARG B C 1
ATOM 5720 O O . ARG B 1 310 ? 12.398 5.102 20.672 1 95.94 310 ARG B O 1
ATOM 5727 N N . HIS B 1 311 ? 12.133 6.93 19.438 1 95.19 311 HIS B N 1
ATOM 5728 C CA . HIS B 1 311 ? 11.727 7.75 20.578 1 95.19 311 HIS B CA 1
ATOM 5729 C C . HIS B 1 311 ? 10.398 7.262 21.156 1 95.19 311 HIS B C 1
ATOM 5731 O O . HIS B 1 311 ? 10.148 7.418 22.359 1 95.19 311 HIS B O 1
ATOM 5737 N N . GLU B 1 312 ? 9.602 6.668 20.344 1 96.94 312 GLU B N 1
ATOM 5738 C CA . GLU B 1 312 ? 8.297 6.137 20.703 1 96.94 312 GLU B CA 1
ATOM 5739 C C . GLU B 1 312 ? 8.398 5.207 21.906 1 96.94 312 GLU B C 1
ATOM 5741 O O . GLU B 1 312 ? 7.516 5.195 22.766 1 96.94 312 GLU B O 1
ATOM 5746 N N . LEU B 1 313 ? 9.484 4.465 22.016 1 96.69 313 LEU B N 1
ATOM 5747 C CA . LEU B 1 313 ? 9.633 3.465 23.078 1 96.69 313 LEU B CA 1
ATOM 5748 C C . LEU B 1 313 ? 9.781 4.129 24.438 1 96.69 313 LEU B C 1
ATOM 5750 O O . LEU B 1 313 ? 9.305 3.598 25.453 1 96.69 313 LEU B O 1
ATOM 5754 N N . ALA B 1 314 ? 10.422 5.215 24.5 1 96.69 314 ALA B N 1
ATOM 5755 C CA . ALA B 1 314 ? 10.508 5.977 25.734 1 96.69 314 ALA B CA 1
ATOM 5756 C C . ALA B 1 314 ? 9.141 6.539 26.125 1 96.69 314 ALA B C 1
ATOM 5758 O O . ALA B 1 314 ? 8.758 6.492 27.297 1 96.69 314 ALA B O 1
ATOM 5759 N N . MET B 1 315 ? 8.438 7.035 25.188 1 96.94 315 MET B N 1
ATOM 5760 C CA . MET B 1 315 ? 7.133 7.637 25.453 1 96.94 315 MET B CA 1
ATOM 5761 C C . MET B 1 315 ? 6.148 6.59 25.969 1 96.94 315 MET B C 1
ATOM 5763 O O . MET B 1 315 ? 5.293 6.895 26.797 1 96.94 315 MET B O 1
ATOM 5767 N N . LEU B 1 316 ? 6.273 5.383 25.453 1 97.75 316 LEU B N 1
ATOM 5768 C CA . LEU B 1 316 ? 5.387 4.309 25.891 1 97.75 316 LEU B CA 1
ATOM 5769 C C . LEU B 1 316 ? 5.578 4.008 27.375 1 97.75 316 LEU B C 1
ATOM 5771 O O . LEU B 1 316 ? 4.621 3.678 28.078 1 97.75 316 LEU B O 1
ATOM 5775 N N . THR B 1 317 ? 6.812 4.113 27.906 1 97.94 317 THR B N 1
ATOM 5776 C CA . THR B 1 317 ? 7.039 3.928 29.344 1 97.94 317 THR B CA 1
ATOM 5777 C C . THR B 1 317 ? 6.32 5.004 30.141 1 97.94 317 THR B C 1
ATOM 5779 O O . THR B 1 317 ? 5.727 4.715 31.188 1 97.94 317 THR B O 1
ATOM 5782 N N . ALA B 1 318 ? 6.348 6.211 29.672 1 97.75 318 ALA B N 1
ATOM 5783 C CA . ALA B 1 318 ? 5.762 7.344 30.375 1 97.75 318 ALA B CA 1
ATOM 5784 C C . ALA B 1 318 ? 4.242 7.223 30.438 1 97.75 318 ALA B C 1
ATOM 5786 O O . ALA B 1 318 ? 3.611 7.723 31.375 1 97.75 318 ALA B O 1
ATOM 5787 N N . LEU B 1 319 ? 3.666 6.566 29.469 1 98.06 319 LEU B N 1
ATOM 5788 C CA . LEU B 1 319 ? 2.215 6.438 29.391 1 98.06 319 LEU B CA 1
ATOM 5789 C C . LEU B 1 319 ? 1.687 5.48 30.453 1 98.06 319 LEU B C 1
ATOM 5791 O O . LEU B 1 319 ? 0.481 5.43 30.703 1 98.06 319 LEU B O 1
ATOM 5795 N N . GLN B 1 320 ? 2.596 4.789 31.156 1 97.75 320 GLN B N 1
ATOM 5796 C CA . GLN B 1 320 ? 2.168 3.773 32.125 1 97.75 320 GLN B CA 1
ATOM 5797 C C . GLN B 1 320 ? 1.774 4.402 33.438 1 97.75 320 GLN B C 1
ATOM 5799 O O . GLN B 1 320 ? 1.133 3.758 34.281 1 97.75 320 GLN B O 1
ATOM 5804 N N . ASP B 1 321 ? 2.139 5.633 33.75 1 98.12 321 ASP B N 1
ATOM 5805 C CA . ASP B 1 321 ? 1.727 6.355 34.938 1 98.12 321 ASP B CA 1
ATOM 5806 C C . ASP B 1 321 ? 0.435 7.133 34.688 1 98.12 321 ASP B C 1
ATOM 5808 O O . ASP B 1 321 ? 0.472 8.297 34.281 1 98.12 321 ASP B O 1
ATOM 5812 N N . GLU B 1 322 ? -0.607 6.594 35.094 1 97.19 322 GLU B N 1
ATOM 5813 C CA . GLU B 1 322 ? -1.93 7.145 34.812 1 97.19 322 GLU B CA 1
ATOM 5814 C C . GLU B 1 322 ? -2.088 8.539 35.406 1 97.19 322 GLU B C 1
ATOM 5816 O O . GLU B 1 322 ? -2.756 9.398 34.844 1 97.19 322 GLU B O 1
ATOM 5821 N N . GLU B 1 323 ? -1.536 8.758 36.562 1 97.75 323 GLU B N 1
ATOM 5822 C CA . GLU B 1 323 ? -1.653 10.055 37.219 1 97.75 323 GLU B CA 1
ATOM 5823 C C . GLU B 1 323 ? -0.892 11.133 36.469 1 97.75 323 GLU B C 1
ATOM 5825 O O . GLU B 1 323 ? -1.389 12.25 36.281 1 97.75 323 GLU B O 1
ATOM 5830 N N . ALA B 1 324 ? 0.296 10.812 36.062 1 97.94 324 ALA B N 1
ATOM 5831 C CA . ALA B 1 324 ? 1.084 11.758 35.281 1 97.94 324 ALA B CA 1
ATOM 5832 C C . ALA B 1 324 ? 0.398 12.07 33.969 1 97.94 324 ALA B C 1
ATOM 5834 O O . ALA B 1 324 ? 0.404 13.219 33.5 1 97.94 324 ALA B O 1
ATOM 5835 N N . VAL B 1 325 ? -0.141 11.07 33.344 1 98.38 325 VAL B N 1
ATOM 5836 C CA . VAL B 1 325 ? -0.857 11.234 32.062 1 98.38 325 VAL B CA 1
ATOM 5837 C C . VAL B 1 325 ? -2.047 12.172 32.281 1 98.38 325 VAL B C 1
ATOM 5839 O O . VAL B 1 325 ? -2.27 13.086 31.469 1 98.38 325 VAL B O 1
ATOM 5842 N N . ALA B 1 326 ? -2.752 11.977 33.344 1 98 326 ALA B N 1
ATOM 5843 C CA . ALA B 1 326 ? -3.916 12.812 33.625 1 98 326 ALA B CA 1
ATOM 5844 C C . ALA B 1 326 ? -3.508 14.273 33.844 1 98 326 ALA B C 1
ATOM 5846 O O . ALA B 1 326 ? -4.211 15.188 33.406 1 98 326 ALA B O 1
ATOM 5847 N N . ARG B 1 327 ? -2.43 14.461 34.469 1 97.88 327 ARG B N 1
ATOM 5848 C CA . ARG B 1 327 ? -1.956 15.805 34.781 1 97.88 327 ARG B CA 1
ATOM 5849 C C . ARG B 1 327 ? -1.483 16.516 33.531 1 97.88 327 ARG B C 1
ATOM 5851 O O . ARG B 1 327 ? -1.671 17.734 33.375 1 97.88 327 ARG B O 1
ATOM 5858 N N . ALA B 1 328 ? -0.892 15.766 32.625 1 98.56 328 ALA B N 1
ATOM 5859 C CA . ALA B 1 328 ? -0.24 16.344 31.453 1 98.56 328 ALA B CA 1
ATOM 5860 C C . ALA B 1 328 ? -1.198 16.422 30.266 1 98.56 328 ALA B C 1
ATOM 5862 O O . ALA B 1 328 ? -0.892 17.047 29.25 1 98.56 328 ALA B O 1
ATOM 5863 N N . ARG B 1 329 ? -2.316 15.812 30.375 1 98.69 329 ARG B N 1
ATOM 5864 C CA . ARG B 1 329 ? -3.248 15.703 29.25 1 98.69 329 ARG B CA 1
ATOM 5865 C C . ARG B 1 329 ? -3.711 17.078 28.781 1 98.69 329 ARG B C 1
ATOM 5867 O O . ARG B 1 329 ? -4.008 17.953 29.609 1 98.69 329 ARG B O 1
ATOM 5874 N N . ILE B 1 330 ? -3.738 17.312 27.484 1 98.88 330 ILE B N 1
ATOM 5875 C CA . ILE B 1 330 ? -4.34 18.516 26.922 1 98.88 330 ILE B CA 1
ATOM 5876 C C . ILE B 1 330 ? -5.855 18.469 27.109 1 98.88 330 ILE B C 1
ATOM 5878 O O . ILE B 1 330 ? -6.5 17.469 26.766 1 98.88 330 ILE B O 1
ATOM 5882 N N . PRO B 1 331 ? -6.422 19.5 27.734 1 98.81 331 PRO B N 1
ATOM 5883 C CA . PRO B 1 331 ? -7.871 19.484 27.938 1 98.81 331 PRO B CA 1
ATOM 5884 C C . PRO B 1 331 ? -8.641 19.75 26.641 1 98.81 331 PRO B C 1
ATOM 5886 O O . PRO B 1 331 ? -9.328 20.766 26.531 1 98.81 331 PRO B O 1
ATOM 5889 N N . VAL B 1 332 ? -8.664 18.781 25.766 1 98.88 332 VAL B N 1
ATOM 5890 C CA . VAL B 1 332 ? -9.203 18.922 24.406 1 98.88 332 VAL B CA 1
ATOM 5891 C C . VAL B 1 332 ? -10.711 19.156 24.469 1 98.88 332 VAL B C 1
ATOM 5893 O O . VAL B 1 332 ? -11.305 19.656 23.516 1 98.88 332 VAL B O 1
ATOM 5896 N N . GLU B 1 333 ? -11.375 18.828 25.609 1 98.62 333 GLU B N 1
ATOM 5897 C CA . GLU B 1 333 ? -12.805 19.047 25.781 1 98.62 333 GLU B CA 1
ATOM 5898 C C . GLU B 1 333 ? -13.148 20.531 25.781 1 98.62 333 GLU B C 1
ATOM 5900 O O . GLU B 1 333 ? -14.312 20.906 25.641 1 98.62 333 GLU B O 1
ATOM 5905 N N . LYS B 1 334 ? -12.148 21.391 25.891 1 98.75 334 LYS B N 1
ATOM 5906 C CA . LYS B 1 334 ? -12.367 22.828 25.891 1 98.75 334 LYS B CA 1
ATOM 5907 C C . LYS B 1 334 ? -12.32 23.406 24.484 1 98.75 334 LYS B C 1
ATOM 5909 O O . LYS B 1 334 ? -12.688 24.562 24.266 1 98.75 334 LYS B O 1
ATOM 5914 N N . ILE B 1 335 ? -11.914 22.609 23.5 1 98.81 335 ILE B N 1
ATOM 5915 C CA . ILE B 1 335 ? -11.891 23.062 22.125 1 98.81 335 ILE B CA 1
ATOM 5916 C C . ILE B 1 335 ? -13.312 23.344 21.641 1 98.81 335 ILE B C 1
ATOM 5918 O O . ILE B 1 335 ? -14.227 22.562 21.906 1 98.81 335 ILE B O 1
ATOM 5922 N N . ALA B 1 336 ? -13.477 24.484 21.016 1 98.38 336 ALA B N 1
ATOM 5923 C CA . ALA B 1 336 ? -14.781 24.859 20.5 1 98.38 336 ALA B CA 1
ATOM 5924 C C . ALA B 1 336 ? -14.766 24.969 18.969 1 98.38 336 ALA B C 1
ATOM 5926 O O . ALA B 1 336 ? -15.188 25.969 18.406 1 98.38 336 ALA B O 1
ATOM 5927 N N . ALA B 1 337 ? -14.273 23.922 18.328 1 98.38 337 ALA B N 1
ATOM 5928 C CA . ALA B 1 337 ? -14.102 23.875 16.875 1 98.38 337 ALA B CA 1
ATOM 5929 C C . ALA B 1 337 ? -13.977 22.422 16.391 1 98.38 337 ALA B C 1
ATOM 5931 O O . ALA B 1 337 ? -13.727 21.516 17.188 1 98.38 337 ALA B O 1
ATOM 5932 N N . PRO B 1 338 ? -14.188 22.188 15.039 1 98.69 338 PRO B N 1
ATOM 5933 C CA . PRO B 1 338 ? -13.875 20.859 14.492 1 98.69 338 PRO B CA 1
ATOM 5934 C C . PRO B 1 338 ? -12.406 20.484 14.656 1 98.69 338 PRO B C 1
ATOM 5936 O O . PRO B 1 338 ? -11.539 21.359 14.672 1 98.69 338 PRO B O 1
ATOM 5939 N N . VAL B 1 339 ? -12.148 19.156 14.766 1 98.94 339 VAL B N 1
ATOM 5940 C CA . VAL B 1 339 ? -10.805 18.641 14.984 1 98.94 339 VAL B CA 1
ATOM 5941 C C . VAL B 1 339 ? -10.5 17.531 13.969 1 98.94 339 VAL B C 1
ATOM 5943 O O . VAL B 1 339 ? -11.273 16.594 13.82 1 98.94 339 VAL B O 1
ATOM 5946 N N . LEU B 1 340 ? -9.438 17.703 13.242 1 98.81 340 LEU B N 1
ATOM 5947 C CA . LEU B 1 340 ? -8.898 16.656 12.375 1 98.81 340 LEU B CA 1
ATOM 5948 C C . LEU B 1 340 ? -7.645 16.031 12.992 1 98.81 340 LEU B C 1
ATOM 5950 O O . LEU B 1 340 ? -6.691 16.75 13.32 1 98.81 340 LEU B O 1
ATOM 5954 N N . LEU B 1 341 ? -7.656 14.734 13.18 1 98.88 341 LEU B N 1
ATOM 5955 C CA . LEU B 1 341 ? -6.535 13.969 13.719 1 98.88 341 LEU B CA 1
ATOM 5956 C C . LEU B 1 341 ? -5.945 13.039 12.664 1 98.88 341 LEU B C 1
ATOM 5958 O O . LEU B 1 341 ? -6.664 12.234 12.07 1 98.88 341 LEU B O 1
ATOM 5962 N N . LEU B 1 342 ? -4.668 13.195 12.43 1 98.62 342 LEU B N 1
ATOM 5963 C CA . LEU B 1 342 ? -3.945 12.336 11.492 1 98.62 342 LEU B CA 1
ATOM 5964 C C . LEU B 1 342 ? -2.805 11.609 12.195 1 98.62 342 LEU B C 1
ATOM 5966 O O . LEU B 1 342 ? -1.932 12.242 12.797 1 98.62 342 LEU B O 1
ATOM 5970 N N . SER B 1 343 ? -2.791 10.258 12.172 1 98.69 343 SER B N 1
ATOM 5971 C CA . SER B 1 343 ? -1.77 9.484 12.867 1 98.69 343 SER B CA 1
ATOM 5972 C C . SER B 1 343 ? -1.31 8.297 12.023 1 98.69 343 SER B C 1
ATOM 5974 O O . SER B 1 343 ? -1.831 8.062 10.93 1 98.69 343 SER B O 1
ATOM 5976 N N . ALA B 1 344 ? -0.272 7.668 12.508 1 98.38 344 ALA B N 1
ATOM 5977 C CA . ALA B 1 344 ? 0.308 6.527 11.805 1 98.38 344 ALA B CA 1
ATOM 5978 C C . ALA B 1 344 ? 0.66 5.406 12.773 1 98.38 344 ALA B C 1
ATOM 5980 O O . ALA B 1 344 ? 1.108 5.664 13.891 1 98.38 344 ALA B O 1
ATOM 5981 N N . THR B 1 345 ? 0.625 4.145 12.312 1 97.31 345 THR B N 1
ATOM 5982 C CA . THR B 1 345 ? 0.717 3.012 13.227 1 97.31 345 THR B CA 1
ATOM 5983 C C . THR B 1 345 ? 2.174 2.639 13.484 1 97.31 345 THR B C 1
ATOM 5985 O O . THR B 1 345 ? 2.482 1.936 14.445 1 97.31 345 THR B O 1
ATOM 5988 N N . ASP B 1 346 ? 3.021 3.088 12.617 1 97.5 346 ASP B N 1
ATOM 5989 C CA . ASP B 1 346 ? 4.441 2.795 12.805 1 97.5 346 ASP B CA 1
ATOM 5990 C C . ASP B 1 346 ? 5.234 4.074 13.062 1 97.5 346 ASP B C 1
ATOM 5992 O O . ASP B 1 346 ? 6.363 4.211 12.586 1 97.5 346 ASP B O 1
ATOM 5996 N N . ASP B 1 347 ? 4.648 4.965 13.742 1 98.12 347 ASP B N 1
ATOM 5997 C CA . ASP B 1 347 ? 5.324 6.207 14.109 1 98.12 347 ASP B CA 1
ATOM 5998 C C . ASP B 1 347 ? 6.438 5.941 15.125 1 98.12 347 ASP B C 1
ATOM 6000 O O . ASP B 1 347 ? 6.172 5.684 16.297 1 98.12 347 ASP B O 1
ATOM 6004 N N . GLY B 1 348 ? 7.656 6.098 14.672 1 97.19 348 GLY B N 1
ATOM 6005 C CA . GLY B 1 348 ? 8.805 5.805 15.516 1 97.19 348 GLY B CA 1
ATOM 6006 C C . GLY B 1 348 ? 9.203 6.969 16.391 1 97.19 348 GLY B C 1
ATOM 6007 O O . GLY B 1 348 ? 10.023 6.812 17.297 1 97.19 348 GLY B O 1
ATOM 6008 N N . SER B 1 349 ? 8.641 8.141 16.172 1 95.5 349 SER B N 1
ATOM 6009 C CA . SER B 1 349 ? 8.969 9.312 16.984 1 95.5 349 SER B CA 1
ATOM 6010 C C . SER B 1 349 ? 8.117 9.359 18.25 1 95.5 349 SER B C 1
ATOM 6012 O O . SER B 1 349 ? 8.609 9.734 19.312 1 95.5 349 SER B O 1
ATOM 6014 N N . TRP B 1 350 ? 6.883 9.031 18.219 1 94.44 350 TRP B N 1
ATOM 6015 C CA . TRP B 1 350 ? 6.016 8.836 19.375 1 94.44 350 TRP B CA 1
ATOM 6016 C C . TRP B 1 350 ? 4.719 8.141 18.969 1 94.44 350 TRP B C 1
ATOM 6018 O O . TRP B 1 350 ? 4.418 8.016 17.781 1 94.44 350 TRP B O 1
ATOM 6028 N N . PRO B 1 351 ? 3.982 7.645 19.891 1 97.94 351 PRO B N 1
ATOM 6029 C CA . PRO B 1 351 ? 2.803 6.836 19.562 1 97.94 351 PRO B CA 1
ATOM 6030 C C . PRO B 1 351 ? 1.598 7.688 19.172 1 97.94 351 PRO B C 1
ATOM 6032 O O . PRO B 1 351 ? 0.587 7.699 19.875 1 97.94 351 PRO B O 1
ATOM 6035 N N . SER B 1 352 ? 1.659 8.211 17.938 1 98.69 352 SER B N 1
ATOM 6036 C CA . SER B 1 352 ? 0.635 9.156 17.5 1 98.69 352 SER B CA 1
ATOM 6037 C C . SER B 1 352 ? -0.728 8.477 17.391 1 98.69 352 SER B C 1
ATOM 6039 O O . SER B 1 352 ? -1.76 9.109 17.609 1 98.69 352 SER B O 1
ATOM 6041 N N . SER B 1 353 ? -0.773 7.172 17.047 1 98.56 353 SER B N 1
ATOM 6042 C CA . SER B 1 353 ? -2.037 6.445 17 1 98.56 353 SER B CA 1
ATOM 6043 C C . SER B 1 353 ? -2.711 6.418 18.375 1 98.56 353 SER B C 1
ATOM 6045 O O . SER B 1 353 ? -3.912 6.672 18.484 1 98.56 353 SER B O 1
ATOM 6047 N N . LEU B 1 354 ? -1.946 6.113 19.391 1 98.44 354 LEU B N 1
ATOM 6048 C CA . LEU B 1 354 ? -2.475 6.094 20.75 1 98.44 354 LEU B CA 1
ATOM 6049 C C . LEU B 1 354 ? -2.932 7.484 21.172 1 98.44 354 LEU B C 1
ATOM 6051 O O . LEU B 1 354 ? -4.008 7.637 21.75 1 98.44 354 LEU B O 1
ATOM 6055 N N . TYR B 1 355 ? -2.139 8.453 20.844 1 98.81 355 TYR B N 1
ATOM 6056 C CA . TYR B 1 355 ? -2.449 9.828 21.219 1 98.81 355 TYR B CA 1
ATOM 6057 C C . TYR B 1 355 ? -3.725 10.305 20.547 1 98.81 355 TYR B C 1
ATOM 6059 O O . TYR B 1 355 ? -4.594 10.898 21.188 1 98.81 355 TYR B O 1
ATOM 6067 N N . CYS B 1 356 ? -3.826 10.078 19.266 1 98.88 356 CYS B N 1
ATOM 6068 C CA . CYS B 1 356 ? -5.051 10.461 18.562 1 98.88 356 CYS B CA 1
ATOM 6069 C C . CYS B 1 356 ? -6.258 9.727 19.141 1 98.88 356 CYS B C 1
ATOM 6071 O O . CYS B 1 356 ? -7.348 10.297 19.234 1 98.88 356 CYS B O 1
ATOM 6073 N N . GLY B 1 357 ? -6.047 8.469 19.5 1 98.62 357 GLY B N 1
ATOM 6074 C CA . GLY B 1 357 ? -7.109 7.734 20.172 1 98.62 357 GLY B CA 1
ATOM 6075 C C . GLY B 1 357 ? -7.57 8.383 21.453 1 98.62 357 GLY B C 1
ATOM 6076 O O . GLY B 1 357 ? -8.773 8.492 21.719 1 98.62 357 GLY B O 1
ATOM 6077 N N . MET B 1 358 ? -6.66 8.836 22.281 1 98.62 358 MET B N 1
ATOM 6078 C CA . MET B 1 358 ? -6.965 9.523 23.531 1 98.62 358 MET B CA 1
ATOM 6079 C C . MET B 1 358 ? -7.797 10.773 23.281 1 98.62 358 MET B C 1
ATOM 6081 O O . MET B 1 358 ? -8.766 11.039 23.984 1 98.62 358 MET B O 1
ATOM 6085 N N . VAL B 1 359 ? -7.391 11.539 22.234 1 98.88 359 VAL B N 1
ATOM 6086 C CA . VAL B 1 359 ? -8.086 12.781 21.906 1 98.88 359 VAL B CA 1
ATOM 6087 C C . VAL B 1 359 ? -9.508 12.469 21.453 1 98.88 359 VAL B C 1
ATOM 6089 O O . VAL B 1 359 ? -10.469 13.047 21.953 1 98.88 359 VAL B O 1
ATOM 6092 N N . ARG B 1 360 ? -9.586 11.578 20.469 1 98.62 360 ARG B N 1
ATOM 6093 C CA . ARG B 1 360 ? -10.883 11.195 19.922 1 98.62 360 ARG B CA 1
ATOM 6094 C C . ARG B 1 360 ? -11.812 10.695 21.031 1 98.62 360 ARG B C 1
ATOM 6096 O O . ARG B 1 360 ? -12.977 11.086 21.094 1 98.62 360 ARG B O 1
ATOM 6103 N N . ASP B 1 361 ? -11.352 9.82 21.922 1 98.31 361 ASP B N 1
ATOM 6104 C CA . ASP B 1 361 ? -12.164 9.211 22.969 1 98.31 361 ASP B CA 1
ATOM 6105 C C . ASP B 1 361 ? -12.664 10.266 23.953 1 98.31 361 ASP B C 1
ATOM 6107 O O . ASP B 1 361 ? -13.82 10.219 24.375 1 98.31 361 ASP B O 1
ATOM 6111 N N . LYS B 1 362 ? -11.828 11.172 24.328 1 98.62 362 LYS B N 1
ATOM 6112 C CA . LYS B 1 362 ? -12.25 12.227 25.25 1 98.62 362 LYS B CA 1
ATOM 6113 C C . LYS B 1 362 ? -13.328 13.102 24.625 1 98.62 362 LYS B C 1
ATOM 6115 O O . LYS B 1 362 ? -14.297 13.477 25.297 1 98.62 362 LYS B O 1
ATOM 6120 N N . LEU B 1 363 ? -13.117 13.492 23.391 1 98.81 363 LEU B N 1
ATOM 6121 C CA . LEU B 1 363 ? -14.102 14.328 22.703 1 98.81 363 LEU B CA 1
ATOM 6122 C C . LEU B 1 363 ? -15.43 13.594 22.562 1 98.81 363 LEU B C 1
ATOM 6124 O O . LEU B 1 363 ? -16.5 14.203 22.641 1 98.81 363 LEU B O 1
ATOM 6128 N N . ALA B 1 364 ? -15.352 12.328 22.344 1 98.38 364 ALA B N 1
ATOM 6129 C CA . ALA B 1 364 ? -16.562 11.523 22.297 1 98.38 364 ALA B CA 1
ATOM 6130 C C . ALA B 1 364 ? -17.25 11.477 23.656 1 98.38 364 ALA B C 1
ATOM 6132 O O . ALA B 1 364 ? -18.469 11.578 23.75 1 98.38 364 ALA B O 1
ATOM 6133 N N . GLU B 1 365 ? -16.484 11.273 24.656 1 98.12 365 GLU B N 1
ATOM 6134 C CA . GLU B 1 365 ? -16.984 11.195 26.031 1 98.12 365 GLU B CA 1
ATOM 6135 C C . GLU B 1 365 ? -17.797 12.43 26.391 1 98.12 365 GLU B C 1
ATOM 6137 O O . GLU B 1 365 ? -18.828 12.328 27.047 1 98.12 365 GLU B O 1
ATOM 6142 N N . VAL B 1 366 ? -17.406 13.562 25.906 1 98.12 366 VAL B N 1
ATOM 6143 C CA . VAL B 1 366 ? -18.062 14.805 26.312 1 98.12 366 VAL B CA 1
ATOM 6144 C C . VAL B 1 366 ? -19.062 15.227 25.234 1 98.12 366 VAL B C 1
ATOM 6146 O O . VAL B 1 366 ? -19.578 16.359 25.25 1 98.12 366 VAL B O 1
ATOM 6149 N N . ALA B 1 367 ? -19.266 14.453 24.25 1 97.75 367 ALA B N 1
ATOM 6150 C CA . ALA B 1 367 ? -20.188 14.734 23.141 1 97.75 367 ALA B CA 1
ATOM 6151 C C . ALA B 1 367 ? -19.828 16.062 22.469 1 97.75 367 ALA B C 1
ATOM 6153 O O . ALA B 1 367 ? -20.688 16.938 22.312 1 97.75 367 ALA B O 1
ATOM 6154 N N . HIS B 1 368 ? -18.547 16.203 22.125 1 97.75 368 HIS B N 1
ATOM 6155 C CA . HIS B 1 368 ? -18.062 17.375 21.422 1 97.75 368 HIS B CA 1
ATOM 6156 C C . HIS B 1 368 ? -18.984 17.75 20.266 1 97.75 368 HIS B C 1
ATOM 6158 O O . HIS B 1 368 ? -19.312 16.906 19.422 1 97.75 368 HIS B O 1
ATOM 6164 N N . PRO B 1 369 ? -19.438 18.984 20.266 1 96.44 369 PRO B N 1
ATOM 6165 C CA . PRO B 1 369 ? -20.516 19.344 19.328 1 96.44 369 PRO B CA 1
ATOM 6166 C C . PRO B 1 369 ? -20.016 19.5 17.891 1 96.44 369 PRO B C 1
ATOM 6168 O O . PRO B 1 369 ? -20.828 19.516 16.969 1 96.44 369 PRO B O 1
ATOM 6171 N N . TRP B 1 370 ? -18.781 19.672 17.688 1 97.12 370 TRP B N 1
ATOM 6172 C CA . TRP B 1 370 ? -18.234 19.828 16.344 1 97.12 370 TRP B CA 1
ATOM 6173 C C . TRP B 1 370 ? -17.719 18.516 15.797 1 97.12 370 TRP B C 1
ATOM 6175 O O . TRP B 1 370 ? -17.406 17.594 16.562 1 97.12 370 TRP B O 1
ATOM 6185 N N . PRO B 1 371 ? -17.547 18.438 14.484 1 96.94 371 PRO B N 1
ATOM 6186 C CA . PRO B 1 371 ? -17.016 17.219 13.867 1 96.94 371 PRO B CA 1
ATOM 6187 C C . PRO B 1 371 ? -15.602 16.891 14.32 1 96.94 371 PRO B C 1
ATOM 6189 O O . PRO B 1 371 ? -14.773 17.797 14.461 1 96.94 371 PRO B O 1
ATOM 6192 N N . VAL B 1 372 ? -15.391 15.609 14.594 1 98.38 372 VAL B N 1
ATOM 6193 C CA . VAL B 1 372 ? -14.07 15.055 14.867 1 98.38 372 VAL B CA 1
ATOM 6194 C C . VAL B 1 372 ? -13.742 13.977 13.844 1 98.38 372 VAL B C 1
ATOM 6196 O O . VAL B 1 372 ? -14.469 12.984 13.719 1 98.38 372 VAL B O 1
ATOM 6199 N N . LEU B 1 373 ? -12.742 14.227 13.062 1 97.38 373 LEU B N 1
ATOM 6200 C CA . LEU B 1 373 ? -12.305 13.25 12.07 1 97.38 373 LEU B CA 1
ATOM 6201 C C . LEU B 1 373 ? -10.93 12.695 12.43 1 97.38 373 LEU B C 1
ATOM 6203 O O . LEU B 1 373 ? -10.023 13.445 12.797 1 97.38 373 LEU B O 1
ATOM 6207 N N . TRP B 1 374 ? -10.75 11.391 12.414 1 97.94 374 TRP B N 1
ATOM 6208 C CA . TRP B 1 374 ? -9.484 10.727 12.688 1 97.94 374 TRP B CA 1
ATOM 6209 C C . TRP B 1 374 ? -9.125 9.758 11.562 1 97.94 374 TRP B C 1
ATOM 6211 O O . TRP B 1 374 ? -9.906 8.875 11.219 1 97.94 374 TRP B O 1
ATOM 6221 N N . ARG B 1 375 ? -7.973 9.977 10.969 1 96.94 375 ARG B N 1
ATOM 6222 C CA . ARG B 1 375 ? -7.371 9.023 10.047 1 96.94 375 ARG B CA 1
ATOM 6223 C C . ARG B 1 375 ? -6.094 8.422 10.625 1 96.94 375 ARG B C 1
ATOM 6225 O O . ARG B 1 375 ? -5.199 9.156 11.055 1 96.94 375 ARG B O 1
ATOM 6232 N N . ASN B 1 376 ? -6.043 7.098 10.68 1 97.12 376 ASN B N 1
ATOM 6233 C CA . ASN B 1 376 ? -4.898 6.348 11.188 1 97.12 376 ASN B CA 1
ATOM 6234 C C . ASN B 1 376 ? -4.266 5.488 10.102 1 97.12 376 ASN B C 1
ATOM 6236 O O . ASN B 1 376 ? -4.848 4.484 9.68 1 97.12 376 ASN B O 1
ATOM 6240 N N . TYR B 1 377 ? -3.096 5.781 9.656 1 96.38 377 TYR B N 1
ATOM 6241 C CA . TYR B 1 377 ? -2.523 5.188 8.453 1 96.38 377 TYR B CA 1
ATOM 6242 C C . TYR B 1 377 ? -1.644 3.992 8.805 1 96.38 377 TYR B C 1
ATOM 6244 O O . TYR B 1 377 ? -0.586 4.148 9.414 1 96.38 377 TYR B O 1
ATOM 6252 N N . ALA B 1 378 ? -2.039 2.898 8.305 1 93.12 378 ALA B N 1
ATOM 6253 C CA . ALA B 1 378 ? -1.341 1.644 8.578 1 93.12 378 ALA B CA 1
ATOM 6254 C C . ALA B 1 378 ? 0.044 1.637 7.938 1 93.12 378 ALA B C 1
ATOM 6256 O O . ALA B 1 378 ? 0.192 1.979 6.762 1 93.12 378 ALA B O 1
ATOM 6257 N N . ASN B 1 379 ? 1.103 1.299 8.719 1 94 379 ASN B N 1
ATOM 6258 C CA . ASN B 1 379 ? 2.477 1.067 8.281 1 94 379 ASN B CA 1
ATOM 6259 C C . ASN B 1 379 ? 3.166 2.369 7.883 1 94 379 ASN B C 1
ATOM 6261 O O . ASN B 1 379 ? 4.305 2.355 7.418 1 94 379 ASN B O 1
ATOM 6265 N N . ALA B 1 380 ? 2.49 3.479 8.031 1 97.25 380 ALA B N 1
ATOM 6266 C CA . ALA B 1 380 ? 3.145 4.773 7.863 1 97.25 380 ALA B CA 1
ATOM 6267 C C . ALA B 1 380 ? 3.865 5.191 9.141 1 97.25 380 ALA B C 1
ATOM 6269 O O . ALA B 1 380 ? 3.666 4.59 10.195 1 97.25 380 ALA B O 1
ATOM 6270 N N . GLY B 1 381 ? 4.746 6.168 8.984 1 97.75 381 GLY B N 1
ATOM 6271 C CA . GLY B 1 381 ? 5.527 6.652 10.117 1 97.75 381 GLY B CA 1
ATOM 6272 C C . GLY B 1 381 ? 5.215 8.086 10.484 1 97.75 381 GLY B C 1
ATOM 6273 O O . GLY B 1 381 ? 4.082 8.547 10.32 1 97.75 381 GLY B O 1
ATOM 6274 N N . HIS B 1 382 ? 6.207 8.703 11.078 1 96.75 382 HIS B N 1
ATOM 6275 C CA . HIS B 1 382 ? 6.047 10.023 11.672 1 96.75 382 HIS B CA 1
ATOM 6276 C C . HIS B 1 382 ? 5.953 11.102 10.602 1 96.75 382 HIS B C 1
ATOM 6278 O O . HIS B 1 382 ? 5.473 12.203 10.859 1 96.75 382 HIS B O 1
ATOM 6284 N N . SER B 1 383 ? 6.441 10.758 9.461 1 93.12 383 SER B N 1
ATOM 6285 C CA . SER B 1 383 ? 6.516 11.758 8.398 1 93.12 383 SER B CA 1
ATOM 6286 C C . SER B 1 383 ? 5.254 11.766 7.547 1 93.12 383 SER B C 1
ATOM 6288 O O . SER B 1 383 ? 5.117 10.953 6.629 1 93.12 383 SER B O 1
ATOM 6290 N N . ILE B 1 384 ? 4.27 12.602 7.844 1 94.25 384 ILE B N 1
ATOM 6291 C CA . ILE B 1 384 ? 3.096 12.859 7.012 1 94.25 384 ILE B CA 1
ATOM 6292 C C . ILE B 1 384 ? 3.146 14.289 6.477 1 94.25 384 ILE B C 1
ATOM 6294 O O . ILE B 1 384 ? 2.902 15.242 7.215 1 94.25 384 ILE B O 1
ATOM 6298 N N . LEU B 1 385 ? 3.506 14.422 5.219 1 91.06 385 LEU B N 1
ATOM 6299 C CA . LEU B 1 385 ? 3.832 15.719 4.637 1 91.06 385 LEU B CA 1
ATOM 6300 C C . LEU B 1 385 ? 2.879 16.062 3.494 1 91.06 385 LEU B C 1
ATOM 6302 O O . LEU B 1 385 ? 1.687 16.281 3.717 1 91.06 385 LEU B O 1
ATOM 6306 N N . PHE B 1 386 ? 3.494 16.078 2.166 1 89.25 386 PHE B N 1
ATOM 6307 C CA . PHE B 1 386 ? 2.771 16.453 0.955 1 89.25 386 PHE B CA 1
ATOM 6308 C C . PHE B 1 386 ? 2.695 15.281 -0.015 1 89.25 386 PHE B C 1
ATOM 6310 O O . PHE B 1 386 ? 3.557 14.398 0 1 89.25 386 PHE B O 1
ATOM 6317 N N . PRO B 1 387 ? 1.597 15.375 -0.812 1 95.31 387 PRO B N 1
ATOM 6318 C CA . PRO B 1 387 ? 1.562 14.344 -1.854 1 95.31 387 PRO B CA 1
ATOM 6319 C C . PRO B 1 387 ? 2.744 14.438 -2.814 1 95.31 387 PRO B C 1
ATOM 6321 O O . PRO B 1 387 ? 3.211 15.531 -3.121 1 95.31 387 PRO B O 1
ATOM 6324 N N . PHE B 1 388 ? 3.199 13.336 -3.285 1 97.69 388 PHE B N 1
ATOM 6325 C CA . PHE B 1 388 ? 4.039 13.172 -4.469 1 97.69 388 PHE B CA 1
ATOM 6326 C C . PHE B 1 388 ? 5.434 13.734 -4.223 1 97.69 388 PHE B C 1
ATOM 6328 O O . PHE B 1 388 ? 6.023 14.359 -5.109 1 97.69 388 PHE B O 1
ATOM 6335 N N . VAL B 1 389 ? 5.965 13.664 -2.996 1 97.31 389 VAL B N 1
ATOM 6336 C CA . VAL B 1 389 ? 7.355 13.93 -2.637 1 97.31 389 VAL B CA 1
ATOM 6337 C C . VAL B 1 389 ? 8.008 12.648 -2.139 1 97.31 389 VAL B C 1
ATOM 6339 O O . VAL B 1 389 ? 7.324 11.703 -1.744 1 97.31 389 VAL B O 1
ATOM 6342 N N . PRO B 1 390 ? 9.383 12.602 -2.146 1 97.5 390 PRO B N 1
ATOM 6343 C CA . PRO B 1 390 ? 10.047 11.367 -1.722 1 97.5 390 PRO B CA 1
ATOM 6344 C C . PRO B 1 390 ? 9.711 10.984 -0.281 1 97.5 390 PRO B C 1
ATOM 6346 O O . PRO B 1 390 ? 9.664 11.852 0.596 1 97.5 390 PRO B O 1
ATOM 6349 N N . THR B 1 391 ? 9.477 9.711 -0.071 1 97.25 391 THR B N 1
ATOM 6350 C CA . THR B 1 391 ? 9.141 9.195 1.251 1 97.25 391 THR B CA 1
ATOM 6351 C C . THR B 1 391 ? 10.125 8.102 1.668 1 97.25 391 THR B C 1
ATOM 6353 O O . THR B 1 391 ? 9.828 7.297 2.549 1 97.25 391 THR B O 1
ATOM 6356 N N . THR B 1 392 ? 11.305 8.055 1.109 1 95.94 392 THR B N 1
ATOM 6357 C CA . THR B 1 392 ? 12.211 6.914 1.213 1 95.94 392 THR B CA 1
ATOM 6358 C C . THR B 1 392 ? 13.203 7.117 2.354 1 95.94 392 THR B C 1
ATOM 6360 O O . THR B 1 392 ? 13.906 6.18 2.744 1 95.94 392 THR B O 1
ATOM 6363 N N . GLN B 1 393 ? 13.328 8.312 2.902 1 93.25 393 GLN B N 1
ATOM 6364 C CA . GLN B 1 393 ? 14.266 8.578 3.986 1 93.25 393 GLN B CA 1
ATOM 6365 C C . GLN B 1 393 ? 13.594 8.414 5.348 1 93.25 393 GLN B C 1
ATOM 6367 O O . GLN B 1 393 ? 13.273 9.406 6.008 1 93.25 393 GLN B O 1
ATOM 6372 N N . THR B 1 394 ? 13.484 7.18 5.777 1 92.06 394 THR B N 1
ATOM 6373 C CA . THR B 1 394 ? 12.75 6.891 7.008 1 92.06 394 THR B CA 1
ATOM 6374 C C . THR B 1 394 ? 13.711 6.77 8.188 1 92.06 394 THR B C 1
ATOM 6376 O O . THR B 1 394 ? 13.281 6.781 9.344 1 92.06 394 THR B O 1
ATOM 6379 N N . THR B 1 395 ? 14.977 6.633 7.941 1 90.19 395 THR B N 1
ATOM 6380 C CA . THR B 1 395 ? 16.031 6.562 8.945 1 90.19 395 THR B CA 1
ATOM 6381 C C . THR B 1 395 ? 17.047 7.688 8.75 1 90.19 395 THR B C 1
ATOM 6383 O O . THR B 1 395 ? 17.266 8.133 7.621 1 90.19 395 THR B O 1
ATOM 6386 N N . TYR B 1 396 ? 17.516 8.172 9.836 1 84.44 396 TYR B N 1
ATOM 6387 C CA . TYR B 1 396 ? 18.484 9.25 9.711 1 84.44 396 TYR B CA 1
ATOM 6388 C C . TYR B 1 396 ? 19.516 9.188 10.82 1 84.44 396 TYR B C 1
ATOM 6390 O O . TYR B 1 396 ? 19.219 8.742 11.93 1 84.44 396 TYR B O 1
ATOM 6398 N N . ALA B 1 397 ? 20.656 9.656 10.492 1 85.06 397 ALA B N 1
ATOM 6399 C CA . ALA B 1 397 ? 21.766 9.711 11.438 1 85.06 397 ALA B CA 1
ATOM 6400 C C . ALA B 1 397 ? 21.906 11.109 12.031 1 85.06 397 ALA B C 1
ATOM 6402 O O . ALA B 1 397 ? 21.781 12.109 11.32 1 85.06 397 ALA B O 1
ATOM 6403 N N . HIS B 1 398 ? 22.031 11.125 13.328 1 77.69 398 HIS B N 1
ATOM 6404 C CA . HIS B 1 398 ? 22.359 12.398 13.953 1 77.69 398 HIS B CA 1
ATOM 6405 C C . HIS B 1 398 ? 23.703 12.922 13.445 1 77.69 398 HIS B C 1
ATOM 6407 O O . HIS B 1 398 ? 24.688 12.172 13.367 1 77.69 398 HIS B O 1
ATOM 6413 N N . PRO B 1 399 ? 23.703 14.125 13.102 1 69.25 399 PRO B N 1
ATOM 6414 C CA . PRO B 1 399 ? 24.906 14.648 12.438 1 69.25 399 PRO B CA 1
ATOM 6415 C C . PRO B 1 399 ? 26.141 14.586 13.32 1 69.25 399 PRO B C 1
ATOM 6417 O O . PRO B 1 399 ? 27.266 14.438 12.812 1 69.25 399 PRO B O 1
ATOM 6420 N N . VAL B 1 400 ? 25.984 14.711 14.625 1 69.44 400 VAL B N 1
ATOM 6421 C CA . VAL B 1 400 ? 27.125 14.781 15.531 1 69.44 400 VAL B CA 1
ATOM 6422 C C . VAL B 1 400 ? 27.406 13.391 16.109 1 69.44 400 VAL B C 1
ATOM 6424 O O . VAL B 1 400 ? 28.5 12.859 15.938 1 69.44 400 VAL B O 1
ATOM 6427 N N . SER B 1 401 ? 26.453 12.734 16.656 1 73.75 401 SER B N 1
ATOM 6428 C CA . SER B 1 401 ? 26.656 11.484 17.375 1 73.75 401 SER B CA 1
ATOM 6429 C C . SER B 1 401 ? 26.641 10.289 16.422 1 73.75 401 SER B C 1
ATOM 6431 O O . SER B 1 401 ? 27.094 9.203 16.766 1 73.75 401 SER B O 1
ATOM 6433 N N . GLY B 1 402 ? 26.016 10.523 15.328 1 80.19 402 GLY B N 1
ATOM 6434 C CA . GLY B 1 402 ? 25.906 9.445 14.367 1 80.19 402 GLY B CA 1
ATOM 6435 C C . GLY B 1 402 ? 24.812 8.438 14.711 1 80.19 402 GLY B C 1
ATOM 6436 O O . GLY B 1 402 ? 24.609 7.461 13.992 1 80.19 402 GLY B O 1
ATOM 6437 N N . ARG B 1 403 ? 24.219 8.672 15.805 1 87.62 403 ARG B N 1
ATOM 6438 C CA . ARG B 1 403 ? 23.156 7.762 16.219 1 87.62 403 ARG B CA 1
ATOM 6439 C C . ARG B 1 403 ? 22.047 7.691 15.156 1 87.62 403 ARG B C 1
ATOM 6441 O O . ARG B 1 403 ? 21.578 8.727 14.68 1 87.62 403 ARG B O 1
ATOM 6448 N N . ILE B 1 404 ? 21.703 6.422 14.812 1 92.06 404 ILE B N 1
ATOM 6449 C CA . ILE B 1 404 ? 20.719 6.188 13.766 1 92.06 404 ILE B CA 1
ATOM 6450 C C . ILE B 1 404 ? 19.328 6.062 14.391 1 92.06 404 ILE B C 1
ATOM 6452 O O . ILE B 1 404 ? 19.094 5.195 15.234 1 92.06 404 ILE B O 1
ATOM 6456 N N . SER B 1 405 ? 18.453 6.949 14.062 1 93.06 405 SER B N 1
ATOM 6457 C CA . SER B 1 405 ? 17.062 6.941 14.531 1 93.06 405 SER B CA 1
ATOM 6458 C C . SER B 1 405 ? 16.094 6.785 13.375 1 93.06 405 SER B C 1
ATOM 6460 O O . SER B 1 405 ? 16.469 6.918 12.211 1 93.06 405 SER B O 1
ATOM 6462 N N . THR B 1 406 ? 14.891 6.43 13.719 1 95.56 406 THR B N 1
ATOM 6463 C CA . THR B 1 406 ? 13.883 6.281 12.672 1 95.56 406 THR B CA 1
ATOM 6464 C C . THR B 1 406 ? 12.547 6.867 13.125 1 95.56 406 THR B C 1
ATOM 6466 O O . THR B 1 406 ? 12.18 6.754 14.297 1 95.56 406 THR B O 1
ATOM 6469 N N . GLY B 1 407 ? 11.875 7.59 12.211 1 95.5 407 GLY B N 1
ATOM 6470 C CA . GLY B 1 407 ? 10.492 7.992 12.398 1 95.5 407 GLY B CA 1
ATOM 6471 C C . GLY B 1 407 ? 9.5 6.906 12.023 1 95.5 407 GLY B C 1
ATOM 6472 O O . GLY B 1 407 ? 8.289 7.094 12.156 1 95.5 407 GLY B O 1
ATOM 6473 N N . GLY B 1 408 ? 10.039 5.816 11.602 1 96.44 408 GLY B N 1
ATOM 6474 C CA . GLY B 1 408 ? 9.211 4.684 11.219 1 96.44 408 GLY B CA 1
ATOM 6475 C C . GLY B 1 408 ? 8.586 4.84 9.844 1 96.44 408 GLY B C 1
ATOM 6476 O O . GLY B 1 408 ? 8.875 5.805 9.133 1 96.44 408 GLY B O 1
ATOM 6477 N N . GLY B 1 409 ? 7.789 3.746 9.461 1 96.25 409 GLY B N 1
ATOM 6478 C CA . GLY B 1 409 ? 7.012 3.766 8.234 1 96.25 409 GLY B CA 1
ATOM 6479 C C . GLY B 1 409 ? 7.719 3.1 7.066 1 96.25 409 GLY B C 1
ATOM 6480 O O . GLY B 1 409 ? 8.945 3.027 7.035 1 96.25 409 GLY B O 1
ATOM 6481 N N . GLU B 1 410 ? 6.906 2.672 6.098 1 94.94 410 GLU B N 1
ATOM 6482 C CA . GLU B 1 410 ? 7.344 2.215 4.781 1 94.94 410 GLU B CA 1
ATOM 6483 C C . GLU B 1 410 ? 7.145 3.301 3.727 1 94.94 410 GLU B C 1
ATOM 6485 O O . GLU B 1 410 ? 6.184 4.066 3.791 1 94.94 410 GLU B O 1
ATOM 6490 N N . ALA B 1 411 ? 8.047 3.334 2.756 1 95.94 411 ALA B N 1
ATOM 6491 C CA . ALA B 1 411 ? 8.016 4.402 1.762 1 95.94 411 ALA B CA 1
ATOM 6492 C C . ALA B 1 411 ? 6.648 4.488 1.088 1 95.94 411 ALA B C 1
ATOM 6494 O O . ALA B 1 411 ? 6.066 5.57 0.988 1 95.94 411 ALA B O 1
ATOM 6495 N N . ALA B 1 412 ? 6.117 3.391 0.666 1 94.44 412 ALA B N 1
ATOM 6496 C CA . ALA B 1 412 ? 4.832 3.385 -0.031 1 94.44 412 ALA B CA 1
ATOM 6497 C C . ALA B 1 412 ? 3.699 3.791 0.906 1 94.44 412 ALA B C 1
ATOM 6499 O O . ALA B 1 412 ? 2.781 4.512 0.503 1 94.44 412 ALA B O 1
ATOM 6500 N N . ALA B 1 413 ? 3.727 3.303 2.117 1 94.62 413 ALA B N 1
ATOM 6501 C CA . ALA B 1 413 ? 2.707 3.658 3.102 1 94.62 413 ALA B CA 1
ATOM 6502 C C . ALA B 1 413 ? 2.76 5.148 3.43 1 94.62 413 ALA B C 1
ATOM 6504 O O . ALA B 1 413 ? 1.719 5.793 3.576 1 94.62 413 ALA B O 1
ATOM 6505 N N . ASN B 1 414 ? 3.98 5.641 3.57 1 97.25 414 ASN B N 1
ATOM 6506 C CA . ASN B 1 414 ? 4.137 7.074 3.799 1 97.25 414 ASN B CA 1
ATOM 6507 C C . ASN B 1 414 ? 3.568 7.891 2.641 1 97.25 414 ASN B C 1
ATOM 6509 O O . ASN B 1 414 ? 2.93 8.922 2.857 1 97.25 414 ASN B O 1
ATOM 6513 N N . ALA B 1 415 ? 3.826 7.445 1.446 1 97.19 415 ALA B N 1
ATOM 6514 C CA . ALA B 1 415 ? 3.318 8.156 0.275 1 97.19 415 ALA B CA 1
ATOM 6515 C C . ALA B 1 415 ? 1.792 8.188 0.271 1 97.19 415 ALA B C 1
ATOM 6517 O O . ALA B 1 415 ? 1.186 9.203 -0.057 1 97.19 415 ALA B O 1
ATOM 6518 N N . ARG B 1 416 ? 1.183 7.109 0.637 1 94.56 416 ARG B N 1
ATOM 6519 C CA . ARG B 1 416 ? -0.273 7.039 0.713 1 94.56 416 ARG B CA 1
ATOM 6520 C C . ARG B 1 416 ? -0.809 7.949 1.812 1 94.56 416 ARG B C 1
ATOM 6522 O O . ARG B 1 416 ? -1.841 8.602 1.637 1 94.56 416 ARG B O 1
ATOM 6529 N N . ALA B 1 417 ? -0.147 7.949 2.926 1 97.12 417 ALA B N 1
ATOM 6530 C CA . ALA B 1 417 ? -0.543 8.82 4.031 1 97.12 417 ALA B CA 1
ATOM 6531 C C . ALA B 1 417 ? -0.451 10.289 3.631 1 97.12 417 ALA B C 1
ATOM 6533 O O . ALA B 1 417 ? -1.342 11.078 3.947 1 97.12 417 ALA B O 1
ATOM 6534 N N . ASP B 1 418 ? 0.68 10.602 2.943 1 97.75 418 ASP B N 1
ATOM 6535 C CA . ASP B 1 418 ? 0.852 11.961 2.445 1 97.75 418 ASP B CA 1
ATOM 6536 C C . ASP B 1 418 ? -0.325 12.383 1.565 1 97.75 418 ASP B C 1
ATOM 6538 O O . ASP B 1 418 ? -0.886 13.461 1.74 1 97.75 418 ASP B O 1
ATOM 6542 N N . LEU B 1 419 ? -0.644 11.539 0.698 1 96.75 419 LEU B N 1
ATOM 6543 C CA . LEU B 1 419 ? -1.699 11.82 -0.269 1 96.75 419 LEU B CA 1
ATOM 6544 C C . LEU B 1 419 ? -3.049 11.961 0.427 1 96.75 419 LEU B C 1
ATOM 6546 O O . LEU B 1 419 ? -3.732 12.977 0.262 1 96.75 419 LEU B O 1
ATOM 6550 N N . ASP B 1 420 ? -3.447 11.008 1.188 1 95.5 420 ASP B N 1
ATOM 6551 C CA . ASP B 1 420 ? -4.766 11.008 1.816 1 95.5 420 ASP B CA 1
ATOM 6552 C C . ASP B 1 420 ? -4.887 12.141 2.84 1 95.5 420 ASP B C 1
ATOM 6554 O O . ASP B 1 420 ? -5.938 12.773 2.949 1 95.5 420 ASP B O 1
ATOM 6558 N N . SER B 1 421 ? -3.867 12.336 3.641 1 97.31 421 SER B N 1
ATOM 6559 C CA . SER B 1 421 ? -3.92 13.359 4.676 1 97.31 421 SER B CA 1
ATOM 6560 C C . SER B 1 421 ? -4.168 14.742 4.078 1 97.31 421 SER B C 1
ATOM 6562 O O . SER B 1 421 ? -4.934 15.531 4.629 1 97.31 421 SER B O 1
ATOM 6564 N N . TRP B 1 422 ? -3.521 15.023 3.006 1 96.81 422 TRP B N 1
ATOM 6565 C CA . TRP B 1 422 ? -3.705 16.312 2.361 1 96.81 422 TRP B CA 1
ATOM 6566 C C . TRP B 1 422 ? -5.121 16.453 1.81 1 96.81 422 TRP B C 1
ATOM 6568 O O . TRP B 1 422 ? -5.738 17.516 1.931 1 96.81 422 TRP B O 1
ATOM 6578 N N . GLN B 1 423 ? -5.641 15.391 1.251 1 92.81 423 GLN B N 1
ATOM 6579 C CA . GLN B 1 423 ? -7.02 15.406 0.775 1 92.81 423 GLN B CA 1
ATOM 6580 C C . GLN B 1 423 ? -7.996 15.625 1.926 1 92.81 423 GLN B C 1
ATOM 6582 O O . GLN B 1 423 ? -8.93 16.422 1.812 1 92.81 423 GLN B O 1
ATOM 6587 N N . GLN B 1 424 ? -7.742 14.938 2.986 1 94.31 424 GLN B N 1
ATOM 6588 C CA . GLN B 1 424 ? -8.594 15.078 4.16 1 94.31 424 GLN B CA 1
ATOM 6589 C C . GLN B 1 424 ? -8.523 16.484 4.734 1 94.31 424 GLN B C 1
ATOM 6591 O O . GLN B 1 424 ? -9.547 17.047 5.129 1 94.31 424 GLN B O 1
ATOM 6596 N N . ALA B 1 425 ? -7.375 17.016 4.762 1 96.88 425 ALA B N 1
ATOM 6597 C CA . ALA B 1 425 ? -7.203 18.375 5.266 1 96.88 425 ALA B CA 1
ATOM 6598 C C . ALA B 1 425 ? -8.008 19.375 4.438 1 96.88 425 ALA B C 1
ATOM 6600 O O . ALA B 1 425 ? -8.688 20.234 4.992 1 96.88 425 ALA B O 1
ATOM 6601 N N . GLN B 1 426 ? -7.883 19.25 3.125 1 94.19 426 GLN B N 1
ATOM 6602 C CA . GLN B 1 426 ? -8.602 20.172 2.242 1 94.19 426 GLN B CA 1
ATOM 6603 C C . GLN B 1 426 ? -10.109 20.031 2.424 1 94.19 426 GLN B C 1
ATOM 6605 O O . GLN B 1 426 ? -10.82 21.031 2.531 1 94.19 426 GLN B O 1
ATOM 6610 N N . HIS B 1 427 ? -10.594 18.828 2.494 1 90.12 427 HIS B N 1
ATOM 6611 C CA . HIS B 1 427 ? -12.023 18.594 2.652 1 90.12 427 HIS B CA 1
ATOM 6612 C C . HIS B 1 427 ? -12.508 19.047 4.023 1 90.12 427 HIS B C 1
ATOM 6614 O O . HIS B 1 427 ? -13.586 19.641 4.133 1 90.12 427 HIS B O 1
ATOM 6620 N N . PHE B 1 428 ? -11.797 18.734 5.02 1 95.25 428 PHE B N 1
ATOM 6621 C CA . PHE B 1 428 ? -12.117 19.125 6.387 1 95.25 428 PHE B CA 1
ATOM 6622 C C . PHE B 1 428 ? -12.258 20.641 6.504 1 95.25 428 PHE B C 1
ATOM 6624 O O . PHE B 1 428 ? -13.211 21.141 7.105 1 95.25 428 PHE B O 1
ATOM 6631 N N . LEU B 1 429 ? -11.281 21.359 5.887 1 97 429 LEU B N 1
ATOM 6632 C CA . LEU B 1 429 ? -11.289 22.812 5.965 1 97 429 LEU B CA 1
ATOM 6633 C C . LEU B 1 429 ? -12.492 23.391 5.223 1 97 429 LEU B C 1
ATOM 6635 O O . LEU B 1 429 ? -13.117 24.344 5.691 1 97 429 LEU B O 1
ATOM 6639 N N . ARG B 1 430 ? -12.766 22.844 4.09 1 91.81 430 ARG B N 1
ATOM 6640 C CA . ARG B 1 430 ? -13.938 23.312 3.35 1 91.81 430 ARG B CA 1
ATOM 6641 C C . ARG B 1 430 ? -15.211 23.109 4.164 1 91.81 430 ARG B C 1
ATOM 6643 O O . ARG B 1 430 ? -16.062 24 4.211 1 91.81 430 ARG B O 1
ATOM 6650 N N . ASP B 1 431 ? -15.328 21.938 4.781 1 91.31 431 ASP B N 1
ATOM 6651 C CA . ASP B 1 431 ? -16.5 21.641 5.602 1 91.31 431 ASP B CA 1
ATOM 6652 C C . ASP B 1 431 ? -16.562 22.562 6.816 1 91.31 431 ASP B C 1
ATOM 6654 O O . ASP B 1 431 ? -17.641 23.047 7.18 1 91.31 431 ASP B O 1
ATOM 6658 N N . ALA B 1 432 ? -15.445 22.781 7.438 1 96.12 432 ALA B N 1
ATOM 6659 C CA . ALA B 1 432 ? -15.391 23.641 8.609 1 96.12 432 ALA B CA 1
ATOM 6660 C C . ALA B 1 432 ? -15.789 25.078 8.25 1 96.12 432 ALA B C 1
ATOM 6662 O O . ALA B 1 432 ? -16.484 25.734 9.023 1 96.12 432 ALA B O 1
ATOM 6663 N N . LEU B 1 433 ? -15.336 25.5 7.105 1 95.12 433 LEU B N 1
ATOM 6664 C CA . LEU B 1 433 ? -15.664 26.844 6.637 1 95.12 433 LEU B CA 1
ATOM 6665 C C . LEU B 1 433 ? -17.156 26.984 6.379 1 95.12 433 LEU B C 1
ATOM 6667 O O . LEU B 1 433 ? -17.766 28 6.75 1 95.12 433 LEU B O 1
ATOM 6671 N N . THR B 1 434 ? -17.734 25.984 5.746 1 89.81 434 THR B N 1
ATOM 6672 C CA . THR B 1 434 ? -19.156 26 5.453 1 89.81 434 THR B CA 1
ATOM 6673 C C . THR B 1 434 ? -19.969 26.031 6.742 1 89.81 434 THR B C 1
ATOM 6675 O O . THR B 1 434 ? -20.969 26.766 6.832 1 89.81 434 THR B O 1
ATOM 6678 N N . ARG B 1 435 ? -19.562 25.359 7.695 1 89.56 435 ARG B N 1
ATOM 6679 C CA . ARG B 1 435 ? -20.266 25.328 8.977 1 89.56 435 ARG B CA 1
ATOM 6680 C C . ARG B 1 435 ? -20.109 26.641 9.727 1 89.56 435 ARG B C 1
ATOM 6682 O O . ARG B 1 435 ? -21.031 27.078 10.422 1 89.56 435 ARG B O 1
ATOM 6689 N N . HIS B 1 436 ? -18.953 27.156 9.594 1 90.88 436 HIS B N 1
ATOM 6690 C CA . HIS B 1 436 ? -18.641 28.406 10.289 1 90.88 436 HIS B CA 1
ATOM 6691 C C . HIS B 1 436 ? -19.453 29.562 9.727 1 90.88 436 HIS B C 1
ATOM 6693 O O . HIS B 1 436 ? -19.719 30.531 10.438 1 90.88 436 HIS B O 1
ATOM 6699 N N . SER B 1 437 ? -19.797 29.516 8.453 1 83.75 437 SER B N 1
ATOM 6700 C CA . SER B 1 437 ? -20.516 30.594 7.77 1 83.75 437 SER B CA 1
ATOM 6701 C C . SER B 1 437 ? -22.016 30.484 8 1 83.75 437 SER B C 1
ATOM 6703 O O . SER B 1 437 ? -22.75 31.453 7.785 1 83.75 437 SER B O 1
ATOM 6705 N N . SER B 1 438 ? -22.5 29.25 8.297 1 75.5 438 SER B N 1
ATOM 6706 C CA . SER B 1 438 ? -23.938 29.062 8.469 1 75.5 438 SER B CA 1
ATOM 6707 C C . SER B 1 438 ? -24.422 29.719 9.758 1 75.5 438 SER B C 1
ATOM 6709 O O . SER B 1 438 ? -23.797 29.578 10.805 1 75.5 438 SER B O 1
ATOM 6711 N N . PRO B 1 439 ? -25.422 30.703 9.711 1 59.75 439 PRO B N 1
ATOM 6712 C CA . PRO B 1 439 ? -25.984 31.375 10.883 1 59.75 439 PRO B CA 1
ATOM 6713 C C . PRO B 1 439 ? -26.438 30.391 11.961 1 59.75 439 PRO B C 1
ATOM 6715 O O . PRO B 1 439 ? -26.953 29.312 11.641 1 59.75 439 PRO B O 1
ATOM 6718 N N . LYS B 1 440 ? -25.734 30.281 13.094 1 54.94 440 LYS B N 1
ATOM 6719 C CA . LYS B 1 440 ? -26.203 29.547 14.266 1 54.94 440 LYS B CA 1
ATOM 6720 C C . LYS B 1 440 ? -27.688 29.781 14.5 1 54.94 440 LYS B C 1
ATOM 6722 O O . LYS B 1 440 ? -28.141 30.922 14.609 1 54.94 440 LYS B O 1
ATOM 6727 N N . GLU B 1 441 ? -28.5 28.953 13.883 1 36.66 441 GLU B N 1
ATOM 6728 C CA . GLU B 1 441 ? -29.875 29.094 14.375 1 36.66 441 GLU B CA 1
ATOM 6729 C C . GLU B 1 441 ? -29.906 29.266 15.891 1 36.66 441 GLU B C 1
ATOM 6731 O O . GLU B 1 441 ? -29.312 28.469 16.625 1 36.66 441 GLU B O 1
ATOM 6736 N N . THR B 1 442 ? -29.875 30.453 16.344 1 32.88 442 THR B N 1
ATOM 6737 C CA . THR B 1 442 ? -30.406 30.75 17.672 1 32.88 442 THR B CA 1
ATOM 6738 C C . THR B 1 442 ? -31.547 29.812 18.031 1 32.88 442 THR B C 1
ATOM 6740 O O . THR B 1 442 ? -32.625 29.844 17.406 1 32.88 442 THR B O 1
ATOM 6743 N N . SER B 1 443 ? -31.141 28.469 18.375 1 25.81 443 SER B N 1
ATOM 6744 C CA . SER B 1 443 ? -32.156 27.969 19.312 1 25.81 443 SER B CA 1
ATOM 6745 C C . SER B 1 443 ? -32.094 28.719 20.641 1 25.81 443 SER B C 1
ATOM 6747 O O . SER B 1 443 ? -31.031 29.078 21.109 1 25.81 443 SER B O 1
#

Nearest PDB structures (foldseek):
  3k2i-assembly1_A  TM=8.716E-01  e=1.097E-40  Homo sapiens
  3hlk-assembly2_B  TM=8.559E-01  e=5.243E-40  Homo sapiens
  3hlk-assembly1_A  TM=8.471E-01  e=1.198E-38  Homo sapiens
  4opm-assembly1_A  TM=5.309E-01  e=2.335E-08  Acinetobacter baumannii AYE
  1xqv-assembly1_A  TM=5.220E-01  e=4.013E-08  Thermoplasma acidophilum

Foldseek 3Di:
DFAKDKDWPPQADAQLDFIKIKIARAAQQFKKKKKKWKDAQNWIWIWMFIWTAHNRRMDTLQPTWTPDIQDTDRDRLCRFQSIDTPDPQDDGQHHPPLQDKIKMKMKMFGDDDPPDDGHDMDIDIHIHHLADPQKDKDFDDPPNWGWIKIAANDDDQFAEEEEEEALVFDFPVSVQRNVRPVTHTYIGTTAAPDPPHHPFLAAGELVNVVVVLVCSCVPRVHDLLAYAYAYAENGLQSQLQNLLVPQVSHLEYEHHLYAQFQAARAPRHDVVQNRRHARYDYPRHGQQGLSVVQPFQDCCCQVVNDPPGFLQVRVVRSVVRVVSCVRGGRPSCSRQYEYEQEEEPFFRHHRSVVRLVVNVVNCVVNVRPYHYHYDYFYQAFRDQAAASHHQCCQWHADPPPRRIHGRTGDSVSSNVSNSVSVVCVVVVSVVSVVVSPPPPPPD/DFAKDWDWPPQADAQLDFIKIKIARAAQQFKKKKKKWKDAQNWIWIWMFIWTAHNRRMDTLQPTWTPDIQDTDRDSLCRFQSIDTPDPQDDGQHHPPLQDKIKMKMKMFGDDDPPDDGHDMDIDIHIHHLADPQKDKDFDDPPNWGWIKIAANDDDQFAEEEEEEALVFDFPVSVQRNVRPVTHGYIGTTAAPDPPHHPFLAAGELVNVVVVLVCSCVPRVHDLLAYAYAYAENGLQSQLQNLLVPQVSHLEYEHHLYAQFQAARAPRHDVVQNNRHARYDYPRHGQQGLSVVQPFQDCCCQVVNDPPGFLQVRQVRSVVRVVSCVRGGRPSCSRQYEYEQEEEPFFRHHRSVVRLVVNVVNCVVNVRPYHYHYDYFYQAFRDQAAASHHQCCQWHADPPPRRIHGRTGDSVSSNVSNSVSVVCVVVVVVVSVVVSPPPPPPD

Secondary structure (DSSP, 8-state):
--B-EEEEESSEEETTS--EEEEESPPTT-EEEEEEEEEETTEEEEEEEEEE--TTS-EETTTSPB-EES--B--TTHHHHT-EESSTT----S-SSTTSPEEEEEEEEEPP-TTSPPPBPEEEEEEEESS-TT-EEEEEEETTEEEEEEE-SS-S---EEEEE--TT-S--HHHHHHHHHTT-EEEEE-SSSSTTS-SS-TTEEHHHHHHHHHHHHHHH--GGG-EEEEEETHHHHHHHHHHHHSGGG-SEEEEES--SB----GGGS-TTT-TTS--EEETTEEPP-TTTT-SS--SHHHHTSPSSB-HHHHHHHHTT-HHHHHHHB--GGG--S-EEEEEETT-SSS-HHHHHHHHHHHHHHTT-SS-EEEEEETT--S----TTS-----EEE-TTT--EEE----HHHHHHHHHHHHHHHHHHHHHHHHHHHS-----/--B-EEEEESSEEETTS--EEEEESPPTT-EEEEEEEEEETTEEEEEEEEEE--TTS-EETTTSPB-EES--B--TTHHHHT-EESSTT----S-SSTTSPEEEEEEEEEPP-TTSPPPBPEEEEEEEESS-TT-EEEEEEETTEEEEEEE-SS-S---EEEEE--TT-S--HHHHHHHHHTT-EEEEE-SSSSTTS-SS-TTEEHHHHHHHHHHHHHHH--GGG-EEEEEETHHHHHHHHHHHHSGGG-SEEEEES--SB----GGGS-TTT-TTS--EEETTEEPP-TTTT-SS--SHHHHTSPSSB-HHHHHHHHTT-HHHHHHHB--GGG--S-EEEEEETT-SSS-HHHHHHHHHHHHHHTT-SS-EEEEEETT--S----TTS-----EEE-TTT--EEE----HHHHHHHHHHHHHHHHHHHHHHHHHHHS-----

Organism: Herbaspirillum seropedicae (strain SmR1) (NCBI:txid757424)

Solvent-accessible surface area (backbone atoms only — not comparable to full-atom values): 43141 Å² total; per-residue (Å²): 123,53,47,41,42,51,48,54,43,67,33,70,44,48,42,78,55,74,39,47,40,38,36,36,46,46,54,58,62,35,53,34,36,41,36,30,38,30,58,22,64,88,40,49,25,37,25,39,34,27,34,57,19,36,90,82,5,34,36,40,35,37,65,40,44,28,79,37,68,58,53,73,36,54,40,43,49,48,60,41,21,39,18,41,53,74,53,83,89,60,76,64,81,51,43,89,51,50,75,51,65,40,52,28,43,39,36,41,37,61,56,95,46,92,92,51,82,80,45,48,62,29,64,41,62,40,35,31,21,39,41,46,86,64,44,44,80,42,80,39,82,51,97,87,41,38,32,38,40,18,34,33,55,62,83,71,61,31,36,28,34,39,38,32,42,29,76,79,36,21,60,48,51,56,62,18,29,37,40,5,54,70,52,20,33,11,34,8,42,31,78,14,47,39,90,95,46,47,80,26,47,41,63,40,49,53,62,59,54,51,49,50,54,52,47,49,42,70,72,56,52,23,36,86,70,34,30,30,32,37,13,33,37,56,11,5,24,45,33,50,42,46,28,30,73,41,26,90,71,33,48,30,35,38,23,34,37,22,47,40,44,36,55,39,19,41,93,34,22,35,76,90,65,28,43,76,22,49,18,45,19,56,95,86,37,70,48,62,22,34,63,53,90,29,92,42,48,42,60,52,52,28,78,68,37,66,80,60,22,28,49,19,54,16,52,56,34,30,62,69,23,62,66,23,43,62,64,9,40,48,62,56,76,49,37,63,40,33,37,40,35,38,25,14,71,31,20,17,55,36,59,12,41,60,22,44,47,54,48,54,50,50,32,57,73,68,58,54,88,46,62,72,47,76,48,73,33,71,49,8,17,53,68,67,66,58,32,66,42,59,34,57,79,36,62,46,60,40,89,83,80,52,52,42,29,28,32,34,42,40,40,68,36,20,39,43,40,6,39,43,51,48,53,48,50,55,52,50,49,53,51,46,49,54,58,66,64,49,79,73,73,83,123,124,53,47,42,43,52,48,53,43,66,31,69,43,48,42,78,55,75,39,47,40,38,36,37,47,46,55,58,61,34,53,34,35,42,34,28,38,31,58,22,62,87,38,49,25,36,25,42,34,27,33,57,18,36,89,83,5,36,36,40,36,38,66,41,44,26,80,37,68,58,53,70,35,52,41,44,47,48,60,41,21,39,17,40,51,74,54,83,90,62,76,64,81,52,43,89,53,50,75,52,64,39,52,27,43,38,35,41,36,61,56,94,45,92,94,51,82,78,44,50,63,28,64,41,62,40,35,31,21,40,40,46,87,63,44,44,78,43,80,40,80,51,96,87,40,37,32,38,39,18,34,33,56,64,83,70,61,30,37,29,34,40,37,33,43,30,76,82,36,22,59,49,51,59,61,19,28,36,41,6,55,70,52,21,34,11,34,8,43,34,79,15,48,39,89,94,46,46,78,27,48,39,62,39,50,52,63,59,54,52,49,49,53,53,47,50,42,71,73,56,51,22,36,87,70,34,31,31,33,36,12,33,36,57,11,6,24,44,35,50,42,46,28,28,73,41,25,89,72,32,49,29,36,37,22,34,36,21,45,41,44,36,55,40,18,41,93,32,23,35,76,90,66,29,43,76,22,50,18,45,17,56,97,84,37,71,50,61,22,34,63,54,89,30,92,42,48,42,60,52,52,28,78,69,38,66,80,60,22,28,48,19,54,16,50,56,34,29,64,69,24,61,68,24,42,63,65,9,40,50,64,57,77,49,37,63,40,33,38,39,36,36,25,14,71,30,19,17,54,36,58,12,44,60,21,44,48,54,47,52,51,49,33,56,72,69,58,53,87,47,63,74,47,76,49,73,33,70,50,9,17,55,67,68,68,58,33,65,41,61,35,58,79,36,60,47,59,40,89,83,81,52,52,41,29,28,31,32,43,39,39,69,35,19,38,43,41,5,38,43,50,48,52,49,50,54,51,50,50,52,52,46,50,54,57,66,64,49,77,72,72,81,120

Sequence (886 aa):
MPNFSIDVSPADDLIDVPRRIIVRGAHPGEPVRISSATLRNGTQWRSTACYIADAHGNVDVSMNPAIDGDYYGIDPMGLLWSQKPVQAGRRDQFHADVMAPLETTLTVSALEQPGLPPCTPASTRLVQRLAGAGVTRREVRELGLVGTLFLPATPGPHPAVMILNGSGGGINEPRAALYASRGYAAFALAYFKAPGLSDYISNTPLEYFERGLDWLRAEVSPLHDFVAISGQSRGGELVLLLGATFPQKVSAVLAYVPSALVHSGQNAADPTIGREGPTWLLRGQPLPHQWQDNRTASWAPFDEGPAPHRHELAMLTALQDEEAVARARIPVEKIAAPVLLLSATDDGSWPSSLYCGMVRDKLAEVAHPWPVLWRNYANAGHSILFPFVPTTQTTYAHPVSGRISTGGGEAAANARADLDSWQQAQHFLRDALTRHSSPKETSMPNFSIDVSPADDLIDVPRRIIVRGAHPGEPVRISSATLRNGTQWRSTACYIADAHGNVDVSMNPAIDGDYYGIDPMGLLWSQKPVQAGRRDQFHADVMAPLETTLTVSALEQPGLPPCTPASTRLVQRLAGAGVTRREVRELGLVGTLFLPATPGPHPAVMILNGSGGGINEPRAALYASRGYAAFALAYFKAPGLSDYISNTPLEYFERGLDWLRAEVSPLHDFVAISGQSRGGELVLLLGATFPQKVSAVLAYVPSALVHSGQNAADPTIGREGPTWLLRGQPLPHQWQDNRTASWAPFDEGPAPHRHELAMLTALQDEEAVARARIPVEKIAAPVLLLSATDDGSWPSSLYCGMVRDKLAEVAHPWPVLWRNYANAGHSILFPFVPTTQTTYAHPVSGRISTGGGEAAANARADLDSWQQAQHFLRDALTRHSSPKETS

Radius of gyration: 29.73 Å; Cα contacts (8 Å, |Δi|>4): 2329; chains: 2; bounding box: 63×89×74 Å

pLDDT: mean 94.98, std 8.01, range [25.81, 98.94]